Protein AF-0000000079286917 (afdb_homodimer)

InterPro domains:
  IPR002129 Pyridoxal phosphate-dependent decarboxylase, major domain [PF00282] (35-413)
  IPR010977 Aromatic-L-amino-acid decarboxylase [PR00800] (6-25)
  IPR010977 Aromatic-L-amino-acid decarboxylase [PR00800] (29-46)
  IPR010977 Aromatic-L-amino-acid decarboxylase [PR00800] (47-66)
  IPR010977 Aromatic-L-amino-acid decarboxylase [PR00800] (73-92)
  IPR010977 Aromatic-L-amino-acid decarboxylase [PR00800] (94-112)
  IPR010977 Aromatic-L-amino-acid decarboxylase [PR00800] (113-132)
  IPR010977 Aromatic-L-amino-acid decarboxylase [PR00800] (141-161)
  IPR010977 Aromatic-L-amino-acid decarboxylase [PR00800] (351-366)
  IPR010977 Aromatic-L-amino-acid decarboxylase [PR00800] (394-413)
  IPR010977 Aromatic-L-amino-acid decarboxylase [PTHR11999] (1-474)
  IPR015421 Pyridoxal phosphate-dependent transferase, major domain [G3DSA:3.40.640.10] (82-378)
  IPR015422 Pyridoxal phosphate-dependent transferase, small domain [G3DSA:3.90.1150.10] (379-483)
  IPR015424 Pyridoxal phosphate-dependent transferase [SSF53383] (1-468)
  IPR021115 Pyridoxal-phosphate binding site [PS00392] (297-318)

pLDDT: mean 91.26, std 14.82, range [24.05, 98.94]

Sequence (1046 aa):
MDGEAFSRRAAEMADFINRYLRDIKEYRVTPAVTPGYLHRLLPSEAPRRPESWESIMSDVEDTILPGMTHWQHPGFHAYFPAGNSYASILADMLSDGLGCIGFSWAASPAMTELETLMVDWLGRMMGLPKEMLPYTEGGNGGGVIQGSASECTLVCMLAARAKALNELKEIYPDEEDCVLLSKLVAYFSEEAHSSVEKAANIAFVKRRKLPTDAHYSCRGETLRKAVETDVEKGLVPFFVCATIGTTGVCACDDVEGLGRVCSERNLWLHVDGAYSGNALICPEFRYLLRGFQYVKSFNFNPNKWMMVNFDCSVMWVRDKHALTNALTVNPIYLQHDNEAHSIDYRNWTIPLSRRFRSLKLWFVIRMYGVEGLQQYIRSHVAMAKRFEALVRRDARFEILGDVVFGLVCFRLKGPNNLTESLLRRINQSGKAHMVPASLRGTFVIRFAVCHPDPTEEHVQQTWGVITSNAECVLFEREVVVEKLRRLFSKYKENRSRRPIRILGELKKNCIEPLGPHPKTCRRMDGEAFSRRAAEMADFINRYLRDIKEYRVTPAVTPGYLHRLLPSEAPRRPESWESIMSDVEDTILPGMTHWQHPGFHAYFPAGNSYASILADMLSDGLGCIGFSWAASPAMTELETLMVDWLGRMMGLPKEMLPYTEGGNGGGVIQGSASECTLVCMLAARAKALNELKEIYPDEEDCVLLSKLVAYFSEEAHSSVEKAANIAFVKRRKLPTDAHYSCRGETLRKAVETDVEKGLVPFFVCATIGTTGVCACDDVEGLGRVCSERNLWLHVDGAYSGNALICPEFRYLLRGFQYVKSFNFNPNKWMMVNFDCSVMWVRDKHALTNALTVNPIYLQHDNEAHSIDYRNWTIPLSRRFRSLKLWFVIRMYGVEGLQQYIRSHVAMAKRFEALVRRDARFEILGDVVFGLVCFRLKGPNNLTESLLRRINQSGKAHMVPASLRGTFVIRFAVCHPDPTEEHVQQTWGVITSNAECVLFEREVVVEKLRRLFSKYKENRSRRPIRILGELKKNCIEPLGPHPKTCRR

Foldseek 3Di:
DDDVVVVVVVVVVVVVVVVCLVCVLVDQQAADDDPCQLVVVDDPDDDPDDDDPVVVVVCCVVPVVRHDRDQQHLQEFAFFAQFADPLQVVLVVVLVVVPFWALFCVSPVCLQVLQLVLLQVLCVLLVADLLFHDPRVPHQKGKGKDQALLQVLLLLVLLLLVVQLVVVCVVVVPDDSVVLQAQEEEEEEPLADCSNVVSCVVSVHHYDHFYADQQRAAFLVRVLVVCVVSVVVVHQYAYYEFEQQGGAFRGGYPLQSVLVSCVVRVHAYEYEHAAPSLLSSPVVPSVSCRNSVSHFKYKYACSRQQNHHHGIIMMMGSHQVSSLVRQDDDDPVRDDPCVVPGDRCCSNGNHSIDGSRSSSSVSSCVVQPSVSSNVQFVQLLVLQVVLVVVQVVDPQKDWGHDSRGNKTKMAGPDDQVLRVQLQVQLVVVSSHHWHWDADPNHIITMGGRHHSRHDNVSSVVSVVSSVLSSVVSVVVVVVLVVVVVVLVVVVVVVPPDDPPVSVVVNVVVVPPDPPDDDDDPVD/DDDVVVVVVVVVVVVVVVVCLVCVLVDQQAADDDPCQLVVVDDPDDDPDDDDPVVVVVCCVVPVVRHDRDQQHLQEFAFFAQFADPLQVVLVVVLVVVPFWALFCVSPVCLQVLQLVLLQVVCVLLVADLLFHDPRPPHQKGKGKDQALLQVLLLLVLLLLVVQLVVVCVVVVPDDSVVLQAQEEEEEEPLADCSNVVSCVVSVHHYDHFYADQQRAAFLVRVLVVCVVSVVVVHQYAYYEFEQQGGAFRGGYPLQSVLVSCVVRVHAYEYEHAAVSLLSSPVVPSVSCRNSVSHFKYKYACSRQQNHHHGIIMMMGSHQVSSLVRQDDDDPVRDDDCVVPGDRCCSNGNHSIDGSRSSSSVSSCVVQPSVSSNVQFVQLLVLQVLLVVVQVVDPQKDWGHDSRGNKTKMAGPDDQVLRVQLQVQLVVVSSHHWHWDADPNHITTMGGRHNSRHDNVSSVSSVVSSVLSSVVSVVVVVVLVVVVVVLVVVVVVVPPDDPPVSVVVNVVVVPPDPPDDPDDPVD

Structure (mmCIF, N/CA/C/O backbone):
data_AF-0000000079286917-model_v1
#
loop_
_entity.id
_entity.type
_entity.pdbx_description
1 polymer 'Aromatic-L-amino-acid decarboxylase'
#
loop_
_atom_site.group_PDB
_atom_site.id
_atom_site.type_symbol
_atom_site.label_atom_id
_atom_site.label_alt_id
_atom_site.label_comp_id
_atom_site.label_asym_id
_atom_site.label_entity_id
_atom_site.label_seq_id
_atom_site.pdbx_PDB_ins_code
_atom_site.Cartn_x
_atom_site.Cartn_y
_atom_site.Cartn_z
_atom_site.occupancy
_atom_site.B_iso_or_equiv
_atom_site.auth_seq_id
_atom_site.auth_comp_id
_atom_site.auth_asym_id
_atom_site.auth_atom_id
_atom_site.pdbx_PDB_model_num
ATOM 1 N N . MET A 1 1 ? 24.125 10.273 12.273 1 88 1 MET A N 1
ATOM 2 C CA . MET A 1 1 ? 24.812 9.961 11.016 1 88 1 MET A CA 1
ATOM 3 C C . MET A 1 1 ? 24.781 11.148 10.062 1 88 1 MET A C 1
ATOM 5 O O . MET A 1 1 ? 23.703 11.719 9.812 1 88 1 MET A O 1
ATOM 9 N N . ASP A 1 2 ? 25.906 11.594 9.641 1 91 2 ASP A N 1
ATOM 10 C CA . ASP A 1 2 ? 25.953 12.711 8.703 1 91 2 ASP A CA 1
ATOM 11 C C . ASP A 1 2 ? 26.141 12.211 7.266 1 91 2 ASP A C 1
ATOM 13 O O . ASP A 1 2 ? 26.094 11.008 7.012 1 91 2 ASP A O 1
ATOM 17 N N . GLY A 1 3 ? 26.234 13.148 6.367 1 93.5 3 GLY A N 1
ATOM 18 C CA . GLY A 1 3 ? 26.266 12.82 4.949 1 93.5 3 GLY A CA 1
ATOM 19 C C . GLY A 1 3 ? 27.438 11.93 4.566 1 93.5 3 GLY A C 1
ATOM 20 O O . GLY A 1 3 ? 27.281 10.992 3.789 1 93.5 3 GLY A O 1
ATOM 21 N N . GLU A 1 4 ? 28.578 12.219 5.102 1 93.56 4 GLU A N 1
ATOM 22 C CA . GLU A 1 4 ? 29.766 11.43 4.801 1 93.56 4 GLU A CA 1
ATOM 23 C C . GLU A 1 4 ? 29.625 10.008 5.332 1 93.56 4 GLU A C 1
ATOM 25 O O . GLU A 1 4 ? 29.984 9.047 4.641 1 93.56 4 GLU A O 1
ATOM 30 N N . ALA A 1 5 ? 29.188 9.938 6.547 1 95.44 5 ALA A N 1
ATOM 31 C CA . ALA A 1 5 ? 28.938 8.617 7.129 1 95.44 5 ALA A CA 1
ATOM 32 C C . ALA A 1 5 ? 27.906 7.844 6.32 1 95.44 5 ALA A C 1
ATOM 34 O O . ALA A 1 5 ? 28.031 6.633 6.133 1 95.44 5 ALA A O 1
ATOM 35 N N . PHE A 1 6 ? 26.953 8.586 5.836 1 97.19 6 PHE A N 1
ATOM 36 C CA . PHE A 1 6 ? 25.922 7.961 5.023 1 97.19 6 PHE A CA 1
ATOM 37 C C . PHE A 1 6 ? 26.516 7.363 3.754 1 97.19 6 PHE A C 1
ATOM 39 O O . PHE A 1 6 ? 26.219 6.219 3.408 1 97.19 6 PHE A O 1
ATOM 46 N N . SER A 1 7 ? 27.25 8.07 3.076 1 96.44 7 SER A N 1
ATOM 47 C CA . SER A 1 7 ? 27.875 7.586 1.848 1 96.44 7 SER A CA 1
ATOM 48 C C . SER A 1 7 ? 28.719 6.34 2.105 1 96.44 7 SER A C 1
ATOM 50 O O . SER A 1 7 ? 28.672 5.379 1.331 1 96.44 7 SER A O 1
ATOM 52 N N . ARG A 1 8 ? 29.391 6.328 3.178 1 96.38 8 ARG A N 1
ATOM 53 C CA . ARG A 1 8 ? 30.219 5.176 3.547 1 96.38 8 ARG A CA 1
ATOM 54 C C . ARG A 1 8 ? 29.344 3.967 3.871 1 96.38 8 ARG A C 1
ATOM 56 O O . ARG A 1 8 ? 29.625 2.855 3.41 1 96.38 8 ARG A O 1
ATOM 63 N N . ARG A 1 9 ? 28.312 4.172 4.676 1 97.94 9 ARG A N 1
ATOM 64 C CA . ARG A 1 9 ? 27.438 3.08 5.09 1 97.94 9 ARG A CA 1
ATOM 65 C C . ARG A 1 9 ? 26.656 2.529 3.904 1 97.94 9 ARG A C 1
ATOM 67 O O . ARG A 1 9 ? 26.359 1.333 3.85 1 97.94 9 ARG A O 1
ATOM 74 N N . ALA A 1 10 ? 26.312 3.43 2.945 1 98 10 ALA A N 1
ATOM 75 C CA . ALA A 1 10 ? 25.625 2.98 1.739 1 98 10 ALA A CA 1
ATOM 76 C C . ALA A 1 10 ? 26.5 2.027 0.931 1 98 10 ALA A C 1
ATOM 78 O O . ALA A 1 10 ? 26.016 1.026 0.401 1 98 10 ALA A O 1
ATOM 79 N N . ALA A 1 11 ? 27.75 2.387 0.823 1 97 11 ALA A N 1
ATOM 80 C CA . ALA A 1 11 ? 28.688 1.508 0.13 1 97 11 ALA A CA 1
ATOM 81 C C . ALA A 1 11 ? 28.812 0.166 0.847 1 97 11 ALA A C 1
ATOM 83 O O . ALA A 1 11 ? 28.844 -0.887 0.205 1 97 11 ALA A O 1
ATOM 84 N N . GLU A 1 12 ? 28.906 0.195 2.139 1 97.5 12 GLU A N 1
ATOM 85 C CA . GLU A 1 12 ? 28.984 -1.024 2.938 1 97.5 12 GLU A CA 1
ATOM 86 C C . GLU A 1 12 ? 27.734 -1.877 2.762 1 97.5 12 GLU A C 1
ATOM 88 O O . GLU A 1 12 ? 27.812 -3.104 2.664 1 97.5 12 GLU A O 1
ATOM 93 N N . MET A 1 13 ? 26.625 -1.229 2.764 1 98.5 13 MET A N 1
ATOM 94 C CA . MET A 1 13 ? 25.359 -1.937 2.578 1 98.5 13 MET A CA 1
ATOM 95 C C . MET A 1 13 ? 25.297 -2.594 1.204 1 98.5 13 MET A C 1
ATOM 97 O O . MET A 1 13 ? 24.844 -3.727 1.073 1 98.5 13 MET A O 1
ATOM 101 N N . ALA A 1 14 ? 25.719 -1.853 0.164 1 98.31 14 ALA A N 1
ATOM 102 C CA . ALA A 1 14 ? 25.75 -2.414 -1.185 1 98.31 14 ALA A CA 1
ATOM 103 C C . ALA A 1 14 ? 26.641 -3.65 -1.243 1 98.31 14 ALA A C 1
ATOM 105 O O . ALA A 1 14 ? 26.297 -4.645 -1.884 1 98.31 14 ALA A O 1
ATOM 106 N N . ASP A 1 15 ? 27.766 -3.586 -0.585 1 97.75 15 ASP A N 1
ATOM 107 C CA . ASP A 1 15 ? 28.672 -4.73 -0.533 1 97.75 15 ASP A CA 1
ATOM 108 C C . ASP A 1 15 ? 28.016 -5.91 0.185 1 97.75 15 ASP A C 1
ATOM 110 O O . ASP A 1 15 ? 28.188 -7.062 -0.223 1 97.75 15 ASP A O 1
ATOM 114 N N . PHE A 1 16 ? 27.406 -5.668 1.26 1 98.06 16 PHE A N 1
ATOM 115 C CA . PHE A 1 16 ? 26.688 -6.703 1.999 1 98.06 16 PHE A CA 1
ATOM 116 C C . PHE A 1 16 ? 25.656 -7.395 1.109 1 98.06 16 PHE A C 1
ATOM 118 O O . PHE A 1 16 ? 25.609 -8.625 1.05 1 98.06 16 PHE A O 1
ATOM 125 N N . ILE A 1 17 ? 24.844 -6.621 0.403 1 98.12 17 ILE A N 1
ATOM 126 C CA . ILE A 1 17 ? 23.812 -7.141 -0.479 1 98.12 17 ILE A CA 1
ATOM 127 C C . ILE A 1 17 ? 24.453 -7.973 -1.59 1 98.12 17 ILE A C 1
ATOM 129 O O . ILE A 1 17 ? 23.953 -9.055 -1.919 1 98.12 17 ILE A O 1
ATOM 133 N N . ASN A 1 18 ? 25.5 -7.391 -2.141 1 96.94 18 ASN A N 1
ATOM 134 C CA . ASN A 1 18 ? 26.203 -8.102 -3.201 1 96.94 18 ASN A CA 1
ATOM 135 C C . ASN A 1 18 ? 26.719 -9.453 -2.721 1 96.94 18 ASN A C 1
ATOM 137 O O . ASN A 1 18 ? 26.594 -10.453 -3.424 1 96.94 18 ASN A O 1
ATOM 141 N N . ARG A 1 19 ? 27.344 -9.5 -1.587 1 96.31 19 ARG A N 1
ATOM 142 C CA . ARG A 1 19 ? 27.844 -10.742 -1.016 1 96.31 19 ARG A CA 1
ATOM 143 C C . ARG A 1 19 ? 26.703 -11.711 -0.734 1 96.31 19 ARG A C 1
ATOM 145 O O . ARG A 1 19 ? 26.812 -12.906 -1.014 1 96.31 19 ARG A O 1
ATOM 152 N N . TYR A 1 20 ? 25.688 -11.289 -0.148 1 96.88 20 TYR A N 1
ATOM 153 C CA . TYR A 1 20 ? 24.516 -12.109 0.16 1 96.88 20 TYR A CA 1
ATOM 154 C C . TYR A 1 20 ? 23.984 -12.773 -1.098 1 96.88 20 TYR A C 1
ATOM 156 O O . TYR A 1 20 ? 23.766 -13.992 -1.122 1 96.88 20 TYR A O 1
ATOM 164 N N . LEU A 1 21 ? 23.75 -11.938 -2.182 1 96 21 LEU A N 1
ATOM 165 C CA . LEU A 1 21 ? 23.156 -12.453 -3.41 1 96 21 LEU A CA 1
ATOM 166 C C . LEU A 1 21 ? 24.125 -13.398 -4.121 1 96 21 LEU A C 1
ATOM 168 O O . LEU A 1 21 ? 23.688 -14.391 -4.719 1 96 21 LEU A O 1
ATOM 172 N N . ARG A 1 22 ? 25.375 -13.031 -4.043 1 94.5 22 ARG A N 1
ATOM 173 C CA . ARG A 1 22 ? 26.375 -13.891 -4.652 1 94.5 22 ARG A CA 1
ATOM 174 C C . ARG A 1 22 ? 26.438 -15.25 -3.973 1 94.5 22 ARG A C 1
ATOM 176 O O . ARG A 1 22 ? 26.547 -16.281 -4.641 1 94.5 22 ARG A O 1
ATOM 183 N N . ASP A 1 23 ? 26.297 -15.281 -2.666 1 95.5 23 ASP A N 1
ATOM 184 C CA . ASP A 1 23 ? 26.5 -16.5 -1.891 1 95.5 23 ASP A CA 1
ATOM 185 C C . ASP A 1 23 ? 25.172 -17.125 -1.473 1 95.5 23 ASP A C 1
ATOM 187 O O . ASP A 1 23 ? 25.141 -18.016 -0.619 1 95.5 23 ASP A O 1
ATOM 191 N N . ILE A 1 24 ? 24.125 -16.766 -2.039 1 95.5 24 ILE A N 1
ATOM 192 C CA . ILE A 1 24 ? 22.781 -17.109 -1.586 1 95.5 24 ILE A CA 1
ATOM 193 C C . ILE A 1 24 ? 22.594 -18.625 -1.668 1 95.5 24 ILE A C 1
ATOM 195 O O . ILE A 1 24 ? 21.844 -19.203 -0.876 1 95.5 24 ILE A O 1
ATOM 199 N N . LYS A 1 25 ? 23.281 -19.328 -2.594 1 93.81 25 LYS A N 1
ATOM 200 C CA . LYS A 1 25 ? 23.156 -20.781 -2.793 1 93.81 25 LYS A CA 1
ATOM 201 C C . LYS A 1 25 ? 23.672 -21.547 -1.582 1 93.81 25 LYS A C 1
ATOM 203 O O . LYS A 1 25 ? 23.391 -22.734 -1.425 1 93.81 25 LYS A O 1
ATOM 208 N N . GLU A 1 26 ? 24.438 -20.844 -0.774 1 93.5 26 GLU A N 1
ATOM 209 C CA . GLU A 1 26 ? 25.031 -21.5 0.397 1 93.5 26 GLU A CA 1
ATOM 210 C C . GLU A 1 26 ? 24.031 -21.547 1.555 1 93.5 26 GLU A C 1
ATOM 212 O O . GLU A 1 26 ? 24.234 -22.297 2.516 1 93.5 26 GLU A O 1
ATOM 217 N N . TYR A 1 27 ? 23 -20.812 1.457 1 93.44 27 TYR A N 1
ATOM 218 C CA . TYR A 1 27 ? 22 -20.812 2.506 1 93.44 27 TYR A CA 1
ATOM 219 C C . TYR A 1 27 ? 20.969 -21.922 2.279 1 93.44 27 TYR A C 1
ATOM 221 O O . TYR A 1 27 ? 20.812 -22.406 1.158 1 93.44 27 TYR A O 1
ATOM 229 N N . ARG A 1 28 ? 20.391 -22.391 3.422 1 94.69 28 ARG A N 1
ATOM 230 C CA . ARG A 1 28 ? 19.156 -23.172 3.336 1 94.69 28 ARG A CA 1
ATOM 231 C C . ARG A 1 28 ? 18.031 -22.328 2.736 1 94.69 28 ARG A C 1
ATOM 233 O O . ARG A 1 28 ? 17.875 -21.156 3.062 1 94.69 28 ARG A O 1
ATOM 240 N N . VAL A 1 29 ? 17.266 -22.953 1.791 1 96.12 29 VAL A N 1
ATOM 241 C CA . VAL A 1 29 ? 16.234 -22.172 1.089 1 96.12 29 VAL A CA 1
ATOM 242 C C . VAL A 1 29 ? 15.234 -21.625 2.092 1 96.12 29 VAL A C 1
ATOM 244 O O . VAL A 1 29 ? 14.875 -20.438 2.033 1 96.12 29 VAL A O 1
ATOM 247 N N . THR A 1 30 ? 14.672 -22.438 2.996 1 94.44 30 THR A N 1
ATOM 248 C CA . THR A 1 30 ? 13.781 -22.031 4.074 1 94.44 30 THR A CA 1
ATOM 249 C C . THR A 1 30 ? 14.5 -22.094 5.422 1 94.44 30 THR A C 1
ATOM 251 O O . THR A 1 30 ? 15.305 -23 5.664 1 94.44 30 THR A O 1
ATOM 254 N N . PRO A 1 31 ? 14.211 -21.141 6.227 1 92.62 31 PRO A N 1
ATOM 255 C CA . PRO A 1 31 ? 14.938 -21.109 7.496 1 92.62 31 PRO A CA 1
ATOM 256 C C . PRO A 1 31 ? 14.523 -22.219 8.453 1 92.62 31 PRO A C 1
ATOM 258 O O . PRO A 1 31 ? 13.398 -22.719 8.359 1 92.62 31 PRO A O 1
ATOM 261 N N . ALA A 1 32 ? 15.492 -22.516 9.305 1 91.94 32 ALA A N 1
ATOM 262 C CA . ALA A 1 32 ? 15.234 -23.5 10.359 1 91.94 32 ALA A CA 1
ATOM 263 C C . ALA A 1 32 ? 15.008 -22.797 11.703 1 91.94 32 ALA A C 1
ATOM 265 O O . ALA A 1 32 ? 15.781 -22.984 12.641 1 91.94 32 ALA A O 1
ATOM 266 N N . VAL A 1 33 ? 13.969 -22 11.742 1 93.38 33 VAL A N 1
ATOM 267 C CA . VAL A 1 33 ? 13.625 -21.297 12.977 1 93.38 33 VAL A CA 1
ATOM 268 C C . VAL A 1 33 ? 12.195 -21.641 13.383 1 93.38 33 VAL A C 1
ATOM 270 O O . VAL A 1 33 ? 11.445 -22.234 12.602 1 93.38 33 VAL A O 1
ATOM 273 N N . THR A 1 34 ? 11.852 -21.375 14.609 1 92.81 34 THR A N 1
ATOM 274 C CA . THR A 1 34 ? 10.508 -21.594 15.133 1 92.81 34 THR A CA 1
ATOM 275 C C . THR A 1 34 ? 9.844 -20.281 15.5 1 92.81 34 THR A C 1
ATOM 277 O O . THR A 1 34 ? 10.531 -19.281 15.758 1 92.81 34 THR A O 1
ATOM 280 N N . PRO A 1 35 ? 8.5 -20.234 15.484 1 92.69 35 PRO A N 1
ATOM 281 C CA . PRO A 1 35 ? 7.812 -19 15.852 1 92.69 35 PRO A CA 1
ATOM 282 C C . PRO A 1 35 ? 8.281 -18.438 17.188 1 92.69 35 PRO A C 1
ATOM 284 O O . PRO A 1 35 ? 8.477 -19.203 18.156 1 92.69 35 PRO A O 1
ATOM 287 N N . GLY A 1 36 ? 8.5 -17.141 17.219 1 93.5 36 GLY A N 1
ATOM 288 C CA . GLY A 1 36 ? 8.922 -16.469 18.438 1 93.5 36 GLY A CA 1
ATOM 289 C C . GLY A 1 36 ? 10.43 -16.359 18.578 1 93.5 36 GLY A C 1
ATOM 290 O O . GLY A 1 36 ? 10.93 -15.781 19.547 1 93.5 36 GLY A O 1
ATOM 291 N N . TYR A 1 37 ? 11.172 -16.844 17.609 1 95 37 TYR A N 1
ATOM 292 C CA . TYR A 1 37 ? 12.617 -16.922 17.75 1 95 37 TYR A CA 1
ATOM 293 C C . TYR A 1 37 ? 13.227 -15.531 17.891 1 95 37 TYR A C 1
ATOM 295 O O . TYR A 1 37 ? 14.156 -15.328 18.688 1 95 37 TYR A O 1
ATOM 303 N N . LEU A 1 38 ? 12.727 -14.562 17.188 1 95.69 38 LEU A N 1
ATOM 304 C CA . LEU A 1 38 ? 13.336 -13.234 17.219 1 95.69 38 LEU A CA 1
ATOM 305 C C . LEU A 1 38 ? 13.078 -12.539 18.547 1 95.69 38 LEU A C 1
ATOM 307 O O . LEU A 1 38 ? 13.93 -11.781 19.031 1 95.69 38 LEU A O 1
ATOM 311 N N . HIS A 1 39 ? 11.852 -12.734 19.062 1 94.31 39 HIS A N 1
ATOM 312 C CA . HIS A 1 39 ? 11.516 -12.164 20.359 1 94.31 39 HIS A CA 1
ATOM 313 C C . HIS A 1 39 ? 12.477 -12.648 21.453 1 94.31 39 HIS A C 1
ATOM 315 O O . HIS A 1 39 ? 12.781 -11.914 22.391 1 94.31 39 HIS A O 1
ATOM 321 N N . ARG A 1 40 ? 12.969 -13.836 21.297 1 94.69 40 ARG A N 1
ATOM 322 C CA . ARG A 1 40 ? 13.891 -14.422 22.266 1 94.69 40 ARG A CA 1
ATOM 323 C C . ARG A 1 40 ? 15.312 -13.906 22.062 1 94.69 40 ARG A C 1
ATOM 325 O O . ARG A 1 40 ? 16.109 -13.859 23 1 94.69 40 ARG A O 1
ATOM 332 N N . LEU A 1 41 ? 15.648 -13.523 20.859 1 95.75 41 LEU A N 1
ATOM 333 C CA . LEU A 1 41 ? 17.031 -13.195 20.516 1 95.75 41 LEU A CA 1
ATOM 334 C C . LEU A 1 41 ? 17.297 -11.703 20.672 1 95.75 41 LEU A C 1
ATOM 336 O O . LEU A 1 41 ? 18.438 -11.297 20.875 1 95.75 41 LEU A O 1
ATOM 340 N N . LEU A 1 42 ? 16.25 -10.875 20.5 1 96.62 42 LEU A N 1
ATOM 341 C CA . LEU A 1 42 ? 16.406 -9.422 20.531 1 96.62 42 LEU A CA 1
ATOM 342 C C . LEU A 1 42 ? 15.781 -8.836 21.797 1 96.62 42 LEU A C 1
ATOM 344 O O . LEU A 1 42 ? 14.93 -9.469 22.422 1 96.62 42 LEU A O 1
ATOM 348 N N . PRO A 1 43 ? 16.219 -7.594 22.156 1 95.94 43 PRO A N 1
ATOM 349 C CA . PRO A 1 43 ? 15.633 -6.965 23.344 1 95.94 43 PRO A CA 1
ATOM 350 C C . PRO A 1 43 ? 14.125 -6.766 23.219 1 95.94 43 PRO A C 1
A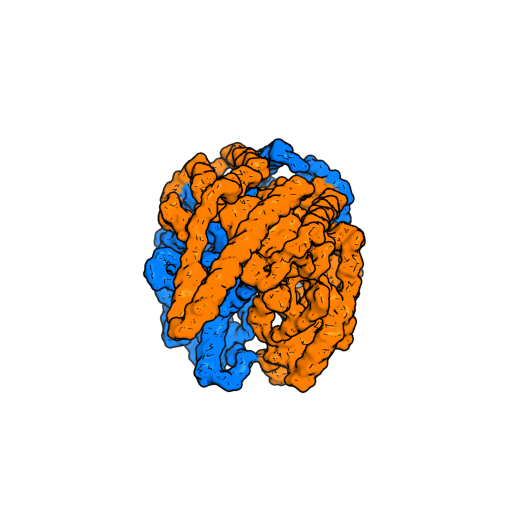TOM 352 O O . PRO A 1 43 ? 13.609 -6.531 22.125 1 95.94 43 PRO A O 1
ATOM 355 N N . SER A 1 44 ? 13.445 -6.754 24.297 1 93.44 44 SER A N 1
ATOM 356 C CA . SER A 1 44 ? 12 -6.609 24.344 1 93.44 44 SER A CA 1
ATOM 357 C C . SER A 1 44 ? 11.586 -5.141 24.25 1 93.44 44 SER A C 1
ATOM 359 O O . SER A 1 44 ? 10.414 -4.836 24.016 1 93.44 44 SER A O 1
ATOM 361 N N . GLU A 1 45 ? 12.57 -4.293 24.438 1 96.38 45 GLU A N 1
ATOM 362 C CA . GLU A 1 45 ? 12.266 -2.867 24.375 1 96.38 45 GLU A CA 1
ATOM 363 C C . GLU A 1 45 ? 13.234 -2.131 23.453 1 96.38 45 GLU A C 1
ATOM 365 O O . GLU A 1 45 ? 14.375 -2.566 23.266 1 96.38 45 GLU A O 1
ATOM 370 N N . ALA A 1 46 ? 12.727 -1.041 22.922 1 98.06 46 ALA A N 1
ATOM 371 C CA . ALA A 1 46 ? 13.555 -0.18 22.094 1 98.06 46 ALA A CA 1
ATOM 372 C C . ALA A 1 46 ? 14.703 0.425 22.891 1 98.06 46 ALA A C 1
ATOM 374 O O . ALA A 1 46 ? 14.531 0.773 24.062 1 98.06 46 ALA A O 1
ATOM 375 N N . PRO A 1 47 ? 15.875 0.589 22.328 1 98.5 47 PRO A N 1
ATOM 376 C CA . PRO A 1 47 ? 16.969 1.232 23.062 1 98.5 47 PRO A CA 1
ATOM 377 C C . PRO A 1 47 ? 16.719 2.715 23.328 1 98.5 47 PRO A C 1
ATOM 379 O O . PRO A 1 47 ? 16.234 3.43 22.438 1 98.5 47 PRO A O 1
ATOM 382 N N . ARG A 1 48 ? 17.062 3.172 24.516 1 98.06 48 ARG A N 1
ATOM 383 C CA . ARG A 1 48 ? 16.891 4.578 24.859 1 98.06 48 ARG A CA 1
ATOM 384 C C . ARG A 1 48 ? 17.891 5.453 24.125 1 98.06 48 ARG A C 1
ATOM 386 O O . ARG A 1 48 ? 17.531 6.535 23.641 1 98.06 48 ARG A O 1
ATOM 393 N N . ARG A 1 49 ? 19.094 4.984 24.047 1 98.25 49 ARG A N 1
ATOM 394 C CA . ARG A 1 49 ? 20.172 5.703 23.391 1 98.25 49 ARG A CA 1
ATOM 395 C C . ARG A 1 49 ? 20.531 5.062 22.047 1 98.25 49 ARG A C 1
ATOM 397 O O . ARG A 1 49 ? 20.266 3.873 21.844 1 98.25 49 ARG A O 1
ATOM 404 N N . PRO A 1 50 ? 21.141 5.848 21.141 1 97.94 50 PRO A N 1
ATOM 405 C CA . PRO A 1 50 ? 21.5 5.316 19.828 1 97.94 50 PRO A CA 1
ATOM 406 C C . PRO A 1 50 ? 22.484 4.145 19.922 1 97.94 50 PRO A C 1
ATOM 408 O O . PRO A 1 50 ? 23.359 4.141 20.781 1 97.94 50 PRO A O 1
ATOM 411 N N . GLU A 1 51 ? 22.281 3.227 19.078 1 98 51 GLU A N 1
ATOM 412 C CA . GLU A 1 51 ? 23.219 2.121 18.922 1 98 51 GLU A CA 1
ATOM 413 C C . GLU A 1 51 ? 24.094 2.309 17.672 1 98 51 GLU A C 1
ATOM 415 O O . GLU A 1 51 ? 23.75 3.094 16.781 1 98 51 GLU A O 1
ATOM 420 N N . SER A 1 52 ? 25.203 1.638 17.609 1 97.25 52 SER A N 1
ATOM 421 C CA . SER A 1 52 ? 26.141 1.818 16.5 1 97.25 52 SER A CA 1
ATOM 422 C C . SER A 1 52 ? 25.688 1.051 15.266 1 97.25 52 SER A C 1
ATOM 424 O O . SER A 1 52 ? 24.969 0.055 15.375 1 97.25 52 SER A O 1
ATOM 426 N N . TRP A 1 53 ? 26.141 1.521 14.102 1 97.25 53 TRP A N 1
ATOM 427 C CA . TRP A 1 53 ? 25.891 0.851 12.828 1 97.25 53 TRP A CA 1
ATOM 428 C C . TRP A 1 53 ? 26.391 -0.592 12.867 1 97.25 53 TRP A C 1
ATOM 430 O O . TRP A 1 53 ? 25.688 -1.504 12.414 1 97.25 53 TRP A O 1
ATOM 440 N N . GLU A 1 54 ? 27.531 -0.799 13.438 1 97.5 54 GLU A N 1
ATOM 441 C CA . GLU A 1 54 ? 28.156 -2.119 13.5 1 97.5 54 GLU A CA 1
ATOM 442 C C . GLU A 1 54 ? 27.312 -3.086 14.328 1 97.5 54 GLU A C 1
ATOM 444 O O . GLU A 1 54 ? 27.141 -4.25 13.945 1 97.5 54 GLU A O 1
ATOM 449 N N . SER A 1 55 ? 26.797 -2.602 15.406 1 97.62 55 SER A N 1
ATOM 450 C CA . SER A 1 55 ? 25.953 -3.434 16.266 1 97.62 55 SER A CA 1
ATOM 451 C C . SER A 1 55 ? 24.672 -3.855 15.531 1 97.62 55 SER A C 1
ATOM 453 O O . SER A 1 55 ? 24.266 -5.016 15.617 1 97.62 55 SER A O 1
ATOM 455 N N . ILE A 1 56 ? 24.109 -2.979 14.82 1 98.19 56 ILE A N 1
ATOM 456 C CA . ILE A 1 56 ? 22.859 -3.248 14.102 1 98.19 56 ILE A CA 1
ATOM 457 C C . ILE A 1 56 ? 23.125 -4.254 12.984 1 98.19 56 ILE A C 1
ATOM 459 O O . ILE A 1 56 ? 22.375 -5.215 12.82 1 98.19 56 ILE A O 1
ATOM 463 N N . MET A 1 57 ? 24.203 -4.055 12.234 1 98.31 57 MET A N 1
ATOM 464 C CA . MET A 1 57 ? 24.5 -4.953 11.125 1 98.31 57 MET A CA 1
ATOM 465 C C . MET A 1 57 ? 24.891 -6.34 11.641 1 98.31 57 MET A C 1
ATOM 467 O O . MET A 1 57 ? 24.594 -7.348 10.984 1 98.31 57 MET A O 1
ATOM 471 N N . SER A 1 58 ? 25.516 -6.359 12.812 1 98.06 58 SER A N 1
ATOM 472 C CA . SER A 1 58 ? 25.781 -7.656 13.438 1 98.06 58 SER A CA 1
ATOM 473 C C . SER A 1 58 ? 24.469 -8.391 13.734 1 98.06 58 SER A C 1
ATOM 475 O O . SER A 1 58 ? 24.375 -9.594 13.492 1 98.06 58 SER A O 1
ATOM 477 N N . ASP A 1 59 ? 23.5 -7.707 14.25 1 98.12 59 ASP A N 1
ATOM 478 C CA . ASP A 1 59 ? 22.203 -8.305 14.523 1 98.12 59 ASP A CA 1
ATOM 479 C C . ASP A 1 59 ? 21.516 -8.742 13.234 1 98.12 59 ASP A C 1
ATOM 481 O O . ASP A 1 59 ? 20.797 -9.742 13.219 1 98.12 59 ASP A O 1
ATOM 485 N N . VAL A 1 60 ? 21.656 -7.969 12.133 1 98.38 60 VAL A N 1
ATOM 486 C CA . VAL A 1 60 ? 21.109 -8.375 10.844 1 98.38 60 VAL A CA 1
ATOM 487 C C . VAL A 1 60 ? 21.625 -9.766 10.477 1 98.38 60 VAL A C 1
ATOM 489 O O . VAL A 1 60 ? 20.859 -10.648 10.109 1 98.38 60 VAL A O 1
ATOM 492 N N . GLU A 1 61 ? 22.906 -9.969 10.578 1 97.19 61 GLU A N 1
ATOM 493 C CA . GLU A 1 61 ? 23.547 -11.219 10.188 1 97.19 61 GLU A CA 1
ATOM 494 C C . GLU A 1 61 ? 23.172 -12.352 11.148 1 97.19 61 GLU A C 1
ATOM 496 O O . GLU A 1 61 ? 22.938 -13.484 10.719 1 97.19 61 GLU A O 1
ATOM 501 N N . ASP A 1 62 ? 22.969 -12 12.406 1 96.81 62 ASP A N 1
ATOM 502 C CA . ASP A 1 62 ? 22.844 -13.039 13.43 1 96.81 62 ASP A CA 1
ATOM 503 C C . ASP A 1 62 ? 21.391 -13.398 13.672 1 96.81 62 ASP A C 1
ATOM 505 O O . ASP A 1 62 ? 21.078 -14.484 14.172 1 96.81 62 ASP A O 1
ATOM 509 N N . THR A 1 63 ? 20.5 -12.461 13.383 1 97.38 63 THR A N 1
ATOM 510 C CA . THR A 1 63 ? 19.141 -12.719 13.828 1 97.38 63 THR A CA 1
ATOM 511 C C . THR A 1 63 ? 18.156 -12.617 12.656 1 97.38 63 THR A C 1
ATOM 513 O O . THR A 1 63 ? 17.188 -13.359 12.594 1 97.38 63 THR A O 1
ATOM 516 N N . ILE A 1 64 ? 18.344 -11.703 11.688 1 97.81 64 ILE A N 1
ATOM 517 C CA . ILE A 1 64 ? 17.391 -11.5 10.594 1 97.81 64 ILE A CA 1
ATOM 518 C C . ILE A 1 64 ? 17.656 -12.523 9.492 1 97.81 64 ILE A C 1
ATOM 520 O O . ILE A 1 64 ? 16.75 -13.273 9.109 1 97.81 64 ILE A O 1
ATOM 524 N N . LEU A 1 65 ? 18.922 -12.648 9.039 1 96.88 65 LEU A N 1
ATOM 525 C CA . LEU A 1 65 ? 19.266 -13.5 7.906 1 96.88 65 LEU A CA 1
ATOM 526 C C . LEU A 1 65 ? 18.906 -14.953 8.188 1 96.88 65 LEU A C 1
ATOM 528 O O . LEU A 1 65 ? 18.359 -15.641 7.324 1 96.88 65 LEU A O 1
ATOM 532 N N . PRO A 1 66 ? 19.078 -15.422 9.445 1 95.31 66 PRO A N 1
ATOM 533 C CA . PRO A 1 66 ? 18.75 -16.812 9.734 1 95.31 66 PRO A CA 1
ATOM 534 C C . PRO A 1 66 ? 17.25 -17.109 9.648 1 95.31 66 PRO A C 1
ATOM 536 O O . PRO A 1 66 ? 16.844 -18.266 9.555 1 95.31 66 PRO A O 1
ATOM 539 N N . GLY A 1 67 ? 16.453 -16.094 9.734 1 96.31 67 GLY A N 1
ATOM 540 C CA . GLY A 1 67 ? 15.016 -16.266 9.688 1 96.31 67 GLY A CA 1
ATOM 541 C C . GLY A 1 67 ? 14.422 -15.961 8.328 1 96.31 67 GLY A C 1
ATOM 542 O O . GLY A 1 67 ? 13.195 -15.93 8.172 1 96.31 67 GLY A O 1
ATOM 543 N N . MET A 1 68 ? 15.258 -15.797 7.305 1 96.88 68 MET A N 1
ATOM 544 C CA . MET A 1 68 ? 14.797 -15.398 5.977 1 96.88 68 MET A CA 1
ATOM 545 C C . MET A 1 68 ? 14.531 -16.625 5.109 1 96.88 68 MET A C 1
ATOM 547 O O . MET A 1 68 ? 15.297 -17.594 5.133 1 96.88 68 MET A O 1
ATOM 551 N N . THR A 1 69 ? 13.391 -16.641 4.414 1 96.69 69 THR A N 1
ATOM 552 C CA . THR A 1 69 ? 13.25 -17.453 3.215 1 96.69 69 THR A CA 1
ATOM 553 C C . THR A 1 69 ? 13.898 -16.781 2.018 1 96.69 69 THR A C 1
ATOM 555 O O . THR A 1 69 ? 13.586 -15.625 1.706 1 96.69 69 THR A O 1
ATOM 558 N N . HIS A 1 70 ? 14.781 -17.438 1.396 1 97.12 70 HIS A N 1
ATOM 559 C CA . HIS A 1 70 ? 15.586 -16.797 0.363 1 97.12 70 HIS A CA 1
ATOM 560 C C . HIS A 1 70 ? 14.945 -16.953 -1.012 1 97.12 70 HIS A C 1
ATOM 562 O O . HIS A 1 70 ? 15.266 -17.891 -1.751 1 97.12 70 HIS A O 1
ATOM 568 N N . TRP A 1 71 ? 14.219 -15.961 -1.451 1 97.25 71 TRP A N 1
ATOM 569 C CA . TRP A 1 71 ? 13.367 -16.016 -2.635 1 97.25 71 TRP A CA 1
ATOM 570 C C . TRP A 1 71 ? 14.203 -15.992 -3.91 1 97.25 71 TRP A C 1
ATOM 572 O O . TRP A 1 71 ? 13.719 -16.375 -4.98 1 97.25 71 TRP A O 1
ATOM 582 N N . GLN A 1 72 ? 15.422 -15.492 -3.82 1 96.5 72 GLN A N 1
ATOM 583 C CA . GLN A 1 72 ? 16.266 -15.438 -5.008 1 96.5 72 GLN A CA 1
ATOM 584 C C . GLN A 1 72 ? 17.141 -16.688 -5.117 1 96.5 72 GLN A C 1
ATOM 586 O O . GLN A 1 72 ? 18.031 -16.75 -5.977 1 96.5 72 GLN A O 1
ATOM 591 N N . HIS A 1 73 ? 17.016 -17.625 -4.203 1 97.38 73 HIS A N 1
ATOM 592 C CA . HIS A 1 73 ? 17.766 -18.875 -4.219 1 97.38 73 HIS A CA 1
ATOM 593 C C . HIS A 1 73 ? 17.391 -19.734 -5.426 1 97.38 73 HIS A C 1
ATOM 595 O O . HIS A 1 73 ? 16.219 -19.797 -5.805 1 97.38 73 HIS A O 1
ATOM 601 N N . PRO A 1 74 ? 18.359 -20.453 -6.043 1 96.88 74 PRO A N 1
ATOM 602 C CA . PRO A 1 74 ? 18.047 -21.328 -7.176 1 96.88 74 PRO A CA 1
ATOM 603 C C . PRO A 1 74 ? 17.094 -22.469 -6.797 1 96.88 74 PRO A C 1
ATOM 605 O O . PRO A 1 74 ? 16.406 -23.016 -7.668 1 96.88 74 PRO A O 1
ATOM 608 N N . GLY A 1 75 ? 17.031 -22.797 -5.539 1 97.69 75 GLY A N 1
ATOM 609 C CA . GLY A 1 75 ? 16.156 -23.859 -5.059 1 97.69 75 GLY A CA 1
ATOM 610 C C . GLY A 1 75 ? 14.789 -23.344 -4.633 1 97.69 75 GLY A C 1
ATOM 611 O O . GLY A 1 75 ? 13.945 -24.125 -4.168 1 97.69 75 GLY A O 1
ATOM 612 N N . PHE A 1 76 ? 14.547 -22.078 -4.77 1 97.81 76 PHE A N 1
ATOM 613 C CA . PHE A 1 76 ? 13.242 -21.516 -4.438 1 97.81 76 PHE A CA 1
ATOM 614 C C . PHE A 1 76 ? 12.297 -21.594 -5.625 1 97.81 76 PHE A C 1
ATOM 616 O O . PHE A 1 76 ? 12.531 -20.984 -6.664 1 97.81 76 PHE A O 1
ATOM 623 N N . HIS A 1 77 ? 11.125 -22.328 -5.426 1 98.25 77 HIS A N 1
ATOM 624 C CA . HIS A 1 77 ? 10.156 -22.547 -6.492 1 98.25 77 HIS A CA 1
ATOM 625 C C . HIS A 1 77 ? 8.727 -22.438 -5.961 1 98.25 77 HIS A C 1
ATOM 627 O O . HIS A 1 77 ? 7.789 -22.938 -6.59 1 98.25 77 HIS A O 1
ATOM 633 N N . ALA A 1 78 ? 8.547 -21.844 -4.824 1 95.69 78 ALA A N 1
ATOM 634 C CA . ALA A 1 78 ? 7.312 -21.938 -4.047 1 95.69 78 ALA A CA 1
ATOM 635 C C . ALA A 1 78 ? 6.25 -20.984 -4.582 1 95.69 78 ALA A C 1
ATOM 637 O O . ALA A 1 78 ? 5.082 -21.359 -4.719 1 95.69 78 ALA A O 1
ATOM 638 N N . TYR A 1 79 ? 6.613 -19.766 -4.805 1 94.5 79 TYR A N 1
ATOM 639 C CA . TYR A 1 79 ? 5.695 -18.719 -5.262 1 94.5 79 TYR A CA 1
ATOM 640 C C . TYR A 1 79 ? 6.18 -18.094 -6.566 1 94.5 79 TYR A C 1
ATOM 642 O O . TYR A 1 79 ? 7.258 -18.438 -7.062 1 94.5 79 TYR A O 1
ATOM 650 N N . PHE A 1 80 ? 5.297 -17.25 -7.148 1 96.56 80 PHE A N 1
ATOM 651 C CA . PHE A 1 80 ? 5.773 -16.516 -8.32 1 96.56 80 PHE A CA 1
ATOM 652 C C . PHE A 1 80 ? 6.949 -15.625 -7.953 1 96.56 80 PHE A C 1
ATOM 654 O O . PHE A 1 80 ? 7.121 -15.25 -6.789 1 96.56 80 PHE A O 1
ATOM 661 N N . PRO A 1 81 ? 7.738 -15.297 -8.93 1 96.12 81 PRO A N 1
ATOM 662 C CA . PRO A 1 81 ? 8.977 -14.57 -8.648 1 96.12 81 PRO A CA 1
ATOM 663 C C . PRO A 1 81 ? 8.742 -13.25 -7.922 1 96.12 81 PRO A C 1
ATOM 665 O O . PRO A 1 81 ? 7.738 -12.578 -8.172 1 96.12 81 PRO A O 1
ATOM 668 N N . ALA A 1 82 ? 9.617 -12.969 -7.043 1 94.5 82 ALA A N 1
ATOM 669 C CA . ALA A 1 82 ? 9.758 -11.617 -6.504 1 94.5 82 ALA A CA 1
ATOM 670 C C . ALA A 1 82 ? 10.844 -10.844 -7.242 1 94.5 82 ALA A C 1
ATOM 672 O O . ALA A 1 82 ? 12.008 -10.867 -6.852 1 94.5 82 ALA A O 1
ATOM 673 N N . GLY A 1 83 ? 10.406 -10.133 -8.211 1 91.62 83 GLY A N 1
ATOM 674 C CA . GLY A 1 83 ? 11.359 -9.375 -9.008 1 91.62 83 GLY A CA 1
ATOM 675 C C . GLY A 1 83 ? 12.328 -8.57 -8.164 1 91.62 83 GLY A C 1
ATOM 676 O O . GLY A 1 83 ? 11.93 -7.93 -7.188 1 91.62 83 GLY A O 1
ATOM 677 N N . ASN A 1 84 ? 13.531 -8.648 -8.562 1 93.12 84 ASN A N 1
ATOM 678 C CA . ASN A 1 84 ? 14.617 -7.961 -7.875 1 93.12 84 ASN A CA 1
ATOM 679 C C . ASN A 1 84 ? 15.781 -7.66 -8.82 1 93.12 84 ASN A C 1
ATOM 681 O O . ASN A 1 84 ? 16.266 -8.555 -9.516 1 93.12 84 ASN A O 1
ATOM 685 N N . SER A 1 85 ? 16.188 -6.449 -8.883 1 97.44 85 SER A N 1
ATOM 686 C CA . SER A 1 85 ? 17.344 -6.066 -9.68 1 97.44 85 SER A CA 1
ATOM 687 C C . SER A 1 85 ? 18.109 -4.926 -9.016 1 97.44 85 SER A C 1
ATOM 689 O O . SER A 1 85 ? 17.547 -4.172 -8.219 1 97.44 85 SER A O 1
ATOM 691 N N . TYR A 1 86 ? 19.438 -4.859 -9.383 1 97.94 86 TYR A N 1
ATOM 692 C CA . TYR A 1 86 ? 20.266 -3.777 -8.867 1 97.94 86 TYR A CA 1
ATOM 693 C C . TYR A 1 86 ? 19.734 -2.422 -9.305 1 97.94 86 TYR A C 1
ATOM 695 O O . TYR A 1 86 ? 19.75 -1.461 -8.531 1 97.94 86 TYR A O 1
ATOM 703 N N . ALA A 1 87 ? 19.172 -2.332 -10.531 1 98.12 87 ALA A N 1
ATOM 704 C CA . ALA A 1 87 ? 18.578 -1.098 -11.039 1 98.12 87 ALA A CA 1
ATOM 705 C C . ALA A 1 87 ? 17.406 -0.656 -10.172 1 98.12 87 ALA A C 1
ATOM 707 O O . ALA A 1 87 ? 17.281 0.527 -9.844 1 98.12 87 ALA A O 1
ATOM 708 N N . SER A 1 88 ? 16.594 -1.596 -9.852 1 98.44 88 SER A N 1
ATOM 709 C CA . SER A 1 88 ? 15.43 -1.307 -9.023 1 98.44 88 SER A CA 1
ATOM 710 C C . SER A 1 88 ? 15.844 -0.845 -7.629 1 98.44 88 SER A C 1
ATOM 712 O O . SER A 1 88 ? 15.242 0.078 -7.07 1 98.44 88 SER A O 1
ATOM 714 N N . ILE A 1 89 ? 16.828 -1.505 -7.012 1 98.56 89 ILE A N 1
ATOM 715 C CA . ILE A 1 89 ? 17.328 -1.164 -5.684 1 98.56 89 ILE A CA 1
ATOM 716 C C . ILE A 1 89 ? 17.844 0.275 -5.676 1 98.56 89 ILE A C 1
ATOM 718 O O . ILE A 1 89 ? 17.5 1.056 -4.781 1 98.56 89 ILE A O 1
ATOM 722 N N . LEU A 1 90 ? 18.609 0.629 -6.676 1 98.69 90 LEU A N 1
ATOM 723 C CA . LEU A 1 90 ? 19.172 1.97 -6.762 1 98.69 90 LEU A CA 1
ATOM 724 C C . LEU A 1 90 ? 18.078 3.016 -6.949 1 98.69 90 LEU A C 1
ATOM 726 O O . LEU A 1 90 ? 18.141 4.102 -6.371 1 98.69 90 LEU A O 1
ATOM 730 N N . ALA A 1 91 ? 17.109 2.707 -7.758 1 98.62 91 ALA A N 1
ATOM 731 C CA . ALA A 1 91 ? 15.992 3.627 -7.984 1 98.62 91 ALA A CA 1
ATOM 732 C C . ALA A 1 91 ? 15.211 3.869 -6.699 1 98.62 91 ALA A C 1
ATOM 734 O O . ALA A 1 91 ? 14.781 4.992 -6.426 1 98.62 91 ALA A O 1
ATOM 735 N N . ASP A 1 92 ? 14.992 2.803 -5.941 1 98.06 92 ASP A N 1
ATOM 736 C CA . ASP A 1 92 ? 14.305 2.949 -4.664 1 98.06 92 ASP A CA 1
ATOM 737 C C . ASP A 1 92 ? 15.125 3.793 -3.689 1 98.06 92 ASP A C 1
ATOM 739 O O . ASP A 1 92 ? 14.562 4.555 -2.898 1 98.06 92 ASP A O 1
ATOM 743 N N . MET A 1 93 ? 16.406 3.562 -3.732 1 98.5 93 MET A N 1
ATOM 744 C CA . MET A 1 93 ? 17.281 4.391 -2.914 1 98.5 93 MET A CA 1
ATOM 745 C C . MET A 1 93 ? 17.109 5.867 -3.25 1 98.5 93 MET A C 1
ATOM 747 O O . MET A 1 93 ? 17.016 6.707 -2.354 1 98.5 93 MET A O 1
ATOM 751 N N . LEU A 1 94 ? 17.047 6.18 -4.516 1 98.56 94 LEU A N 1
ATOM 752 C CA . LEU A 1 94 ? 16.844 7.555 -4.957 1 98.56 94 LEU A CA 1
ATOM 753 C C . LEU A 1 94 ? 15.477 8.07 -4.52 1 98.56 94 LEU A C 1
ATOM 755 O O . LEU A 1 94 ? 15.359 9.203 -4.039 1 98.56 94 LEU A O 1
ATOM 759 N N . SER A 1 95 ? 14.477 7.273 -4.746 1 98 95 SER A N 1
ATOM 760 C CA . SER A 1 95 ? 13.125 7.637 -4.32 1 98 95 SER A CA 1
ATOM 761 C C . SER A 1 95 ? 13.094 8.031 -2.85 1 98 95 SER A C 1
ATOM 763 O O . SER A 1 95 ? 12.508 9.047 -2.486 1 98 95 SER A O 1
ATOM 765 N N . ASP A 1 96 ? 13.727 7.215 -2.029 1 97.56 96 ASP A N 1
ATOM 766 C CA . ASP A 1 96 ? 13.781 7.484 -0.596 1 97.56 96 ASP A CA 1
ATOM 767 C C . ASP A 1 96 ? 14.555 8.766 -0.306 1 97.56 96 ASP A C 1
ATOM 769 O O . ASP A 1 96 ? 14.188 9.531 0.589 1 97.56 96 ASP A O 1
ATOM 773 N N . GLY A 1 97 ? 15.633 8.977 -1.018 1 97.69 97 GLY A N 1
ATOM 774 C CA . GLY A 1 97 ? 16.438 10.172 -0.843 1 97.69 97 GLY A CA 1
ATOM 775 C C . GLY A 1 97 ? 15.68 11.445 -1.183 1 97.69 97 GLY A C 1
ATOM 776 O O . GLY A 1 97 ? 15.828 12.461 -0.497 1 97.69 97 GLY A O 1
ATOM 777 N N . LEU A 1 98 ? 14.844 11.383 -2.254 1 96.94 98 LEU A N 1
ATOM 778 C CA . LEU A 1 98 ? 14.039 12.539 -2.65 1 96.94 98 LEU A CA 1
ATOM 779 C C . LEU A 1 98 ? 12.945 12.812 -1.627 1 96.94 98 LEU A C 1
ATOM 781 O O . LEU A 1 98 ? 12.594 13.969 -1.381 1 96.94 98 LEU A O 1
ATOM 785 N N . GLY A 1 99 ? 12.391 11.812 -1.025 1 94.5 99 GLY A N 1
ATOM 786 C CA . GLY A 1 99 ? 11.578 11.883 0.178 1 94.5 99 GLY A CA 1
ATOM 787 C C . GLY A 1 99 ? 10.266 12.617 -0.031 1 94.5 99 GLY A C 1
ATOM 788 O O . GLY A 1 99 ? 9.805 13.328 0.859 1 94.5 99 GLY A O 1
ATOM 789 N N . CYS A 1 100 ? 9.641 12.578 -1.248 1 93.69 100 CYS A N 1
ATOM 790 C CA . CYS A 1 100 ? 8.383 13.25 -1.54 1 93.69 100 CYS A CA 1
ATOM 791 C C . CYS A 1 100 ? 7.215 12.266 -1.536 1 93.69 100 CYS A C 1
ATOM 793 O O . CYS A 1 100 ? 7.418 11.062 -1.688 1 93.69 100 CYS A O 1
ATOM 795 N N . ILE A 1 101 ? 6.043 12.828 -1.256 1 93.81 101 ILE A N 1
ATOM 796 C CA . ILE A 1 101 ? 4.812 12.047 -1.286 1 93.81 101 ILE A CA 1
ATOM 797 C C . ILE A 1 101 ? 3.947 12.492 -2.463 1 93.81 101 ILE A C 1
ATOM 799 O O . ILE A 1 101 ? 3.686 13.688 -2.633 1 93.81 101 ILE A O 1
ATOM 803 N N . GLY A 1 102 ? 3.475 11.531 -3.246 1 91.69 102 GLY A N 1
ATOM 804 C CA . GLY A 1 102 ? 2.84 11.859 -4.512 1 91.69 102 GLY A CA 1
ATOM 805 C C . GLY A 1 102 ? 1.33 11.711 -4.48 1 91.69 102 GLY A C 1
ATOM 806 O O . GLY A 1 102 ? 0.755 10.992 -5.301 1 91.69 102 GLY A O 1
ATOM 807 N N . PHE A 1 103 ? 0.595 12.516 -3.674 1 88.38 103 PHE A N 1
ATOM 808 C CA . PHE A 1 103 ? -0.853 12.344 -3.623 1 88.38 103 PHE A CA 1
ATOM 809 C C . PHE A 1 103 ? -1.545 13.328 -4.559 1 88.38 103 PHE A C 1
ATOM 811 O O . PHE A 1 103 ? -2.723 13.164 -4.883 1 88.38 103 PHE A O 1
ATOM 818 N N . SER A 1 104 ? -0.913 14.344 -5.086 1 89.88 104 SER A N 1
ATOM 819 C CA . SER A 1 104 ? -1.422 15.281 -6.078 1 89.88 104 SER A CA 1
ATOM 820 C C . SER A 1 104 ? -0.306 15.781 -6.988 1 89.88 104 SER A C 1
ATOM 822 O O . SER A 1 104 ? 0.875 15.602 -6.691 1 89.88 104 SER A O 1
ATOM 824 N N . TRP A 1 105 ? -0.744 16.359 -8.094 1 91.31 105 TRP A N 1
ATOM 825 C CA . TRP A 1 105 ? 0.255 16.922 -9.008 1 91.31 105 TRP A CA 1
ATOM 826 C C . TRP A 1 105 ? 1.095 17.984 -8.305 1 91.31 105 TRP A C 1
ATOM 828 O O . TRP A 1 105 ? 2.318 18.016 -8.453 1 91.31 105 TRP A O 1
ATOM 838 N N . ALA A 1 106 ? 0.469 18.812 -7.457 1 88.06 106 ALA A N 1
ATOM 839 C CA . ALA A 1 106 ? 1.15 19.906 -6.773 1 88.06 106 ALA A CA 1
ATOM 840 C C . ALA A 1 106 ? 2.133 19.375 -5.73 1 88.06 106 ALA A C 1
ATOM 842 O O . ALA A 1 106 ? 3.17 20 -5.477 1 88.06 106 ALA A O 1
ATOM 843 N N . ALA A 1 107 ? 1.834 18.25 -5.16 1 91.5 107 ALA A N 1
ATOM 844 C CA . ALA A 1 107 ? 2.717 17.672 -4.145 1 91.5 107 ALA A CA 1
ATOM 845 C C . ALA A 1 107 ? 4.062 17.281 -4.742 1 91.5 107 ALA A C 1
ATOM 847 O O . ALA A 1 107 ? 5.082 17.266 -4.047 1 91.5 107 ALA A O 1
ATOM 848 N N . SER A 1 108 ? 4.039 16.891 -5.996 1 94.06 108 SER A N 1
ATOM 849 C CA . SER A 1 108 ? 5.262 16.641 -6.758 1 94.06 108 SER A CA 1
ATOM 850 C C . SER A 1 108 ? 4.949 16.359 -8.227 1 94.06 108 SER A C 1
ATOM 852 O O . SER A 1 108 ? 4.762 15.203 -8.609 1 94.06 108 SER A O 1
ATOM 854 N N . PRO A 1 109 ? 5.047 17.344 -9.047 1 95.31 109 PRO A N 1
ATOM 855 C CA . PRO A 1 109 ? 4.719 17.172 -10.469 1 95.31 109 PRO A CA 1
ATOM 856 C C . PRO A 1 109 ? 5.496 16.031 -11.125 1 95.31 109 PRO A C 1
ATOM 858 O O . PRO A 1 109 ? 4.93 15.266 -11.898 1 95.31 109 PRO A O 1
ATOM 861 N N . ALA A 1 110 ? 6.754 15.922 -10.82 1 97.25 110 ALA A N 1
ATOM 862 C CA . ALA A 1 110 ? 7.598 14.883 -11.414 1 97.25 110 ALA A CA 1
ATOM 863 C C . ALA A 1 110 ? 7.047 13.492 -11.109 1 97.25 110 ALA A C 1
ATOM 865 O O . ALA A 1 110 ? 7.086 12.602 -11.969 1 97.25 110 ALA A O 1
ATOM 866 N N . MET A 1 111 ? 6.566 13.281 -9.906 1 96.81 111 MET A N 1
ATOM 867 C CA . MET A 1 111 ? 6.023 11.984 -9.523 1 96.81 111 MET A CA 1
ATOM 868 C C . MET A 1 111 ? 4.797 11.633 -10.359 1 96.81 111 MET A C 1
ATOM 870 O O . MET A 1 111 ? 4.668 10.508 -10.836 1 96.81 111 MET A O 1
ATOM 874 N N . THR A 1 112 ? 3.902 12.578 -10.5 1 95.75 112 THR A N 1
ATOM 875 C CA . THR A 1 112 ? 2.674 12.359 -11.25 1 95.75 112 THR A CA 1
ATOM 876 C C . THR A 1 112 ? 2.979 12.133 -12.727 1 95.75 112 THR A C 1
ATOM 878 O O . THR A 1 112 ? 2.471 11.18 -13.336 1 95.75 112 THR A O 1
ATOM 881 N N . GLU A 1 113 ? 3.809 12.953 -13.266 1 96.75 113 GLU A N 1
ATOM 882 C CA . GLU A 1 113 ? 4.078 12.906 -14.703 1 96.75 113 GLU A CA 1
ATOM 883 C C . GLU A 1 113 ? 4.859 11.648 -15.078 1 96.75 113 GLU A C 1
ATOM 885 O O . GLU A 1 113 ? 4.598 11.031 -16.109 1 96.75 113 GLU A O 1
ATOM 890 N N . LEU A 1 114 ? 5.805 11.312 -14.266 1 98.06 114 LEU A N 1
ATOM 891 C CA . LEU A 1 114 ? 6.57 10.117 -14.594 1 98.06 114 LEU A CA 1
ATOM 892 C C . LEU A 1 114 ? 5.699 8.867 -14.508 1 98.06 114 LEU A C 1
ATOM 894 O O . LEU A 1 114 ? 5.879 7.926 -15.281 1 98.06 114 LEU A O 1
ATOM 898 N N . GLU A 1 115 ? 4.84 8.844 -13.523 1 97.44 115 GLU A N 1
ATOM 899 C CA . GLU A 1 115 ? 3.93 7.711 -13.422 1 97.44 115 GLU A CA 1
ATOM 900 C C . GLU A 1 115 ? 3.08 7.562 -14.68 1 97.44 115 GLU A C 1
ATOM 902 O O . GLU A 1 115 ? 2.93 6.461 -15.211 1 97.44 115 GLU A O 1
ATOM 907 N N . THR A 1 116 ? 2.541 8.633 -15.141 1 96.5 116 THR A N 1
ATOM 908 C CA . THR A 1 116 ? 1.743 8.586 -16.359 1 96.5 116 THR A CA 1
ATOM 909 C C . THR A 1 116 ? 2.582 8.102 -17.531 1 96.5 116 THR A C 1
ATOM 911 O O . THR A 1 116 ? 2.117 7.293 -18.344 1 96.5 116 THR A O 1
ATOM 914 N N . LEU A 1 117 ? 3.768 8.578 -17.594 1 97.88 117 LEU A N 1
ATOM 915 C CA . LEU A 1 117 ? 4.66 8.18 -18.672 1 97.88 117 LEU A CA 1
ATOM 916 C C . LEU A 1 117 ? 4.984 6.695 -18.594 1 97.88 117 LEU A C 1
ATOM 918 O O . LEU A 1 117 ? 5.016 6.004 -19.625 1 97.88 117 LEU A O 1
ATOM 922 N N . MET A 1 118 ? 5.238 6.211 -17.422 1 98.25 118 MET A N 1
ATOM 923 C CA . MET A 1 118 ? 5.559 4.801 -17.234 1 98.25 118 MET A CA 1
ATOM 924 C C . MET A 1 118 ? 4.355 3.922 -17.562 1 98.25 118 MET A C 1
ATOM 926 O O . MET A 1 118 ? 4.508 2.838 -18.125 1 98.25 118 MET A O 1
ATOM 930 N N . VAL A 1 119 ? 3.213 4.359 -17.188 1 97.75 119 VAL A N 1
ATOM 931 C CA . VAL A 1 119 ? 1.988 3.643 -17.516 1 97.75 119 VAL A CA 1
ATOM 932 C C . VAL A 1 119 ? 1.855 3.541 -19.047 1 97.75 119 VAL A C 1
ATOM 934 O O . VAL A 1 119 ? 1.479 2.49 -19.562 1 97.75 119 VAL A O 1
ATOM 937 N N . ASP A 1 120 ? 2.182 4.602 -19.672 1 98 120 ASP A N 1
ATOM 938 C CA . ASP A 1 120 ? 2.107 4.613 -21.125 1 98 120 ASP A CA 1
ATOM 939 C C . ASP A 1 120 ? 3.158 3.691 -21.734 1 98 120 ASP A C 1
ATOM 941 O O . ASP A 1 120 ? 2.852 2.898 -22.625 1 98 120 ASP A O 1
ATOM 945 N N . TRP A 1 121 ? 4.449 3.824 -21.266 1 98.56 121 TRP A N 1
ATOM 946 C CA . TRP A 1 121 ? 5.523 2.967 -21.75 1 98.56 121 TRP A CA 1
ATOM 947 C C . TRP A 1 121 ? 5.145 1.495 -21.641 1 98.56 121 TRP A C 1
ATOM 949 O O . TRP A 1 121 ? 5.285 0.729 -22.594 1 98.56 121 TRP A O 1
ATOM 959 N N . LEU A 1 122 ? 4.648 1.146 -20.516 1 98.62 122 LEU A N 1
ATOM 960 C CA . LEU A 1 122 ? 4.312 -0.246 -20.25 1 98.62 122 LEU A CA 1
ATOM 961 C C . LEU A 1 122 ? 3.168 -0.712 -21.141 1 98.62 122 LEU A C 1
ATOM 963 O O . LEU A 1 122 ? 3.215 -1.813 -21.688 1 98.62 122 LEU A O 1
ATOM 967 N N . GLY A 1 123 ? 2.119 0.14 -21.219 1 98.25 123 GLY A N 1
ATOM 968 C CA . GLY A 1 123 ? 1.002 -0.222 -22.078 1 98.25 123 GLY A CA 1
ATOM 969 C C . GLY A 1 123 ? 1.41 -0.468 -23.516 1 98.25 123 GLY A C 1
ATOM 970 O O . GLY A 1 123 ? 0.96 -1.433 -24.141 1 98.25 123 GLY A O 1
ATOM 971 N N . ARG A 1 124 ? 2.254 0.341 -23.984 1 97.69 124 ARG A N 1
ATOM 972 C CA . ARG A 1 124 ? 2.744 0.205 -25.359 1 97.69 124 ARG A CA 1
ATOM 973 C C . ARG A 1 124 ? 3.623 -1.031 -25.5 1 97.69 124 ARG A C 1
ATOM 975 O O . ARG A 1 124 ? 3.52 -1.762 -26.484 1 97.69 124 ARG A O 1
ATOM 982 N N . MET A 1 125 ? 4.465 -1.266 -24.531 1 98 125 MET A N 1
ATOM 983 C CA . MET A 1 125 ? 5.316 -2.449 -24.531 1 98 125 MET A CA 1
ATOM 984 C C . MET A 1 125 ? 4.484 -3.723 -24.625 1 98 125 MET A C 1
ATOM 986 O O . MET A 1 125 ? 4.906 -4.699 -25.25 1 98 125 MET A O 1
ATOM 990 N N . MET A 1 126 ? 3.309 -3.703 -24.047 1 97.88 126 MET A N 1
ATOM 991 C CA . MET A 1 126 ? 2.48 -4.898 -23.953 1 97.88 126 MET A CA 1
ATOM 992 C C . MET A 1 126 ? 1.53 -5.012 -25.141 1 97.88 126 MET A C 1
ATOM 994 O O . MET A 1 126 ? 0.884 -6.043 -25.328 1 97.88 126 MET A O 1
ATOM 998 N N . GLY A 1 127 ? 1.415 -3.922 -25.891 1 97.62 127 GLY A N 1
ATOM 999 C CA . GLY A 1 127 ? 0.496 -3.92 -27.016 1 97.62 127 GLY A CA 1
ATOM 1000 C C . GLY A 1 127 ? -0.951 -3.721 -26.609 1 97.62 127 GLY A C 1
ATOM 1001 O O . GLY A 1 127 ? -1.863 -4.215 -27.281 1 97.62 127 GLY A O 1
ATOM 1002 N N . LEU A 1 128 ? -1.206 -2.988 -25.547 1 98.06 128 LEU A N 1
ATOM 1003 C CA . LEU A 1 128 ? -2.572 -2.746 -25.094 1 98.06 128 LEU A CA 1
ATOM 1004 C C . LEU A 1 128 ? -3.328 -1.875 -26.094 1 98.06 128 LEU A C 1
ATOM 1006 O O . LEU A 1 128 ? -2.721 -1.098 -26.828 1 98.06 128 LEU A O 1
ATOM 1010 N N . PRO A 1 129 ? -4.641 -1.996 -26.078 1 97.12 129 PRO A N 1
ATOM 1011 C CA . PRO A 1 129 ? -5.434 -1.105 -26.938 1 97.12 129 PRO A CA 1
ATOM 1012 C C . PRO A 1 129 ? -5.191 0.371 -26.625 1 97.12 129 PRO A C 1
ATOM 1014 O O . PRO A 1 129 ? -5.059 0.75 -25.453 1 97.12 129 PRO A O 1
ATOM 1017 N N . LYS A 1 130 ? -5.199 1.175 -27.672 1 96.25 130 LYS A N 1
ATOM 1018 C CA . LYS A 1 130 ? -4.91 2.6 -27.531 1 96.25 130 LYS A CA 1
ATOM 1019 C C . LYS A 1 130 ? -5.918 3.273 -26.609 1 96.25 130 LYS A C 1
ATOM 1021 O O . LYS A 1 130 ? -5.582 4.23 -25.906 1 96.25 130 LYS A O 1
ATOM 1026 N N . GLU A 1 131 ? -7.098 2.764 -26.547 1 95.56 131 GLU A N 1
ATOM 1027 C CA . GLU A 1 131 ? -8.18 3.344 -25.766 1 95.56 131 GLU A CA 1
ATOM 1028 C C . GLU A 1 131 ? -7.891 3.254 -24.266 1 95.56 131 GLU A C 1
ATOM 1030 O O . GLU A 1 131 ? -8.523 3.941 -23.469 1 95.56 131 GLU A O 1
ATOM 1035 N N . MET A 1 132 ? -6.973 2.43 -23.922 1 96.62 132 MET A N 1
ATOM 1036 C CA . MET A 1 132 ? -6.641 2.256 -22.516 1 96.62 132 MET A CA 1
ATOM 1037 C C . MET A 1 132 ? -5.453 3.127 -22.125 1 96.62 132 MET A C 1
ATOM 1039 O O . MET A 1 132 ? -5.168 3.305 -20.938 1 96.62 132 MET A O 1
ATOM 1043 N N . LEU A 1 133 ? -4.785 3.74 -23.062 1 97 133 LEU A N 1
ATOM 1044 C CA . LEU A 1 133 ? -3.525 4.434 -22.812 1 97 133 LEU A CA 1
ATOM 1045 C C . LEU A 1 133 ? -3.771 5.898 -22.469 1 97 133 LEU A C 1
ATOM 1047 O O . LEU A 1 133 ? -4.719 6.508 -22.953 1 97 133 LEU A O 1
ATOM 1051 N N . PRO A 1 134 ? -2.916 6.535 -21.625 1 94.12 134 PRO A N 1
ATOM 1052 C CA . PRO A 1 134 ? -3.197 7.867 -21.078 1 94.12 134 PRO A CA 1
ATOM 1053 C C . PRO A 1 134 ? -3.043 8.977 -22.125 1 94.12 134 PRO A C 1
ATOM 1055 O O . PRO A 1 134 ? -3.668 10.031 -22 1 94.12 134 PRO A O 1
ATOM 1058 N N . TYR A 1 135 ? -2.188 8.828 -23.109 1 92.94 135 TYR A N 1
ATOM 1059 C CA . TYR A 1 135 ? -1.872 9.93 -24.016 1 92.94 135 TYR A CA 1
ATOM 1060 C C . TYR A 1 135 ? -2.613 9.781 -25.328 1 92.94 135 TYR A C 1
ATOM 1062 O O . TYR A 1 135 ? -2.271 10.438 -26.328 1 92.94 135 TYR A O 1
ATOM 1070 N N . THR A 1 136 ? -3.654 8.945 -25.312 1 93.44 136 THR A N 1
ATOM 1071 C CA . THR A 1 136 ? -4.469 8.812 -26.5 1 93.44 136 THR A CA 1
ATOM 1072 C C . THR A 1 136 ? -5.34 10.055 -26.703 1 93.44 136 THR A C 1
ATOM 1074 O O . THR A 1 136 ? -6.105 10.43 -25.812 1 93.44 136 THR A O 1
ATOM 1077 N N . GLU A 1 137 ? -5.27 10.633 -27.812 1 91.25 137 GLU A N 1
ATOM 1078 C CA . GLU A 1 137 ? -6.039 11.836 -28.094 1 91.25 137 GLU A CA 1
ATOM 1079 C C . GLU A 1 137 ? -7.539 11.562 -28.031 1 91.25 137 GLU A C 1
ATOM 1081 O O . GLU A 1 137 ? -8.031 10.609 -28.641 1 91.25 137 GLU A O 1
ATOM 1086 N N . GLY A 1 138 ? -8.148 12.375 -27.281 1 88.44 138 GLY A N 1
ATOM 1087 C CA . GLY A 1 138 ? -9.594 12.25 -27.156 1 88.44 138 GLY A CA 1
ATOM 1088 C C . GLY A 1 138 ? -10.023 11.039 -26.359 1 88.44 138 GLY A C 1
ATOM 1089 O O . GLY A 1 138 ? -11.219 10.758 -26.234 1 88.44 138 GLY A O 1
ATOM 1090 N N . GLY A 1 139 ? -9.078 10.312 -25.844 1 90.81 139 GLY A N 1
ATOM 1091 C CA . GLY A 1 139 ? -9.398 9.117 -25.094 1 90.81 139 GLY A CA 1
ATOM 1092 C C . GLY A 1 139 ? -9.68 9.391 -23.625 1 90.81 139 GLY A C 1
ATOM 1093 O O . GLY A 1 139 ? -9.336 10.453 -23.109 1 90.81 139 GLY A O 1
ATOM 1094 N N . ASN A 1 140 ? -10.375 8.453 -23 1 92.44 140 ASN A N 1
ATOM 1095 C CA . ASN A 1 140 ? -10.695 8.555 -21.578 1 92.44 140 ASN A CA 1
ATOM 1096 C C . ASN A 1 140 ? -9.945 7.512 -20.766 1 92.44 140 ASN A C 1
ATOM 1098 O O . ASN A 1 140 ? -10.156 7.402 -19.547 1 92.44 140 ASN A O 1
ATOM 1102 N N . GLY A 1 141 ? -9.164 6.777 -21.5 1 94.31 141 GLY A N 1
ATOM 1103 C CA . GLY A 1 141 ? -8.422 5.738 -20.812 1 94.31 141 GLY A CA 1
ATOM 1104 C C . GLY A 1 141 ? -7.266 6.277 -19.984 1 94.31 141 GLY A C 1
ATOM 1105 O O . GLY A 1 141 ? -6.996 7.48 -20 1 94.31 141 GLY A O 1
ATOM 1106 N N . GLY A 1 142 ? -6.641 5.461 -19.188 1 94.38 142 GLY A N 1
ATOM 1107 C CA . GLY A 1 142 ? -5.504 5.781 -18.344 1 94.38 142 GLY A CA 1
ATOM 1108 C C . GLY A 1 142 ? -5.113 4.648 -17.406 1 94.38 142 GLY A C 1
ATOM 1109 O O . GLY A 1 142 ? -5.652 3.543 -17.5 1 94.38 142 GLY A O 1
ATOM 1110 N N . GLY A 1 143 ? -4.18 4.934 -16.625 1 95.38 143 GLY A N 1
ATOM 1111 C CA . GLY A 1 143 ? -3.689 3.934 -15.695 1 95.38 143 GLY A CA 1
ATOM 1112 C C . GLY A 1 143 ? -3.037 4.535 -14.461 1 95.38 143 GLY A C 1
ATOM 1113 O O . GLY A 1 143 ? -2.883 5.754 -14.367 1 95.38 143 GLY A O 1
ATOM 1114 N N . VAL A 1 144 ? -2.777 3.66 -13.539 1 96 144 VAL A N 1
ATOM 1115 C CA . VAL A 1 144 ? -2.201 4.086 -12.266 1 96 144 VAL A CA 1
ATOM 1116 C C . VAL A 1 144 ? -1.385 2.943 -11.664 1 96 144 VAL A C 1
ATOM 1118 O O . VAL A 1 144 ? -1.668 1.77 -11.906 1 96 144 VAL A O 1
ATOM 1121 N N . ILE A 1 145 ? -0.319 3.279 -10.961 1 97.12 145 ILE A N 1
ATOM 1122 C CA . ILE A 1 145 ? 0.452 2.301 -10.203 1 97.12 145 ILE A CA 1
ATOM 1123 C C . I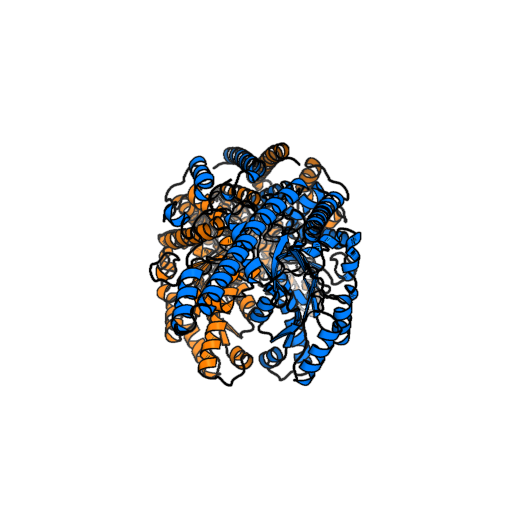LE A 1 145 ? -0.177 2.102 -8.828 1 97.12 145 ILE A C 1
ATOM 1125 O O . ILE A 1 145 ? -0.354 3.062 -8.078 1 97.12 145 ILE A O 1
ATOM 1129 N N . GLN A 1 146 ? -0.574 0.849 -8.547 1 95.62 146 GLN A N 1
ATOM 1130 C CA . GLN A 1 146 ? -1.099 0.448 -7.246 1 95.62 146 GLN A CA 1
ATOM 1131 C C . GLN A 1 146 ? -0.049 -0.314 -6.441 1 95.62 146 GLN A C 1
ATOM 1133 O O . GLN A 1 146 ? 1.051 -0.573 -6.934 1 95.62 146 GLN A O 1
ATOM 1138 N N . GLY A 1 147 ? -0.399 -0.63 -5.227 1 94.12 147 GLY A N 1
ATOM 1139 C CA . GLY A 1 147 ? 0.507 -1.395 -4.383 1 94.12 147 GLY A CA 1
ATOM 1140 C C . GLY A 1 147 ? 0.457 -2.887 -4.652 1 94.12 147 GLY A C 1
ATOM 1141 O O . GLY A 1 147 ? 1.463 -3.584 -4.504 1 94.12 147 GLY A O 1
ATOM 1142 N N . SER A 1 148 ? -0.716 -3.381 -5.027 1 95.38 148 SER A N 1
ATOM 1143 C CA . SER A 1 148 ? -0.886 -4.816 -5.23 1 95.38 148 SER A CA 1
ATOM 1144 C C . SER A 1 148 ? -2.018 -5.105 -6.211 1 95.38 148 SER A C 1
ATOM 1146 O O . SER A 1 148 ? -2.859 -4.242 -6.469 1 95.38 148 SER A O 1
ATOM 1148 N N . ALA A 1 149 ? -1.988 -6.332 -6.711 1 96.75 149 ALA A N 1
ATOM 1149 C CA . ALA A 1 149 ? -3.08 -6.77 -7.578 1 96.75 149 ALA A CA 1
ATOM 1150 C C . ALA A 1 149 ? -4.402 -6.805 -6.82 1 96.75 149 ALA A C 1
ATOM 1152 O O . ALA A 1 149 ? -5.461 -6.543 -7.395 1 96.75 149 ALA A O 1
ATOM 1153 N N . SER A 1 150 ? -4.344 -7.113 -5.52 1 95.88 150 SER A N 1
ATOM 1154 C CA . SER A 1 150 ? -5.543 -7.09 -4.688 1 95.88 150 SER A CA 1
ATOM 1155 C C . SER A 1 150 ? -6.203 -5.715 -4.703 1 95.88 150 SER A C 1
ATOM 1157 O O . SER A 1 150 ? -7.422 -5.609 -4.824 1 95.88 150 SER A O 1
ATOM 1159 N N . GLU A 1 151 ? -5.391 -4.711 -4.59 1 95.81 151 GLU A N 1
ATOM 1160 C CA . GLU A 1 151 ? -5.91 -3.348 -4.617 1 95.81 151 GLU A CA 1
ATOM 1161 C C . GLU A 1 151 ? -6.477 -3.002 -5.988 1 95.81 151 GLU A C 1
ATOM 1163 O O . GLU A 1 151 ? -7.492 -2.309 -6.094 1 95.81 151 GLU A O 1
ATOM 1168 N N . CYS A 1 152 ? -5.828 -3.453 -7.031 1 97.44 152 CYS A N 1
ATOM 1169 C CA . CYS A 1 152 ? -6.324 -3.217 -8.383 1 97.44 152 CYS A CA 1
ATOM 1170 C C . CYS A 1 152 ? -7.73 -3.781 -8.555 1 97.44 152 CYS A C 1
ATOM 1172 O O . CYS A 1 152 ? -8.633 -3.084 -9.031 1 97.44 152 CYS A O 1
ATOM 1174 N N . THR A 1 153 ? -7.891 -5.023 -8.164 1 97.62 153 THR A N 1
ATOM 1175 C CA . THR A 1 153 ? -9.18 -5.691 -8.312 1 97.62 153 THR A CA 1
ATOM 1176 C C . THR A 1 153 ? -10.25 -4.992 -7.488 1 97.62 153 THR A C 1
ATOM 1178 O O . THR A 1 153 ? -11.367 -4.773 -7.965 1 97.62 153 THR A O 1
ATOM 1181 N N . LEU A 1 154 ? -9.867 -4.645 -6.297 1 96.94 154 LEU A N 1
ATOM 1182 C CA . LEU A 1 154 ? -10.836 -4 -5.406 1 96.94 154 LEU A CA 1
ATOM 1183 C C . LEU A 1 154 ? -11.297 -2.668 -5.98 1 96.94 154 LEU A C 1
ATOM 1185 O O . LEU A 1 154 ? -12.5 -2.4 -6.039 1 96.94 154 LEU A O 1
ATOM 1189 N N . VAL A 1 155 ? -10.367 -1.866 -6.422 1 96.56 155 VAL A N 1
ATOM 1190 C CA . VAL A 1 155 ? -10.703 -0.532 -6.906 1 96.56 155 VAL A CA 1
ATOM 1191 C C . VAL A 1 155 ? -11.562 -0.641 -8.164 1 96.56 155 VAL A C 1
ATOM 1193 O O . VAL A 1 155 ? -12.508 0.131 -8.344 1 96.56 155 VAL A O 1
ATOM 1196 N N . CYS A 1 156 ? -11.281 -1.567 -9.016 1 97.31 156 CYS A N 1
ATOM 1197 C CA . CYS A 1 156 ? -12.07 -1.766 -10.227 1 97.31 156 CYS A CA 1
ATOM 1198 C C . CYS A 1 156 ? -13.477 -2.256 -9.883 1 97.31 156 CYS A C 1
ATOM 1200 O O . CYS A 1 156 ? -14.453 -1.831 -10.508 1 97.31 156 CYS A O 1
ATOM 1202 N N . MET A 1 157 ? -13.547 -3.146 -8.914 1 97.94 157 MET A N 1
ATOM 1203 C CA . MET A 1 157 ? -14.859 -3.648 -8.5 1 97.94 157 MET A CA 1
ATOM 1204 C C . MET A 1 157 ? -15.695 -2.539 -7.867 1 97.94 157 MET A C 1
ATOM 1206 O O . MET A 1 157 ? -16.906 -2.459 -8.094 1 97.94 157 MET A O 1
ATOM 1210 N N . LEU A 1 158 ? -15.039 -1.714 -7.078 1 96.94 158 LEU A N 1
ATOM 1211 C CA . LEU A 1 158 ? -15.734 -0.584 -6.465 1 96.94 158 LEU A CA 1
ATOM 1212 C C . LEU A 1 158 ? -16.234 0.381 -7.531 1 96.94 158 LEU A C 1
ATOM 1214 O O . LEU A 1 158 ? -17.344 0.914 -7.414 1 96.94 158 LEU A O 1
ATOM 1218 N N . ALA A 1 159 ? -15.43 0.652 -8.516 1 95.94 159 ALA A N 1
ATOM 1219 C CA . ALA A 1 159 ? -15.844 1.513 -9.617 1 95.94 159 ALA A CA 1
ATOM 1220 C C . ALA A 1 159 ? -17.031 0.913 -10.367 1 95.94 159 ALA A C 1
ATOM 1222 O O . ALA A 1 159 ? -18 1.617 -10.688 1 95.94 159 ALA A O 1
ATOM 1223 N N . ALA A 1 160 ? -16.953 -0.373 -10.656 1 97.81 160 ALA A N 1
ATOM 1224 C CA . ALA A 1 160 ? -18.047 -1.071 -11.328 1 97.81 160 ALA A CA 1
ATOM 1225 C C . ALA A 1 160 ? -19.312 -1.04 -10.492 1 97.81 160 ALA A C 1
ATOM 1227 O O . ALA A 1 160 ? -20.406 -0.869 -11.023 1 97.81 160 ALA A O 1
ATOM 1228 N N . ARG A 1 161 ? -19.172 -1.263 -9.188 1 97.38 161 ARG A N 1
ATOM 1229 C CA . ARG A 1 161 ? -20.297 -1.221 -8.258 1 97.38 161 ARG A CA 1
ATOM 1230 C C . ARG A 1 161 ? -21 0.135 -8.297 1 97.38 161 ARG A C 1
ATOM 1232 O O . ARG A 1 161 ? -22.219 0.205 -8.367 1 97.38 161 ARG A O 1
ATOM 1239 N N . ALA A 1 162 ? -20.188 1.197 -8.211 1 95 162 ALA A N 1
ATOM 1240 C CA . ALA A 1 162 ? -20.734 2.551 -8.25 1 95 162 ALA A CA 1
ATOM 1241 C C . ALA A 1 162 ? -21.5 2.801 -9.547 1 95 162 ALA A C 1
ATOM 1243 O O . ALA A 1 162 ? -22.594 3.371 -9.531 1 95 162 ALA A O 1
ATOM 1244 N N . LYS A 1 163 ? -20.938 2.4 -10.617 1 94.81 163 LYS A N 1
ATOM 1245 C CA . LYS A 1 163 ? -21.578 2.555 -11.922 1 94.81 163 LYS A CA 1
ATOM 1246 C C . LYS A 1 163 ? -22.891 1.789 -11.977 1 94.81 163 LYS A C 1
ATOM 1248 O O . LYS A 1 163 ? -23.922 2.326 -12.422 1 94.81 163 LYS A O 1
ATOM 1253 N N . ALA A 1 164 ? -22.859 0.543 -11.562 1 96.69 164 ALA A N 1
ATOM 1254 C CA . ALA A 1 164 ? -24.047 -0.307 -11.594 1 96.69 164 ALA A CA 1
ATOM 1255 C C . ALA A 1 164 ? -25.156 0.269 -10.719 1 96.69 164 ALA A C 1
ATOM 1257 O O . ALA A 1 164 ? -26.328 0.261 -11.109 1 96.69 164 ALA A O 1
ATOM 1258 N N . LEU A 1 165 ? -24.797 0.74 -9.57 1 95.69 165 LEU A N 1
ATOM 1259 C CA . LEU A 1 165 ? -25.781 1.308 -8.648 1 95.69 165 LEU A CA 1
ATOM 1260 C C . LEU A 1 165 ? -26.422 2.562 -9.242 1 95.69 165 LEU A C 1
ATOM 1262 O O . LEU A 1 165 ? -27.625 2.777 -9.102 1 95.69 165 LEU A O 1
ATOM 1266 N N . ASN A 1 166 ? -25.578 3.398 -9.828 1 94.06 166 ASN A N 1
ATOM 1267 C CA . ASN A 1 166 ? -26.109 4.594 -10.484 1 94.06 166 ASN A CA 1
ATOM 1268 C C . ASN A 1 166 ? -27.109 4.238 -11.578 1 94.06 166 ASN A C 1
ATOM 1270 O O . ASN A 1 166 ? -28.156 4.883 -11.711 1 94.06 166 ASN A O 1
ATOM 1274 N N . GLU A 1 167 ? -26.781 3.256 -12.336 1 94.62 167 GLU A N 1
ATOM 1275 C CA . GLU A 1 167 ? -27.656 2.807 -13.414 1 94.62 167 GLU A CA 1
ATOM 1276 C C . GLU A 1 167 ? -28.969 2.244 -12.852 1 94.62 167 GLU A C 1
ATOM 1278 O O . GLU A 1 167 ? -30.047 2.521 -13.383 1 94.62 167 GLU A O 1
ATOM 1283 N N . LEU A 1 168 ? -28.875 1.46 -11.82 1 95.88 168 LEU A N 1
ATOM 1284 C CA . LEU A 1 168 ? -30.062 0.89 -11.188 1 95.88 168 LEU A CA 1
ATOM 1285 C C . LEU A 1 168 ? -30.922 1.983 -10.578 1 95.88 168 LEU A C 1
ATOM 1287 O O . LEU A 1 168 ? -32.156 1.899 -10.617 1 95.88 168 LEU A O 1
ATOM 1291 N N . LYS A 1 169 ? -30.266 2.959 -10 1 94.31 169 LYS A N 1
ATOM 1292 C CA . LYS A 1 169 ? -30.984 4.055 -9.367 1 94.31 169 LYS A CA 1
ATOM 1293 C C . LYS A 1 169 ? -31.781 4.855 -10.398 1 94.31 169 LYS A C 1
ATOM 1295 O O . LYS A 1 169 ? -32.844 5.395 -10.086 1 94.31 169 LYS A O 1
ATOM 1300 N N . GLU A 1 170 ? -31.25 4.918 -11.586 1 94.38 170 GLU A N 1
ATOM 1301 C CA . GLU A 1 170 ? -31.984 5.562 -12.664 1 94.38 170 GLU A CA 1
ATOM 1302 C C . GLU A 1 170 ? -33.25 4.793 -13.008 1 94.38 170 GLU A C 1
ATOM 1304 O O . GLU A 1 170 ? -34.281 5.391 -13.344 1 94.38 170 GLU A O 1
ATOM 1309 N N . ILE A 1 171 ? -33.25 3.533 -12.898 1 94.31 171 ILE A N 1
ATOM 1310 C CA . ILE A 1 171 ? -34.375 2.668 -13.211 1 94.31 171 ILE A CA 1
ATOM 1311 C C . ILE A 1 171 ? -35.344 2.604 -12.008 1 94.31 171 ILE A C 1
ATOM 1313 O O . ILE A 1 171 ? -36.562 2.609 -12.172 1 94.31 171 ILE A O 1
ATOM 1317 N N . TYR A 1 172 ? -34.688 2.539 -10.82 1 94.69 172 TYR A N 1
ATOM 1318 C CA . TYR A 1 172 ? -35.469 2.449 -9.578 1 94.69 172 TYR A CA 1
ATOM 1319 C C . TYR A 1 172 ? -35.094 3.602 -8.641 1 94.69 172 TYR A C 1
ATOM 1321 O O . TYR A 1 172 ? -34.531 3.387 -7.566 1 94.69 172 TYR A O 1
ATOM 1329 N N . PRO A 1 173 ? -35.531 4.793 -8.891 1 93.56 173 PRO A N 1
ATOM 1330 C CA . PRO A 1 173 ? -35.125 5.98 -8.141 1 93.56 173 PRO A CA 1
ATOM 1331 C C . PRO A 1 173 ? -35.562 5.953 -6.684 1 93.56 173 PRO A C 1
ATOM 1333 O O . PRO A 1 173 ? -34.938 6.559 -5.82 1 93.56 173 PRO A O 1
ATOM 1336 N N . ASP A 1 174 ? -36.594 5.168 -6.344 1 93.44 174 ASP A N 1
ATOM 1337 C CA . ASP A 1 174 ? -37.188 5.207 -5 1 93.44 174 ASP A CA 1
ATOM 1338 C C . ASP A 1 174 ? -36.625 4.07 -4.137 1 93.44 174 ASP A C 1
ATOM 1340 O O . ASP A 1 174 ? -36.875 4.035 -2.928 1 93.44 174 ASP A O 1
ATOM 1344 N N . GLU A 1 175 ? -35.906 3.176 -4.781 1 91.81 175 GLU A N 1
ATOM 1345 C CA . GLU A 1 175 ? -35.375 2.051 -4.035 1 91.81 175 GLU A CA 1
ATOM 1346 C C . GLU A 1 175 ? -34.125 2.473 -3.232 1 91.81 175 GLU A C 1
ATOM 1348 O O . GLU A 1 175 ? -33.344 3.287 -3.697 1 91.81 175 GLU A O 1
ATOM 1353 N N . GLU A 1 176 ? -34 1.853 -2.078 1 90.44 176 GLU A N 1
ATOM 1354 C CA . GLU A 1 176 ? -32.812 2.139 -1.238 1 90.44 176 GLU A CA 1
ATOM 1355 C C . GLU A 1 176 ? -31.547 1.559 -1.842 1 90.44 176 GLU A C 1
ATOM 1357 O O . GLU A 1 176 ? -31.562 0.459 -2.4 1 90.44 176 GLU A O 1
ATOM 1362 N N . ASP A 1 177 ? -30.5 2.266 -1.661 1 90.94 177 ASP A N 1
ATOM 1363 C CA . ASP A 1 177 ? -29.219 1.882 -2.246 1 90.94 177 ASP A CA 1
ATOM 1364 C C . ASP A 1 177 ? -28.812 0.478 -1.803 1 90.94 177 ASP A C 1
ATOM 1366 O O . ASP A 1 177 ? -28.281 -0.299 -2.596 1 90.94 177 ASP A O 1
ATOM 1370 N N . CYS A 1 178 ? -29.078 0.161 -0.574 1 91.62 178 CYS A N 1
ATOM 1371 C CA . CYS A 1 178 ? -28.656 -1.136 -0.052 1 91.62 178 CYS A CA 1
ATOM 1372 C C . CYS A 1 178 ? -29.469 -2.264 -0.681 1 91.62 178 CYS A C 1
ATOM 1374 O O . CYS A 1 178 ? -28.953 -3.375 -0.852 1 91.62 178 CYS A O 1
ATOM 1376 N N . VAL A 1 179 ? -30.719 -1.979 -1.004 1 90.94 179 VAL A N 1
ATOM 1377 C CA . VAL A 1 179 ? -31.547 -2.969 -1.686 1 90.94 179 VAL A CA 1
ATOM 1378 C C . VAL A 1 179 ? -31 -3.23 -3.086 1 90.94 179 VAL A C 1
ATOM 1380 O O . VAL A 1 179 ? -30.891 -4.379 -3.518 1 90.94 179 VAL A O 1
ATOM 1383 N N . LEU A 1 180 ? -30.656 -2.121 -3.697 1 94.94 180 LEU A N 1
ATOM 1384 C CA . LEU A 1 180 ? -30.078 -2.26 -5.027 1 94.94 180 LEU A CA 1
ATOM 1385 C C . LEU A 1 180 ? -28.734 -2.996 -4.957 1 94.94 180 LEU A C 1
ATOM 1387 O O . LEU A 1 180 ? -28.453 -3.842 -5.805 1 94.94 180 LEU A O 1
ATOM 1391 N N . LEU A 1 181 ? -27.922 -2.691 -3.926 1 96.38 181 LEU A N 1
ATOM 1392 C CA . LEU A 1 181 ? -26.625 -3.34 -3.717 1 96.38 181 LEU A CA 1
ATOM 1393 C C . LEU A 1 181 ? -26.797 -4.844 -3.553 1 96.38 181 LEU A C 1
ATOM 1395 O O . LEU A 1 181 ? -25.984 -5.625 -4.047 1 96.38 181 LEU A O 1
ATOM 1399 N N . SER A 1 182 ? -27.859 -5.285 -2.953 1 94.69 182 SER A N 1
ATOM 1400 C CA . SER A 1 182 ? -28.094 -6.691 -2.639 1 94.69 182 SER A CA 1
ATOM 1401 C C . SER A 1 182 ? -28.359 -7.508 -3.902 1 94.69 182 SER A C 1
ATOM 1403 O O . SER A 1 182 ? -28.281 -8.734 -3.883 1 94.69 182 SER A O 1
ATOM 1405 N N . LYS A 1 183 ? -28.641 -6.82 -4.941 1 96.5 183 LYS A N 1
ATOM 1406 C CA . LYS A 1 183 ? -28.953 -7.512 -6.188 1 96.5 183 LYS A CA 1
ATOM 1407 C C . LYS A 1 183 ? -27.688 -7.742 -7.02 1 96.5 183 LYS A C 1
ATOM 1409 O O . LYS A 1 183 ? -27.688 -8.555 -7.945 1 96.5 183 LYS A O 1
ATOM 1414 N N . LEU A 1 184 ? -26.625 -7.02 -6.734 1 98.06 184 LEU A N 1
ATOM 1415 C CA . LEU A 1 184 ? -25.422 -7.047 -7.562 1 98.06 184 LEU A CA 1
ATOM 1416 C C . LEU A 1 184 ? -24.641 -8.344 -7.355 1 98.06 184 LEU A C 1
ATOM 1418 O O . LEU A 1 184 ? -24.469 -8.789 -6.219 1 98.06 184 LEU A O 1
ATOM 1422 N N . VAL A 1 185 ? -24.234 -8.961 -8.453 1 98.44 185 VAL A N 1
ATOM 1423 C CA . VAL A 1 185 ? -23.469 -10.195 -8.367 1 98.44 185 VAL A CA 1
ATOM 1424 C C . VAL A 1 185 ? -22.234 -10.102 -9.266 1 98.44 185 VAL A C 1
ATOM 1426 O O . VAL A 1 185 ? -22.312 -9.656 -10.406 1 98.44 185 VAL A O 1
ATOM 1429 N N . ALA A 1 186 ? -21.078 -10.438 -8.727 1 98.75 186 ALA A N 1
ATOM 1430 C CA . ALA A 1 186 ? -19.797 -10.492 -9.43 1 98.75 186 ALA A CA 1
ATOM 1431 C C . ALA A 1 186 ? -19.406 -11.938 -9.734 1 98.75 186 ALA A C 1
ATOM 1433 O O . ALA A 1 186 ? -19.703 -12.852 -8.961 1 98.75 186 ALA A O 1
ATOM 1434 N N . TYR A 1 187 ? -18.719 -12.141 -10.883 1 98.81 187 TYR A N 1
ATOM 1435 C CA . TYR A 1 187 ? -18.344 -13.477 -11.328 1 98.81 187 TYR A CA 1
ATOM 1436 C C . TYR A 1 187 ? -16.828 -13.602 -11.461 1 98.81 187 TYR A C 1
ATOM 1438 O O . TYR A 1 187 ? -16.156 -12.664 -11.906 1 98.81 187 TYR A O 1
ATOM 1446 N N . PHE A 1 188 ? -16.266 -14.727 -11.141 1 98.38 188 PHE A N 1
ATOM 1447 C CA . PHE A 1 188 ? -14.875 -15.086 -11.383 1 98.38 188 PHE A CA 1
ATOM 1448 C C . PHE A 1 188 ? -14.688 -16.594 -11.352 1 98.38 188 PHE A C 1
ATOM 1450 O O . PHE A 1 188 ? -15.555 -17.328 -10.859 1 98.38 188 PHE A O 1
ATOM 1457 N N . SER A 1 189 ? -13.672 -17.094 -11.883 1 97.31 189 SER A N 1
ATOM 1458 C CA . SER A 1 189 ? -13.438 -18.531 -11.969 1 97.31 189 SER A CA 1
ATOM 1459 C C . SER A 1 189 ? -13.078 -19.109 -10.602 1 97.31 189 SER A C 1
ATOM 1461 O O . SER A 1 189 ? -12.617 -18.391 -9.719 1 97.31 189 SER A O 1
ATOM 1463 N N . GLU A 1 190 ? -13.281 -20.391 -10.453 1 94.88 190 GLU A N 1
ATOM 1464 C CA . GLU A 1 190 ? -12.883 -21.109 -9.242 1 94.88 190 GLU A CA 1
ATOM 1465 C C . GLU A 1 190 ? -11.367 -21.109 -9.078 1 94.88 190 GLU A C 1
ATOM 1467 O O . GLU A 1 190 ? -10.859 -21.359 -7.98 1 94.88 190 GLU A O 1
ATOM 1472 N N . GLU A 1 191 ? -10.664 -20.719 -10.156 1 95.25 191 GLU A N 1
ATOM 1473 C CA . GLU A 1 191 ? -9.203 -20.688 -10.117 1 95.25 191 GLU A CA 1
ATOM 1474 C C . GLU A 1 191 ? -8.695 -19.25 -9.914 1 95.25 191 GLU A C 1
ATOM 1476 O O . GLU A 1 191 ? -7.488 -19.031 -9.852 1 95.25 191 GLU A O 1
ATOM 1481 N N . ALA A 1 192 ? -9.648 -18.297 -9.789 1 95.81 192 ALA A N 1
ATOM 1482 C CA . ALA A 1 192 ? -9.242 -16.906 -9.578 1 95.81 192 ALA A CA 1
ATOM 1483 C C . ALA A 1 192 ? -8.492 -16.75 -8.258 1 95.81 192 ALA A C 1
ATOM 1485 O O . ALA A 1 192 ? -8.68 -17.531 -7.332 1 95.81 192 ALA A O 1
ATOM 1486 N N . HIS A 1 193 ? -7.609 -15.82 -8.258 1 95.25 193 HIS A N 1
ATOM 1487 C CA . HIS A 1 193 ? -6.879 -15.523 -7.027 1 95.25 193 HIS A CA 1
ATOM 1488 C C . HIS A 1 193 ? -7.836 -15.164 -5.891 1 95.25 193 HIS A C 1
ATOM 1490 O O . HIS A 1 193 ? -8.875 -14.539 -6.117 1 95.25 193 HIS A O 1
ATOM 1496 N N . SER A 1 194 ? -7.48 -15.492 -4.703 1 91.69 194 SER A N 1
ATOM 1497 C CA . SER A 1 194 ? -8.336 -15.305 -3.539 1 91.69 194 SER A CA 1
ATOM 1498 C C . SER A 1 194 ? -8.641 -13.828 -3.303 1 91.69 194 SER A C 1
ATOM 1500 O O . SER A 1 194 ? -9.641 -13.492 -2.67 1 91.69 194 SER A O 1
ATOM 1502 N N . SER A 1 195 ? -7.805 -12.961 -3.795 1 93.5 195 SER A N 1
ATOM 1503 C CA . SER A 1 195 ? -8.008 -11.523 -3.629 1 93.5 195 SER A CA 1
ATOM 1504 C C . SER A 1 195 ? -9.305 -11.07 -4.289 1 93.5 195 SER A C 1
ATOM 1506 O O . SER A 1 195 ? -9.883 -10.055 -3.898 1 93.5 195 SER A O 1
ATOM 1508 N N . VAL A 1 196 ? -9.797 -11.781 -5.281 1 96.5 196 VAL A N 1
ATOM 1509 C CA . VAL A 1 196 ? -11.039 -11.414 -5.953 1 96.5 196 VAL A CA 1
ATOM 1510 C C . VAL A 1 196 ? -12.219 -11.617 -5.008 1 96.5 196 VAL A C 1
ATOM 1512 O O . VAL A 1 196 ? -13.102 -10.758 -4.918 1 96.5 196 VAL A O 1
ATOM 1515 N N . GLU A 1 197 ? -12.18 -12.773 -4.379 1 94.12 197 GLU A N 1
ATOM 1516 C CA . GLU A 1 197 ? -13.211 -13.031 -3.381 1 94.12 197 GLU A CA 1
ATOM 1517 C C . GLU A 1 197 ? -13.164 -12 -2.252 1 94.12 197 GLU A C 1
ATOM 1519 O O . GLU A 1 197 ? -14.203 -11.523 -1.794 1 94.12 197 GLU A O 1
ATOM 1524 N N . LYS A 1 198 ? -12.016 -11.688 -1.788 1 93.81 198 LYS A N 1
ATOM 1525 C CA . LYS A 1 198 ? -11.828 -10.68 -0.753 1 93.81 198 LYS A CA 1
ATOM 1526 C C . LYS A 1 198 ? -12.383 -9.328 -1.202 1 93.81 198 LYS A C 1
ATOM 1528 O O . LYS A 1 198 ? -12.992 -8.609 -0.41 1 93.81 198 LYS A O 1
ATOM 1533 N N . ALA A 1 199 ? -12.125 -8.977 -2.428 1 96.44 199 ALA A N 1
ATOM 1534 C CA . ALA A 1 199 ? -12.641 -7.727 -2.979 1 96.44 199 ALA A CA 1
ATOM 1535 C C . ALA A 1 199 ? -14.164 -7.695 -2.928 1 96.44 199 ALA A C 1
ATOM 1537 O O . ALA A 1 199 ? -14.758 -6.668 -2.582 1 96.44 199 ALA A O 1
ATOM 1538 N N . ALA A 1 200 ? -14.773 -8.797 -3.242 1 96.25 200 ALA A N 1
ATOM 1539 C CA . ALA A 1 200 ? -16.234 -8.875 -3.215 1 96.25 200 ALA A CA 1
ATOM 1540 C C . ALA A 1 200 ? -16.766 -8.719 -1.792 1 96.25 200 ALA A C 1
ATOM 1542 O O . ALA A 1 200 ? -17.781 -8.055 -1.573 1 96.25 200 ALA A O 1
ATOM 1543 N N . ASN A 1 201 ? -16.047 -9.359 -0.849 1 93.56 201 ASN A N 1
ATOM 1544 C CA . ASN A 1 201 ? -16.438 -9.227 0.553 1 93.56 201 ASN A CA 1
ATOM 1545 C C . ASN A 1 201 ? -16.359 -7.77 1.017 1 93.56 201 ASN A C 1
ATOM 1547 O O . ASN A 1 201 ? -17.281 -7.285 1.682 1 93.56 201 ASN A O 1
ATOM 1551 N N . ILE A 1 202 ? -15.328 -7.105 0.661 1 94.69 202 ILE A N 1
ATOM 1552 C CA . ILE A 1 202 ? -15.133 -5.715 1.055 1 94.69 202 ILE A CA 1
ATOM 1553 C C . ILE A 1 202 ? -16.188 -4.836 0.391 1 94.69 202 ILE A C 1
ATOM 1555 O O . ILE A 1 202 ? -16.797 -3.979 1.041 1 94.69 202 ILE A O 1
ATOM 1559 N N . ALA A 1 203 ? -16.438 -5.113 -0.873 1 96 203 ALA A N 1
ATOM 1560 C CA . ALA A 1 203 ? -17.406 -4.328 -1.641 1 96 203 ALA A CA 1
ATOM 1561 C C . ALA A 1 203 ? -18.828 -4.684 -1.243 1 96 203 ALA A C 1
ATOM 1563 O O . ALA A 1 203 ? -19.781 -3.988 -1.623 1 96 203 ALA A O 1
ATOM 1564 N N . PHE A 1 204 ? -19.016 -5.762 -0.512 1 96.12 204 PHE A N 1
ATOM 1565 C CA . PHE A 1 204 ? -20.297 -6.227 0.016 1 96.12 204 PHE A CA 1
ATOM 1566 C C . PHE A 1 204 ? -21.266 -6.566 -1.115 1 96.12 204 PHE A C 1
ATOM 1568 O O . PHE A 1 204 ? -22.406 -6.121 -1.117 1 96.12 204 PHE A O 1
ATOM 1575 N N . VAL A 1 205 ? -20.719 -7.32 -2.098 1 97.06 205 VAL A N 1
ATOM 1576 C CA . VAL A 1 205 ? -21.547 -7.781 -3.211 1 97.06 205 VAL A CA 1
ATOM 1577 C C . VAL A 1 205 ? -21.547 -9.305 -3.246 1 97.06 205 VAL A C 1
ATOM 1579 O O . VAL A 1 205 ? -20.688 -9.953 -2.645 1 97.06 205 VAL A O 1
ATOM 1582 N N . LYS A 1 206 ? -22.578 -9.836 -3.877 1 96.69 206 LYS A N 1
ATOM 1583 C CA . LYS A 1 206 ? -22.625 -11.281 -4.059 1 96.69 206 LYS A CA 1
ATOM 1584 C C . LYS A 1 206 ? -21.562 -11.742 -5.039 1 96.69 206 LYS A C 1
ATOM 1586 O O . LYS A 1 206 ? -21.109 -10.977 -5.895 1 96.69 206 LYS A O 1
ATOM 1591 N N . ARG A 1 207 ? -21.062 -12.883 -4.82 1 96 207 ARG A N 1
ATOM 1592 C CA . ARG A 1 207 ? -20.047 -13.445 -5.711 1 96 207 ARG A CA 1
ATOM 1593 C C . ARG A 1 207 ? -20.453 -14.836 -6.188 1 96 207 ARG A C 1
ATOM 1595 O O . ARG A 1 207 ? -21.094 -15.586 -5.453 1 96 207 ARG A O 1
ATOM 1602 N N . ARG A 1 208 ? -20.141 -15.141 -7.371 1 97.44 208 ARG A N 1
ATOM 1603 C CA . ARG A 1 208 ? -20.375 -16.453 -7.973 1 97.44 208 ARG A CA 1
ATOM 1604 C C . ARG A 1 208 ? -19.094 -17 -8.586 1 97.44 208 ARG A C 1
ATOM 1606 O O . ARG A 1 208 ? -18.516 -16.391 -9.484 1 97.44 208 ARG A O 1
ATOM 1613 N N . LYS A 1 209 ? -18.672 -18.109 -8.086 1 96.75 209 LYS A N 1
ATOM 1614 C CA . LYS A 1 209 ? -17.531 -18.812 -8.641 1 96.75 209 LYS A CA 1
ATOM 1615 C C . LYS A 1 209 ? -17.953 -19.719 -9.805 1 96.75 209 LYS A C 1
ATOM 1617 O O . LYS A 1 209 ? -18.891 -20.5 -9.672 1 96.75 209 LYS A O 1
ATOM 1622 N N . LEU A 1 210 ? -17.281 -19.594 -10.867 1 98.38 210 LEU A N 1
ATOM 1623 C CA . LEU A 1 210 ? -17.625 -20.344 -12.07 1 98.38 210 LEU A CA 1
ATOM 1624 C C . LEU A 1 210 ? -16.688 -21.516 -12.273 1 98.38 210 LEU A C 1
ATOM 1626 O O . LEU A 1 210 ? -15.477 -21.406 -12.031 1 98.38 210 LEU A O 1
ATOM 1630 N N . PRO A 1 211 ? -17.219 -22.625 -12.703 1 97.31 211 PRO A N 1
ATOM 1631 C CA . PRO A 1 211 ? -16.344 -23.766 -13 1 97.31 211 PRO A CA 1
ATOM 1632 C C . PRO A 1 211 ? -15.477 -23.547 -14.234 1 97.31 211 PRO A C 1
ATOM 1634 O O . PRO A 1 211 ? -15.797 -22.703 -15.078 1 97.31 211 PRO A O 1
ATOM 1637 N N . THR A 1 212 ? -14.383 -24.266 -14.312 1 97.44 212 THR A N 1
ATOM 1638 C CA . THR A 1 212 ? -13.453 -24.172 -15.43 1 97.44 212 THR A CA 1
ATOM 1639 C C . THR A 1 212 ? -13.5 -25.453 -16.266 1 97.44 212 THR A C 1
ATOM 1641 O O . THR A 1 212 ? -14.086 -26.453 -15.844 1 97.44 212 THR A O 1
ATOM 1644 N N . ASP A 1 213 ? -13.016 -25.406 -17.469 1 97.31 213 ASP A N 1
ATOM 1645 C CA . ASP A 1 213 ? -12.977 -26.578 -18.344 1 97.31 213 ASP A CA 1
ATOM 1646 C C . ASP A 1 213 ? -11.781 -27.469 -18.031 1 97.31 213 ASP A C 1
ATOM 1648 O O . ASP A 1 213 ? -11.203 -27.375 -16.938 1 97.31 213 ASP A O 1
ATOM 1652 N N . ALA A 1 214 ? -11.438 -28.344 -18.938 1 95.31 214 ALA A N 1
ATOM 1653 C CA . ALA A 1 214 ? -10.398 -29.344 -18.703 1 95.31 214 ALA A CA 1
ATOM 1654 C C . ALA A 1 214 ? -9.016 -28.688 -18.641 1 95.31 214 ALA A C 1
ATOM 1656 O O . ALA A 1 214 ? -8.07 -29.266 -18.109 1 95.31 214 ALA A O 1
ATOM 1657 N N . HIS A 1 215 ? -8.898 -27.516 -19.109 1 96.19 215 HIS A N 1
ATOM 1658 C CA . HIS A 1 215 ? -7.637 -26.797 -19.078 1 96.19 215 HIS A CA 1
ATOM 1659 C C . HIS A 1 215 ? -7.633 -25.734 -17.984 1 96.19 215 HIS A C 1
ATOM 1661 O O . HIS A 1 215 ? -6.793 -24.828 -18 1 96.19 215 HIS A O 1
ATOM 1667 N N . TYR A 1 216 ? -8.672 -25.797 -17.094 1 97.31 216 TYR A N 1
ATOM 1668 C CA . TYR A 1 216 ? -8.82 -24.906 -15.945 1 97.31 216 TYR A CA 1
ATOM 1669 C C . TYR A 1 216 ? -9.117 -23.484 -16.406 1 97.31 216 TYR A C 1
ATOM 1671 O O . TYR A 1 216 ? -8.727 -22.516 -15.742 1 97.31 216 TYR A O 1
ATOM 1679 N N . SER A 1 217 ? -9.727 -23.328 -17.531 1 97.81 217 SER A N 1
ATOM 1680 C CA . SER A 1 217 ? -10.102 -22.047 -18.125 1 97.81 217 SER A CA 1
ATOM 1681 C C . SER A 1 217 ? -11.602 -21.797 -17.984 1 97.81 217 SER A C 1
ATOM 1683 O O . SER A 1 217 ? -12.414 -22.672 -18.281 1 97.81 217 SER A O 1
ATOM 1685 N N . CYS A 1 218 ? -11.938 -20.625 -17.5 1 98.31 218 CYS A N 1
ATOM 1686 C CA . CYS A 1 218 ? -13.336 -20.203 -17.469 1 98.31 218 CYS A CA 1
ATOM 1687 C C . CYS A 1 218 ? -13.789 -19.734 -18.844 1 98.31 218 CYS A C 1
ATOM 1689 O O . CYS A 1 218 ? -13.141 -18.891 -19.469 1 98.31 218 CYS A O 1
ATOM 1691 N N . ARG A 1 219 ? -14.984 -20.297 -19.297 1 98.31 219 ARG A N 1
ATOM 1692 C CA . ARG A 1 219 ? -15.422 -20.078 -20.672 1 98.31 219 ARG A CA 1
ATOM 1693 C C . ARG A 1 219 ? -16.625 -19.141 -20.719 1 98.31 219 ARG A C 1
ATOM 1695 O O . ARG A 1 219 ? -17.375 -19.031 -19.734 1 98.31 219 ARG A O 1
ATOM 1702 N N . GLY A 1 220 ? -16.812 -18.547 -21.891 1 98.38 220 GLY A N 1
ATOM 1703 C CA . GLY A 1 220 ? -17.938 -17.641 -22.094 1 98.38 220 GLY A CA 1
ATOM 1704 C C . GLY A 1 220 ? -19.281 -18.281 -21.875 1 98.38 220 GLY A C 1
ATOM 1705 O O . GLY A 1 220 ? -20.172 -17.688 -21.25 1 98.38 220 GLY A O 1
ATOM 1706 N N . GLU A 1 221 ? -19.422 -19.516 -22.328 1 98.25 221 GLU A N 1
ATOM 1707 C CA . GLU A 1 221 ? -20.688 -20.203 -22.188 1 98.25 221 GLU A CA 1
ATOM 1708 C C . GLU A 1 221 ? -21.031 -20.453 -20.734 1 98.25 221 GLU A C 1
ATOM 1710 O O . GLU A 1 221 ? -22.203 -20.391 -20.344 1 98.25 221 GLU A O 1
ATOM 1715 N N . THR A 1 222 ? -20.047 -20.797 -19.984 1 98.56 222 THR A N 1
ATOM 1716 C CA . THR A 1 222 ? -20.25 -20.969 -18.547 1 98.56 222 THR A CA 1
ATOM 1717 C C . THR A 1 222 ? -20.75 -19.688 -17.906 1 98.56 222 THR A C 1
ATOM 1719 O O . THR A 1 222 ? -21.688 -19.703 -17.109 1 98.56 222 THR A O 1
ATOM 1722 N N . LEU A 1 223 ? -20.141 -18.547 -18.266 1 98.75 223 LEU A N 1
ATOM 1723 C CA . LEU A 1 223 ? -20.578 -17.25 -17.766 1 98.75 223 LEU A CA 1
ATOM 1724 C C . LEU A 1 223 ? -22 -16.938 -18.219 1 98.75 223 LEU A C 1
ATOM 1726 O O . LEU A 1 223 ? -22.828 -16.469 -17.438 1 98.75 223 LEU A O 1
ATOM 1730 N N . ARG A 1 224 ? -22.25 -17.188 -19.5 1 98.56 224 ARG A N 1
ATOM 1731 C CA . ARG A 1 224 ? -23.562 -16.906 -20.062 1 98.56 224 ARG A CA 1
ATOM 1732 C C . ARG A 1 224 ? -24.656 -17.625 -19.266 1 98.56 224 ARG A C 1
ATOM 1734 O O . ARG A 1 224 ? -25.656 -17.016 -18.891 1 98.56 224 ARG A O 1
ATOM 1741 N N . LYS A 1 225 ? -24.484 -18.906 -19.016 1 98.56 225 LYS A N 1
ATOM 1742 C CA . LYS A 1 225 ? -25.469 -19.719 -18.281 1 98.56 225 LYS A CA 1
ATOM 1743 C C . LYS A 1 225 ? -25.656 -19.188 -16.859 1 98.56 225 LYS A C 1
ATOM 1745 O O . LYS A 1 225 ? -26.781 -19.094 -16.375 1 98.56 225 LYS A O 1
ATOM 1750 N N . ALA A 1 226 ? -24.547 -18.859 -16.219 1 98.62 226 ALA A N 1
ATOM 1751 C CA . ALA A 1 226 ? -24.609 -18.344 -14.852 1 98.62 226 ALA A CA 1
ATOM 1752 C C . ALA A 1 226 ? -25.359 -17 -14.805 1 98.62 226 ALA A C 1
ATOM 1754 O O . ALA A 1 226 ? -26.172 -16.781 -13.914 1 98.62 226 ALA A O 1
ATOM 1755 N N . VAL A 1 227 ? -25.078 -16.125 -15.734 1 98.5 227 VAL A N 1
ATOM 1756 C CA . VAL A 1 227 ? -25.703 -14.805 -15.812 1 98.5 227 VAL A CA 1
ATOM 1757 C C . VAL A 1 227 ? -27.203 -14.961 -16.031 1 98.5 227 VAL A C 1
ATOM 1759 O O . VAL A 1 227 ? -28.016 -14.305 -15.359 1 98.5 227 VAL A O 1
ATOM 1762 N N . GLU A 1 228 ? -27.594 -15.812 -16.953 1 98.19 228 GLU A N 1
ATOM 1763 C CA . GLU A 1 228 ? -29 -16.047 -17.25 1 98.19 228 GLU A CA 1
ATOM 1764 C C . GLU A 1 228 ? -29.734 -16.562 -16.016 1 98.19 228 GLU A C 1
ATOM 1766 O O . GLU A 1 228 ? -30.828 -16.094 -15.688 1 98.19 228 GLU A O 1
ATOM 1771 N N . THR A 1 229 ? -29.156 -17.5 -15.359 1 98.19 229 THR A N 1
ATOM 1772 C CA . THR A 1 229 ? -29.75 -18.062 -14.148 1 98.19 229 THR A CA 1
ATOM 1773 C C . THR A 1 229 ? -29.938 -17 -13.078 1 98.19 229 THR A C 1
ATOM 1775 O O . THR A 1 229 ? -30.984 -16.938 -12.438 1 98.19 229 THR A O 1
ATOM 1778 N N . ASP A 1 230 ? -28.922 -16.156 -12.891 1 98 230 ASP A N 1
ATOM 1779 C CA . ASP A 1 230 ? -28.984 -15.133 -11.852 1 98 230 ASP A CA 1
ATOM 1780 C C . ASP A 1 230 ? -29.969 -14.031 -12.211 1 98 230 ASP A C 1
ATOM 1782 O O . ASP A 1 230 ? -30.672 -13.508 -11.336 1 98 230 ASP A O 1
ATOM 1786 N N . VAL A 1 231 ? -30 -13.68 -13.469 1 97.81 231 VAL A N 1
ATOM 1787 C CA . VAL A 1 231 ? -30.984 -12.695 -13.914 1 97.81 231 VAL A CA 1
ATOM 1788 C C . VAL A 1 231 ? -32.406 -13.211 -13.656 1 97.81 231 VAL A C 1
ATOM 1790 O O . VAL A 1 231 ? -33.281 -12.461 -13.227 1 97.81 231 VAL A O 1
ATOM 1793 N N . GLU A 1 232 ? -32.656 -14.461 -13.867 1 97.75 232 GLU A N 1
ATOM 1794 C CA . GLU A 1 232 ? -33.938 -15.086 -13.617 1 97.75 232 GLU A CA 1
ATOM 1795 C C . GLU A 1 232 ? -34.312 -15.023 -12.133 1 97.75 232 GLU A C 1
ATOM 1797 O O . GLU A 1 232 ? -35.469 -14.953 -11.781 1 97.75 232 GLU A O 1
ATOM 1802 N N . LYS A 1 233 ? -33.344 -15.062 -11.312 1 97.06 233 LYS A N 1
ATOM 1803 C CA . LYS A 1 233 ? -33.531 -15.023 -9.867 1 97.06 233 LYS A CA 1
ATOM 1804 C C . LYS A 1 233 ? -33.656 -13.586 -9.367 1 97.06 233 LYS A C 1
ATOM 1806 O O . LYS A 1 233 ? -33.75 -13.352 -8.156 1 97.06 233 LYS A O 1
ATOM 1811 N N . GLY A 1 234 ? -33.562 -12.586 -10.297 1 95.94 234 GLY A N 1
ATOM 1812 C CA . GLY A 1 234 ? -33.75 -11.188 -9.938 1 95.94 234 GLY A CA 1
ATOM 1813 C C . GLY A 1 234 ? -32.438 -10.5 -9.555 1 95.94 234 GLY A C 1
ATOM 1814 O O . GLY A 1 234 ? -32.469 -9.375 -9.047 1 95.94 234 GLY A O 1
ATOM 1815 N N . LEU A 1 235 ? -31.328 -11.18 -9.789 1 97.75 235 LEU A N 1
ATOM 1816 C CA . LEU A 1 235 ? -30.031 -10.578 -9.5 1 97.75 235 LEU A CA 1
ATOM 1817 C C . LEU A 1 235 ? -29.531 -9.766 -10.695 1 97.75 235 LEU A C 1
ATOM 1819 O O . LEU A 1 235 ? -30.062 -9.891 -11.797 1 97.75 235 LEU A O 1
ATOM 1823 N N . VAL A 1 236 ? -28.594 -8.883 -10.445 1 98.12 236 VAL A N 1
ATOM 1824 C CA . VAL A 1 236 ? -28.047 -7.992 -11.469 1 98.12 236 VAL A CA 1
ATOM 1825 C C . VAL A 1 236 ? -26.562 -8.234 -11.641 1 98.12 236 VAL A C 1
ATOM 1827 O O . VAL A 1 236 ? -25.75 -7.727 -10.852 1 98.12 236 VAL A O 1
ATOM 1830 N N . PRO A 1 237 ? -26.141 -9 -12.672 1 98.56 237 PRO A N 1
ATOM 1831 C CA . PRO A 1 237 ? -24.719 -9.117 -13 1 98.56 237 PRO A CA 1
ATOM 1832 C C . PRO A 1 237 ? -24.062 -7.77 -13.297 1 98.56 237 PRO A C 1
ATOM 1834 O O . PRO A 1 237 ? -24.641 -6.949 -14.016 1 98.56 237 PRO A O 1
ATOM 1837 N N . PHE A 1 238 ? -22.781 -7.504 -12.695 1 98.56 238 PHE A N 1
ATOM 1838 C CA . PHE A 1 238 ? -22.234 -6.176 -12.93 1 98.56 238 PHE A CA 1
ATOM 1839 C C . PHE A 1 238 ? -20.734 -6.25 -13.172 1 98.56 238 PHE A C 1
ATOM 1841 O O . PHE A 1 238 ? -20.141 -5.316 -13.711 1 98.56 238 PHE A O 1
ATOM 1848 N N . PHE A 1 239 ? -20.094 -7.34 -12.789 1 98.81 239 PHE A N 1
ATOM 1849 C CA . PHE A 1 239 ? -18.641 -7.414 -12.789 1 98.81 239 PHE A CA 1
ATOM 1850 C C . PHE A 1 239 ? -18.172 -8.836 -13.07 1 98.81 239 PHE A C 1
ATOM 1852 O O . PHE A 1 239 ? -18.734 -9.797 -12.539 1 98.81 239 PHE A O 1
ATOM 1859 N N . VAL A 1 240 ? -17.188 -9.016 -13.906 1 98.94 240 VAL A N 1
ATOM 1860 C CA . VAL A 1 240 ? -16.516 -10.289 -14.195 1 98.94 240 VAL A CA 1
ATOM 1861 C C . VAL A 1 240 ? -15.008 -10.117 -14.086 1 98.94 240 VAL A C 1
ATOM 1863 O O . VAL A 1 240 ? -14.43 -9.203 -14.68 1 98.94 240 VAL A O 1
ATOM 1866 N N . CYS A 1 241 ? -14.359 -10.938 -13.305 1 98.88 241 CYS A N 1
ATOM 1867 C CA . CYS A 1 241 ? -12.906 -10.977 -13.258 1 98.88 241 CYS A CA 1
ATOM 1868 C C . CYS A 1 241 ? -12.367 -12.18 -14.023 1 98.88 241 CYS A C 1
ATOM 1870 O O . CYS A 1 241 ? -12.531 -13.32 -13.594 1 98.88 241 CYS A O 1
ATOM 1872 N N . ALA A 1 242 ? -11.812 -11.93 -15.133 1 98.88 242 ALA A N 1
ATOM 1873 C CA . ALA A 1 242 ? -11.062 -12.945 -15.867 1 98.88 242 ALA A CA 1
ATOM 1874 C C . ALA A 1 242 ? -9.586 -12.938 -15.453 1 98.88 242 ALA A C 1
ATOM 1876 O O . ALA A 1 242 ? -9.047 -11.891 -15.094 1 98.88 242 ALA A O 1
ATOM 1877 N N . THR A 1 243 ? -8.984 -14.102 -15.516 1 98.56 243 THR A N 1
ATOM 1878 C CA . THR A 1 243 ? -7.582 -14.203 -15.125 1 98.56 243 THR A CA 1
ATOM 1879 C C . THR A 1 243 ? -6.742 -14.75 -16.281 1 98.56 243 THR A C 1
ATOM 1881 O O . THR A 1 243 ? -7.117 -15.727 -16.922 1 98.56 243 THR A O 1
ATOM 1884 N N . ILE A 1 244 ? -5.695 -14.062 -16.594 1 98.06 244 ILE A N 1
ATOM 1885 C CA . ILE A 1 244 ? -4.656 -14.633 -17.438 1 98.06 244 ILE A CA 1
ATOM 1886 C C . ILE A 1 244 ? -3.471 -15.07 -16.578 1 98.06 244 ILE A C 1
ATOM 1888 O O . ILE A 1 244 ? -2.648 -14.25 -16.188 1 98.06 244 ILE A O 1
ATOM 1892 N N . GLY A 1 245 ? -3.324 -16.344 -16.438 1 97.81 245 GLY A N 1
ATOM 1893 C CA . GLY A 1 245 ? -2.305 -16.906 -15.555 1 97.81 245 GLY A CA 1
ATOM 1894 C C . GLY A 1 245 ? -2.764 -17.031 -14.117 1 97.81 245 GLY A C 1
ATOM 1895 O O . GLY A 1 245 ? -2.275 -16.312 -13.242 1 97.81 245 GLY A O 1
ATOM 1896 N N . THR A 1 246 ? -3.68 -17.969 -13.828 1 97.12 246 THR A N 1
ATOM 1897 C CA . THR A 1 246 ? -4.18 -18.188 -12.477 1 97.12 246 THR A CA 1
ATOM 1898 C C . THR A 1 246 ? -3.055 -18.625 -11.547 1 97.12 246 THR A C 1
ATOM 1900 O O . THR A 1 246 ? -2.047 -19.172 -12 1 97.12 246 THR A O 1
ATOM 1903 N N . THR A 1 247 ? -3.229 -18.391 -10.305 1 94 247 THR A N 1
ATOM 1904 C CA . THR A 1 247 ? -2.182 -18.609 -9.312 1 94 247 THR A CA 1
ATOM 1905 C C . THR A 1 247 ? -1.839 -20.094 -9.219 1 94 247 THR A C 1
ATOM 1907 O O . THR A 1 247 ? -0.665 -20.469 -9.148 1 94 247 THR A O 1
ATOM 1910 N N . GLY A 1 248 ? -2.82 -20.922 -9.258 1 94.62 248 GLY A N 1
ATOM 1911 C CA . GLY A 1 248 ? -2.627 -22.344 -8.977 1 94.62 248 GLY A CA 1
ATOM 1912 C C . GLY A 1 248 ? -1.944 -23.094 -10.109 1 94.62 248 GLY A C 1
ATOM 1913 O O . GLY A 1 248 ? -0.983 -23.828 -9.875 1 94.62 248 GLY A O 1
ATOM 1914 N N . VAL A 1 249 ? -2.443 -22.844 -11.297 1 96.44 249 VAL A N 1
ATOM 1915 C CA . VAL A 1 249 ? -1.969 -23.703 -12.383 1 96.44 249 VAL A CA 1
ATOM 1916 C C . VAL A 1 249 ? -1.591 -22.844 -13.586 1 96.44 249 VAL A C 1
ATOM 1918 O O . VAL A 1 249 ? -1.196 -23.359 -14.633 1 96.44 249 VAL A O 1
ATOM 1921 N N . CYS A 1 250 ? -1.643 -21.484 -13.406 1 97.25 250 CYS A N 1
ATOM 1922 C CA . CYS A 1 250 ? -1.277 -20.516 -14.43 1 97.25 250 CYS A CA 1
ATOM 1923 C C . CYS A 1 250 ? -2.125 -20.688 -15.68 1 97.25 250 CYS A C 1
ATOM 1925 O O . CYS A 1 250 ? -1.627 -20.562 -16.797 1 97.25 250 CYS A O 1
ATOM 1927 N N . ALA A 1 251 ? -3.361 -21.047 -15.508 1 97.62 251 ALA A N 1
ATOM 1928 C CA . ALA A 1 251 ? -4.309 -21.172 -16.609 1 97.62 251 ALA A CA 1
ATOM 1929 C C . ALA A 1 251 ? -4.836 -19.797 -17.031 1 97.62 251 ALA A C 1
ATOM 1931 O O . ALA A 1 251 ? -4.793 -18.844 -16.25 1 97.62 251 ALA A O 1
ATOM 1932 N N . CYS A 1 252 ? -5.254 -19.688 -18.266 1 98.12 252 CYS A N 1
ATOM 1933 C CA . CYS A 1 252 ? -5.824 -18.453 -18.797 1 98.12 252 CYS A CA 1
ATOM 1934 C C . CYS A 1 252 ? -7.309 -18.641 -19.094 1 98.12 252 CYS A C 1
ATOM 1936 O O . CYS A 1 252 ? -7.699 -19.578 -19.781 1 98.12 252 CYS A O 1
ATOM 1938 N N . ASP A 1 253 ? -8.102 -17.75 -18.594 1 98.44 253 ASP A N 1
ATOM 1939 C CA . ASP A 1 253 ? -9.516 -17.75 -18.953 1 98.44 253 ASP A CA 1
ATOM 1940 C C . ASP A 1 253 ? -9.719 -17.312 -20.391 1 98.44 253 ASP A C 1
ATOM 1942 O O . ASP A 1 253 ? -8.805 -16.766 -21.016 1 98.44 253 ASP A O 1
ATOM 1946 N N . ASP A 1 254 ? -10.914 -17.656 -20.922 1 98.25 254 ASP A N 1
ATOM 1947 C CA . ASP A 1 254 ? -11.281 -17.281 -22.297 1 98.25 254 ASP A CA 1
ATOM 1948 C C . ASP A 1 254 ? -11.773 -15.844 -22.359 1 98.25 254 ASP A C 1
ATOM 1950 O O . ASP A 1 254 ? -12.969 -15.594 -22.469 1 98.25 254 ASP A O 1
ATOM 1954 N N . VAL A 1 255 ? -10.844 -14.898 -22.422 1 98.62 255 VAL A N 1
ATOM 1955 C CA . VAL A 1 255 ? -11.148 -13.477 -22.312 1 98.62 255 VAL A CA 1
ATOM 1956 C C . VAL A 1 255 ? -12.086 -13.07 -23.453 1 98.62 255 VAL A C 1
ATOM 1958 O O . VAL A 1 255 ? -13.023 -12.297 -23.25 1 98.62 255 VAL A O 1
ATOM 1961 N N . GLU A 1 256 ? -11.867 -13.586 -24.625 1 98.56 256 GLU A N 1
ATOM 1962 C CA . GLU A 1 256 ? -12.711 -13.234 -25.75 1 98.56 256 GLU A CA 1
ATOM 1963 C C . GLU A 1 256 ? -14.141 -13.727 -25.547 1 98.56 256 GLU A C 1
ATOM 1965 O O . GLU A 1 256 ? -15.094 -12.969 -25.75 1 98.56 256 GLU A O 1
ATOM 1970 N N . GLY A 1 257 ? -14.297 -15.047 -25.25 1 98.56 257 GLY A N 1
ATOM 1971 C CA . GLY A 1 257 ? -15.617 -15.586 -24.984 1 98.56 257 GLY A CA 1
ATOM 1972 C C . GLY A 1 257 ? -16.328 -14.883 -23.844 1 98.56 257 GLY A C 1
ATOM 1973 O O . GLY A 1 257 ? -17.516 -14.578 -23.953 1 98.56 257 GLY A O 1
ATOM 1974 N N . LEU A 1 258 ? -15.617 -14.633 -22.734 1 98.81 258 LEU A N 1
ATOM 1975 C CA . LEU A 1 258 ? -16.188 -13.898 -21.609 1 98.81 258 LEU A CA 1
ATOM 1976 C C . LEU A 1 258 ? -16.578 -12.484 -22.016 1 98.81 258 LEU A C 1
ATOM 1978 O O . LEU A 1 258 ? -17.625 -11.977 -21.609 1 98.81 258 LEU A O 1
ATOM 1982 N N . GLY A 1 259 ? -15.656 -11.883 -22.766 1 98.75 259 GLY A N 1
ATOM 1983 C CA . GLY A 1 259 ? -15.867 -10.516 -23.219 1 98.75 259 GLY A CA 1
ATOM 1984 C C . GLY A 1 259 ? -17.125 -10.352 -24.047 1 98.75 259 GLY A C 1
ATOM 1985 O O . GLY A 1 259 ? -17.844 -9.352 -23.906 1 98.75 259 GLY A O 1
ATOM 1986 N N . ARG A 1 260 ? -17.438 -11.266 -24.906 1 98.38 260 ARG A N 1
ATOM 1987 C CA . ARG A 1 260 ? -18.641 -11.211 -25.719 1 98.38 260 ARG A CA 1
ATOM 1988 C C . ARG A 1 260 ? -19.891 -11.203 -24.844 1 98.38 260 ARG A C 1
ATOM 1990 O O . ARG A 1 260 ? -20.812 -10.414 -25.078 1 98.38 260 ARG A O 1
ATOM 1997 N N . VAL A 1 261 ? -19.875 -12.055 -23.891 1 98.56 261 VAL A N 1
ATOM 1998 C CA . VAL A 1 261 ? -21 -12.109 -22.969 1 98.56 261 VAL A CA 1
ATOM 1999 C C . VAL A 1 261 ? -21.109 -10.789 -22.203 1 98.56 261 VAL A C 1
ATOM 2001 O O . VAL A 1 261 ? -22.219 -10.242 -22.062 1 98.56 261 VAL A O 1
ATOM 2004 N N . CYS A 1 262 ? -19.969 -10.266 -21.75 1 98.56 262 CYS A N 1
ATOM 2005 C CA . CYS A 1 262 ? -19.938 -9.023 -20.984 1 98.56 262 CYS A CA 1
ATOM 2006 C C . CYS A 1 262 ? -20.453 -7.859 -21.828 1 98.56 262 CYS A C 1
ATOM 2008 O O . CYS A 1 262 ? -21.172 -6.996 -21.328 1 98.56 262 CYS A O 1
ATOM 2010 N N . SER A 1 263 ? -20.031 -7.855 -23.031 1 97.5 263 SER A N 1
ATOM 2011 C CA . SER A 1 263 ? -20.453 -6.789 -23.938 1 97.5 263 SER A CA 1
ATOM 2012 C C . SER A 1 263 ? -21.953 -6.824 -24.172 1 97.5 263 SER A C 1
ATOM 2014 O O . SER A 1 263 ? -22.609 -5.781 -24.203 1 97.5 263 SER A O 1
ATOM 2016 N N . GLU A 1 264 ? -22.516 -7.988 -24.344 1 96.25 264 GLU A N 1
ATOM 2017 C CA . GLU A 1 264 ? -23.938 -8.164 -24.594 1 96.25 264 GLU A CA 1
ATOM 2018 C C . GLU A 1 264 ? -24.766 -7.676 -23.406 1 96.25 264 GLU A C 1
ATOM 2020 O O . GLU A 1 264 ? -25.891 -7.195 -23.594 1 96.25 264 GLU A O 1
ATOM 2025 N N . ARG A 1 265 ? -24.234 -7.727 -22.297 1 94.94 265 ARG A N 1
ATOM 2026 C CA . ARG A 1 265 ? -25.016 -7.457 -21.094 1 94.94 265 ARG A CA 1
ATOM 2027 C C . ARG A 1 265 ? -24.5 -6.211 -20.375 1 94.94 265 ARG A C 1
ATOM 2029 O O . ARG A 1 265 ? -24.938 -5.891 -19.281 1 94.94 265 ARG A O 1
ATOM 2036 N N . ASN A 1 266 ? -23.547 -5.5 -20.922 1 95.31 266 ASN A N 1
ATOM 2037 C CA . ASN A 1 266 ? -22.938 -4.289 -20.375 1 95.31 266 ASN A CA 1
ATOM 2038 C C . ASN A 1 266 ? -22.312 -4.543 -19 1 95.31 266 ASN A C 1
ATOM 2040 O O . ASN A 1 266 ? -22.594 -3.812 -18.047 1 95.31 266 ASN A O 1
ATOM 2044 N N . LEU A 1 267 ? -21.594 -5.672 -18.875 1 98.06 267 LEU A N 1
ATOM 2045 C CA . LEU A 1 267 ? -20.875 -6.004 -17.656 1 98.06 267 LEU A CA 1
ATOM 2046 C C . LEU A 1 267 ? -19.469 -5.438 -17.672 1 98.06 267 LEU A C 1
ATOM 2048 O O . LEU A 1 267 ? -18.859 -5.324 -18.75 1 98.06 267 LEU A O 1
ATOM 2052 N N . TRP A 1 268 ? -18.938 -5.078 -16.531 1 98.56 268 TRP A N 1
ATOM 2053 C CA . TRP A 1 268 ? -17.547 -4.676 -16.375 1 98.56 268 TRP A CA 1
ATOM 2054 C C . TRP A 1 268 ? -16.625 -5.891 -16.422 1 98.56 268 TRP A C 1
ATOM 2056 O O . TRP A 1 268 ? -16.641 -6.723 -15.508 1 98.56 268 TRP A O 1
ATOM 2066 N N . LEU A 1 269 ? -15.828 -6.039 -17.422 1 98.81 269 LEU A N 1
ATOM 2067 C CA . LEU A 1 269 ? -14.844 -7.113 -17.516 1 98.81 269 LEU A CA 1
ATOM 2068 C C . LEU A 1 269 ? -13.461 -6.625 -17.078 1 98.81 269 LEU A C 1
ATOM 2070 O O . LEU A 1 269 ? -12.859 -5.789 -17.75 1 98.81 269 LEU A O 1
ATOM 2074 N N . HIS A 1 270 ? -12.977 -7.098 -15.977 1 98.88 270 HIS A N 1
ATOM 2075 C CA . HIS A 1 270 ? -11.617 -6.887 -15.492 1 98.88 270 HIS A CA 1
ATOM 2076 C C . HIS A 1 270 ? -10.734 -8.094 -15.773 1 98.88 270 HIS A C 1
ATOM 2078 O O . HIS A 1 270 ? -11.141 -9.234 -15.531 1 98.88 270 HIS A O 1
ATOM 2084 N N . VAL A 1 271 ? -9.57 -7.875 -16.25 1 98.88 271 VAL A N 1
ATOM 2085 C CA . VAL A 1 271 ? -8.617 -8.961 -16.469 1 98.88 271 VAL A CA 1
ATOM 2086 C C . VAL A 1 271 ? -7.457 -8.836 -15.492 1 98.88 271 VAL A C 1
ATOM 2088 O O . VAL A 1 271 ? -6.73 -7.844 -15.5 1 98.88 271 VAL A O 1
ATOM 2091 N N . ASP A 1 272 ? -7.348 -9.828 -14.68 1 98.69 272 ASP A N 1
ATOM 2092 C CA . ASP A 1 272 ? -6.223 -9.945 -13.758 1 98.69 272 ASP A CA 1
ATOM 2093 C C . ASP A 1 272 ? -5.074 -10.734 -14.391 1 98.69 272 ASP A C 1
ATOM 2095 O O . ASP A 1 272 ? -5.184 -11.945 -14.578 1 98.69 272 ASP A O 1
ATOM 2099 N N . GLY A 1 273 ? -4.004 -10.07 -14.703 1 98.62 273 GLY A N 1
ATOM 2100 C CA . GLY A 1 273 ? -2.787 -10.688 -15.195 1 98.62 273 GLY A CA 1
ATOM 2101 C C . GLY A 1 273 ? -1.587 -10.453 -14.297 1 98.62 273 GLY A C 1
ATOM 2102 O O . GLY A 1 273 ? -0.493 -10.148 -14.781 1 98.62 273 GLY A O 1
ATOM 2103 N N . ALA A 1 274 ? -1.771 -10.602 -13.016 1 98.19 274 ALA A N 1
ATOM 2104 C CA . ALA A 1 274 ? -0.744 -10.219 -12.055 1 98.19 274 ALA A CA 1
ATOM 2105 C C . ALA A 1 274 ? 0.607 -10.828 -12.422 1 98.19 274 ALA A C 1
ATOM 2107 O O . ALA A 1 274 ? 1.624 -10.125 -12.438 1 98.19 274 ALA A O 1
ATOM 2108 N N . TYR A 1 275 ? 0.62 -12.102 -12.703 1 98.25 275 TYR A N 1
ATOM 2109 C CA . TYR A 1 275 ? 1.878 -12.758 -13.047 1 98.25 275 TYR A CA 1
ATOM 2110 C C . TYR A 1 275 ? 2.068 -12.812 -14.562 1 98.25 275 TYR A C 1
ATOM 2112 O O . TYR A 1 275 ? 2.924 -12.109 -15.109 1 98.25 275 TYR A O 1
ATOM 2120 N N . SER A 1 276 ? 1.216 -13.453 -15.312 1 98.06 276 SER A N 1
ATOM 2121 C CA . SER A 1 276 ? 1.441 -13.797 -16.703 1 98.06 276 SER A CA 1
ATOM 2122 C C . SER A 1 276 ? 1.181 -12.609 -17.625 1 98.06 276 SER A C 1
ATOM 2124 O O . SER A 1 276 ? 1.596 -12.609 -18.781 1 98.06 276 SER A O 1
ATOM 2126 N N . GLY A 1 277 ? 0.448 -11.578 -17.078 1 98.25 277 GLY A N 1
ATOM 2127 C CA . GLY A 1 277 ? 0.316 -10.359 -17.875 1 98.25 277 GLY A CA 1
ATOM 2128 C C . GLY A 1 277 ? 1.65 -9.781 -18.297 1 98.25 277 GLY A C 1
ATOM 2129 O O . GLY A 1 277 ? 1.744 -9.109 -19.328 1 98.25 277 GLY A O 1
ATOM 2130 N N . ASN A 1 278 ? 2.668 -10.062 -17.531 1 98.56 278 ASN A N 1
ATOM 2131 C CA . ASN A 1 278 ? 4.012 -9.594 -17.844 1 98.56 278 ASN A CA 1
ATOM 2132 C C . ASN A 1 278 ? 4.508 -10.164 -19.172 1 98.56 278 ASN A C 1
ATOM 2134 O O . ASN A 1 278 ? 5.309 -9.523 -19.859 1 98.56 278 ASN A O 1
ATOM 2138 N N . ALA A 1 279 ? 4.047 -11.289 -19.547 1 98.62 279 ALA A N 1
ATOM 2139 C CA . ALA A 1 279 ? 4.504 -11.969 -20.766 1 98.62 279 ALA A CA 1
ATOM 2140 C C . ALA A 1 279 ? 4.105 -11.195 -22.016 1 98.62 279 ALA A C 1
ATOM 2142 O O . ALA A 1 279 ? 4.68 -11.391 -23.078 1 98.62 279 ALA A O 1
ATOM 2143 N N . LEU A 1 280 ? 3.166 -10.281 -21.875 1 98.69 280 LEU A N 1
ATOM 2144 C CA . LEU A 1 280 ? 2.633 -9.539 -23.016 1 98.69 280 LEU A CA 1
ATOM 2145 C C . LEU A 1 280 ? 3.705 -8.641 -23.625 1 98.69 280 LEU A C 1
ATOM 2147 O O . LEU A 1 280 ? 3.553 -8.172 -24.75 1 98.69 280 LEU A O 1
ATOM 2151 N N . ILE A 1 281 ? 4.793 -8.375 -22.875 1 98.56 281 ILE A N 1
ATOM 2152 C CA . ILE A 1 281 ? 5.844 -7.559 -23.484 1 98.56 281 ILE A CA 1
ATOM 2153 C C . ILE A 1 281 ? 6.566 -8.359 -24.562 1 98.56 281 ILE A C 1
ATOM 2155 O O . ILE A 1 281 ? 7.32 -7.797 -25.359 1 98.56 281 ILE A O 1
ATOM 2159 N N . CYS A 1 282 ? 6.41 -9.664 -24.562 1 98.69 282 CYS A N 1
ATOM 2160 C CA . CYS A 1 282 ? 6.918 -10.547 -25.594 1 98.69 282 CYS A CA 1
ATOM 2161 C C . CYS A 1 282 ? 5.879 -10.758 -26.688 1 98.69 282 CYS A C 1
ATOM 2163 O O . CYS A 1 282 ? 4.797 -11.281 -26.438 1 98.69 282 CYS A O 1
ATOM 2165 N N . PRO A 1 283 ? 6.203 -10.508 -27.875 1 97.88 283 PRO A N 1
ATOM 2166 C CA . PRO A 1 283 ? 5.234 -10.586 -28.984 1 97.88 283 PRO A CA 1
ATOM 2167 C C . PRO A 1 283 ? 4.605 -11.969 -29.109 1 97.88 283 PRO A C 1
ATOM 2169 O O . PRO A 1 283 ? 3.436 -12.086 -29.484 1 97.88 283 PRO A O 1
ATOM 2172 N N . GLU A 1 284 ? 5.324 -13.023 -28.844 1 98.19 284 GLU A N 1
ATOM 2173 C CA . GLU A 1 284 ? 4.832 -14.383 -29.031 1 98.19 284 GLU A CA 1
ATOM 2174 C C . GLU A 1 284 ? 3.689 -14.703 -28.062 1 98.19 284 GLU A C 1
ATOM 2176 O O . GLU A 1 284 ? 2.969 -15.68 -28.25 1 98.19 284 GLU A O 1
ATOM 2181 N N . PHE A 1 285 ? 3.457 -13.859 -27.078 1 98.44 285 PHE A N 1
ATOM 2182 C CA . PHE A 1 285 ? 2.387 -14.109 -26.109 1 98.44 285 PHE A CA 1
ATOM 2183 C C . PHE A 1 285 ? 1.229 -13.141 -26.328 1 98.44 285 PHE A C 1
ATOM 2185 O O . PHE A 1 285 ? 0.25 -13.156 -25.578 1 98.44 285 PHE A O 1
ATOM 2192 N N . ARG A 1 286 ? 1.198 -12.32 -27.312 1 97.44 286 ARG A N 1
ATOM 2193 C CA . ARG A 1 286 ? 0.205 -11.266 -27.516 1 97.44 286 ARG A CA 1
ATOM 2194 C C . ARG A 1 286 ? -1.127 -11.852 -27.969 1 97.44 286 ARG A C 1
ATOM 2196 O O . ARG A 1 286 ? -2.131 -11.141 -28.047 1 97.44 286 ARG A O 1
ATOM 2203 N N . TYR A 1 287 ? -1.109 -13.172 -28.25 1 96.88 287 TYR A N 1
ATOM 2204 C CA . TYR A 1 287 ? -2.393 -13.828 -28.484 1 96.88 287 TYR A CA 1
ATOM 2205 C C . TYR A 1 287 ? -3.285 -13.727 -27.25 1 96.88 287 TYR A C 1
ATOM 2207 O O . TYR A 1 287 ? -4.512 -13.82 -27.359 1 96.88 287 TYR A O 1
ATOM 2215 N N . LEU A 1 288 ? -2.713 -13.516 -26.109 1 96.88 288 LEU A N 1
ATOM 2216 C CA . LEU A 1 288 ? -3.445 -13.375 -24.859 1 96.88 288 LEU A CA 1
ATOM 2217 C C . LEU A 1 288 ? -4.289 -12.102 -24.859 1 96.88 288 LEU A C 1
ATOM 2219 O O . LEU A 1 288 ? -5.176 -11.938 -24.031 1 96.88 288 LEU A O 1
ATOM 2223 N N . LEU A 1 289 ? -4.035 -11.18 -25.766 1 97.75 289 LEU A N 1
ATOM 2224 C CA . LEU A 1 289 ? -4.777 -9.93 -25.859 1 97.75 289 LEU A CA 1
ATOM 2225 C C . LEU A 1 289 ? -6.102 -10.133 -26.578 1 97.75 289 LEU A C 1
ATOM 2227 O O . LEU A 1 289 ? -6.93 -9.219 -26.641 1 97.75 289 LEU A O 1
ATOM 2231 N N . ARG A 1 290 ? -6.266 -11.352 -27.141 1 97.44 290 ARG A N 1
ATOM 2232 C CA . ARG A 1 290 ? -7.539 -11.633 -27.797 1 97.44 290 ARG A CA 1
ATOM 2233 C C . ARG A 1 290 ? -8.711 -11.344 -26.859 1 97.44 290 ARG A C 1
ATOM 2235 O O . ARG A 1 290 ? -8.758 -11.867 -25.734 1 97.44 290 ARG A O 1
ATOM 2242 N N . GLY A 1 291 ? -9.625 -10.477 -27.25 1 98.06 291 GLY A N 1
ATOM 2243 C CA . GLY A 1 291 ? -10.797 -10.125 -26.469 1 98.06 291 GLY A CA 1
ATOM 2244 C C . GLY A 1 291 ? -10.641 -8.82 -25.719 1 98.06 291 GLY A C 1
ATOM 2245 O O . GLY A 1 291 ? -11.602 -8.312 -25.125 1 98.06 291 GLY A O 1
ATOM 2246 N N . PHE A 1 292 ? -9.523 -8.156 -25.781 1 98.38 292 PHE A N 1
ATOM 2247 C CA . PHE A 1 292 ? -9.25 -6.961 -24.984 1 98.38 292 PHE A CA 1
ATOM 2248 C C . PHE A 1 292 ? -10.078 -5.781 -25.469 1 98.38 292 PHE A C 1
ATOM 2250 O O . PHE A 1 292 ? -10.172 -4.762 -24.781 1 98.38 292 PHE A O 1
ATOM 2257 N N . GLN A 1 293 ? -10.695 -5.906 -26.609 1 97.06 293 GLN A N 1
ATOM 2258 C CA . GLN A 1 293 ? -11.625 -4.863 -27.031 1 97.06 293 GLN A CA 1
ATOM 2259 C C . GLN A 1 293 ? -12.82 -4.777 -26.094 1 97.06 293 GLN A C 1
ATOM 2261 O O . GLN A 1 293 ? -13.508 -3.754 -26.047 1 97.06 293 GLN A O 1
ATOM 2266 N N . TYR A 1 294 ? -13.047 -5.914 -25.344 1 98 294 TYR A N 1
ATOM 2267 C CA . TYR A 1 294 ? -14.188 -5.961 -24.438 1 98 294 TYR A CA 1
ATOM 2268 C C . TYR A 1 294 ? -13.773 -5.594 -23.016 1 98 294 TYR A C 1
ATOM 2270 O O . TYR A 1 294 ? -14.625 -5.375 -22.141 1 98 294 TYR A O 1
ATOM 2278 N N . VAL A 1 295 ? -12.492 -5.484 -22.719 1 98.44 295 VAL A N 1
ATOM 2279 C CA . VAL A 1 295 ? -11.953 -5.367 -21.375 1 98.44 295 VAL A CA 1
ATOM 2280 C C . VAL A 1 295 ? -12.062 -3.922 -20.891 1 98.44 295 VAL A C 1
ATOM 2282 O O . VAL A 1 295 ? -11.648 -2.998 -21.594 1 98.44 295 VAL A O 1
ATOM 2285 N N . LYS A 1 296 ? -12.578 -3.746 -19.672 1 98.19 296 LYS A N 1
ATOM 2286 C CA . LYS A 1 296 ? -12.734 -2.412 -19.109 1 98.19 296 LYS A CA 1
ATOM 2287 C C . LYS A 1 296 ? -11.523 -2.033 -18.25 1 98.19 296 LYS A C 1
ATOM 2289 O O . LYS A 1 296 ? -11.203 -0.852 -18.109 1 98.19 296 LYS A O 1
ATOM 2294 N N . SER A 1 297 ? -10.945 -2.943 -17.656 1 98.5 297 SER A N 1
ATOM 2295 C CA . SER A 1 297 ? -9.75 -2.695 -16.859 1 98.5 297 SER A CA 1
ATOM 2296 C C . SER A 1 297 ? -8.812 -3.898 -16.875 1 98.5 297 SER A C 1
ATOM 2298 O O . SER A 1 297 ? -9.258 -5.031 -17.062 1 98.5 297 SER A O 1
ATOM 2300 N N . PHE A 1 298 ? -7.535 -3.689 -16.75 1 98.69 298 PHE A N 1
ATOM 2301 C CA . PHE A 1 298 ? -6.477 -4.695 -16.781 1 98.69 298 PHE A CA 1
ATOM 2302 C C . PHE A 1 298 ? -5.375 -4.352 -15.789 1 98.69 298 PHE A C 1
ATOM 2304 O O . PHE A 1 298 ? -5.016 -3.184 -15.633 1 98.69 298 PHE A O 1
ATOM 2311 N N . ASN A 1 299 ? -4.848 -5.352 -15.031 1 98.75 299 ASN A N 1
ATOM 2312 C CA . ASN A 1 299 ? -3.701 -5.09 -14.164 1 98.75 299 ASN A CA 1
ATOM 2313 C C . ASN A 1 299 ? -2.621 -6.156 -14.328 1 98.75 299 ASN A C 1
ATOM 2315 O O . ASN A 1 299 ? -2.904 -7.27 -14.773 1 98.75 299 ASN A O 1
ATOM 2319 N N . PHE A 1 300 ? -1.419 -5.855 -14.047 1 98.19 300 PHE A N 1
ATOM 2320 C CA . PHE A 1 300 ? -0.352 -6.832 -13.867 1 98.19 300 PHE A CA 1
ATOM 2321 C C . PHE A 1 300 ? 0.705 -6.312 -12.898 1 98.19 300 PHE A C 1
ATOM 2323 O O . PHE A 1 300 ? 0.643 -5.16 -12.469 1 98.19 300 PHE A O 1
ATOM 2330 N N . ASN A 1 301 ? 1.665 -7.207 -12.5 1 98.25 301 ASN A N 1
ATOM 2331 C CA . ASN A 1 301 ? 2.664 -6.891 -11.484 1 98.25 301 ASN A CA 1
ATOM 2332 C C . ASN A 1 301 ? 4.078 -6.957 -12.047 1 98.25 301 ASN A C 1
ATOM 2334 O O . ASN A 1 301 ? 4.699 -8.023 -12.062 1 98.25 301 ASN A O 1
ATOM 2338 N N . PRO A 1 302 ? 4.648 -5.75 -12.352 1 98.31 302 PRO A N 1
ATOM 2339 C CA . PRO A 1 302 ? 6.062 -5.766 -12.727 1 98.31 302 PRO A CA 1
ATOM 2340 C C . PRO A 1 302 ? 6.957 -6.383 -11.656 1 98.31 302 PRO A C 1
ATOM 2342 O O . PRO A 1 302 ? 8.023 -6.914 -11.969 1 98.31 302 PRO A O 1
ATOM 2345 N N . ASN A 1 303 ? 6.512 -6.375 -10.398 1 97.75 303 ASN A N 1
ATOM 2346 C CA . ASN A 1 303 ? 7.34 -6.902 -9.32 1 97.75 303 ASN A CA 1
ATOM 2347 C C . ASN A 1 303 ? 7.344 -8.43 -9.312 1 97.75 303 ASN A C 1
ATOM 2349 O O . ASN A 1 303 ? 8.148 -9.047 -8.609 1 97.75 303 ASN A O 1
ATOM 2353 N N . LYS A 1 304 ? 6.5 -9.07 -10.062 1 97.25 304 LYS A N 1
ATOM 2354 C CA . LYS A 1 304 ? 6.531 -10.523 -10.164 1 97.25 304 LYS A CA 1
ATOM 2355 C C . LYS A 1 304 ? 7.488 -10.977 -11.266 1 97.25 304 LYS A C 1
ATOM 2357 O O . LYS A 1 304 ? 8.258 -11.922 -11.078 1 97.25 304 LYS A O 1
ATOM 2362 N N . TRP A 1 305 ? 7.445 -10.281 -12.422 1 97.88 305 TRP A N 1
ATOM 2363 C CA . TRP A 1 305 ? 8.117 -10.906 -13.555 1 97.88 305 TRP A CA 1
ATOM 2364 C C . TRP A 1 305 ? 8.797 -9.859 -14.43 1 97.88 305 TRP A C 1
ATOM 2366 O O . TRP A 1 305 ? 8.969 -10.07 -15.641 1 97.88 305 TRP A O 1
ATOM 2376 N N . MET A 1 306 ? 9.141 -8.641 -13.898 1 97.5 306 MET A N 1
ATOM 2377 C CA . MET A 1 306 ? 9.844 -7.629 -14.688 1 97.5 306 MET A CA 1
ATOM 2378 C C . MET A 1 306 ? 11.023 -7.062 -13.914 1 97.5 306 MET A C 1
ATOM 2380 O O . MET A 1 306 ? 11.414 -5.914 -14.117 1 97.5 306 MET A O 1
ATOM 2384 N N . MET A 1 307 ? 11.461 -7.781 -12.969 1 97 307 MET A N 1
ATOM 2385 C CA . MET A 1 307 ? 12.711 -7.488 -12.266 1 97 307 MET A CA 1
ATOM 2386 C C . MET A 1 307 ? 12.57 -6.227 -11.422 1 97 307 MET A C 1
ATOM 2388 O O . MET A 1 307 ? 13.562 -5.559 -11.125 1 97 307 MET A O 1
ATOM 2392 N N . VAL A 1 308 ? 11.336 -5.875 -11.078 1 98.06 308 VAL A N 1
ATOM 2393 C CA . VAL A 1 308 ? 11.062 -4.703 -10.25 1 98.06 308 VAL A CA 1
ATOM 2394 C C . VAL A 1 308 ? 10.797 -5.133 -8.812 1 98.06 308 VAL A C 1
ATOM 2396 O O . VAL A 1 308 ? 10.031 -6.07 -8.57 1 98.06 308 VAL A O 1
ATOM 2399 N N . ASN A 1 309 ? 11.461 -4.461 -7.852 1 97.56 309 ASN A N 1
ATOM 2400 C CA . ASN A 1 309 ? 11.219 -4.777 -6.449 1 97.56 309 ASN A CA 1
ATOM 2401 C C . ASN A 1 309 ? 9.773 -4.484 -6.047 1 97.56 309 ASN A C 1
ATOM 2403 O O . ASN A 1 309 ? 9.156 -3.557 -6.57 1 97.56 309 ASN A O 1
ATOM 2407 N N . PHE A 1 310 ? 9.211 -5.293 -5.145 1 96.5 310 PHE A N 1
ATOM 2408 C CA . PHE A 1 310 ? 7.918 -5.035 -4.52 1 96.5 310 PHE A CA 1
ATOM 2409 C C . PHE A 1 310 ? 7.949 -3.738 -3.723 1 96.5 310 PHE A C 1
ATOM 2411 O O . PHE A 1 310 ? 8.969 -3.395 -3.125 1 96.5 310 PHE A O 1
ATOM 2418 N N . ASP A 1 311 ? 6.906 -3.016 -3.836 1 95.56 311 ASP A N 1
ATOM 2419 C CA . ASP A 1 311 ? 5.605 -3.248 -4.461 1 95.56 311 ASP A CA 1
ATOM 2420 C C . ASP A 1 311 ? 5.438 -2.389 -5.711 1 95.56 311 ASP A C 1
ATOM 2422 O O . ASP A 1 311 ? 5.828 -1.219 -5.723 1 95.56 311 ASP A O 1
ATOM 2426 N N . CYS A 1 312 ? 4.875 -2.918 -6.699 1 97.56 312 CYS A N 1
ATOM 2427 C CA . CYS A 1 312 ? 4.582 -2.236 -7.953 1 97.56 312 CYS A CA 1
ATOM 2428 C C . CYS A 1 312 ? 3.531 -2.998 -8.758 1 97.56 312 CYS A C 1
ATOM 2430 O O . CYS A 1 312 ? 3.842 -4.004 -9.391 1 97.56 312 CYS A O 1
ATOM 2432 N N . SER A 1 313 ? 2.316 -2.594 -8.703 1 97.75 313 SER A N 1
ATOM 2433 C CA . SER A 1 313 ? 1.229 -3.105 -9.531 1 97.75 313 SER A CA 1
ATOM 2434 C C . SER A 1 313 ? 0.666 -2.018 -10.445 1 97.75 313 SER A C 1
ATOM 2436 O O . SER A 1 313 ? 0.472 -0.879 -10.008 1 97.75 313 SER A O 1
ATOM 2438 N N . VAL A 1 314 ? 0.501 -2.334 -11.648 1 98.38 314 VAL A N 1
ATOM 2439 C CA . VAL A 1 314 ? 0.021 -1.34 -12.609 1 98.38 314 VAL A CA 1
ATOM 2440 C C . VAL A 1 314 ? -1.334 -1.771 -13.164 1 98.38 314 VAL A C 1
ATOM 2442 O O . VAL A 1 314 ? -1.556 -2.953 -13.43 1 98.38 314 VAL A O 1
ATOM 2445 N N . MET A 1 315 ? -2.197 -0.801 -13.32 1 98.12 315 MET A N 1
ATOM 2446 C CA . MET A 1 315 ? -3.52 -1.11 -13.859 1 98.12 315 MET A CA 1
ATOM 2447 C C . MET A 1 315 ? -3.959 -0.051 -14.859 1 98.12 315 MET A C 1
ATOM 2449 O O . MET A 1 315 ? -3.561 1.11 -14.758 1 98.12 315 MET A O 1
ATOM 2453 N N . TRP A 1 316 ? -4.719 -0.433 -15.82 1 98.06 316 TRP A N 1
ATOM 2454 C CA . TRP A 1 316 ? -5.324 0.433 -16.828 1 98.06 316 TRP A CA 1
ATOM 2455 C C . TRP A 1 316 ? -6.848 0.337 -16.781 1 98.06 316 TRP A C 1
ATOM 2457 O O . TRP A 1 316 ? -7.398 -0.696 -16.391 1 98.06 316 TRP A O 1
ATOM 2467 N N . VAL A 1 317 ? -7.488 1.394 -17.109 1 96.88 317 VAL A N 1
ATOM 2468 C CA . VAL A 1 317 ? -8.938 1.446 -17.281 1 96.88 317 VAL A CA 1
ATOM 2469 C C . VAL A 1 317 ? -9.281 2.135 -18.594 1 96.88 317 VAL A C 1
ATOM 2471 O O . VAL A 1 317 ? -8.523 2.979 -19.078 1 96.88 317 VAL A O 1
ATOM 2474 N N . ARG A 1 318 ? -10.375 1.805 -19.141 1 95.69 318 ARG A N 1
ATOM 2475 C CA . ARG A 1 318 ? -10.82 2.432 -20.391 1 95.69 318 ARG A CA 1
ATOM 2476 C C . ARG A 1 318 ? -11.445 3.795 -20.109 1 95.69 318 ARG A C 1
ATOM 2478 O O . ARG A 1 318 ? -11.5 4.648 -21 1 95.69 318 ARG A O 1
ATOM 2485 N N . ASP A 1 319 ? -11.977 3.908 -18.922 1 94.06 319 ASP A N 1
ATOM 2486 C CA . ASP A 1 319 ? -12.609 5.16 -18.516 1 94.06 319 ASP A CA 1
ATOM 2487 C C . ASP A 1 319 ? -12.141 5.598 -17.125 1 94.06 319 ASP A C 1
ATOM 2489 O O . ASP A 1 319 ? -12.664 5.133 -16.109 1 94.06 319 ASP A O 1
ATOM 2493 N N . LYS A 1 320 ? -11.258 6.555 -17.125 1 90.56 320 LYS A N 1
ATOM 2494 C CA . LYS A 1 320 ? -10.664 6.984 -15.859 1 90.56 320 LYS A CA 1
ATOM 2495 C C . LYS A 1 320 ? -11.703 7.652 -14.961 1 90.56 320 LYS A C 1
ATOM 2497 O O . LYS A 1 320 ? -11.57 7.645 -13.734 1 90.56 320 LYS A O 1
ATOM 2502 N N . HIS A 1 321 ? -12.773 8.172 -15.445 1 88.56 321 HIS A N 1
ATOM 2503 C CA . HIS A 1 321 ? -13.805 8.844 -14.664 1 88.56 321 HIS A CA 1
ATOM 2504 C C . HIS A 1 321 ? -14.578 7.859 -13.805 1 88.56 321 HIS A C 1
ATOM 2506 O O . HIS A 1 321 ? -15.094 8.227 -12.742 1 88.56 321 HIS A O 1
ATOM 2512 N N . ALA A 1 322 ? -14.688 6.648 -14.273 1 86.44 322 ALA A N 1
ATOM 2513 C CA . ALA A 1 322 ? -15.367 5.637 -13.469 1 86.44 322 ALA A CA 1
ATOM 2514 C C . ALA A 1 322 ? -14.641 5.406 -12.148 1 86.44 322 ALA A C 1
ATOM 2516 O O . ALA A 1 322 ? -15.281 5.203 -11.109 1 86.44 322 ALA A O 1
ATOM 2517 N N . LEU A 1 323 ? -13.305 5.477 -12.188 1 85.62 323 LEU A N 1
ATOM 2518 C CA . LEU A 1 323 ? -12.508 5.293 -10.977 1 85.62 323 LEU A CA 1
ATOM 2519 C C . LEU A 1 323 ? -12.648 6.492 -10.047 1 85.62 323 LEU A C 1
ATOM 2521 O O . LEU A 1 323 ? -12.859 6.332 -8.844 1 85.62 323 LEU A O 1
ATOM 2525 N N . THR A 1 324 ? -12.516 7.648 -10.648 1 84.88 324 THR A N 1
ATOM 2526 C CA . THR A 1 324 ? -12.508 8.875 -9.859 1 84.88 324 THR A CA 1
ATOM 2527 C C . THR A 1 324 ? -13.875 9.109 -9.211 1 84.88 324 THR A C 1
ATOM 2529 O O . THR A 1 324 ? -13.961 9.625 -8.102 1 84.88 324 THR A O 1
ATOM 2532 N N . ASN A 1 325 ? -14.891 8.695 -9.891 1 82.31 325 ASN A N 1
ATOM 2533 C CA . ASN A 1 325 ? -16.234 8.859 -9.344 1 82.31 325 ASN A CA 1
ATOM 2534 C C . ASN A 1 325 ? -16.453 7.973 -8.117 1 82.31 325 ASN A C 1
ATOM 2536 O O . ASN A 1 325 ? -17.203 8.336 -7.211 1 82.31 325 ASN A O 1
ATOM 2540 N N . ALA A 1 326 ? -15.789 6.934 -8.148 1 83.31 326 ALA A N 1
ATOM 2541 C CA . ALA A 1 326 ? -16.016 5.949 -7.09 1 83.31 326 ALA A CA 1
ATOM 2542 C C . ALA A 1 326 ? -15.18 6.273 -5.855 1 83.31 326 ALA A C 1
ATOM 2544 O O . ALA A 1 326 ? -15.578 5.969 -4.73 1 83.31 326 ALA A O 1
ATOM 2545 N N . LEU A 1 327 ? -14.047 6.949 -6.023 1 81 327 LEU A N 1
ATOM 2546 C CA . LEU A 1 327 ? -13.094 6.973 -4.922 1 81 327 LEU A CA 1
ATOM 2547 C C . LEU A 1 327 ? -12.727 8.406 -4.543 1 81 327 LEU A C 1
ATOM 2549 O O . LEU A 1 327 ? -11.852 8.625 -3.707 1 81 327 LEU A O 1
ATOM 2553 N N . THR A 1 328 ? -13.344 9.367 -5.012 1 77.75 328 THR A N 1
ATOM 2554 C CA . THR A 1 328 ? -12.938 10.758 -4.809 1 77.75 328 THR A CA 1
ATOM 2555 C C . THR A 1 328 ? -13.555 11.32 -3.533 1 77.75 328 THR A C 1
ATOM 2557 O O . THR A 1 328 ? -14.742 11.133 -3.279 1 77.75 328 THR A O 1
ATOM 2560 N N . VAL A 1 329 ? -12.633 11.844 -2.703 1 74.06 329 VAL A N 1
ATOM 2561 C CA . VAL A 1 329 ? -12.953 12.758 -1.612 1 74.06 329 VAL A CA 1
ATOM 2562 C C . VAL A 1 329 ? -12.148 14.047 -1.762 1 74.06 329 VAL A C 1
ATOM 2564 O O . VAL A 1 329 ? -10.969 14.008 -2.137 1 74.06 329 VAL A O 1
ATOM 2567 N N . ASN A 1 330 ? -12.758 15.188 -1.888 1 70.62 330 ASN A N 1
ATOM 2568 C CA . ASN A 1 330 ? -12.023 16.391 -2.244 1 70.62 330 ASN A CA 1
ATOM 2569 C C . ASN A 1 330 ? -12.016 17.406 -1.102 1 70.62 330 ASN A C 1
ATOM 2571 O O . ASN A 1 330 ? -12.852 18.312 -1.065 1 70.62 330 ASN A O 1
ATOM 2575 N N . PRO A 1 331 ? -11.016 17.312 -0.246 1 67.38 331 PRO A N 1
ATOM 2576 C CA . PRO A 1 331 ? -10.883 18.328 0.79 1 67.38 331 PRO A CA 1
ATOM 2577 C C . PRO A 1 331 ? -10.156 19.578 0.295 1 67.38 331 PRO A C 1
ATOM 2579 O O . PRO A 1 331 ? -9.383 19.516 -0.66 1 67.38 331 PRO A O 1
ATOM 2582 N N . ILE A 1 332 ? -10.328 20.609 0.883 1 64.44 332 ILE A N 1
ATOM 2583 C CA . ILE A 1 332 ? -9.82 21.922 0.472 1 64.44 332 ILE A CA 1
ATOM 2584 C C . ILE A 1 332 ? -8.297 21.891 0.456 1 64.44 332 ILE A C 1
ATOM 2586 O O . ILE A 1 332 ? -7.668 22.391 -0.483 1 64.44 332 ILE A O 1
ATOM 2590 N N . TYR A 1 333 ? -7.703 21.297 1.356 1 69.31 333 TYR A N 1
ATOM 2591 C CA . TYR A 1 333 ? -6.25 21.359 1.495 1 69.31 333 TYR A CA 1
ATOM 2592 C C . TYR A 1 333 ? -5.566 20.516 0.423 1 69.31 333 TYR A C 1
ATOM 2594 O O . TYR A 1 333 ? -4.348 20.609 0.249 1 69.31 333 TYR A O 1
ATOM 2602 N N . LEU A 1 334 ? -6.289 19.781 -0.296 1 73.62 334 LEU A N 1
ATOM 2603 C CA . LEU A 1 334 ? -5.75 18.938 -1.36 1 73.62 334 LEU A CA 1
ATOM 2604 C C . LEU A 1 334 ? -6.012 19.562 -2.729 1 73.62 334 LEU A C 1
ATOM 2606 O O . LEU A 1 334 ? -5.559 19.047 -3.748 1 73.62 334 LEU A O 1
ATOM 2610 N N . GLN A 1 335 ? -6.633 20.688 -2.742 1 67.62 335 GLN A N 1
ATOM 2611 C CA . GLN A 1 335 ? -6.945 21.344 -4.004 1 67.62 335 GLN A CA 1
ATOM 2612 C C . GLN A 1 335 ? -5.77 22.188 -4.484 1 67.62 335 GLN A C 1
ATOM 2614 O O . GLN A 1 335 ? -5.012 22.734 -3.678 1 67.62 335 GLN A O 1
ATOM 2619 N N . HIS A 1 336 ? -5.559 22.219 -5.758 1 71.5 336 HIS A N 1
ATOM 2620 C CA . HIS A 1 336 ? -4.488 23.031 -6.34 1 71.5 336 HIS A CA 1
ATOM 2621 C C . HIS A 1 336 ? -4.918 23.641 -7.668 1 71.5 336 HIS A C 1
ATOM 2623 O O . HIS A 1 336 ? -5.926 23.234 -8.25 1 71.5 336 HIS A O 1
ATOM 2629 N N . ASP A 1 337 ? -4.18 24.531 -8.188 1 64.44 337 ASP A N 1
ATOM 2630 C CA . ASP A 1 337 ? -4.531 25.359 -9.344 1 64.44 337 ASP A CA 1
ATOM 2631 C C . ASP A 1 337 ? -4.598 24.5 -10.609 1 64.44 337 ASP A C 1
ATOM 2633 O O . ASP A 1 337 ? -5.352 24.812 -11.539 1 64.44 337 ASP A O 1
ATOM 2637 N N . ASN A 1 338 ? -3.898 23.469 -10.617 1 69.56 338 ASN A N 1
ATOM 2638 C CA . ASN A 1 338 ? -3.801 22.672 -11.836 1 69.56 338 ASN A CA 1
ATOM 2639 C C . ASN A 1 338 ? -4.773 21.5 -11.812 1 69.56 338 ASN A C 1
ATOM 2641 O O . ASN A 1 338 ? -4.648 20.562 -12.617 1 69.56 338 ASN A O 1
ATOM 2645 N N . GLU A 1 339 ? -5.617 21.5 -10.953 1 67.31 339 GLU A N 1
ATOM 2646 C CA . GLU A 1 339 ? -6.535 20.375 -10.75 1 67.31 339 GLU A CA 1
ATOM 2647 C C . GLU A 1 339 ? -7.262 20.016 -12.039 1 67.31 339 GLU A C 1
ATOM 2649 O O . GLU A 1 339 ? -7.5 18.844 -12.32 1 67.31 339 GLU A O 1
ATOM 2654 N N . ALA A 1 340 ? -7.656 21.078 -12.82 1 64.56 340 ALA A N 1
ATOM 2655 C CA . ALA A 1 340 ? -8.43 20.859 -14.039 1 64.56 340 ALA A CA 1
ATOM 2656 C C . ALA A 1 340 ? -7.574 20.234 -15.141 1 64.56 340 ALA A C 1
ATOM 2658 O O . ALA A 1 340 ? -8.094 19.609 -16.062 1 64.56 340 ALA A O 1
ATOM 2659 N N . HIS A 1 341 ? -6.203 20.25 -15 1 66.94 341 HIS A N 1
ATOM 2660 C CA . HIS A 1 341 ? -5.324 19.859 -16.094 1 66.94 341 HIS A CA 1
ATOM 2661 C C . HIS A 1 341 ? -4.375 18.75 -15.688 1 66.94 341 HIS A C 1
ATOM 2663 O O . HIS A 1 341 ? -3.471 18.375 -16.438 1 66.94 341 HIS A O 1
ATOM 2669 N N . SER A 1 342 ? -4.703 18.25 -14.531 1 78.94 342 SER A N 1
ATOM 2670 C CA . SER A 1 342 ? -3.727 17.281 -14.039 1 78.94 342 SER A CA 1
ATOM 2671 C C . SER A 1 342 ? -4.41 16.094 -13.383 1 78.94 342 SER A C 1
ATOM 2673 O O . SER A 1 342 ? -5.59 16.156 -13.031 1 78.94 342 SER A O 1
ATOM 2675 N N . ILE A 1 343 ? -3.672 15.086 -13.344 1 80.19 343 ILE A N 1
ATOM 2676 C CA . ILE A 1 343 ? -4.145 13.875 -12.68 1 80.19 343 ILE A CA 1
ATOM 2677 C C . ILE A 1 343 ? -3.74 13.898 -11.211 1 80.19 343 ILE A C 1
ATOM 2679 O O . ILE A 1 343 ? -2.582 14.164 -10.883 1 80.19 343 ILE A O 1
ATOM 2683 N N . ASP A 1 344 ? -4.711 13.766 -10.289 1 80.44 344 ASP A N 1
ATOM 2684 C CA . ASP A 1 344 ? -4.438 13.492 -8.883 1 80.44 344 ASP A CA 1
ATOM 2685 C C . ASP A 1 344 ? -4.691 12.023 -8.547 1 80.44 344 ASP A C 1
ATOM 2687 O O . ASP A 1 344 ? -5.836 11.617 -8.344 1 80.44 344 ASP A O 1
ATOM 2691 N N . TYR A 1 345 ? -3.658 11.336 -8.336 1 80 345 TYR A N 1
ATOM 2692 C CA . TYR A 1 345 ? -3.732 9.883 -8.234 1 80 345 TYR A CA 1
ATOM 2693 C C . TYR A 1 345 ? -4.34 9.461 -6.898 1 80 345 TYR A C 1
ATOM 2695 O O . TYR A 1 345 ? -4.734 8.305 -6.727 1 80 345 TYR A O 1
ATOM 2703 N N . ARG A 1 346 ? -4.418 10.32 -5.93 1 81.56 346 ARG A N 1
ATOM 2704 C CA . ARG A 1 346 ? -5.113 10.031 -4.68 1 81.56 346 ARG A CA 1
ATOM 2705 C C . ARG A 1 346 ? -6.562 9.633 -4.938 1 81.56 346 ARG A C 1
ATOM 2707 O O . ARG A 1 346 ? -7.18 8.953 -4.117 1 81.56 346 ARG A O 1
ATOM 2714 N N . ASN A 1 347 ? -7.137 10.047 -6.051 1 80 347 ASN A N 1
ATOM 2715 C CA . ASN A 1 347 ? -8.531 9.766 -6.398 1 80 347 ASN A CA 1
ATOM 2716 C C . ASN A 1 347 ? -8.672 8.422 -7.109 1 80 347 ASN A C 1
ATOM 2718 O O . ASN A 1 347 ? -9.781 7.992 -7.418 1 80 347 ASN A O 1
ATOM 2722 N N . TRP A 1 348 ? -7.504 7.758 -7.312 1 81.31 348 TRP A N 1
ATOM 2723 C CA . TRP A 1 348 ? -7.516 6.52 -8.086 1 81.31 348 TRP A CA 1
ATOM 2724 C C . TRP A 1 348 ? -7.211 5.32 -7.191 1 81.31 348 TRP A C 1
ATOM 2726 O O . TRP A 1 348 ? -7.242 4.172 -7.648 1 81.31 348 TRP A O 1
ATOM 2736 N N . THR A 1 349 ? -6.891 5.57 -5.953 1 87.25 349 THR A N 1
ATOM 2737 C CA . THR A 1 349 ? -6.41 4.52 -5.062 1 87.25 349 THR A CA 1
ATOM 2738 C C . THR A 1 349 ? -7.125 4.582 -3.715 1 87.25 349 THR A C 1
ATOM 2740 O O . THR A 1 349 ? -7.809 5.562 -3.414 1 87.25 349 THR A O 1
ATOM 2743 N N . ILE A 1 350 ? -6.957 3.545 -2.928 1 89 350 ILE A N 1
ATOM 2744 C CA . ILE A 1 350 ? -7.5 3.523 -1.573 1 89 350 ILE A CA 1
ATOM 2745 C C . ILE A 1 350 ? -6.699 4.473 -0.683 1 89 350 ILE A C 1
ATOM 2747 O O . ILE A 1 350 ? -7.27 5.348 -0.029 1 89 350 ILE A O 1
ATOM 2751 N N . PRO A 1 351 ? -5.387 4.312 -0.715 1 89.88 351 PRO A N 1
ATOM 2752 C CA . PRO A 1 351 ? -4.617 5.332 0.001 1 89.88 351 PRO A CA 1
ATOM 2753 C C . PRO A 1 351 ? -4.594 6.676 -0.729 1 89.88 351 PRO A C 1
ATOM 2755 O O . PRO A 1 351 ? -4.758 6.719 -1.95 1 89.88 351 PRO A O 1
ATOM 2758 N N . LEU A 1 352 ? -4.395 7.707 0.005 1 87.5 352 LEU A N 1
ATOM 2759 C CA . LEU A 1 352 ? -4.215 9 -0.636 1 87.5 352 LEU A CA 1
ATOM 2760 C C . LEU A 1 352 ? -2.75 9.242 -0.981 1 87.5 352 LEU A C 1
ATOM 2762 O O . LEU A 1 352 ? -2.43 9.656 -2.096 1 87.5 352 LEU A O 1
ATOM 2766 N N . SER A 1 353 ? -1.876 8.891 -0.086 1 90.94 353 SER A N 1
ATOM 2767 C CA . SER A 1 353 ? -0.441 9.078 -0.271 1 90.94 353 SER A CA 1
ATOM 2768 C C . SER A 1 353 ? 0.161 7.965 -1.117 1 90.94 353 SER A C 1
ATOM 2770 O O . SER A 1 353 ? -0.25 6.809 -1.013 1 90.94 353 SER A O 1
ATOM 2772 N N . ARG A 1 354 ? 1.173 8.336 -1.877 1 92.19 354 ARG A N 1
ATOM 2773 C CA . ARG A 1 354 ? 1.809 7.367 -2.762 1 92.19 354 ARG A CA 1
ATOM 2774 C C . ARG A 1 354 ? 3.324 7.539 -2.762 1 92.19 354 ARG A C 1
ATOM 2776 O O . ARG A 1 354 ? 3.83 8.664 -2.727 1 92.19 354 ARG A O 1
ATOM 2783 N N . ARG A 1 355 ? 3.957 6.445 -2.898 1 94.56 355 ARG A N 1
ATOM 2784 C CA . ARG A 1 355 ? 5.406 6.418 -3.078 1 94.56 355 ARG A CA 1
ATOM 2785 C C . ARG A 1 355 ? 5.781 6.691 -4.531 1 94.56 355 ARG A C 1
ATOM 2787 O O . ARG A 1 355 ? 4.957 6.523 -5.434 1 94.56 355 ARG A O 1
ATOM 2794 N N . PHE A 1 356 ? 6.992 7.121 -4.746 1 96.94 356 PHE A N 1
ATOM 2795 C CA . PHE A 1 356 ? 7.504 7.379 -6.086 1 96.94 356 PHE A CA 1
ATOM 2796 C C . PHE A 1 356 ? 7.871 6.078 -6.789 1 96.94 356 PHE A C 1
ATOM 2798 O O . PHE A 1 356 ? 8.992 5.918 -7.266 1 96.94 356 PHE A O 1
ATOM 2805 N N . ARG A 1 357 ? 6.918 5.215 -7.035 1 97.19 357 ARG A N 1
ATOM 2806 C CA . ARG A 1 357 ? 7.133 3.865 -7.547 1 97.19 357 ARG A CA 1
ATOM 2807 C C . ARG A 1 357 ? 7.531 3.896 -9.016 1 97.19 357 ARG A C 1
ATOM 2809 O O . ARG A 1 357 ? 8.211 2.99 -9.5 1 97.19 357 ARG A O 1
ATOM 2816 N N . SER A 1 358 ? 7.133 4.922 -9.727 1 98.06 358 SER A N 1
ATOM 2817 C CA . SER A 1 358 ? 7.402 4.98 -11.156 1 98.06 358 SER A CA 1
ATOM 2818 C C . SER A 1 358 ? 8.898 5.105 -11.438 1 98.06 358 SER A C 1
ATOM 2820 O O . SER A 1 358 ? 9.367 4.742 -12.516 1 98.06 358 SER A O 1
ATOM 2822 N N . LEU A 1 359 ? 9.641 5.555 -10.461 1 98.31 359 LEU A N 1
ATOM 2823 C CA . LEU A 1 359 ? 11.078 5.727 -10.641 1 98.31 359 LEU A CA 1
ATOM 2824 C C . LEU A 1 359 ? 11.766 4.383 -10.852 1 98.31 359 LEU A C 1
ATOM 2826 O O . LEU A 1 359 ? 12.633 4.254 -11.719 1 98.31 359 LEU A O 1
ATOM 2830 N N . LYS A 1 360 ? 11.414 3.396 -10.078 1 98.44 360 LYS A N 1
ATOM 2831 C CA . LYS A 1 360 ? 12.07 2.104 -10.242 1 98.44 360 LYS A CA 1
ATOM 2832 C C . LYS A 1 360 ? 11.68 1.448 -11.562 1 98.44 360 LYS A C 1
ATOM 2834 O O . LYS A 1 360 ? 12.492 0.753 -12.18 1 98.44 360 LYS A O 1
ATOM 2839 N N . LEU A 1 361 ? 10.461 1.647 -12.008 1 98.5 361 LEU A N 1
ATOM 2840 C CA . LEU A 1 361 ? 10.094 1.178 -13.344 1 98.5 361 LEU A CA 1
ATOM 2841 C C . LEU A 1 361 ? 10.969 1.826 -14.406 1 98.5 361 LEU A C 1
ATOM 2843 O O . LEU A 1 361 ? 11.484 1.143 -15.297 1 98.5 361 LEU A O 1
ATOM 2847 N N . TRP A 1 362 ? 11.086 3.15 -14.273 1 98.75 362 TRP A N 1
ATOM 2848 C CA . TRP A 1 362 ? 11.844 3.941 -15.234 1 98.75 362 TRP A CA 1
ATOM 2849 C C . TRP A 1 362 ? 13.289 3.461 -15.32 1 98.75 362 TRP A C 1
ATOM 2851 O O . TRP A 1 362 ? 13.828 3.262 -16.406 1 98.75 362 TRP A O 1
ATOM 2861 N N . PHE A 1 363 ? 13.93 3.197 -14.188 1 98.75 363 PHE A N 1
ATOM 2862 C CA . PHE A 1 363 ? 15.305 2.721 -14.133 1 98.75 363 PHE A CA 1
ATOM 2863 C C . PHE A 1 363 ? 15.414 1.318 -14.719 1 98.75 363 PHE A C 1
ATOM 2865 O O . PHE A 1 363 ? 16.297 1.05 -15.539 1 98.75 363 PHE A O 1
ATOM 2872 N N . VAL A 1 364 ? 14.555 0.418 -14.383 1 98.69 364 VAL A N 1
ATOM 2873 C CA . VAL A 1 364 ? 14.625 -0.975 -14.805 1 98.69 364 VAL A CA 1
ATOM 2874 C C . VAL A 1 364 ? 14.43 -1.065 -16.312 1 98.69 364 VAL A C 1
ATOM 2876 O O . VAL A 1 364 ? 15.211 -1.714 -17.016 1 98.69 364 VAL A O 1
ATOM 2879 N N . ILE A 1 365 ? 13.398 -0.376 -16.812 1 98.81 365 ILE A N 1
ATOM 2880 C CA . ILE A 1 365 ? 13.102 -0.439 -18.234 1 98.81 365 ILE A CA 1
ATOM 2881 C C . ILE A 1 365 ? 14.289 0.105 -19.031 1 98.81 365 ILE A C 1
ATOM 2883 O O . ILE A 1 365 ? 14.703 -0.487 -20.031 1 98.81 365 ILE A O 1
ATOM 2887 N N . ARG A 1 366 ? 14.852 1.192 -18.578 1 98.69 366 ARG A N 1
ATOM 2888 C CA . ARG A 1 366 ? 15.914 1.838 -19.328 1 98.69 366 ARG A CA 1
ATOM 2889 C C . ARG A 1 366 ? 17.219 1.056 -19.203 1 98.69 366 ARG A C 1
ATOM 2891 O O . ARG A 1 366 ? 18 0.988 -20.172 1 98.69 366 ARG A O 1
ATOM 2898 N N . MET A 1 367 ? 17.484 0.43 -18.078 1 98.19 367 MET A N 1
ATOM 2899 C CA . MET A 1 367 ? 18.766 -0.256 -17.859 1 98.19 367 MET A CA 1
ATOM 2900 C C . MET A 1 367 ? 18.75 -1.631 -18.516 1 98.19 367 MET A C 1
ATOM 2902 O O . MET A 1 367 ? 19.812 -2.15 -18.891 1 98.19 367 MET A O 1
ATOM 2906 N N . TYR A 1 368 ? 17.594 -2.24 -18.672 1 97.94 368 TYR A N 1
ATOM 2907 C CA . TYR A 1 368 ? 17.516 -3.553 -19.297 1 97.94 368 TYR A CA 1
ATOM 2908 C C . TYR A 1 368 ? 17.109 -3.428 -20.766 1 97.94 368 TYR A C 1
ATOM 2910 O O . TYR A 1 368 ? 17.469 -4.277 -21.578 1 97.94 368 TYR A O 1
ATOM 2918 N N . GLY A 1 369 ? 16.406 -2.328 -21.078 1 98.31 369 GLY A N 1
ATOM 2919 C CA . GLY A 1 369 ? 15.742 -2.273 -22.359 1 98.31 369 GLY A CA 1
ATOM 2920 C C . GLY A 1 369 ? 14.602 -3.268 -22.5 1 98.31 369 GLY A C 1
ATOM 2921 O O . GLY A 1 369 ? 14.539 -4.242 -21.734 1 98.31 369 GLY A O 1
ATOM 2922 N N . VAL A 1 370 ? 13.742 -2.994 -23.469 1 98.62 370 VAL A N 1
ATOM 2923 C CA . VAL A 1 370 ? 12.625 -3.9 -23.719 1 98.62 370 VAL A CA 1
ATOM 2924 C C . VAL A 1 370 ? 13.148 -5.297 -24.031 1 98.62 370 VAL A C 1
ATOM 2926 O O . VAL A 1 370 ? 12.625 -6.297 -23.531 1 98.62 370 VAL A O 1
ATOM 2929 N N . GLU A 1 371 ? 14.195 -5.395 -24.734 1 98.5 371 GLU A N 1
ATOM 2930 C CA . GLU A 1 371 ? 14.758 -6.672 -25.156 1 98.5 371 GLU A CA 1
ATOM 2931 C C . GLU A 1 371 ? 15.281 -7.469 -23.969 1 98.5 371 GLU A C 1
ATOM 2933 O O . GLU A 1 371 ? 15.109 -8.688 -23.906 1 98.5 371 GLU A O 1
ATOM 2938 N N . GLY A 1 372 ? 15.984 -6.754 -23.062 1 98.31 372 GLY A N 1
ATOM 2939 C CA . GLY A 1 372 ? 16.469 -7.434 -21.875 1 98.31 372 GLY A CA 1
ATOM 2940 C C . GLY A 1 372 ? 15.367 -8 -21.016 1 98.31 372 GLY A C 1
ATOM 2941 O O . GLY A 1 372 ? 15.484 -9.109 -20.5 1 98.31 372 GLY A O 1
ATOM 2942 N N . LEU A 1 373 ? 14.32 -7.309 -20.906 1 98.56 373 LEU A N 1
ATOM 2943 C CA . LEU A 1 373 ? 13.18 -7.766 -20.125 1 98.56 373 LEU A CA 1
ATOM 2944 C C . LEU A 1 373 ? 12.477 -8.93 -20.797 1 98.56 373 LEU A C 1
ATOM 2946 O O . LEU A 1 373 ? 12.023 -9.867 -20.141 1 98.56 373 LEU A O 1
ATOM 2950 N N . GLN A 1 374 ? 12.383 -8.859 -22.125 1 98.75 374 GLN A N 1
ATOM 2951 C CA . GLN A 1 374 ? 11.82 -9.969 -22.875 1 98.75 374 GLN A CA 1
ATOM 2952 C C . GLN A 1 374 ? 12.648 -11.242 -22.703 1 98.75 374 GLN A C 1
ATOM 2954 O O . GLN A 1 374 ? 12.102 -12.328 -22.531 1 98.75 374 GLN A O 1
ATOM 2959 N N . GLN A 1 375 ? 13.93 -11.086 -22.734 1 98.44 375 GLN A N 1
ATOM 2960 C CA . GLN A 1 375 ? 14.82 -12.234 -22.562 1 98.44 375 GLN A CA 1
ATOM 2961 C C . GLN A 1 375 ? 14.656 -12.859 -21.172 1 98.44 375 GLN A C 1
ATOM 2963 O O . GLN A 1 375 ? 14.727 -14.078 -21.031 1 98.44 375 GLN A O 1
ATOM 2968 N N . TYR A 1 376 ? 14.523 -12.039 -20.219 1 97.94 376 TYR A N 1
ATOM 2969 C CA . TYR A 1 376 ? 14.289 -12.516 -18.859 1 97.94 376 TYR A CA 1
ATOM 2970 C C . TYR A 1 376 ? 13.062 -13.422 -18.797 1 97.94 376 TYR A C 1
ATOM 2972 O O . TYR A 1 376 ? 13.133 -14.539 -18.281 1 97.94 376 TYR A O 1
ATOM 2980 N N . ILE A 1 377 ? 11.953 -13.016 -19.359 1 98.56 377 ILE A N 1
ATOM 2981 C CA . ILE A 1 377 ? 10.711 -13.789 -19.375 1 98.56 377 ILE A CA 1
ATOM 2982 C C . ILE A 1 377 ? 10.906 -15.07 -20.172 1 98.56 377 ILE A C 1
ATOM 2984 O O . ILE A 1 377 ? 10.539 -16.156 -19.719 1 98.56 377 ILE A O 1
ATOM 2988 N N . ARG A 1 378 ? 11.539 -14.961 -21.328 1 98.62 378 ARG A N 1
ATOM 2989 C CA . ARG A 1 378 ? 11.766 -16.109 -22.203 1 98.62 378 ARG A CA 1
ATOM 2990 C C . ARG A 1 378 ? 12.625 -17.156 -21.5 1 98.62 378 ARG A C 1
ATOM 2992 O O . ARG A 1 378 ? 12.43 -18.359 -21.703 1 98.62 378 ARG A O 1
ATOM 2999 N N . SER A 1 379 ? 13.578 -16.703 -20.734 1 98.56 379 SER A N 1
ATOM 3000 C CA . SER A 1 379 ? 14.438 -17.625 -20.016 1 98.56 379 SER A CA 1
ATOM 3001 C C . SER A 1 379 ? 13.648 -18.438 -18.984 1 98.56 379 SER A C 1
ATOM 3003 O O . SER A 1 379 ? 13.898 -19.625 -18.797 1 98.56 379 SER A O 1
ATOM 3005 N N . HIS A 1 380 ? 12.766 -17.781 -18.281 1 98.62 380 HIS A N 1
ATOM 3006 C CA . HIS A 1 380 ? 11.922 -18.484 -17.328 1 98.62 380 HIS A CA 1
ATOM 3007 C C . HIS A 1 380 ? 11.039 -19.516 -18.016 1 98.62 380 HIS A C 1
ATOM 3009 O O . HIS A 1 380 ? 10.875 -20.625 -17.516 1 98.62 380 HIS A O 1
ATOM 3015 N N . VAL A 1 381 ? 10.469 -19.141 -19.141 1 98.75 381 VAL A N 1
ATOM 3016 C CA . VAL A 1 381 ? 9.609 -20.031 -19.891 1 98.75 381 VAL A CA 1
ATOM 3017 C C . VAL A 1 381 ? 10.414 -21.234 -20.375 1 98.75 381 VAL A C 1
ATOM 3019 O O . VAL A 1 381 ? 9.953 -22.375 -20.266 1 98.75 381 VAL A O 1
ATOM 3022 N N . ALA A 1 382 ? 11.586 -20.969 -20.828 1 98.75 382 ALA A N 1
ATOM 3023 C CA . ALA A 1 382 ? 12.445 -22.031 -21.328 1 98.75 382 ALA A CA 1
ATOM 3024 C C . ALA A 1 382 ? 12.789 -23.016 -20.219 1 98.75 382 ALA A C 1
ATOM 3026 O O . ALA A 1 382 ? 12.812 -24.234 -20.438 1 98.75 382 ALA A O 1
ATOM 3027 N N . MET A 1 383 ? 13.094 -22.516 -19.062 1 98.75 383 MET A N 1
ATOM 3028 C CA . MET A 1 383 ? 13.461 -23.391 -17.953 1 98.75 383 MET A CA 1
ATOM 3029 C C . MET A 1 383 ? 12.258 -24.188 -17.469 1 98.75 383 MET A C 1
ATOM 3031 O O . MET A 1 383 ? 12.398 -25.328 -17.031 1 98.75 383 MET A O 1
ATOM 3035 N N . ALA A 1 384 ? 11.086 -23.562 -17.5 1 98.81 384 ALA A N 1
ATOM 3036 C CA . ALA A 1 384 ? 9.883 -24.312 -17.172 1 98.81 384 ALA A CA 1
ATOM 3037 C C . ALA A 1 384 ? 9.664 -25.469 -18.141 1 98.81 384 ALA A C 1
ATOM 3039 O O . ALA A 1 384 ? 9.281 -26.578 -17.719 1 98.81 384 ALA A O 1
ATOM 3040 N N . LYS A 1 385 ? 9.906 -25.25 -19.406 1 98.75 385 LYS A N 1
ATOM 3041 C CA . LYS A 1 385 ? 9.773 -26.297 -20.422 1 98.75 385 LYS A CA 1
ATOM 3042 C C . LYS A 1 385 ? 10.797 -27.406 -20.188 1 98.75 385 LYS A C 1
ATOM 3044 O O . LYS A 1 385 ? 10.492 -28.594 -20.422 1 98.75 385 LYS A O 1
ATOM 3049 N N . ARG A 1 386 ? 11.977 -27.031 -19.781 1 98.69 386 ARG A N 1
ATOM 3050 C CA . ARG A 1 386 ? 12.984 -28.047 -19.453 1 98.69 386 ARG A CA 1
ATOM 3051 C C . ARG A 1 386 ? 12.539 -28.906 -18.281 1 98.69 386 ARG A C 1
ATOM 3053 O O . ARG A 1 386 ? 12.703 -30.141 -18.312 1 98.69 386 ARG A O 1
ATOM 3060 N N . PHE A 1 387 ? 12.039 -28.312 -17.266 1 98.81 387 PHE A N 1
ATOM 3061 C CA . PHE A 1 387 ? 11.523 -29.047 -16.125 1 98.81 387 PHE A CA 1
ATOM 3062 C C . PHE A 1 387 ? 10.375 -29.953 -16.531 1 98.81 387 PHE A C 1
ATOM 3064 O O . PHE A 1 387 ? 10.305 -31.109 -16.125 1 98.81 387 PHE A O 1
ATOM 3071 N N . GLU A 1 388 ? 9.445 -29.375 -17.328 1 98.88 388 GLU A N 1
ATOM 3072 C CA . GLU A 1 388 ? 8.336 -30.156 -17.875 1 98.88 388 GLU A CA 1
ATOM 3073 C C . GLU A 1 388 ? 8.844 -31.422 -18.547 1 98.88 388 GLU A C 1
ATOM 3075 O O . GLU A 1 388 ? 8.281 -32.5 -18.359 1 98.88 388 GLU A O 1
ATOM 3080 N N . ALA A 1 389 ? 9.852 -31.297 -19.328 1 98.69 389 ALA A N 1
ATOM 3081 C CA . ALA A 1 389 ? 10.414 -32.438 -20.062 1 98.69 389 ALA A CA 1
ATOM 3082 C C . ALA A 1 389 ? 10.953 -33.5 -19.109 1 98.69 389 ALA A C 1
ATOM 3084 O O . ALA A 1 389 ? 10.789 -34.688 -19.344 1 98.69 389 ALA A O 1
ATOM 3085 N N . LEU A 1 390 ? 11.609 -33.031 -18.094 1 98.69 390 LEU A N 1
ATOM 3086 C CA . LEU A 1 390 ? 12.125 -33.969 -17.094 1 98.69 390 LEU A CA 1
ATOM 3087 C C . LEU A 1 390 ? 10.984 -34.75 -16.438 1 98.69 390 LEU A C 1
ATOM 3089 O O . LEU A 1 390 ? 11.078 -35.969 -16.281 1 98.69 390 LEU A O 1
ATOM 3093 N N . VAL A 1 391 ? 9.945 -34.094 -16.062 1 98.75 391 VAL A N 1
ATOM 3094 C CA . VAL A 1 391 ? 8.812 -34.719 -15.398 1 98.75 391 VAL A CA 1
ATOM 3095 C C . VAL A 1 391 ? 8.141 -35.719 -16.328 1 98.75 391 VAL A C 1
ATOM 3097 O O . VAL A 1 391 ? 7.809 -36.812 -15.922 1 98.75 391 VAL A O 1
ATOM 3100 N N . ARG A 1 392 ? 7.945 -35.375 -17.531 1 98.12 392 ARG A N 1
ATOM 3101 C CA . ARG A 1 392 ? 7.262 -36.219 -18.5 1 98.12 392 ARG A CA 1
ATOM 3102 C C . ARG A 1 392 ? 8.07 -37.469 -18.781 1 98.12 392 ARG A C 1
ATOM 3104 O O . ARG A 1 392 ? 7.504 -38.531 -19.109 1 98.12 392 ARG A O 1
ATOM 3111 N N . ARG A 1 393 ? 9.336 -37.438 -18.594 1 97.94 393 ARG A N 1
ATOM 3112 C CA . ARG A 1 393 ? 10.203 -38.562 -18.875 1 97.94 393 ARG A CA 1
ATOM 3113 C C . ARG A 1 393 ? 10.164 -39.594 -17.734 1 97.94 393 ARG A C 1
ATOM 3115 O O . ARG A 1 393 ? 10.617 -40.719 -17.875 1 97.94 393 ARG A O 1
ATOM 3122 N N . ASP A 1 394 ? 9.742 -39.156 -16.625 1 98 394 ASP A N 1
ATOM 3123 C CA . ASP A 1 394 ? 9.672 -40.031 -15.461 1 98 394 ASP A CA 1
ATOM 3124 C C . ASP A 1 394 ? 8.25 -40.562 -15.258 1 98 394 ASP A C 1
ATOM 3126 O O . ASP A 1 394 ? 7.352 -39.812 -14.875 1 98 394 ASP A O 1
ATOM 3130 N N . ALA A 1 395 ? 8.016 -41.844 -15.398 1 97.19 395 ALA A N 1
ATOM 3131 C CA . ALA A 1 395 ? 6.699 -42.469 -15.43 1 97.19 395 ALA A CA 1
ATOM 3132 C C . ALA A 1 395 ? 6.012 -42.375 -14.07 1 97.19 395 ALA A C 1
ATOM 3134 O O . ALA A 1 395 ? 4.801 -42.594 -13.969 1 97.19 395 ALA A O 1
ATOM 3135 N N . ARG A 1 396 ? 6.719 -42.062 -13.055 1 96.69 396 ARG A N 1
ATOM 3136 C CA . ARG A 1 396 ? 6.148 -41.969 -11.711 1 96.69 396 ARG A CA 1
ATOM 3137 C C . ARG A 1 396 ? 5.301 -40.719 -11.57 1 96.69 396 ARG A C 1
ATOM 3139 O O . ARG A 1 396 ? 4.469 -40.625 -10.664 1 96.69 396 ARG A O 1
ATOM 3146 N N . PHE A 1 397 ? 5.582 -39.719 -12.461 1 98.56 397 PHE A N 1
ATOM 3147 C CA . PHE A 1 397 ? 4.988 -38.406 -12.289 1 98.56 397 PHE A CA 1
ATOM 3148 C C . PHE A 1 397 ? 4.004 -38.094 -13.414 1 98.56 397 PHE A C 1
ATOM 3150 O O . PHE A 1 397 ? 4.008 -38.781 -14.445 1 98.56 397 PHE A O 1
ATOM 3157 N N . GLU A 1 398 ? 3.115 -37.156 -13.156 1 98.31 398 GLU A N 1
ATOM 3158 C CA . GLU A 1 398 ? 2.242 -36.594 -14.172 1 98.31 398 GLU A CA 1
ATOM 3159 C C . GLU A 1 398 ? 2.127 -35.062 -14 1 98.31 398 GLU A C 1
ATOM 3161 O O . GLU A 1 398 ? 2.389 -34.531 -12.922 1 98.31 398 GLU A O 1
ATOM 3166 N N . ILE A 1 399 ? 1.844 -34.438 -15.07 1 98.25 399 ILE A N 1
ATOM 3167 C CA . ILE A 1 399 ? 1.678 -32.969 -15.102 1 98.25 399 ILE A CA 1
ATOM 3168 C C . ILE A 1 399 ? 0.197 -32.625 -15.234 1 98.25 399 ILE A C 1
ATOM 3170 O O . ILE A 1 399 ? -0.535 -33.281 -15.977 1 98.25 399 ILE A O 1
ATOM 3174 N N . LEU A 1 400 ? -0.264 -31.688 -14.461 1 97.06 400 LEU A N 1
ATOM 3175 C CA . LEU A 1 400 ? -1.61 -31.141 -14.609 1 97.06 400 LEU A CA 1
ATOM 3176 C C . LEU A 1 400 ? -1.564 -29.719 -15.141 1 97.06 400 LEU A C 1
ATOM 3178 O O . LEU A 1 400 ? -0.753 -28.906 -14.688 1 97.06 400 LEU A O 1
ATOM 3182 N N . GLY A 1 401 ? -2.445 -29.406 -16.141 1 95.62 401 GLY A N 1
ATOM 3183 C CA . GLY A 1 401 ? -2.482 -28.094 -16.75 1 95.62 401 GLY A CA 1
ATOM 3184 C C . GLY A 1 401 ? -1.465 -27.922 -17.859 1 95.62 401 GLY A C 1
ATOM 3185 O O . GLY A 1 401 ? -0.539 -28.719 -17.984 1 95.62 401 GLY A O 1
ATOM 3186 N N . ASP A 1 402 ? -1.651 -26.875 -18.594 1 96.5 402 ASP A N 1
ATOM 3187 C CA . ASP A 1 402 ? -0.727 -26.547 -19.672 1 96.5 402 ASP A CA 1
ATOM 3188 C C . ASP A 1 402 ? 0.478 -25.766 -19.156 1 96.5 402 ASP A C 1
ATOM 3190 O O . ASP A 1 402 ? 0.34 -24.922 -18.266 1 96.5 402 ASP A O 1
ATOM 3194 N N . VAL A 1 403 ? 1.643 -26.156 -19.641 1 98.06 403 VAL A N 1
ATOM 3195 C CA . VAL A 1 403 ? 2.846 -25.422 -19.281 1 98.06 403 VAL A CA 1
ATOM 3196 C C . VAL A 1 403 ? 3.125 -24.359 -20.344 1 98.06 403 VAL A C 1
ATOM 3198 O O . VAL A 1 403 ? 3.783 -24.641 -21.359 1 98.06 403 VAL A O 1
ATOM 3201 N N . VAL A 1 404 ? 2.682 -23.141 -20.047 1 97.31 404 VAL A N 1
ATOM 3202 C CA . VAL A 1 404 ? 2.771 -22.062 -21.031 1 97.31 404 VAL A CA 1
ATOM 3203 C C . VAL A 1 404 ? 3.814 -21.047 -20.578 1 97.31 404 VAL A C 1
ATOM 3205 O O . VAL A 1 404 ? 4.57 -20.516 -21.406 1 97.31 404 VAL A O 1
ATOM 3208 N N . PHE A 1 405 ? 3.881 -20.812 -19.281 1 98.19 405 PHE A N 1
ATOM 3209 C CA . PHE A 1 405 ? 4.719 -19.75 -18.719 1 98.19 405 PHE A CA 1
ATOM 3210 C C . PHE A 1 405 ? 5.809 -20.344 -17.828 1 98.19 405 PHE A C 1
ATOM 3212 O O . PHE A 1 405 ? 6.504 -21.281 -18.234 1 98.19 405 PHE A O 1
ATOM 3219 N N . GLY A 1 406 ? 5.992 -19.812 -16.672 1 98.25 406 GLY A N 1
ATOM 3220 C CA . GLY A 1 406 ? 7.094 -20.234 -15.812 1 98.25 406 GLY A CA 1
ATOM 3221 C C . GLY A 1 406 ? 6.66 -21.141 -14.68 1 98.25 406 GLY A C 1
ATOM 3222 O O . GLY A 1 406 ? 7.316 -21.203 -13.641 1 98.25 406 GLY A O 1
ATOM 3223 N N . LEU A 1 407 ? 5.516 -21.859 -14.852 1 98.56 407 LEU A N 1
ATOM 3224 C CA . LEU A 1 407 ? 4.984 -22.703 -13.781 1 98.56 407 LEU A CA 1
ATOM 3225 C C . LEU A 1 407 ? 4.688 -24.109 -14.297 1 98.56 407 LEU A C 1
ATOM 3227 O O . LEU A 1 407 ? 4.133 -24.266 -15.391 1 98.56 407 LEU A O 1
ATOM 3231 N N . VAL A 1 408 ? 5.082 -25.141 -13.555 1 98.81 408 VAL A N 1
ATOM 3232 C CA . VAL A 1 408 ? 4.738 -26.531 -13.828 1 98.81 408 VAL A CA 1
ATOM 3233 C C . VAL A 1 408 ? 4.078 -27.156 -12.602 1 98.81 408 VAL A C 1
ATOM 3235 O O . VAL A 1 408 ? 4.656 -27.156 -11.516 1 98.81 408 VAL A O 1
ATOM 3238 N N . CYS A 1 409 ? 2.898 -27.625 -12.766 1 98.56 409 CYS A N 1
ATOM 3239 C CA . CYS A 1 409 ? 2.215 -28.359 -11.711 1 98.56 409 CYS A CA 1
ATOM 3240 C C . CYS A 1 409 ? 2.359 -29.859 -11.922 1 98.56 409 CYS A C 1
ATOM 3242 O O . CYS A 1 409 ? 1.962 -30.391 -12.961 1 98.56 409 CYS A O 1
ATOM 3244 N N . PHE A 1 410 ? 2.895 -30.547 -10.914 1 98.81 410 PHE A N 1
ATOM 3245 C CA . PHE A 1 410 ? 3.158 -31.969 -11.078 1 98.81 410 PHE A CA 1
ATOM 3246 C C . PHE A 1 410 ? 2.836 -32.719 -9.797 1 98.81 410 PHE A C 1
ATOM 3248 O O . PHE A 1 410 ? 2.625 -32.125 -8.742 1 98.81 410 PHE A O 1
ATOM 3255 N N . ARG A 1 411 ? 2.725 -33.969 -9.906 1 98.62 411 ARG A N 1
ATOM 3256 C CA . ARG A 1 411 ? 2.453 -34.812 -8.758 1 98.62 411 ARG A CA 1
ATOM 3257 C C . ARG A 1 411 ? 2.895 -36.25 -9.023 1 98.62 411 ARG A C 1
ATOM 3259 O O . ARG A 1 411 ? 3.141 -36.625 -10.172 1 98.62 411 ARG A O 1
ATOM 3266 N N . LEU A 1 412 ? 3.07 -37 -7.957 1 98.19 412 LEU A N 1
ATOM 3267 C CA . LEU A 1 412 ? 3.207 -38.438 -8.078 1 98.19 412 LEU A CA 1
ATOM 3268 C C . LEU A 1 412 ? 1.885 -39.094 -8.492 1 98.19 412 LEU A C 1
ATOM 3270 O O . LEU A 1 412 ? 0.83 -38.75 -7.957 1 98.19 412 LEU A O 1
ATOM 3274 N N . LYS A 1 413 ? 1.971 -39.969 -9.469 1 97.19 413 LYS A N 1
ATOM 3275 C CA . LYS A 1 413 ? 0.761 -40.719 -9.797 1 97.19 413 LYS A CA 1
ATOM 3276 C C . LYS A 1 413 ? 0.264 -41.531 -8.594 1 97.19 413 LYS A C 1
ATOM 3278 O O . LYS A 1 413 ? 1.062 -42.094 -7.859 1 97.19 413 LYS A O 1
ATOM 3283 N N . GLY A 1 414 ? -1.015 -41.469 -8.344 1 95.56 414 GLY A N 1
ATOM 3284 C CA . GLY A 1 414 ? -1.591 -42.156 -7.195 1 95.56 414 GLY A CA 1
ATOM 3285 C C . GLY A 1 414 ? -2.412 -41.25 -6.312 1 95.56 414 GLY A C 1
ATOM 3286 O O . GLY A 1 414 ? -2.871 -40.188 -6.758 1 95.56 414 GLY A O 1
ATOM 3287 N N . PRO A 1 415 ? -2.691 -41.656 -5.094 1 95.75 415 PRO A N 1
ATOM 3288 C CA . PRO A 1 415 ? -3.504 -40.844 -4.195 1 95.75 415 PRO A CA 1
ATOM 3289 C C . PRO A 1 415 ? -2.795 -39.562 -3.76 1 95.75 415 PRO A C 1
ATOM 3291 O O . PRO A 1 415 ? -1.562 -39.5 -3.781 1 95.75 415 PRO A O 1
ATOM 3294 N N . ASN A 1 416 ? -3.514 -38.594 -3.377 1 97.06 416 ASN A N 1
ATOM 3295 C CA . ASN A 1 416 ? -3.006 -37.281 -2.984 1 97.06 416 ASN A CA 1
ATOM 3296 C C . ASN A 1 416 ? -1.943 -37.375 -1.896 1 97.06 416 ASN A C 1
ATOM 3298 O O . ASN A 1 416 ? -1 -36.594 -1.859 1 97.06 416 ASN A O 1
ATOM 3302 N N . ASN A 1 417 ? -2.127 -38.312 -1.01 1 95.5 417 ASN A N 1
ATOM 3303 C CA . ASN A 1 417 ? -1.242 -38.406 0.145 1 95.5 417 ASN A CA 1
ATOM 3304 C C . ASN A 1 417 ? 0.202 -38.688 -0.275 1 95.5 417 ASN A C 1
ATOM 3306 O O . ASN A 1 417 ? 1.137 -38.281 0.428 1 95.5 417 ASN A O 1
ATOM 3310 N N . LEU A 1 418 ? 0.406 -39.406 -1.385 1 96.44 418 LEU A N 1
ATOM 3311 C CA . LEU A 1 418 ? 1.756 -39.625 -1.892 1 96.44 418 LEU A CA 1
ATOM 3312 C C . LEU A 1 418 ? 2.432 -38.312 -2.232 1 96.44 418 LEU A C 1
ATOM 3314 O O . LEU A 1 418 ? 3.578 -38.062 -1.845 1 96.44 418 LEU A O 1
ATOM 3318 N N . THR A 1 419 ? 1.703 -37.5 -2.943 1 98.06 419 THR A N 1
ATOM 3319 C CA . THR A 1 419 ? 2.229 -36.188 -3.342 1 98.06 419 THR A CA 1
ATOM 3320 C C . THR A 1 419 ? 2.428 -35.312 -2.127 1 98.06 419 THR A C 1
ATOM 3322 O O . THR A 1 419 ? 3.393 -34.531 -2.062 1 98.06 419 THR A O 1
ATOM 3325 N N . GLU A 1 420 ? 1.547 -35.312 -1.178 1 97.44 420 GLU A N 1
ATOM 3326 C CA . GLU A 1 420 ? 1.683 -34.562 0.064 1 97.44 420 GLU A CA 1
ATOM 3327 C C . GLU A 1 420 ? 2.969 -34.938 0.797 1 97.44 420 GLU A C 1
ATOM 3329 O O . GLU A 1 420 ? 3.691 -34.062 1.273 1 97.44 420 GLU A O 1
ATOM 3334 N N . SER A 1 421 ? 3.197 -36.25 0.893 1 97.06 421 SER A N 1
ATOM 3335 C CA . SER A 1 421 ? 4.406 -36.719 1.547 1 97.06 421 SER A CA 1
ATOM 3336 C C . SER A 1 421 ? 5.656 -36.281 0.804 1 97.06 421 SER A C 1
ATOM 3338 O O . SER A 1 421 ? 6.656 -35.906 1.427 1 97.06 421 SER A O 1
ATOM 3340 N N . LEU A 1 422 ? 5.602 -36.344 -0.485 1 98.25 422 LEU A N 1
ATOM 3341 C CA . LEU A 1 422 ? 6.73 -35.906 -1.302 1 98.25 422 LEU A CA 1
ATOM 3342 C C . LEU A 1 422 ? 7.047 -34.438 -1.041 1 98.25 422 LEU A C 1
ATOM 3344 O O . LEU A 1 422 ? 8.203 -34.094 -0.812 1 98.25 422 LEU A O 1
ATOM 3348 N N . LEU A 1 423 ? 6.023 -33.594 -1.104 1 98.25 423 LEU A N 1
ATOM 3349 C CA . LEU A 1 423 ? 6.219 -32.188 -0.889 1 98.25 423 LEU A CA 1
ATOM 3350 C C . LEU A 1 423 ? 6.824 -31.906 0.484 1 98.25 423 LEU A C 1
ATOM 3352 O O . LEU A 1 423 ? 7.738 -31.094 0.616 1 98.25 423 LEU A O 1
ATOM 3356 N N . ARG A 1 424 ? 6.301 -32.562 1.479 1 96.62 424 ARG A N 1
ATOM 3357 C CA . ARG A 1 424 ? 6.816 -32.406 2.836 1 96.62 424 ARG A CA 1
ATOM 3358 C C . ARG A 1 424 ? 8.305 -32.719 2.896 1 96.62 424 ARG A C 1
ATOM 3360 O O . ARG A 1 424 ? 9.078 -31.984 3.512 1 96.62 424 ARG A O 1
ATOM 3367 N N . ARG A 1 425 ? 8.695 -33.812 2.273 1 96.44 425 ARG A N 1
ATOM 3368 C CA . ARG A 1 425 ? 10.094 -34.219 2.295 1 96.44 425 ARG A CA 1
ATOM 3369 C C . ARG A 1 425 ? 10.984 -33.25 1.54 1 96.44 425 ARG A C 1
ATOM 3371 O O . ARG A 1 425 ? 12.094 -32.938 1.982 1 96.44 425 ARG A O 1
ATOM 3378 N N . ILE A 1 426 ? 10.516 -32.844 0.423 1 97.62 426 ILE A N 1
ATOM 3379 C CA . ILE A 1 426 ? 11.266 -31.859 -0.363 1 97.62 426 ILE A CA 1
ATOM 3380 C C . ILE A 1 426 ? 11.547 -30.625 0.482 1 97.62 426 ILE A C 1
ATOM 3382 O O . ILE A 1 426 ? 12.688 -30.172 0.575 1 97.62 426 ILE A O 1
ATOM 3386 N N . ASN A 1 427 ? 10.523 -30.094 1.119 1 95.94 427 ASN A N 1
ATOM 3387 C CA . ASN A 1 427 ? 10.648 -28.859 1.897 1 95.94 427 ASN A CA 1
ATOM 3388 C C . ASN A 1 427 ? 11.5 -29.078 3.145 1 95.94 427 ASN A C 1
ATOM 3390 O O . ASN A 1 427 ? 12.258 -28.188 3.543 1 95.94 427 ASN A O 1
ATOM 3394 N N . GLN A 1 428 ? 11.367 -30.188 3.729 1 94.06 428 GLN A N 1
ATOM 3395 C CA . GLN A 1 428 ? 12.148 -30.5 4.922 1 94.06 428 GLN A CA 1
ATOM 3396 C C . GLN A 1 428 ? 13.633 -30.594 4.594 1 94.06 428 GLN A C 1
ATOM 3398 O O . GLN A 1 428 ? 14.484 -30.344 5.453 1 94.06 428 GLN A O 1
ATOM 3403 N N . SER A 1 429 ? 13.938 -30.969 3.395 1 93.75 429 SER A N 1
ATOM 3404 C CA . SER A 1 429 ? 15.336 -31.109 2.99 1 93.75 429 SER A CA 1
ATOM 3405 C C . SER A 1 429 ? 16.062 -29.766 3.062 1 93.75 429 SER A C 1
ATOM 3407 O O . SER A 1 429 ? 17.297 -29.734 3.197 1 93.75 429 SER A O 1
ATOM 3409 N N . GLY A 1 430 ? 15.289 -28.641 2.826 1 94.25 430 GLY A N 1
ATOM 3410 C CA . GLY A 1 430 ? 15.891 -27.312 2.834 1 94.25 430 GLY A CA 1
ATOM 3411 C C . GLY A 1 430 ? 16.625 -26.984 1.545 1 94.25 430 GLY A C 1
ATOM 3412 O O . GLY A 1 430 ? 17.109 -25.875 1.374 1 94.25 430 GLY A O 1
ATOM 3413 N N . LYS A 1 431 ? 16.656 -27.922 0.659 1 95.94 431 LYS A N 1
ATOM 3414 C CA . LYS A 1 431 ? 17.391 -27.75 -0.593 1 95.94 431 LYS A CA 1
ATOM 3415 C C . LYS A 1 431 ? 16.5 -27.156 -1.673 1 95.94 431 LYS A C 1
ATOM 3417 O O . LYS A 1 431 ? 16.984 -26.578 -2.65 1 95.94 431 LYS A O 1
ATOM 3422 N N . ALA A 1 432 ? 15.242 -27.359 -1.553 1 97.62 432 ALA A N 1
ATOM 3423 C CA . ALA A 1 432 ? 14.227 -26.781 -2.43 1 97.62 432 ALA A CA 1
ATOM 3424 C C . ALA A 1 432 ? 12.961 -26.422 -1.647 1 97.62 432 ALA A C 1
ATOM 3426 O O . ALA A 1 432 ? 12.719 -26.969 -0.571 1 97.62 432 ALA A O 1
ATOM 3427 N N . HIS A 1 433 ? 12.305 -25.5 -2.125 1 97.5 433 HIS A N 1
ATOM 3428 C CA . HIS A 1 433 ? 11.047 -25.094 -1.503 1 97.5 433 HIS A CA 1
ATOM 3429 C C . HIS A 1 433 ? 9.945 -24.938 -2.543 1 97.5 433 HIS A C 1
ATOM 3431 O O . HIS A 1 433 ? 10.117 -24.234 -3.539 1 97.5 433 HIS A O 1
ATOM 3437 N N . MET A 1 434 ? 8.891 -25.672 -2.377 1 97.81 434 MET A N 1
ATOM 3438 C CA . MET A 1 434 ? 7.719 -25.625 -3.248 1 97.81 434 MET A CA 1
ATOM 3439 C C . MET A 1 434 ? 6.434 -25.609 -2.428 1 97.81 434 MET A C 1
ATOM 3441 O O . MET A 1 434 ? 6.457 -25.875 -1.225 1 97.81 434 MET A O 1
ATOM 3445 N N . VAL A 1 435 ? 5.328 -25.203 -3.045 1 96.06 435 VAL A N 1
ATOM 3446 C CA . VAL A 1 435 ? 4.043 -25.141 -2.355 1 96.06 435 VAL A CA 1
ATOM 3447 C C . VAL A 1 435 ? 2.99 -25.891 -3.162 1 96.06 435 VAL A C 1
ATOM 3449 O O . VAL A 1 435 ? 3.195 -26.188 -4.34 1 96.06 435 VAL A O 1
ATOM 3452 N N . PRO A 1 436 ? 1.93 -26.25 -2.506 1 96.69 436 PRO A N 1
ATOM 3453 C CA . PRO A 1 436 ? 0.889 -27.031 -3.182 1 96.69 436 PRO A CA 1
ATOM 3454 C C . PRO A 1 436 ? -0.185 -26.156 -3.82 1 96.69 436 PRO A C 1
ATOM 3456 O O . PRO A 1 436 ? -0.203 -24.938 -3.604 1 96.69 436 PRO A O 1
ATOM 3459 N N . ALA A 1 437 ? -0.932 -26.703 -4.617 1 95.56 437 ALA A N 1
ATOM 3460 C CA . ALA A 1 437 ? -2.232 -26.219 -5.078 1 95.56 437 ALA A CA 1
ATOM 3461 C C . ALA A 1 437 ? -3.24 -27.375 -5.168 1 95.56 437 ALA A C 1
ATOM 3463 O O . ALA A 1 437 ? -2.859 -28.547 -5.199 1 95.56 437 ALA A O 1
ATOM 3464 N N . SER A 1 438 ? -4.395 -27.047 -5.02 1 94.12 438 SER A N 1
ATOM 3465 C CA . SER A 1 438 ? -5.477 -28 -5.234 1 94.12 438 SER A CA 1
ATOM 3466 C C . SER A 1 438 ? -6.219 -27.703 -6.535 1 94.12 438 SER A C 1
ATOM 3468 O O . SER A 1 438 ? -6.812 -26.641 -6.695 1 94.12 438 SER A O 1
ATOM 3470 N N . LEU A 1 439 ? -6.117 -28.641 -7.461 1 94.69 439 LEU A N 1
ATOM 3471 C CA . LEU A 1 439 ? -6.809 -28.516 -8.742 1 94.69 439 LEU A CA 1
ATOM 3472 C C . LEU A 1 439 ? -7.965 -29.5 -8.828 1 94.69 439 LEU A C 1
ATOM 3474 O O . LEU A 1 439 ? -7.766 -30.672 -9.195 1 94.69 439 LEU A O 1
ATOM 3478 N N . ARG A 1 440 ? -9.188 -29 -8.539 1 90.69 440 ARG A N 1
ATOM 3479 C CA . ARG A 1 440 ? -10.391 -29.828 -8.531 1 90.69 440 ARG A CA 1
ATOM 3480 C C . ARG A 1 440 ? -10.203 -31.047 -7.633 1 90.69 440 ARG A C 1
ATOM 3482 O O . ARG A 1 440 ? -10.445 -32.188 -8.055 1 90.69 440 ARG A O 1
ATOM 3489 N N . GLY A 1 441 ? -9.602 -30.812 -6.566 1 91.25 441 GLY A N 1
ATOM 3490 C CA . GLY A 1 441 ? -9.461 -31.844 -5.559 1 91.25 441 GLY A CA 1
ATOM 3491 C C . GLY A 1 441 ? -8.156 -32.594 -5.66 1 91.25 441 GLY A C 1
ATOM 3492 O O . GLY A 1 441 ? -7.801 -33.375 -4.758 1 91.25 441 GLY A O 1
ATOM 3493 N N . THR A 1 442 ? -7.445 -32.406 -6.68 1 95.62 442 THR A N 1
ATOM 3494 C CA . THR A 1 442 ? -6.164 -33.094 -6.859 1 95.62 442 THR A CA 1
ATOM 3495 C C . THR A 1 442 ? -5.027 -32.25 -6.293 1 95.62 442 THR A C 1
ATOM 3497 O O . THR A 1 442 ? -4.875 -31.078 -6.656 1 95.62 442 THR A O 1
ATOM 3500 N N . PHE A 1 443 ? -4.312 -32.906 -5.387 1 96.88 443 PHE A N 1
ATOM 3501 C CA . PHE A 1 443 ? -3.168 -32.25 -4.77 1 96.88 443 PHE A CA 1
ATOM 3502 C C . PHE A 1 443 ? -1.966 -32.25 -5.707 1 96.88 443 PHE A C 1
ATOM 3504 O O . PHE A 1 443 ? -1.537 -33.312 -6.16 1 96.88 443 PHE A O 1
ATOM 3511 N N . VAL A 1 444 ? -1.443 -31.094 -5.977 1 98.12 444 VAL A N 1
ATOM 3512 C CA . VAL A 1 444 ? -0.301 -31.016 -6.879 1 98.12 444 VAL A CA 1
ATOM 3513 C C . VAL A 1 444 ? 0.799 -30.172 -6.242 1 98.12 444 VAL A C 1
ATOM 3515 O O . VAL A 1 444 ? 0.546 -29.422 -5.293 1 98.12 444 VAL A O 1
ATOM 3518 N N . ILE A 1 445 ? 2.021 -30.328 -6.727 1 98.62 445 ILE A N 1
ATOM 3519 C CA . ILE A 1 445 ? 3.168 -29.5 -6.352 1 98.62 445 ILE A CA 1
ATOM 3520 C C . ILE A 1 445 ? 3.434 -28.469 -7.438 1 98.62 445 ILE A C 1
ATOM 3522 O O . ILE A 1 445 ? 3.441 -28.781 -8.625 1 98.62 445 ILE A O 1
ATOM 3526 N N . ARG A 1 446 ? 3.584 -27.281 -7.039 1 98.38 446 ARG A N 1
ATOM 3527 C CA . ARG A 1 446 ? 3.879 -26.203 -7.969 1 98.38 446 ARG A CA 1
ATOM 3528 C C . ARG A 1 446 ? 5.383 -25.953 -8.062 1 98.38 446 ARG A C 1
ATOM 3530 O O . ARG A 1 446 ? 6.039 -25.703 -7.055 1 98.38 446 ARG A O 1
ATOM 3537 N N . PHE A 1 447 ? 5.895 -26.047 -9.234 1 98.62 447 PHE A N 1
ATOM 3538 C CA . PHE A 1 447 ? 7.266 -25.641 -9.531 1 98.62 447 PHE A CA 1
ATOM 3539 C C . PHE A 1 447 ? 7.285 -24.344 -10.336 1 98.62 447 PHE A C 1
ATOM 3541 O O . PHE A 1 447 ? 7.035 -24.359 -11.547 1 98.62 447 PHE A O 1
ATOM 3548 N N . ALA A 1 448 ? 7.574 -23.234 -9.711 1 98.44 448 ALA A N 1
ATOM 3549 C CA . ALA A 1 448 ? 7.691 -21.938 -10.367 1 98.44 448 ALA A CA 1
ATOM 3550 C C . ALA A 1 448 ? 9.148 -21.562 -10.594 1 98.44 448 ALA A C 1
ATOM 3552 O O . ALA A 1 448 ? 9.984 -21.719 -9.695 1 98.44 448 ALA A O 1
ATOM 3553 N N . VAL A 1 449 ? 9.508 -21.141 -11.789 1 98.5 449 VAL A N 1
ATOM 3554 C CA . VAL A 1 449 ? 10.844 -20.625 -12.047 1 98.5 449 VAL A CA 1
ATOM 3555 C C . VAL A 1 449 ? 10.953 -19.188 -11.516 1 98.5 449 VAL A C 1
ATOM 3557 O O . VAL A 1 449 ? 10.242 -18.297 -11.984 1 98.5 449 VAL A O 1
ATOM 3560 N N . CYS A 1 450 ? 11.906 -18.969 -10.555 1 97.56 450 CYS A N 1
ATOM 3561 C CA . CYS A 1 450 ? 11.875 -17.688 -9.852 1 97.56 450 CYS A CA 1
ATOM 3562 C C . CYS A 1 450 ? 13.227 -16.984 -9.938 1 97.56 450 CYS A C 1
ATOM 3564 O O . CYS A 1 450 ? 13.297 -15.766 -9.891 1 97.56 450 CYS A O 1
ATOM 3566 N N . HIS A 1 451 ? 14.359 -17.781 -10.055 1 96.81 451 HIS A N 1
ATOM 3567 C CA . HIS A 1 451 ? 15.688 -17.188 -10.031 1 96.81 451 HIS A CA 1
ATOM 3568 C C . HIS A 1 451 ? 15.859 -16.188 -11.164 1 96.81 451 HIS A C 1
ATOM 3570 O O . HIS A 1 451 ? 15.391 -16.422 -12.281 1 96.81 451 HIS A O 1
ATOM 3576 N N . PRO A 1 452 ? 16.5 -15.055 -10.914 1 94.06 452 PRO A N 1
ATOM 3577 C CA . PRO A 1 452 ? 16.641 -14.031 -11.953 1 94.06 452 PRO A CA 1
ATOM 3578 C C . PRO A 1 452 ? 17.406 -14.539 -13.172 1 94.06 452 PRO A C 1
ATOM 3580 O O . PRO A 1 452 ? 17.188 -14.062 -14.289 1 94.06 452 PRO A O 1
ATOM 3583 N N . ASP A 1 453 ? 18.328 -15.383 -12.914 1 95.06 453 ASP A N 1
ATOM 3584 C CA . ASP A 1 453 ? 19.094 -16 -13.984 1 95.06 453 ASP A CA 1
ATOM 3585 C C . ASP A 1 453 ? 19.062 -17.531 -13.891 1 95.06 453 ASP A C 1
ATOM 3587 O O . ASP A 1 453 ? 20.078 -18.156 -13.594 1 95.06 453 ASP A O 1
ATOM 3591 N N . PRO A 1 454 ? 17.906 -18.078 -14.234 1 97.25 454 PRO A N 1
ATOM 3592 C CA . PRO A 1 454 ? 17.781 -19.531 -14.102 1 97.25 454 PRO A CA 1
ATOM 3593 C C . PRO A 1 454 ? 18.594 -20.297 -15.141 1 97.25 454 PRO A C 1
ATOM 3595 O O . PRO A 1 454 ? 18.688 -19.859 -16.297 1 97.25 454 PRO A O 1
ATOM 3598 N N . THR A 1 455 ? 19.172 -21.391 -14.742 1 97.5 455 THR A N 1
ATOM 3599 C CA . THR A 1 455 ? 19.969 -22.234 -15.633 1 97.5 455 THR A CA 1
ATOM 3600 C C . THR A 1 455 ? 19.453 -23.672 -15.625 1 97.5 455 THR A C 1
ATOM 3602 O O . THR A 1 455 ? 18.672 -24.047 -14.758 1 97.5 455 THR A O 1
ATOM 3605 N N . GLU A 1 456 ? 19.891 -24.375 -16.625 1 98 456 GLU A N 1
ATOM 3606 C CA . GLU A 1 456 ? 19.547 -25.781 -16.672 1 98 456 GLU A CA 1
ATOM 3607 C C . GLU A 1 456 ? 20.078 -26.531 -15.453 1 98 456 GLU A C 1
ATOM 3609 O O . GLU A 1 456 ? 19.438 -27.469 -14.969 1 98 456 GLU A O 1
ATOM 3614 N N . GLU A 1 457 ? 21.203 -26.109 -14.984 1 97.75 457 GLU A N 1
ATOM 3615 C CA . GLU A 1 457 ? 21.797 -26.719 -13.797 1 97.75 457 GLU A CA 1
ATOM 3616 C C . GLU A 1 457 ? 20.875 -26.547 -12.586 1 97.75 457 GLU A C 1
ATOM 3618 O O . GLU A 1 457 ? 20.734 -27.484 -11.789 1 97.75 457 GLU A O 1
ATOM 3623 N N . HIS A 1 458 ? 20.328 -25.359 -12.43 1 97.69 458 HIS A N 1
ATOM 3624 C CA . HIS A 1 458 ? 19.375 -25.125 -11.344 1 97.69 458 HIS A CA 1
ATOM 3625 C C . HIS A 1 458 ? 18.219 -26.109 -11.414 1 97.69 458 HIS A C 1
ATOM 3627 O O . HIS A 1 458 ? 17.828 -26.688 -10.398 1 97.69 458 HIS A O 1
ATOM 3633 N N . VAL A 1 459 ? 17.688 -26.312 -12.609 1 98.38 459 VAL A N 1
ATOM 3634 C CA . VAL A 1 459 ? 16.531 -27.172 -12.828 1 98.38 459 VAL A CA 1
ATOM 3635 C C . VAL A 1 459 ? 16.891 -28.625 -12.531 1 98.38 459 VAL A C 1
ATOM 3637 O O . VAL A 1 459 ? 16.156 -29.328 -11.859 1 98.38 459 VAL A O 1
ATOM 3640 N N . GLN A 1 460 ? 18.062 -29.016 -12.984 1 98 460 GLN A N 1
ATOM 3641 C CA . GLN A 1 460 ? 18.516 -30.391 -12.781 1 98 460 GLN A CA 1
ATOM 3642 C C . GLN A 1 460 ? 18.75 -30.672 -11.297 1 98 460 GLN A C 1
ATOM 3644 O O . GLN A 1 460 ? 18.438 -31.766 -10.82 1 98 460 GLN A O 1
ATOM 3649 N N . GLN A 1 461 ? 19.312 -29.75 -10.648 1 97.19 461 GLN A N 1
ATOM 3650 C CA . GLN A 1 461 ? 19.562 -29.922 -9.219 1 97.19 461 GLN A CA 1
ATOM 3651 C C . GLN A 1 461 ? 18.25 -30.094 -8.453 1 97.19 461 GLN A C 1
ATOM 3653 O O . GLN A 1 461 ? 18.141 -30.969 -7.594 1 97.19 461 GLN A O 1
ATOM 3658 N N . THR A 1 462 ? 17.281 -29.281 -8.75 1 98.25 462 THR A N 1
ATOM 3659 C CA . THR A 1 462 ? 15.992 -29.391 -8.086 1 98.25 462 THR A CA 1
ATOM 3660 C C . THR A 1 462 ? 15.32 -30.703 -8.445 1 98.25 462 THR A C 1
ATOM 3662 O O . THR A 1 462 ? 14.703 -31.344 -7.594 1 98.25 462 THR A O 1
ATOM 3665 N N . TRP A 1 463 ? 15.422 -31.109 -9.719 1 98.62 463 TRP A N 1
ATOM 3666 C CA . TRP A 1 463 ? 14.852 -32.375 -10.148 1 98.62 463 TRP A CA 1
ATOM 3667 C C . TRP A 1 463 ? 15.492 -33.531 -9.383 1 98.62 463 TRP A C 1
ATOM 3669 O O . TRP A 1 463 ? 14.805 -34.5 -9.023 1 98.62 463 TRP A O 1
ATOM 3679 N N . GLY A 1 464 ? 16.797 -33.438 -9.148 1 98.31 464 GLY A N 1
ATOM 3680 C CA . GLY A 1 464 ? 17.484 -34.438 -8.336 1 98.31 464 GLY A CA 1
ATOM 3681 C C . GLY A 1 464 ? 16.906 -34.531 -6.93 1 98.31 464 GLY A C 1
ATOM 3682 O O . GLY A 1 464 ? 16.734 -35.625 -6.406 1 98.31 464 GLY A O 1
ATOM 3683 N N . VAL A 1 465 ? 16.641 -33.406 -6.328 1 97.94 465 VAL A N 1
ATOM 3684 C CA . VAL A 1 465 ? 16.047 -33.375 -5 1 97.94 465 VAL A CA 1
ATOM 3685 C C . VAL A 1 465 ? 14.68 -34.031 -5.039 1 97.94 465 VAL A C 1
ATOM 3687 O O . VAL A 1 465 ? 14.344 -34.844 -4.156 1 97.94 465 VAL A O 1
ATOM 3690 N N . ILE A 1 466 ? 13.859 -33.75 -6.059 1 98.62 466 ILE A N 1
ATOM 3691 C CA . ILE A 1 466 ? 12.5 -34.281 -6.199 1 98.62 466 ILE A CA 1
ATOM 3692 C C . ILE A 1 466 ? 12.547 -35.812 -6.375 1 98.62 466 ILE A C 1
ATOM 3694 O O . ILE A 1 466 ? 11.836 -36.531 -5.676 1 98.62 466 ILE A O 1
ATOM 3698 N N . THR A 1 467 ? 13.398 -36.312 -7.254 1 98.19 467 THR A N 1
ATOM 3699 C CA . THR A 1 467 ? 13.414 -37.719 -7.59 1 98.19 467 THR A CA 1
ATOM 3700 C C . THR A 1 467 ? 13.977 -38.531 -6.43 1 98.19 467 THR A C 1
ATOM 3702 O O . THR A 1 467 ? 13.508 -39.656 -6.172 1 98.19 467 THR A O 1
ATOM 3705 N N . SER A 1 468 ? 15 -37.969 -5.746 1 97.12 468 SER A N 1
ATOM 3706 C CA . SER A 1 468 ? 15.531 -38.656 -4.578 1 97.12 468 SER A CA 1
ATOM 3707 C C . SER A 1 468 ? 14.469 -38.844 -3.5 1 97.12 468 SER A C 1
ATOM 3709 O O . SER A 1 468 ? 14.375 -39.875 -2.875 1 97.12 468 SER A O 1
ATOM 3711 N N . ASN A 1 469 ? 13.734 -37.812 -3.266 1 97.19 469 ASN A N 1
ATOM 3712 C CA . ASN A 1 469 ? 12.695 -37.875 -2.246 1 97.19 469 ASN A CA 1
ATOM 3713 C C . ASN A 1 469 ? 11.508 -38.719 -2.711 1 97.19 469 ASN A C 1
ATOM 3715 O O . ASN A 1 469 ? 10.844 -39.375 -1.899 1 97.19 469 ASN A O 1
ATOM 3719 N N . ALA A 1 470 ? 11.211 -38.688 -4.031 1 97.56 470 ALA A N 1
ATOM 3720 C CA . ALA A 1 470 ? 10.148 -39.531 -4.578 1 97.56 470 ALA A CA 1
ATOM 3721 C C . ALA A 1 470 ? 10.461 -41 -4.363 1 97.56 470 ALA A C 1
ATOM 3723 O O . ALA A 1 470 ? 9.562 -41.812 -4.062 1 97.56 470 ALA A O 1
ATOM 3724 N N . GLU A 1 471 ? 11.695 -41.375 -4.527 1 95.19 471 GLU A N 1
ATOM 3725 C CA . GLU A 1 471 ? 12.125 -42.75 -4.289 1 95.19 471 GLU A CA 1
ATOM 3726 C C . GLU A 1 471 ? 11.852 -43.188 -2.846 1 95.19 471 GLU A C 1
ATOM 3728 O O . GLU A 1 471 ? 11.391 -44.281 -2.592 1 95.19 471 GLU A O 1
ATOM 3733 N N . CYS A 1 472 ? 12.148 -42.281 -1.987 1 93 472 CYS A N 1
ATOM 3734 C CA . CYS A 1 472 ? 11.93 -42.562 -0.571 1 93 472 CYS A CA 1
ATOM 3735 C C . CYS A 1 472 ? 10.445 -42.75 -0.274 1 93 472 CYS A C 1
ATOM 3737 O O . CYS A 1 472 ? 10.062 -43.688 0.445 1 93 472 CYS A O 1
ATOM 3739 N N . VAL A 1 473 ? 9.609 -41.938 -0.793 1 94.38 473 VAL A N 1
ATOM 3740 C CA . VAL A 1 473 ? 8.172 -41.969 -0.547 1 94.38 473 VAL A CA 1
ATOM 3741 C C . VAL A 1 473 ? 7.582 -43.25 -1.113 1 94.38 473 VAL A C 1
ATOM 3743 O O . VAL A 1 473 ? 6.75 -43.906 -0.468 1 94.38 473 VAL A O 1
ATOM 3746 N N . LEU A 1 474 ? 7.988 -43.625 -2.301 1 91.25 474 LEU A N 1
ATOM 3747 C CA . LEU A 1 474 ? 7.449 -44.781 -2.965 1 91.25 474 LEU A CA 1
ATOM 3748 C C . LEU A 1 474 ? 7.949 -46.062 -2.299 1 91.25 474 LEU A C 1
ATOM 3750 O O . LEU A 1 474 ? 7.227 -47.062 -2.236 1 91.25 474 LEU A O 1
ATOM 3754 N N . PHE A 1 475 ? 9.133 -46 -1.805 1 86.5 475 PHE A N 1
AT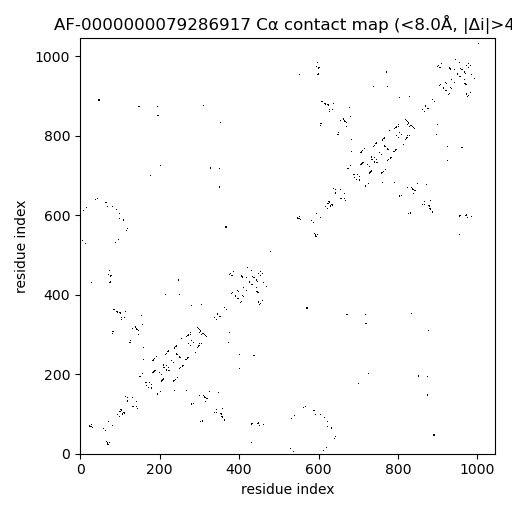OM 3755 C CA . PHE A 1 475 ? 9.672 -47.125 -1.067 1 86.5 475 PHE A CA 1
ATOM 3756 C C . PHE A 1 475 ? 8.906 -47.344 0.238 1 86.5 475 PHE A C 1
ATOM 3758 O O . PHE A 1 475 ? 8.57 -48.469 0.59 1 86.5 475 PHE A O 1
ATOM 3765 N N . GLU A 1 476 ? 8.742 -46.312 0.948 1 82.88 476 GLU A N 1
ATOM 3766 C CA . GLU A 1 476 ? 7.996 -46.375 2.203 1 82.88 476 GLU A CA 1
ATOM 3767 C C . GLU A 1 476 ? 6.59 -46.938 1.982 1 82.88 476 GLU A C 1
ATOM 3769 O O . GLU A 1 476 ? 6.082 -47.688 2.805 1 82.88 476 GLU A O 1
ATOM 3774 N N . ARG A 1 477 ? 6.008 -46.531 0.981 1 76.44 477 ARG A N 1
ATOM 3775 C CA . ARG A 1 477 ? 4.676 -47.031 0.647 1 76.44 477 ARG A CA 1
ATOM 3776 C C . ARG A 1 477 ? 4.715 -48.531 0.367 1 76.44 477 ARG A C 1
ATOM 3778 O O . ARG A 1 477 ? 3.836 -49.281 0.812 1 76.44 477 ARG A O 1
ATOM 3785 N N . GLU A 1 478 ? 5.695 -48.938 -0.355 1 74.25 478 GLU A N 1
ATOM 3786 C CA . GLU A 1 478 ? 5.828 -50.344 -0.683 1 74.25 478 GLU A CA 1
ATOM 3787 C C . GLU A 1 478 ? 6.074 -51.188 0.571 1 74.25 478 GLU A C 1
ATOM 3789 O O . GLU A 1 478 ? 5.531 -52.281 0.707 1 74.25 478 GLU A O 1
ATOM 3794 N N . VAL A 1 479 ? 6.875 -50.594 1.397 1 69.44 479 VAL A N 1
ATOM 3795 C CA . VAL A 1 479 ? 7.176 -51.312 2.635 1 69.44 479 VAL A CA 1
ATOM 3796 C C . VAL A 1 479 ? 5.91 -51.438 3.477 1 69.44 479 VAL A C 1
ATOM 3798 O O . VAL A 1 479 ? 5.637 -52.5 4.039 1 69.44 479 VAL A O 1
ATOM 3801 N N . VAL A 1 480 ? 5.191 -50.344 3.514 1 67.94 480 VAL A N 1
ATOM 3802 C CA . VAL A 1 480 ? 3.951 -50.375 4.281 1 67.94 480 VAL A CA 1
ATOM 3803 C C . VAL A 1 480 ? 2.965 -51.344 3.656 1 67.94 480 VAL A C 1
AT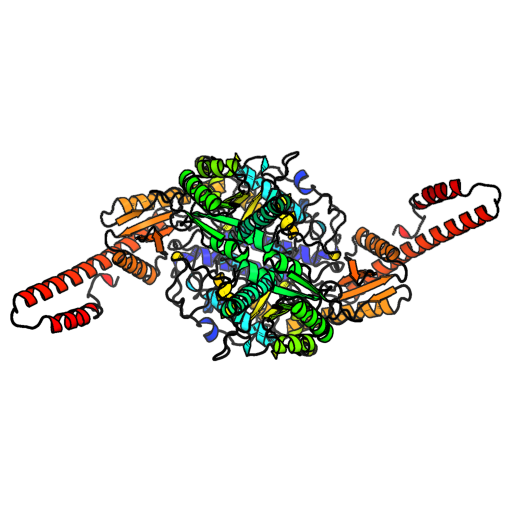OM 3805 O O . VAL A 1 480 ? 2.32 -52.125 4.367 1 67.94 480 VAL A O 1
ATOM 3808 N N . VAL A 1 481 ? 2.924 -51.406 2.377 1 67.81 481 VAL A N 1
ATOM 3809 C CA . VAL A 1 481 ? 2.012 -52.281 1.664 1 67.81 481 VAL A CA 1
ATOM 3810 C C . VAL A 1 481 ? 2.438 -53.719 1.871 1 67.81 481 VAL A C 1
ATOM 3812 O O . VAL A 1 481 ? 1.599 -54.594 2.105 1 67.81 481 VAL A O 1
ATOM 3815 N N . GLU A 1 482 ? 3.707 -53.906 1.822 1 67.06 482 GLU A N 1
ATOM 3816 C CA . GLU A 1 482 ? 4.219 -55.25 2.02 1 67.06 482 GLU A CA 1
ATOM 3817 C C . GLU A 1 482 ? 3.965 -55.75 3.445 1 67.06 482 GLU A C 1
ATOM 3819 O O . GLU A 1 482 ? 3.584 -56.875 3.656 1 67.06 482 GLU A O 1
ATOM 3824 N N . LYS A 1 483 ? 4.145 -54.812 4.332 1 67.81 483 LYS A N 1
ATOM 3825 C CA . LYS A 1 483 ? 3.879 -55.156 5.727 1 67.81 483 LYS A CA 1
ATOM 3826 C C . LYS A 1 483 ? 2.402 -55.469 5.949 1 67.81 483 LYS A C 1
ATOM 3828 O O . LYS A 1 483 ? 2.062 -56.406 6.656 1 67.81 483 LYS A O 1
ATOM 3833 N N . LEU A 1 484 ? 1.688 -54.625 5.277 1 65.75 484 LEU A N 1
ATOM 3834 C CA . LEU A 1 484 ? 0.25 -54.844 5.387 1 65.75 484 LEU A CA 1
ATOM 3835 C C . LEU A 1 484 ? -0.156 -56.156 4.715 1 65.75 484 LEU A C 1
ATOM 3837 O O . LEU A 1 484 ? -0.993 -56.875 5.238 1 65.75 484 LEU A O 1
ATOM 3841 N N . ARG A 1 485 ? 0.428 -56.5 3.648 1 65.44 485 ARG A N 1
ATOM 3842 C CA . ARG A 1 485 ? 0.177 -57.75 2.947 1 65.44 485 ARG A CA 1
ATOM 3843 C C . ARG A 1 485 ? 0.584 -58.969 3.801 1 65.44 485 ARG A C 1
ATOM 3845 O O . ARG A 1 485 ? -0.141 -59.938 3.869 1 65.44 485 ARG A O 1
ATOM 3852 N N . ARG A 1 486 ? 1.627 -58.844 4.441 1 70.12 486 ARG A N 1
ATOM 3853 C CA . ARG A 1 486 ? 2.115 -59.906 5.309 1 70.12 486 ARG A CA 1
ATOM 3854 C C . ARG A 1 486 ? 1.2 -60.094 6.516 1 70.12 486 ARG A C 1
ATOM 3856 O O . ARG A 1 486 ? 0.917 -61.219 6.918 1 70.12 486 ARG A O 1
ATOM 3863 N N . LEU A 1 487 ? 0.826 -58.906 6.977 1 66.12 487 LEU A N 1
ATOM 3864 C CA . LEU A 1 487 ? -0.093 -58.938 8.109 1 66.12 487 LEU A CA 1
ATOM 3865 C C . LEU A 1 487 ? -1.424 -59.562 7.703 1 66.12 487 LEU A C 1
ATOM 3867 O O . LEU A 1 487 ? -1.983 -60.375 8.445 1 66.12 487 LEU A O 1
ATOM 3871 N N . PHE A 1 488 ? -1.823 -59.188 6.543 1 66.88 488 PHE A N 1
ATOM 3872 C CA . PHE A 1 488 ? -3.072 -59.75 6.035 1 66.88 488 PHE A CA 1
ATOM 3873 C C . PHE A 1 488 ? -2.926 -61.25 5.742 1 66.88 488 PHE A C 1
ATOM 3875 O O . PHE A 1 488 ? -3.836 -62.031 6.02 1 66.88 488 PHE A O 1
ATOM 3882 N N . SER A 1 489 ? -1.866 -61.688 5.219 1 68.81 489 SER A N 1
ATOM 3883 C CA . SER A 1 489 ? -1.601 -63.094 4.945 1 68.81 489 SER A CA 1
ATOM 3884 C C . SER A 1 489 ? -1.527 -63.906 6.234 1 68.81 489 SER A C 1
ATOM 3886 O O . SER A 1 489 ? -2.072 -65 6.312 1 68.81 489 SER A O 1
ATOM 3888 N N . LYS A 1 490 ? -0.94 -63.375 7.219 1 68.88 490 LYS A N 1
ATOM 3889 C CA . LYS A 1 490 ? -0.864 -64 8.523 1 68.88 490 LYS A CA 1
ATOM 3890 C C . LYS A 1 490 ? -2.246 -64.125 9.164 1 68.88 490 LYS A C 1
ATOM 3892 O O . LYS A 1 490 ? -2.555 -65.125 9.805 1 68.88 490 LYS A O 1
ATOM 3897 N N . TYR A 1 491 ? -2.916 -63.062 8.914 1 59.62 491 TYR A N 1
ATOM 3898 C CA . TYR A 1 491 ? -4.273 -63.062 9.445 1 59.62 491 TYR A CA 1
ATOM 3899 C C . TYR A 1 491 ? -5.133 -64.125 8.766 1 59.62 491 TYR A C 1
ATOM 3901 O O . TYR A 1 491 ? -5.953 -64.75 9.422 1 59.62 491 TYR A O 1
ATOM 3909 N N . LYS A 1 492 ? -5.047 -64.25 7.543 1 62.5 492 LYS A N 1
ATOM 3910 C CA . LYS A 1 492 ? -5.789 -65.25 6.812 1 62.5 492 LYS A CA 1
ATOM 3911 C C . LYS A 1 492 ? -5.391 -66.688 7.27 1 62.5 492 LYS A C 1
ATOM 3913 O O . LYS A 1 492 ? -6.227 -67.562 7.309 1 62.5 492 LYS A O 1
ATOM 3918 N N . GLU A 1 493 ? -4.184 -66.75 7.559 1 62.72 493 GLU A N 1
ATOM 3919 C CA . GLU A 1 493 ? -3.725 -68.062 8.023 1 62.72 493 GLU A CA 1
ATOM 3920 C C . GLU A 1 493 ? -4.219 -68.375 9.438 1 62.72 493 GLU A C 1
ATOM 3922 O O . GLU A 1 493 ? -4.406 -69.5 9.805 1 62.72 493 GLU A O 1
ATOM 3927 N N . ASN A 1 494 ? -4.336 -67.25 10.219 1 55.97 494 ASN A N 1
ATOM 3928 C CA . ASN A 1 494 ? -4.797 -67.438 11.586 1 55.97 494 ASN A CA 1
ATOM 3929 C C . ASN A 1 494 ? -6.301 -67.25 11.719 1 55.97 494 ASN A C 1
ATOM 3931 O O . ASN A 1 494 ? -6.742 -66.125 12.008 1 55.97 494 ASN A O 1
ATOM 3935 N N . ARG A 1 495 ? -7.219 -68 11.133 1 52.56 495 ARG A N 1
ATOM 3936 C CA . ARG A 1 495 ? -8.664 -68 10.969 1 52.56 495 ARG A CA 1
ATOM 3937 C C . ARG A 1 495 ? -9.367 -67.812 12.305 1 52.56 495 ARG A C 1
ATOM 3939 O O . ARG A 1 495 ? -10.555 -67.438 12.344 1 52.56 495 ARG A O 1
ATOM 3946 N N . SER A 1 496 ? -9 -68.375 13.43 1 46.41 496 SER A N 1
ATOM 3947 C CA . SER A 1 496 ? -9.82 -68.312 14.641 1 46.41 496 SER A CA 1
ATOM 3948 C C . SER A 1 496 ? -9.711 -67 15.32 1 46.41 496 SER A C 1
ATOM 3950 O O . SER A 1 496 ? -10.281 -66.75 16.391 1 46.41 496 SER A O 1
ATOM 3952 N N . ARG A 1 497 ? -8.719 -66.125 15.078 1 47.12 497 ARG A N 1
ATOM 3953 C CA . ARG A 1 497 ? -8.492 -64.938 15.898 1 47.12 497 ARG A CA 1
ATOM 3954 C C . ARG A 1 497 ? -9.328 -63.75 15.398 1 47.12 497 ARG A C 1
ATOM 3956 O O . ARG A 1 497 ? -9.461 -63.562 14.188 1 47.12 497 ARG A O 1
ATOM 3963 N N . ARG A 1 498 ? -10.242 -63.156 16.219 1 47.03 498 ARG A N 1
ATOM 3964 C CA . ARG A 1 498 ? -11.281 -62.156 16.094 1 47.03 498 ARG A CA 1
ATOM 3965 C C . ARG A 1 498 ? -10.75 -60.906 15.391 1 47.03 498 ARG A C 1
ATOM 3967 O O . ARG A 1 498 ? -9.648 -60.438 15.703 1 47.03 498 ARG A O 1
ATOM 3974 N N . PRO A 1 499 ? -11.414 -60.406 14.297 1 45.75 499 PRO A N 1
ATOM 3975 C CA . PRO A 1 499 ? -11.133 -59.25 13.453 1 45.75 499 PRO A CA 1
ATOM 3976 C C . PRO A 1 499 ? -10.828 -58 14.266 1 45.75 499 PRO A C 1
ATOM 3978 O O . PRO A 1 499 ? -10.195 -57.062 13.758 1 45.75 499 PRO A O 1
ATOM 3981 N N . ILE A 1 500 ? -11.219 -57.938 15.516 1 45.19 500 ILE A N 1
ATOM 3982 C CA . ILE A 1 500 ? -11.172 -56.656 16.234 1 45.19 500 ILE A CA 1
ATOM 3983 C C . ILE A 1 500 ? -9.719 -56.344 16.578 1 45.19 500 ILE A C 1
ATOM 3985 O O . ILE A 1 500 ? -9.344 -55.156 16.609 1 45.19 500 ILE A O 1
ATOM 3989 N N . ARG A 1 501 ? -8.891 -57.25 16.953 1 46.06 501 ARG A N 1
ATOM 3990 C CA . ARG A 1 501 ? -7.527 -57 17.406 1 46.06 501 ARG A CA 1
ATOM 3991 C C . ARG A 1 501 ? -6.633 -56.562 16.25 1 46.06 501 ARG A C 1
ATOM 3993 O O . ARG A 1 501 ? -5.594 -55.938 16.453 1 46.06 501 ARG A O 1
ATOM 4000 N N . ILE A 1 502 ? -6.996 -56.906 15.117 1 43.69 502 ILE A N 1
ATOM 4001 C CA . ILE A 1 502 ? -6.16 -56.594 13.961 1 43.69 502 ILE A CA 1
ATOM 4002 C C . ILE A 1 502 ? -6.285 -55.125 13.609 1 43.69 502 ILE A C 1
ATOM 4004 O O . ILE A 1 502 ? -5.297 -54.469 13.258 1 43.69 502 ILE A O 1
ATOM 4008 N N . LEU A 1 503 ? -7.496 -54.625 13.703 1 47.91 503 LEU A N 1
ATOM 4009 C CA . LEU A 1 503 ? -7.617 -53.188 13.453 1 47.91 503 LEU A CA 1
ATOM 4010 C C . LEU A 1 503 ? -6.77 -52.375 14.438 1 47.91 503 LEU A C 1
ATOM 4012 O O . LEU A 1 503 ? -6.176 -51.375 14.07 1 47.91 503 LEU A O 1
ATOM 4016 N N . GLY A 1 504 ? -6.645 -52.938 15.586 1 50.16 504 GLY A N 1
ATOM 4017 C CA . GLY A 1 504 ? -5.812 -52.281 16.594 1 50.16 504 GLY A CA 1
ATOM 4018 C C . GLY A 1 504 ? -4.328 -52.375 16.297 1 50.16 504 GLY A C 1
ATOM 4019 O O . GLY A 1 504 ? -3.594 -51.406 16.469 1 50.16 504 GLY A O 1
ATOM 4020 N N . GLU A 1 505 ? -3.832 -53.5 15.75 1 49.16 505 GLU A N 1
ATOM 4021 C CA . GLU A 1 505 ? -2.424 -53.688 15.422 1 49.16 505 GLU A CA 1
ATOM 4022 C C . GLU A 1 505 ? -2.039 -52.938 14.156 1 49.16 505 GLU A C 1
ATOM 4024 O O . GLU A 1 505 ? -0.926 -52.406 14.047 1 49.16 505 GLU A O 1
ATOM 4029 N N . LEU A 1 506 ? -2.91 -52.938 13.227 1 43.94 506 LEU A N 1
ATOM 4030 C CA . LEU A 1 506 ? -2.693 -52.094 12.047 1 43.94 506 LEU A CA 1
ATOM 4031 C C . LEU A 1 506 ? -2.588 -50.625 12.438 1 43.94 506 LEU A C 1
ATOM 4033 O O . LEU A 1 506 ? -1.759 -49.906 11.891 1 43.94 506 LEU A O 1
ATOM 4037 N N . LYS A 1 507 ? -3.359 -50.312 13.32 1 46.03 507 LYS A N 1
ATOM 4038 C CA . LYS A 1 507 ? -3.285 -48.938 13.828 1 46.03 507 LYS A CA 1
ATOM 4039 C C . LYS A 1 507 ? -1.947 -48.688 14.516 1 46.03 507 LYS A C 1
ATOM 4041 O O . LYS A 1 507 ? -1.396 -47.594 14.422 1 46.03 507 LYS A O 1
ATOM 4046 N N . LYS A 1 508 ? -1.523 -49.625 15.258 1 44.34 508 LYS A N 1
ATOM 4047 C CA . LYS A 1 508 ? -0.275 -49.469 16 1 44.34 508 LYS A CA 1
ATOM 4048 C C . LYS A 1 508 ? 0.93 -49.531 15.062 1 44.34 508 LYS A C 1
ATOM 4050 O O . LYS A 1 508 ? 1.89 -48.781 15.242 1 44.34 508 LYS A O 1
ATOM 4055 N N . ASN A 1 509 ? 0.964 -50.469 14.195 1 41.12 509 ASN A N 1
ATOM 4056 C CA . ASN A 1 509 ? 2.125 -50.625 13.32 1 41.12 509 ASN A CA 1
ATOM 4057 C C . ASN A 1 509 ? 2.135 -49.562 12.234 1 41.12 509 ASN A C 1
ATOM 4059 O O . ASN A 1 509 ? 3.158 -49.344 11.578 1 41.12 509 ASN A O 1
ATOM 4063 N N . CYS A 1 510 ? 0.985 -49.125 11.758 1 38.31 510 CYS A N 1
ATOM 4064 C CA . CYS A 1 510 ? 0.974 -48.031 10.789 1 38.31 510 CYS A CA 1
ATOM 4065 C C . CYS A 1 510 ? 1.473 -46.75 11.414 1 38.31 510 CYS A C 1
ATOM 4067 O O . CYS A 1 510 ? 1.725 -45.781 10.711 1 38.31 510 CYS A O 1
ATOM 4069 N N . ILE A 1 511 ? 1.28 -46.562 12.703 1 38.19 511 ILE A N 1
ATOM 4070 C CA . ILE A 1 511 ? 1.737 -45.344 13.336 1 38.19 511 ILE A CA 1
ATOM 4071 C C . ILE A 1 511 ? 3.238 -45.438 13.602 1 38.19 511 ILE A C 1
ATOM 4073 O O . ILE A 1 511 ? 3.844 -44.469 14.086 1 38.19 511 ILE A O 1
ATOM 4077 N N . GLU A 1 512 ? 3.723 -46.625 13.773 1 33.78 512 GLU A N 1
ATOM 4078 C CA . GLU A 1 512 ? 5.121 -46.562 14.188 1 33.78 512 GLU A CA 1
ATOM 4079 C C . GLU A 1 512 ? 6 -46 13.078 1 33.78 512 GLU A C 1
ATOM 4081 O O . GLU A 1 512 ? 5.922 -46.469 11.93 1 33.78 512 GLU A O 1
ATOM 4086 N N . PRO A 1 513 ? 6.566 -44.875 13.281 1 34.19 513 PRO A N 1
ATOM 4087 C CA . PRO A 1 513 ? 7.535 -44.312 12.344 1 34.19 513 PRO A CA 1
ATOM 4088 C C . PRO A 1 513 ? 8.57 -45.344 11.875 1 34.19 513 PRO A C 1
ATOM 4090 O O . PRO A 1 513 ? 9.055 -46.156 12.672 1 34.19 513 PRO A O 1
ATOM 4093 N N . LEU A 1 514 ? 8.461 -45.969 10.703 1 35.06 514 LEU A N 1
ATOM 4094 C CA . LEU A 1 514 ? 9.516 -46.781 10.117 1 35.06 514 LEU A CA 1
ATOM 4095 C C . LEU A 1 514 ? 10.891 -46.312 10.586 1 35.06 514 LEU A C 1
ATOM 4097 O O . LEU A 1 514 ? 11.172 -45.094 10.562 1 35.06 514 LEU A O 1
ATOM 4101 N N . GLY A 1 515 ? 11.641 -46.969 11.477 1 31.03 515 GLY A N 1
ATOM 4102 C CA . GLY A 1 515 ? 13.016 -46.75 11.867 1 31.03 515 GLY A CA 1
ATOM 4103 C C . GLY A 1 515 ? 13.914 -46.375 10.703 1 31.03 515 GLY A C 1
ATOM 4104 O O . GLY A 1 515 ? 13.547 -46.531 9.547 1 31.03 515 GLY A O 1
ATOM 4105 N N . PRO A 1 516 ? 14.984 -45.562 10.938 1 31.83 516 PRO A N 1
ATOM 4106 C CA . PRO A 1 516 ? 15.953 -45.094 9.945 1 31.83 516 PRO A CA 1
ATOM 4107 C C . PRO A 1 516 ? 16.469 -46.219 9.055 1 31.83 516 PRO A C 1
ATOM 4109 O O . PRO A 1 516 ? 16.781 -47.312 9.547 1 31.83 516 PRO A O 1
ATOM 4112 N N . HIS A 1 517 ? 15.953 -46.5 7.957 1 30 517 HIS A N 1
ATOM 4113 C CA . HIS A 1 517 ? 16.625 -47.406 7.047 1 30 517 HIS A CA 1
ATOM 4114 C C . HIS A 1 517 ? 18.141 -47.219 7.066 1 30 517 HIS A C 1
ATOM 4116 O O . HIS A 1 517 ? 18.609 -46.062 7.172 1 30 517 HIS A O 1
ATOM 4122 N N . PRO A 1 518 ? 19.047 -48.219 7.172 1 28.5 518 PRO A N 1
ATOM 4123 C CA . PRO A 1 518 ? 20.484 -48.094 7.301 1 28.5 518 PRO A CA 1
ATOM 4124 C C . PRO A 1 518 ? 21.078 -47.031 6.371 1 28.5 518 PRO A C 1
ATOM 4126 O O . PRO A 1 518 ? 21.781 -46.125 6.82 1 28.5 518 PRO A O 1
ATOM 4129 N N . LYS A 1 519 ? 21.984 -47.312 5.297 1 33.19 519 LYS A N 1
ATOM 4130 C CA . LYS A 1 519 ? 23.172 -46.719 4.707 1 33.19 519 LYS A CA 1
ATOM 4131 C C . LYS A 1 519 ? 22.828 -45.5 3.893 1 33.19 519 LYS A C 1
ATOM 4133 O O . LYS A 1 519 ? 23.5 -44.469 3.982 1 33.19 519 LYS A O 1
ATOM 4138 N N . THR A 1 520 ? 22.156 -45.562 2.668 1 29.16 520 THR A N 1
ATOM 4139 C CA . THR A 1 520 ? 22.328 -44.625 1.556 1 29.16 520 THR A CA 1
ATOM 4140 C C . THR A 1 520 ? 21.5 -43.375 1.762 1 29.16 520 THR A C 1
ATOM 4142 O O . THR A 1 520 ? 21.562 -42.438 0.959 1 29.16 520 THR A O 1
ATOM 4145 N N . CYS A 1 521 ? 20.422 -43.406 2.502 1 29.98 521 CYS A N 1
ATOM 4146 C CA . CYS A 1 521 ? 19.656 -42.156 2.447 1 29.98 521 CYS A CA 1
ATOM 4147 C C . CYS A 1 521 ? 20.312 -41.094 3.305 1 29.98 521 CYS A C 1
ATOM 4149 O O . CYS A 1 521 ? 19.719 -40.062 3.57 1 29.98 521 CYS A O 1
ATOM 4151 N N . ARG A 1 522 ? 21.219 -41.438 4.242 1 30.28 522 ARG A N 1
ATOM 4152 C CA . ARG A 1 522 ? 21.875 -40.438 5.105 1 30.28 522 ARG A CA 1
ATOM 4153 C C . ARG A 1 522 ? 22.688 -39.469 4.289 1 30.28 522 ARG A C 1
ATOM 4155 O O . ARG A 1 522 ? 23.391 -38.625 4.855 1 30.28 522 ARG A O 1
ATOM 4162 N N . ARG A 1 523 ? 23.141 -39.688 2.971 1 24.41 523 ARG A N 1
ATOM 4163 C CA . ARG A 1 523 ? 24 -38.625 2.432 1 24.41 523 ARG A CA 1
ATOM 4164 C C . ARG A 1 523 ? 23.172 -37.406 2.09 1 24.41 523 ARG A C 1
ATOM 4166 O O . ARG A 1 523 ? 22.078 -37.5 1.552 1 24.41 523 ARG A O 1
ATOM 4173 N N . MET B 1 1 ? 24.312 -4.969 -15.352 1 88.19 1 MET B N 1
ATOM 4174 C CA . MET B 1 1 ? 25.031 -4.496 -14.172 1 88.19 1 MET B CA 1
ATOM 4175 C C . MET B 1 1 ? 25.375 -5.648 -13.234 1 88.19 1 MET B C 1
ATOM 4177 O O . MET B 1 1 ? 24.484 -6.438 -12.883 1 88.19 1 MET B O 1
ATOM 4181 N N . ASP B 1 2 ? 26.609 -5.836 -12.945 1 91.06 2 ASP B N 1
ATOM 4182 C CA . ASP B 1 2 ? 27.016 -6.898 -12.031 1 91.06 2 ASP B CA 1
ATOM 4183 C C . ASP B 1 2 ? 27.234 -6.355 -10.625 1 91.06 2 ASP B C 1
ATOM 4185 O O . ASP B 1 2 ? 26.953 -5.188 -10.352 1 91.06 2 ASP B O 1
ATOM 4189 N N . GLY B 1 3 ? 27.656 -7.23 -9.75 1 93.44 3 GLY B N 1
ATOM 4190 C CA . GLY B 1 3 ? 27.781 -6.887 -8.336 1 93.44 3 GLY B CA 1
ATOM 4191 C C . GLY B 1 3 ? 28.75 -5.754 -8.086 1 93.44 3 GLY B C 1
ATOM 4192 O O . GLY B 1 3 ? 28.469 -4.863 -7.277 1 93.44 3 GLY B O 1
ATOM 4193 N N . GLU B 1 4 ? 29.844 -5.777 -8.742 1 93.56 4 GLU B N 1
ATOM 4194 C CA . GLU B 1 4 ? 30.859 -4.734 -8.57 1 93.56 4 GLU B CA 1
ATOM 4195 C C . GLU B 1 4 ? 30.344 -3.385 -9.062 1 93.56 4 GLU B C 1
ATOM 4197 O O . GLU B 1 4 ? 30.547 -2.361 -8.398 1 93.56 4 GLU B O 1
ATOM 4202 N N . ALA B 1 5 ? 29.75 -3.436 -10.219 1 95.44 5 ALA B N 1
ATOM 4203 C CA . ALA B 1 5 ? 29.156 -2.215 -10.75 1 95.44 5 ALA B CA 1
ATOM 4204 C C . ALA B 1 5 ? 28.062 -1.685 -9.82 1 95.44 5 ALA B C 1
ATOM 4206 O O . ALA B 1 5 ? 27.938 -0.473 -9.625 1 95.44 5 ALA B O 1
ATOM 4207 N N . PHE B 1 6 ? 27.375 -2.615 -9.234 1 97.19 6 PHE B N 1
ATOM 4208 C CA . PHE B 1 6 ? 26.328 -2.236 -8.305 1 97.19 6 PHE B CA 1
ATOM 4209 C C . PHE B 1 6 ? 26.906 -1.501 -7.102 1 97.19 6 PHE B C 1
ATOM 4211 O O . PHE B 1 6 ? 26.391 -0.448 -6.711 1 97.19 6 PHE B O 1
ATOM 4218 N N . SER B 1 7 ? 27.859 -2.006 -6.531 1 96.44 7 SER B N 1
ATOM 4219 C CA . SER B 1 7 ? 28.484 -1.377 -5.375 1 96.44 7 SER B CA 1
ATOM 4220 C C . SER B 1 7 ? 28.984 0.025 -5.711 1 96.44 7 SER B C 1
ATOM 4222 O O . SER B 1 7 ? 28.812 0.957 -4.922 1 96.44 7 SER B O 1
ATOM 4224 N N . ARG B 1 8 ? 29.531 0.174 -6.848 1 96.38 8 ARG B N 1
ATOM 4225 C CA . ARG B 1 8 ? 30.016 1.476 -7.289 1 96.38 8 ARG B CA 1
ATOM 4226 C C . ARG B 1 8 ? 28.875 2.453 -7.496 1 96.38 8 ARG B C 1
ATOM 4228 O O . ARG B 1 8 ? 28.938 3.602 -7.055 1 96.38 8 ARG B O 1
ATOM 4235 N N . ARG B 1 9 ? 27.828 2.004 -8.188 1 97.94 9 ARG B N 1
ATOM 4236 C CA . ARG B 1 9 ? 26.688 2.863 -8.484 1 97.94 9 ARG B CA 1
ATOM 4237 C C . ARG B 1 9 ? 25.938 3.238 -7.211 1 97.94 9 ARG B C 1
ATOM 4239 O O . ARG B 1 9 ? 25.391 4.336 -7.105 1 97.94 9 ARG B O 1
ATOM 4246 N N . ALA B 1 10 ? 25.922 2.299 -6.227 1 98 10 ALA B N 1
ATOM 4247 C CA . ALA B 1 10 ? 25.297 2.596 -4.941 1 98 10 ALA B CA 1
ATOM 4248 C C . ALA B 1 10 ? 26.016 3.732 -4.227 1 98 10 ALA B C 1
ATOM 4250 O O . ALA B 1 10 ? 25.375 4.605 -3.633 1 98 10 ALA B O 1
ATOM 4251 N N . ALA B 1 11 ? 27.312 3.672 -4.266 1 97.06 11 ALA B N 1
ATOM 4252 C CA . ALA B 1 11 ? 28.109 4.75 -3.672 1 97.06 11 ALA B CA 1
ATOM 4253 C C . ALA B 1 11 ? 27.844 6.078 -4.379 1 97.06 11 ALA B C 1
ATOM 4255 O O . ALA B 1 11 ? 27.703 7.117 -3.732 1 97.06 11 ALA B O 1
ATOM 4256 N N . GLU B 1 12 ? 27.797 6.043 -5.672 1 97.5 12 GLU B N 1
ATOM 4257 C CA . GLU B 1 12 ? 27.5 7.238 -6.461 1 97.5 12 GLU B CA 1
ATOM 4258 C C . GLU B 1 12 ? 26.125 7.785 -6.137 1 97.5 12 GLU B C 1
ATOM 4260 O O . GLU B 1 12 ? 25.938 9 -6.035 1 97.5 12 GLU B O 1
ATOM 4265 N N . MET B 1 13 ? 25.188 6.898 -6.027 1 98.5 13 MET B N 1
ATOM 4266 C CA . MET B 1 13 ? 23.828 7.305 -5.699 1 98.5 13 MET B CA 1
ATOM 4267 C C . MET B 1 13 ? 23.781 7.953 -4.316 1 98.5 13 MET B C 1
ATOM 4269 O O . MET B 1 13 ? 23.078 8.953 -4.121 1 98.5 13 MET B O 1
ATOM 4273 N N . ALA B 1 14 ? 24.469 7.34 -3.334 1 98.31 14 ALA B N 1
ATOM 4274 C CA . ALA B 1 14 ? 24.531 7.914 -1.99 1 98.31 14 ALA B CA 1
ATOM 4275 C C . ALA B 1 14 ? 25.109 9.32 -2.018 1 98.31 14 ALA B C 1
ATOM 4277 O O . ALA B 1 14 ? 24.625 10.219 -1.331 1 98.31 14 ALA B O 1
ATOM 4278 N N . ASP B 1 15 ? 26.141 9.5 -2.791 1 97.75 15 ASP B N 1
ATOM 4279 C CA . ASP B 1 15 ? 26.75 10.82 -2.928 1 97.75 15 ASP B CA 1
ATOM 4280 C C . ASP B 1 15 ? 25.781 11.812 -3.557 1 97.75 15 ASP B C 1
ATOM 4282 O O . ASP B 1 15 ? 25.719 12.977 -3.156 1 97.75 15 ASP B O 1
ATOM 4286 N N . PHE B 1 16 ? 25.109 11.406 -4.551 1 98.06 16 PHE B N 1
ATOM 4287 C CA . PHE B 1 16 ? 24.109 12.25 -5.195 1 98.06 16 PHE B CA 1
ATOM 4288 C C . PHE B 1 16 ? 23.047 12.695 -4.191 1 98.06 16 PHE B C 1
ATOM 4290 O O . PHE B 1 16 ? 22.719 13.883 -4.113 1 98.06 16 PHE B O 1
ATOM 4297 N N . ILE B 1 17 ? 22.516 11.781 -3.418 1 98.12 17 ILE B N 1
ATOM 4298 C CA . ILE B 1 17 ? 21.484 12.062 -2.422 1 98.12 17 ILE B CA 1
ATOM 4299 C C . ILE B 1 17 ? 22.031 13.031 -1.377 1 98.12 17 ILE B C 1
ATOM 4301 O O . ILE B 1 17 ? 21.359 13.984 -0.986 1 98.12 17 ILE B O 1
ATOM 4305 N N . ASN B 1 18 ? 23.25 12.719 -0.953 1 96.94 18 ASN B N 1
ATOM 4306 C CA . ASN B 1 18 ? 23.891 13.586 0.033 1 96.94 18 ASN B CA 1
ATOM 4307 C C . ASN B 1 18 ? 24.031 15.008 -0.484 1 96.94 18 ASN B C 1
ATOM 4309 O O . ASN B 1 18 ? 23.766 15.969 0.241 1 96.94 18 ASN B O 1
ATOM 4313 N N . ARG B 1 19 ? 24.5 15.18 -1.678 1 96.31 19 ARG B N 1
ATOM 4314 C CA . ARG B 1 19 ? 24.641 16.5 -2.285 1 96.31 19 ARG B CA 1
ATOM 4315 C C . ARG B 1 19 ? 23.297 17.188 -2.428 1 96.31 19 ARG B C 1
ATOM 4317 O O . ARG B 1 19 ? 23.156 18.375 -2.146 1 96.31 19 ARG B O 1
ATOM 4324 N N . TYR B 1 20 ? 22.344 16.531 -2.902 1 96.81 20 TYR B N 1
ATOM 4325 C CA . TYR B 1 20 ? 21 17.047 -3.068 1 96.81 20 TYR B CA 1
ATOM 4326 C C . TYR B 1 20 ? 20.453 17.594 -1.751 1 96.81 20 TYR B C 1
ATOM 4328 O O . TYR B 1 20 ? 19.984 18.734 -1.688 1 96.81 20 TYR B O 1
ATOM 4336 N N . LEU B 1 21 ? 20.547 16.75 -0.664 1 95.94 21 LEU B N 1
ATOM 4337 C CA . LEU B 1 21 ? 19.984 17.125 0.628 1 95.94 21 LEU B CA 1
ATOM 4338 C C . LEU B 1 21 ? 20.781 18.281 1.24 1 95.94 21 LEU B C 1
ATOM 4340 O O . LEU B 1 21 ? 20.203 19.156 1.894 1 95.94 21 LEU B O 1
ATOM 4344 N N . ARG B 1 22 ? 22.062 18.219 1.023 1 94.44 22 ARG B N 1
ATOM 4345 C CA . ARG B 1 22 ? 22.906 19.281 1.53 1 94.44 22 ARG B CA 1
ATOM 4346 C C . ARG B 1 22 ? 22.578 20.609 0.865 1 94.44 22 ARG B C 1
ATOM 4348 O O . ARG B 1 22 ? 22.531 21.656 1.528 1 94.44 22 ARG B O 1
ATOM 4355 N N . ASP B 1 23 ? 22.297 20.594 -0.426 1 95.56 23 ASP B N 1
ATOM 4356 C CA . ASP B 1 23 ? 22.141 21.812 -1.204 1 95.56 23 ASP B CA 1
ATOM 4357 C C . ASP B 1 23 ? 20.672 22.109 -1.467 1 95.56 23 ASP B C 1
ATOM 4359 O O . ASP B 1 23 ? 20.344 22.969 -2.303 1 95.56 23 ASP B O 1
ATOM 4363 N N . ILE B 1 24 ? 19.797 21.531 -0.792 1 95.56 24 ILE B N 1
ATOM 4364 C CA . ILE B 1 24 ? 18.375 21.562 -1.092 1 95.56 24 ILE B CA 1
ATOM 4365 C C . ILE B 1 24 ? 17.844 22.984 -0.971 1 95.56 24 ILE B C 1
ATOM 4367 O O . ILE B 1 24 ? 16.906 23.375 -1.667 1 95.56 24 ILE B O 1
ATOM 4371 N N . LYS B 1 25 ? 18.453 23.844 -0.12 1 93.81 25 LYS B N 1
ATOM 4372 C CA . LYS B 1 25 ? 18.016 25.234 0.107 1 93.81 25 LYS B CA 1
ATOM 4373 C C . LYS B 1 25 ? 18.219 26.078 -1.145 1 93.81 25 LYS B C 1
ATOM 4375 O O . LYS B 1 25 ? 17.656 27.172 -1.257 1 93.81 25 LYS B O 1
ATOM 4380 N N . GLU B 1 26 ? 19.016 25.562 -2.039 1 93.56 26 GLU B N 1
ATOM 4381 C CA . GLU B 1 26 ? 19.312 26.297 -3.262 1 93.56 26 GLU B CA 1
ATOM 4382 C C . GLU B 1 26 ? 18.203 26.109 -4.297 1 93.56 26 GLU B C 1
ATOM 4384 O O . GLU B 1 26 ? 18.125 26.875 -5.266 1 93.56 26 GLU B O 1
ATOM 4389 N N . TYR B 1 27 ? 17.406 25.156 -4.102 1 93.5 27 TYR B N 1
ATOM 4390 C CA . TYR B 1 27 ? 16.297 24.922 -5.027 1 93.5 27 TYR B CA 1
ATOM 4391 C C . TYR B 1 27 ? 15.086 25.766 -4.672 1 93.5 27 TYR B C 1
ATOM 4393 O O . TYR B 1 27 ? 14.945 26.219 -3.531 1 93.5 27 TYR B O 1
ATOM 4401 N N . ARG B 1 28 ? 14.297 26.078 -5.738 1 94.75 28 ARG B N 1
ATOM 4402 C CA . ARG B 1 28 ? 12.938 26.562 -5.5 1 94.75 28 ARG B CA 1
ATOM 4403 C C . ARG B 1 28 ? 12.109 25.5 -4.785 1 94.75 28 ARG B C 1
ATOM 4405 O O . ARG B 1 28 ? 12.188 24.312 -5.109 1 94.75 28 ARG B O 1
ATOM 4412 N N . VAL B 1 29 ? 11.32 25.938 -3.756 1 96.25 29 VAL B N 1
ATOM 4413 C CA . VAL B 1 29 ? 10.594 24.969 -2.951 1 96.25 29 VAL B CA 1
ATOM 4414 C C . VAL B 1 29 ? 9.633 24.172 -3.84 1 96.25 29 VAL B C 1
ATOM 4416 O O . VAL B 1 29 ? 9.562 22.953 -3.748 1 96.25 29 VAL B O 1
ATOM 4419 N N . THR B 1 30 ? 8.805 24.828 -4.66 1 94.56 30 THR B N 1
ATOM 4420 C CA . THR B 1 30 ? 7.914 24.219 -5.637 1 94.56 30 THR B CA 1
ATOM 4421 C C . THR B 1 30 ? 8.445 24.422 -7.055 1 94.56 30 THR B C 1
ATOM 4423 O O . THR B 1 30 ? 8.992 25.469 -7.375 1 94.56 30 THR B O 1
ATOM 4426 N N . PRO B 1 31 ? 8.281 23.406 -7.832 1 92.75 31 PRO B N 1
ATOM 4427 C CA . PRO B 1 31 ? 8.852 23.516 -9.18 1 92.75 31 PRO B CA 1
ATOM 4428 C C . PRO B 1 31 ? 8.086 24.5 -10.062 1 92.75 31 PRO B C 1
ATOM 4430 O O . PRO B 1 31 ? 6.891 24.734 -9.844 1 92.75 31 PRO B O 1
ATOM 4433 N N . ALA B 1 32 ? 8.859 25.016 -11.008 1 92.06 32 ALA B N 1
ATOM 4434 C CA . ALA B 1 32 ? 8.273 25.891 -12.016 1 92.06 32 ALA B CA 1
ATOM 4435 C C . ALA B 1 32 ? 8.055 25.141 -13.328 1 92.06 32 ALA B C 1
ATOM 4437 O O . ALA B 1 32 ? 8.672 25.484 -14.344 1 92.06 32 ALA B O 1
ATOM 4438 N N . VAL B 1 33 ? 7.23 24.141 -13.273 1 93.44 33 VAL B N 1
ATOM 4439 C CA . VAL B 1 33 ? 6.922 23.359 -14.469 1 93.44 33 VAL B CA 1
ATOM 4440 C C . VAL B 1 33 ? 5.41 23.359 -14.711 1 93.44 33 VAL B C 1
ATOM 4442 O O . VAL B 1 33 ? 4.641 23.766 -13.836 1 93.44 33 VAL B O 1
ATOM 4445 N N . THR B 1 34 ? 4.992 23 -15.891 1 92.81 34 THR B N 1
ATOM 4446 C CA . THR B 1 34 ? 3.586 22.906 -16.266 1 92.81 34 THR B CA 1
ATOM 4447 C C . THR B 1 34 ? 3.203 21.453 -16.562 1 92.81 34 THR B C 1
ATOM 4449 O O . THR B 1 34 ? 4.062 20.641 -16.906 1 92.81 34 THR B O 1
ATOM 4452 N N . PRO B 1 35 ? 1.923 21.125 -16.391 1 92.81 35 PRO B N 1
ATOM 4453 C CA . PRO B 1 35 ? 1.495 19.75 -16.688 1 92.81 35 PRO B CA 1
ATOM 4454 C C . PRO B 1 35 ? 1.926 19.297 -18.078 1 92.81 35 PRO B C 1
ATOM 4456 O O . PRO B 1 35 ? 1.837 20.062 -19.047 1 92.81 35 PRO B O 1
ATOM 4459 N N . GLY B 1 36 ? 2.426 18.078 -18.141 1 93.56 36 GLY B N 1
ATOM 4460 C CA . GLY B 1 36 ? 2.842 17.5 -19.406 1 93.56 36 GLY B CA 1
ATOM 4461 C C . GLY B 1 36 ? 4.305 17.75 -19.734 1 93.56 36 GLY B C 1
ATOM 4462 O O . GLY B 1 36 ? 4.812 17.281 -20.75 1 93.56 36 GLY B O 1
ATOM 4463 N N . TYR B 1 37 ? 5.031 18.375 -18.844 1 95.06 37 TYR B N 1
ATOM 4464 C CA . TYR B 1 37 ? 6.398 18.781 -19.156 1 95.06 37 TYR B CA 1
ATOM 4465 C C . TYR B 1 37 ? 7.289 17.562 -19.391 1 95.06 37 TYR B C 1
ATOM 4467 O O . TYR B 1 37 ? 8.133 17.578 -20.281 1 95.06 37 TYR B O 1
ATOM 4475 N N . LEU B 1 38 ? 7.098 16.531 -18.641 1 95.81 38 LEU B N 1
ATOM 4476 C CA . LEU B 1 38 ? 7.98 15.367 -18.75 1 95.81 38 LEU B CA 1
ATOM 4477 C C . LEU B 1 38 ? 7.738 14.625 -20.062 1 95.81 38 LEU B C 1
ATOM 4479 O O . LEU B 1 38 ? 8.672 14.07 -20.641 1 95.81 38 LEU B O 1
ATOM 4483 N N . HIS B 1 39 ? 6.449 14.531 -20.438 1 94.38 39 HIS B N 1
ATOM 4484 C CA . HIS B 1 39 ? 6.098 13.891 -21.703 1 94.38 39 HIS B CA 1
ATOM 4485 C C . HIS B 1 39 ? 6.797 14.57 -22.875 1 94.38 39 HIS B C 1
ATOM 4487 O O . HIS B 1 39 ? 7.152 13.906 -23.844 1 94.38 39 HIS B O 1
ATOM 4493 N N . ARG B 1 40 ? 7.031 15.836 -22.766 1 94.81 40 ARG B N 1
ATOM 4494 C CA . ARG B 1 40 ? 7.684 16.609 -23.812 1 94.81 40 ARG B CA 1
ATOM 4495 C C . ARG B 1 40 ? 9.195 16.438 -23.766 1 94.81 40 ARG B C 1
ATOM 4497 O O . ARG B 1 40 ? 9.875 16.547 -24.797 1 94.81 40 ARG B O 1
ATOM 4504 N N . LEU B 1 41 ? 9.742 16.156 -22.625 1 95.94 41 LEU B N 1
ATOM 4505 C CA . LEU B 1 41 ? 11.188 16.156 -22.438 1 95.94 41 LEU B CA 1
ATOM 4506 C C . LEU B 1 41 ? 11.766 14.758 -22.641 1 95.94 41 LEU B C 1
ATOM 4508 O O . LEU B 1 41 ? 12.945 14.617 -22.984 1 95.94 41 LEU B O 1
ATOM 4512 N N . LEU B 1 42 ? 10.977 13.711 -22.375 1 96.69 42 LEU B N 1
ATOM 4513 C CA . LEU B 1 42 ? 11.445 12.328 -22.438 1 96.69 42 LEU B CA 1
ATOM 4514 C C . LEU B 1 42 ? 10.836 11.602 -23.625 1 96.69 42 LEU B C 1
ATOM 4516 O O . LEU B 1 42 ? 9.805 12.016 -24.156 1 96.69 42 LEU B O 1
ATOM 4520 N N . PRO B 1 43 ? 11.484 10.477 -24.047 1 96 43 PRO B N 1
ATOM 4521 C CA . PRO B 1 43 ? 10.938 9.719 -25.172 1 96 43 PRO B CA 1
ATOM 4522 C C . PRO B 1 43 ? 9.531 9.188 -24.891 1 96 43 PRO B C 1
ATOM 4524 O O . PRO B 1 43 ? 9.211 8.859 -23.75 1 96 43 PRO B O 1
ATOM 4527 N N . SER B 1 44 ? 8.766 9.008 -25.891 1 93.5 44 SER B N 1
ATOM 4528 C CA . SER B 1 44 ? 7.387 8.539 -25.766 1 93.5 44 SER B CA 1
ATOM 4529 C C . SER B 1 44 ? 7.328 7.023 -25.641 1 93.5 44 SER B C 1
ATOM 4531 O O . SER B 1 44 ? 6.293 6.465 -25.266 1 93.5 44 SER B O 1
ATOM 4533 N N . GLU B 1 45 ? 8.445 6.422 -25.938 1 96.38 45 GLU B N 1
ATOM 4534 C CA . GLU B 1 45 ? 8.477 4.961 -25.875 1 96.38 45 GLU B CA 1
ATOM 4535 C C . GLU B 1 45 ? 9.688 4.477 -25.078 1 96.38 45 GLU B C 1
ATOM 4537 O O . GLU B 1 45 ? 10.711 5.164 -25.016 1 96.38 45 GLU B O 1
ATOM 4542 N N . ALA B 1 46 ? 9.5 3.307 -24.5 1 98.12 46 ALA B N 1
ATOM 4543 C CA . ALA B 1 46 ? 10.594 2.67 -23.781 1 98.12 46 ALA B CA 1
ATOM 4544 C C . ALA B 1 46 ? 11.75 2.33 -24.719 1 98.12 46 ALA B C 1
ATOM 4546 O O . ALA B 1 46 ? 11.531 1.934 -25.859 1 98.12 46 ALA B O 1
ATOM 4547 N N . PRO B 1 47 ? 12.992 2.438 -24.297 1 98.5 47 PRO B N 1
ATOM 4548 C CA . PRO B 1 47 ? 14.117 2.049 -25.141 1 98.5 47 PRO B CA 1
ATOM 4549 C C . PRO B 1 47 ? 14.172 0.543 -25.391 1 98.5 47 PRO B C 1
ATOM 4551 O O . PRO B 1 47 ? 13.977 -0.25 -24.469 1 98.5 47 PRO B O 1
ATOM 4554 N N . ARG B 1 48 ? 14.469 0.158 -26.625 1 98.06 48 ARG B N 1
ATOM 4555 C CA . ARG B 1 48 ? 14.578 -1.254 -26.984 1 98.06 48 ARG B CA 1
ATOM 4556 C C . ARG B 1 48 ? 15.828 -1.874 -26.359 1 98.06 48 ARG B C 1
ATOM 4558 O O . ARG B 1 48 ? 15.789 -3 -25.859 1 98.06 48 ARG B O 1
ATOM 4565 N N . ARG B 1 49 ? 16.891 -1.136 -26.422 1 98.25 49 ARG B N 1
ATOM 4566 C CA . ARG B 1 49 ? 18.188 -1.583 -25.891 1 98.25 49 ARG B CA 1
ATOM 4567 C C . ARG B 1 49 ? 18.531 -0.859 -24.594 1 98.25 49 ARG B C 1
ATOM 4569 O O . ARG B 1 49 ? 18.047 0.243 -24.344 1 98.25 49 ARG B O 1
ATOM 4576 N N . PRO B 1 50 ? 19.406 -1.474 -23.781 1 97.94 50 PRO B N 1
ATOM 4577 C CA . PRO B 1 50 ? 19.797 -0.855 -22.516 1 97.94 50 PRO B CA 1
ATOM 4578 C C . PRO B 1 50 ? 20.469 0.503 -22.703 1 97.94 50 PRO B C 1
ATOM 4580 O O . PRO B 1 50 ? 21.219 0.698 -23.656 1 97.94 50 PRO B O 1
ATOM 4583 N N . GLU B 1 51 ? 20.156 1.362 -21.812 1 98 51 GLU B N 1
ATOM 4584 C CA . GLU B 1 51 ? 20.844 2.654 -21.75 1 98 51 GLU B CA 1
ATOM 4585 C C . GLU B 1 51 ? 21.859 2.684 -20.609 1 98 51 GLU B C 1
ATOM 4587 O O . GLU B 1 51 ? 21.812 1.849 -19.703 1 98 51 GLU B O 1
ATOM 4592 N N . SER B 1 52 ? 22.781 3.598 -20.672 1 97.25 52 SER B N 1
ATOM 4593 C CA . SER B 1 52 ? 23.859 3.65 -19.688 1 97.25 52 SER B CA 1
ATOM 4594 C C . SER B 1 52 ? 23.391 4.312 -18.391 1 97.25 52 SER B C 1
ATOM 4596 O O . SER B 1 52 ? 22.453 5.117 -18.406 1 97.25 52 SER B O 1
ATOM 4598 N N . TRP B 1 53 ? 24.062 3.975 -17.297 1 97.25 53 TRP B N 1
ATOM 4599 C CA . TRP B 1 53 ? 23.828 4.586 -15.992 1 97.25 53 TRP B CA 1
ATOM 4600 C C . TRP B 1 53 ? 23.969 6.102 -16.062 1 97.25 53 TRP B C 1
ATOM 4602 O O . TRP B 1 53 ? 23.141 6.836 -15.531 1 97.25 53 TRP B O 1
ATOM 4612 N N . GLU B 1 54 ? 24.969 6.559 -16.766 1 97.5 54 GLU B N 1
ATOM 4613 C CA . GLU B 1 54 ? 25.266 7.984 -16.875 1 97.5 54 GLU B CA 1
ATOM 4614 C C . GLU B 1 54 ? 24.125 8.727 -17.578 1 97.5 54 GLU B C 1
ATOM 4616 O O . GLU B 1 54 ? 23.75 9.82 -17.172 1 97.5 54 GLU B O 1
ATOM 4621 N N . SER B 1 55 ? 23.609 8.117 -18.609 1 97.62 55 SER B N 1
ATOM 4622 C CA . SER B 1 55 ? 22.516 8.727 -19.344 1 97.62 55 SER B CA 1
ATOM 4623 C C . SER B 1 55 ? 21.266 8.852 -18.469 1 97.62 55 SER B C 1
ATOM 4625 O O . SER B 1 55 ? 20.594 9.883 -18.5 1 97.62 55 SER B O 1
ATOM 4627 N N . ILE B 1 56 ? 21 7.879 -17.719 1 98.19 56 ILE B N 1
ATOM 4628 C CA . ILE B 1 56 ? 19.812 7.867 -16.859 1 98.19 56 ILE B CA 1
ATOM 4629 C C . ILE B 1 56 ? 19.953 8.914 -15.758 1 98.19 56 ILE B C 1
ATOM 4631 O O . ILE B 1 56 ? 19.031 9.688 -15.5 1 98.19 56 ILE B O 1
ATOM 4635 N N . MET B 1 57 ? 21.141 8.984 -15.148 1 98.38 57 MET B N 1
ATOM 4636 C CA . MET B 1 57 ? 21.359 9.938 -14.07 1 98.38 57 MET B CA 1
ATOM 4637 C C . MET B 1 57 ? 21.344 11.367 -14.602 1 98.38 57 MET B C 1
ATOM 4639 O O . MET B 1 57 ? 20.906 12.289 -13.906 1 98.38 57 MET B O 1
ATOM 4643 N N . SER B 1 58 ? 21.828 11.523 -15.836 1 98.12 58 SER B N 1
ATOM 4644 C CA . SER B 1 58 ? 21.703 12.836 -16.469 1 98.12 58 SER B CA 1
ATOM 4645 C C . SER B 1 58 ? 20.25 13.258 -16.609 1 98.12 58 SER B C 1
ATOM 4647 O O . SER B 1 58 ? 19.891 14.406 -16.344 1 98.12 58 SER B O 1
ATOM 4649 N N . ASP B 1 59 ? 19.406 12.359 -17.016 1 98.12 59 ASP B N 1
ATOM 4650 C CA . ASP B 1 59 ? 17.984 12.648 -17.125 1 98.12 59 ASP B CA 1
ATOM 4651 C C . ASP B 1 59 ? 17.359 12.922 -15.766 1 98.12 59 ASP B C 1
ATOM 4653 O O . ASP B 1 59 ? 16.438 13.734 -15.648 1 98.12 59 ASP B O 1
ATOM 4657 N N . VAL B 1 60 ? 17.797 12.219 -14.695 1 98.38 60 VAL B N 1
ATOM 4658 C CA . VAL B 1 60 ? 17.312 12.508 -13.352 1 98.38 60 VAL B CA 1
ATOM 4659 C C . VAL B 1 60 ? 17.562 13.977 -13.016 1 98.38 60 VAL B C 1
ATOM 4661 O O . VAL B 1 60 ? 16.641 14.672 -12.562 1 98.38 60 VAL B O 1
ATOM 4664 N N . GLU B 1 61 ? 18.734 14.461 -13.266 1 97.25 61 GLU B N 1
ATOM 4665 C CA . GLU B 1 61 ? 19.109 15.836 -12.93 1 97.25 61 GLU B CA 1
ATOM 4666 C C . GLU B 1 61 ? 18.375 16.844 -13.828 1 97.25 61 GLU B C 1
ATOM 4668 O O . GLU B 1 61 ? 17.953 17.891 -13.359 1 97.25 61 GLU B O 1
ATOM 4673 N N . ASP B 1 62 ? 18.125 16.438 -15.062 1 96.81 62 ASP B N 1
ATOM 4674 C CA . ASP B 1 62 ? 17.656 17.406 -16.047 1 96.81 62 ASP B CA 1
ATOM 4675 C C . ASP B 1 62 ? 16.141 17.422 -16.125 1 96.81 62 ASP B C 1
ATOM 4677 O O . ASP B 1 62 ? 15.539 18.391 -16.562 1 96.81 62 ASP B O 1
ATOM 4681 N N . THR B 1 63 ? 15.531 16.312 -15.742 1 97.44 63 THR B N 1
ATOM 4682 C CA . THR B 1 63 ? 14.102 16.234 -16.031 1 97.44 63 THR B CA 1
ATOM 4683 C C . THR B 1 63 ? 13.312 15.93 -14.758 1 97.44 63 THR B C 1
ATOM 4685 O O . THR B 1 63 ? 12.203 16.438 -14.578 1 97.44 63 THR B O 1
ATOM 4688 N N . ILE B 1 64 ? 13.805 15.102 -13.828 1 97.88 64 ILE B N 1
ATOM 4689 C CA . ILE B 1 64 ? 13.062 14.703 -12.641 1 97.88 64 ILE B CA 1
ATOM 4690 C C . ILE B 1 64 ? 13.203 15.773 -11.562 1 97.88 64 ILE B C 1
ATOM 4692 O O . ILE B 1 64 ? 12.203 16.297 -11.07 1 97.88 64 ILE B O 1
ATOM 4696 N N . LEU B 1 65 ? 14.445 16.188 -11.242 1 96.88 65 LEU B N 1
ATOM 4697 C CA . LEU B 1 65 ? 14.727 17.109 -10.148 1 96.88 65 LEU B CA 1
ATOM 4698 C C . LEU B 1 65 ? 14.016 18.438 -10.375 1 96.88 65 LEU B C 1
ATOM 4700 O O . LEU B 1 65 ? 13.422 19 -9.445 1 96.88 65 LEU B O 1
ATOM 4704 N N . PRO B 1 66 ? 13.922 18.922 -11.648 1 95.31 66 PRO B N 1
ATOM 4705 C CA . PRO B 1 66 ? 13.258 20.203 -11.875 1 95.31 66 PRO B CA 1
ATOM 4706 C C . PRO B 1 66 ? 11.75 20.141 -11.617 1 95.31 66 PRO B C 1
ATOM 4708 O O . PRO B 1 66 ? 11.109 21.172 -11.469 1 95.31 66 PRO B O 1
ATOM 4711 N N . GLY B 1 67 ? 11.211 18.969 -11.625 1 96.38 67 GLY B N 1
ATOM 4712 C CA . GLY B 1 67 ? 9.781 18.828 -11.422 1 96.38 67 GLY B CA 1
ATOM 4713 C C . GLY B 1 67 ? 9.422 18.406 -10.008 1 96.38 67 GLY B C 1
ATOM 4714 O O . GLY B 1 67 ? 8.266 18.109 -9.719 1 96.38 67 GLY B O 1
ATOM 4715 N N . MET B 1 68 ? 10.391 18.453 -9.086 1 96.88 68 MET B N 1
ATOM 4716 C CA . MET B 1 68 ? 10.18 17.984 -7.723 1 96.88 68 MET B CA 1
ATOM 4717 C C . MET B 1 68 ? 9.742 19.125 -6.816 1 96.88 68 MET B C 1
ATOM 4719 O O . MET B 1 68 ? 10.258 20.234 -6.918 1 96.88 68 MET B O 1
ATOM 4723 N N . THR B 1 69 ? 8.703 18.891 -5.996 1 96.75 69 THR B N 1
ATOM 4724 C CA . THR B 1 69 ? 8.523 19.672 -4.773 1 96.75 69 THR B CA 1
ATOM 4725 C C . THR B 1 69 ? 9.438 19.172 -3.666 1 96.75 69 THR B C 1
ATOM 4727 O O . THR B 1 69 ? 9.43 17.984 -3.332 1 96.75 69 THR B O 1
ATOM 4730 N N . HIS B 1 70 ? 10.219 20.016 -3.146 1 97.12 70 HIS B N 1
ATOM 4731 C CA . HIS B 1 70 ? 11.258 19.578 -2.221 1 97.12 70 HIS B CA 1
ATOM 4732 C C . HIS B 1 70 ? 10.758 19.609 -0.78 1 97.12 70 HIS B C 1
ATOM 4734 O O . HIS B 1 70 ? 10.938 20.594 -0.067 1 97.12 70 HIS B O 1
ATOM 4740 N N . TRP B 1 71 ? 10.328 18.484 -0.273 1 97.25 71 TRP B N 1
ATOM 4741 C CA . TRP B 1 71 ? 9.625 18.359 1 1 97.25 71 TRP B CA 1
ATOM 4742 C C . TRP B 1 71 ? 10.586 18.531 2.172 1 97.25 71 TRP B C 1
ATOM 4744 O O . TRP B 1 71 ? 10.156 18.812 3.295 1 97.25 71 TRP B O 1
ATOM 4754 N N . GLN B 1 72 ? 11.875 18.344 1.938 1 96.5 72 GLN B N 1
ATOM 4755 C CA . GLN B 1 72 ? 12.836 18.484 3.02 1 96.5 72 GLN B CA 1
ATOM 4756 C C . GLN B 1 72 ? 13.414 19.906 3.045 1 96.5 72 GLN B C 1
ATOM 4758 O O . GLN B 1 72 ? 14.352 20.172 3.803 1 96.5 72 GLN B O 1
ATOM 4763 N N . HIS B 1 73 ? 12.961 20.781 2.164 1 97.38 73 HIS B N 1
ATOM 4764 C CA . HIS B 1 73 ? 13.406 22.172 2.113 1 97.38 73 HIS B CA 1
ATOM 4765 C C . HIS B 1 73 ? 12.984 22.922 3.367 1 97.38 73 HIS B C 1
ATOM 4767 O O . HIS B 1 73 ? 11.883 22.734 3.879 1 97.38 73 HIS B O 1
ATOM 4773 N N . PRO B 1 74 ? 13.828 23.859 3.889 1 96.88 74 PRO B N 1
ATOM 4774 C CA . PRO B 1 74 ? 13.445 24.656 5.059 1 96.88 74 PRO B CA 1
ATOM 4775 C C . PRO B 1 74 ? 12.227 25.531 4.809 1 96.88 74 PRO B C 1
ATOM 4777 O O . PRO B 1 74 ? 11.539 25.922 5.754 1 96.88 74 PRO B O 1
ATOM 4780 N N . GLY B 1 75 ? 11.961 25.828 3.564 1 97.69 75 GLY B N 1
ATOM 4781 C CA . GLY B 1 75 ? 10.82 26.656 3.201 1 97.69 75 GLY B CA 1
ATOM 4782 C C . GLY B 1 75 ? 9.57 25.844 2.924 1 97.69 75 GLY B C 1
ATOM 4783 O O . GLY B 1 75 ? 8.531 26.406 2.562 1 97.69 75 GLY B O 1
ATOM 4784 N N . PHE B 1 76 ? 9.641 24.562 3.068 1 97.81 76 PHE B N 1
ATOM 4785 C CA . PHE B 1 76 ? 8.469 23.703 2.875 1 97.81 76 PHE B CA 1
ATOM 4786 C C . PHE B 1 76 ? 7.66 23.594 4.164 1 97.81 76 PHE B C 1
ATOM 4788 O O . PHE B 1 76 ? 8.148 23.062 5.164 1 97.81 76 PHE B O 1
ATOM 4795 N N . HIS B 1 77 ? 6.344 24.047 4.105 1 98.19 77 HIS B N 1
ATOM 4796 C CA . HIS B 1 77 ? 5.473 24.047 5.273 1 98.19 77 HIS B CA 1
ATOM 4797 C C . HIS B 1 77 ? 4.059 23.609 4.906 1 98.19 77 HIS B C 1
ATOM 4799 O O . HIS B 1 77 ? 3.109 23.891 5.645 1 98.19 77 HIS B O 1
ATOM 4805 N N . ALA B 1 78 ? 3.881 22.984 3.793 1 95.56 78 ALA B N 1
ATOM 4806 C CA . ALA B 1 78 ? 2.578 22.781 3.166 1 95.56 78 ALA B CA 1
ATOM 4807 C C . ALA B 1 78 ? 1.831 21.609 3.807 1 95.56 78 ALA B C 1
ATOM 4809 O O . ALA B 1 78 ? 0.632 21.719 4.082 1 95.56 78 ALA B O 1
ATOM 4810 N N . TYR B 1 79 ? 2.479 20.5 3.969 1 94.25 79 TYR B N 1
ATOM 4811 C CA . TYR B 1 79 ? 1.881 19.297 4.516 1 94.25 79 TYR B CA 1
ATOM 4812 C C . TYR B 1 79 ? 2.639 18.812 5.75 1 94.25 79 TYR B C 1
ATOM 4814 O O . TYR B 1 79 ? 3.652 19.406 6.129 1 94.25 79 TYR B O 1
ATOM 4822 N N . PHE B 1 80 ? 2.041 17.781 6.414 1 96.44 80 PHE B N 1
ATOM 4823 C CA . PHE B 1 80 ? 2.799 17.203 7.512 1 96.44 80 PHE B CA 1
ATOM 4824 C C . PHE B 1 80 ? 4.102 16.594 7.008 1 96.44 80 PHE B C 1
ATOM 4826 O O . PHE B 1 80 ? 4.223 16.266 5.828 1 96.44 80 PHE B O 1
ATOM 4833 N N . PRO B 1 81 ? 5.051 16.484 7.887 1 96.12 81 PRO B N 1
ATOM 4834 C CA . PRO B 1 81 ? 6.387 16.062 7.465 1 96.12 81 PRO B CA 1
ATOM 4835 C C . PRO B 1 81 ? 6.375 14.711 6.75 1 96.12 81 PRO B C 1
ATOM 4837 O O . PRO B 1 81 ? 5.59 13.828 7.109 1 96.12 81 PRO B O 1
ATOM 4840 N N . ALA B 1 82 ? 7.176 14.625 5.773 1 94.44 82 ALA B N 1
ATOM 4841 C CA . ALA B 1 82 ? 7.559 13.336 5.207 1 94.44 82 ALA B CA 1
ATOM 4842 C C . ALA B 1 82 ? 8.867 12.836 5.816 1 94.44 82 ALA B C 1
ATOM 4844 O O . ALA B 1 82 ? 9.953 13.133 5.309 1 94.44 82 ALA B O 1
ATOM 4845 N N . GLY B 1 83 ? 8.703 12.055 6.805 1 91.62 83 GLY B N 1
ATOM 4846 C CA . GLY B 1 83 ? 9.891 11.547 7.48 1 91.62 83 GLY B CA 1
ATOM 4847 C C . GLY B 1 83 ? 10.914 10.953 6.527 1 91.62 83 GLY B C 1
ATOM 4848 O O . GLY B 1 83 ? 10.555 10.227 5.602 1 91.62 83 GLY B O 1
ATOM 4849 N N . ASN B 1 84 ? 12.102 11.305 6.793 1 93.12 84 ASN B N 1
ATOM 4850 C CA . ASN B 1 84 ? 13.227 10.867 5.98 1 93.12 84 ASN B CA 1
ATOM 4851 C C . ASN B 1 84 ? 14.523 10.844 6.785 1 93.12 84 ASN B C 1
ATOM 4853 O O . ASN B 1 84 ? 14.867 11.836 7.434 1 93.12 84 ASN B O 1
ATOM 4857 N N . SER B 1 85 ? 15.203 9.773 6.781 1 97.38 85 SER B N 1
ATOM 4858 C CA . SER B 1 85 ? 16.5 9.672 7.434 1 97.38 85 SER B CA 1
ATOM 4859 C C . SER B 1 85 ? 17.438 8.727 6.672 1 97.38 85 SER B C 1
ATOM 4861 O O . SER B 1 85 ? 16.969 7.855 5.934 1 97.38 85 SER B O 1
ATOM 4863 N N . TYR B 1 86 ? 18.766 8.977 6.891 1 97.88 86 TYR B N 1
ATOM 4864 C CA . TYR B 1 86 ? 19.766 8.102 6.273 1 97.88 86 TYR B CA 1
ATOM 4865 C C . TYR B 1 86 ? 19.594 6.66 6.75 1 97.88 86 TYR B C 1
ATOM 4867 O O . TYR B 1 86 ? 19.75 5.719 5.965 1 97.88 86 TYR B O 1
ATOM 4875 N N . ALA B 1 87 ? 19.219 6.465 8.031 1 98.12 87 ALA B N 1
ATOM 4876 C CA . ALA B 1 87 ? 18.984 5.133 8.586 1 98.12 87 ALA B CA 1
ATOM 4877 C C . ALA B 1 87 ? 17.844 4.426 7.844 1 98.12 87 ALA B C 1
ATOM 4879 O O . ALA B 1 87 ? 17.953 3.24 7.523 1 98.12 87 ALA B O 1
ATOM 4880 N N . SER B 1 88 ? 16.812 5.148 7.637 1 98.44 88 SER B N 1
ATOM 4881 C CA . SER B 1 88 ? 15.656 4.594 6.938 1 98.44 88 SER B CA 1
ATOM 4882 C C . SER B 1 88 ? 16 4.219 5.504 1 98.44 88 SER B C 1
ATOM 4884 O O . SER B 1 88 ? 15.57 3.176 5.004 1 98.44 88 SER B O 1
ATOM 4886 N N . ILE B 1 89 ? 16.75 5.074 4.789 1 98.56 89 ILE B N 1
ATOM 4887 C CA . ILE B 1 89 ? 17.156 4.836 3.408 1 98.56 89 ILE B CA 1
ATOM 4888 C C . ILE B 1 89 ? 17.969 3.549 3.326 1 98.56 89 ILE B C 1
ATOM 4890 O O . ILE B 1 89 ? 17.719 2.699 2.469 1 98.56 89 ILE B O 1
ATOM 4894 N N . LEU B 1 90 ? 18.906 3.389 4.23 1 98.69 90 LEU B N 1
ATOM 4895 C CA . LEU B 1 90 ? 19.766 2.211 4.238 1 98.69 90 LEU B CA 1
ATOM 4896 C C . LEU B 1 90 ? 18.969 0.95 4.531 1 98.69 90 LEU B C 1
ATOM 4898 O O . LEU B 1 90 ? 19.219 -0.101 3.934 1 98.69 90 LEU B O 1
ATOM 4902 N N . ALA B 1 91 ? 18.047 1.037 5.438 1 98.62 91 ALA B N 1
ATOM 4903 C CA . ALA B 1 91 ? 17.203 -0.107 5.777 1 98.62 91 ALA B CA 1
ATOM 4904 C C . ALA B 1 91 ? 16.359 -0.535 4.582 1 98.62 91 ALA B C 1
ATOM 4906 O O . ALA B 1 91 ? 16.172 -1.73 4.344 1 98.62 91 ALA B O 1
ATOM 4907 N N . ASP B 1 92 ? 15.812 0.447 3.871 1 98.12 92 ASP B N 1
ATOM 4908 C CA . ASP B 1 92 ? 15.039 0.133 2.676 1 98.12 92 ASP B CA 1
ATOM 4909 C C . ASP B 1 92 ? 15.914 -0.519 1.607 1 98.12 92 ASP B C 1
ATOM 4911 O O . ASP B 1 92 ? 15.453 -1.4 0.877 1 98.12 92 ASP B O 1
ATOM 4915 N N . MET B 1 93 ? 17.109 -0.001 1.512 1 98.5 93 MET B N 1
ATOM 4916 C CA . MET B 1 93 ? 18.047 -0.618 0.588 1 98.5 93 MET B CA 1
ATOM 4917 C C . MET B 1 93 ? 18.266 -2.092 0.924 1 98.5 93 MET B C 1
ATOM 4919 O O . MET B 1 93 ? 18.266 -2.941 0.032 1 98.5 93 MET B O 1
ATOM 4923 N N . LEU B 1 94 ? 18.406 -2.396 2.184 1 98.56 94 LEU B N 1
ATOM 4924 C CA . LEU B 1 94 ? 18.578 -3.777 2.627 1 98.56 94 LEU B CA 1
ATOM 4925 C C . LEU B 1 94 ? 17.328 -4.594 2.336 1 98.56 94 LEU B C 1
ATOM 4927 O O . LEU B 1 94 ? 17.406 -5.727 1.858 1 98.56 94 LEU B O 1
ATOM 4931 N N . SER B 1 95 ? 16.203 -4.047 2.68 1 98 95 SER B N 1
ATOM 4932 C CA . SER B 1 95 ? 14.93 -4.711 2.408 1 98 95 SER B CA 1
ATOM 4933 C C . SER B 1 95 ? 14.82 -5.121 0.943 1 98 95 SER B C 1
ATOM 4935 O O . SER B 1 95 ? 14.438 -6.25 0.635 1 98 95 SER B O 1
ATOM 4937 N N . ASP B 1 96 ? 15.156 -4.191 0.075 1 97.62 96 ASP B N 1
ATOM 4938 C CA . ASP B 1 96 ? 15.102 -4.461 -1.358 1 97.62 96 ASP B CA 1
ATOM 4939 C C . ASP B 1 96 ? 16.109 -5.535 -1.753 1 97.62 96 ASP B C 1
ATOM 4941 O O . ASP B 1 96 ? 15.828 -6.375 -2.613 1 97.62 96 ASP B O 1
ATOM 4945 N N . GLY B 1 97 ? 17.281 -5.477 -1.175 1 97.69 97 GLY B N 1
ATOM 4946 C CA . GLY B 1 97 ? 18.312 -6.465 -1.456 1 97.69 97 GLY B CA 1
ATOM 4947 C C . GLY B 1 97 ? 17.906 -7.871 -1.052 1 97.69 97 GLY B C 1
ATOM 4948 O O . GLY B 1 97 ? 18.203 -8.836 -1.762 1 97.69 97 GLY B O 1
ATOM 4949 N N . LEU B 1 98 ? 17.203 -7.992 0.106 1 97 98 LEU B N 1
ATOM 4950 C CA . LEU B 1 98 ? 16.734 -9.289 0.574 1 97 98 LEU B CA 1
ATOM 4951 C C . LEU B 1 98 ? 15.625 -9.82 -0.322 1 97 98 LEU B C 1
ATOM 4953 O O . LEU B 1 98 ? 15.523 -11.031 -0.541 1 97 98 LEU B O 1
ATOM 4957 N N . GLY B 1 99 ? 14.789 -8.977 -0.841 1 94.5 99 GLY B N 1
ATOM 4958 C CA . GLY B 1 99 ? 13.883 -9.25 -1.944 1 94.5 99 GLY B CA 1
ATOM 4959 C C . GLY B 1 99 ? 12.812 -10.266 -1.599 1 94.5 99 GLY B C 1
ATOM 4960 O O . GLY B 1 99 ? 12.422 -11.078 -2.439 1 94.5 99 GLY B O 1
ATOM 4961 N N . CYS B 1 100 ? 12.32 -10.344 -0.33 1 93.69 100 CYS B N 1
ATOM 4962 C CA . CYS B 1 100 ? 11.297 -11.289 0.095 1 93.69 100 CYS B CA 1
ATOM 4963 C C . CYS B 1 100 ? 9.945 -10.602 0.235 1 93.69 100 CYS B C 1
ATOM 4965 O O . CYS B 1 100 ? 9.875 -9.383 0.385 1 93.69 100 CYS B O 1
ATOM 4967 N N . ILE B 1 101 ? 8.906 -11.43 0.087 1 93.88 101 ILE B N 1
ATOM 4968 C CA . ILE B 1 101 ? 7.543 -10.953 0.267 1 93.88 101 ILE B CA 1
ATOM 4969 C C . ILE B 1 101 ? 6.945 -11.555 1.535 1 93.88 101 ILE B C 1
ATOM 4971 O O . ILE B 1 101 ? 6.988 -12.773 1.729 1 93.88 101 ILE B O 1
ATOM 4975 N N . GLY B 1 102 ? 6.363 -10.711 2.375 1 91.81 102 GLY B N 1
ATOM 4976 C CA . GLY B 1 102 ? 5.977 -11.148 3.705 1 91.81 102 GLY B CA 1
ATOM 4977 C C . GLY B 1 102 ? 4.48 -11.352 3.854 1 91.81 102 GLY B C 1
ATOM 4978 O O . GLY B 1 102 ? 3.857 -10.781 4.754 1 91.81 102 GLY B O 1
ATOM 4979 N N . PHE B 1 103 ? 3.854 -12.312 3.117 1 88.31 103 PHE B N 1
ATOM 4980 C CA . PHE B 1 103 ? 2.41 -12.469 3.238 1 88.31 103 PHE B CA 1
ATOM 4981 C C . PHE B 1 103 ? 2.07 -13.578 4.234 1 88.31 103 PHE B C 1
ATOM 4983 O O . PHE B 1 103 ? 0.931 -13.68 4.691 1 88.31 103 PHE B O 1
ATOM 4990 N N . SER B 1 104 ? 2.975 -14.398 4.676 1 89.94 104 SER B N 1
ATOM 4991 C CA . SER B 1 104 ? 2.807 -15.414 5.707 1 89.94 104 SER B CA 1
ATOM 4992 C C . SER B 1 104 ? 4.105 -15.641 6.477 1 89.94 104 SER B C 1
ATOM 4994 O O . SER B 1 104 ? 5.172 -15.203 6.043 1 89.94 104 SER B O 1
ATOM 4996 N N . TRP B 1 105 ? 3.932 -16.297 7.625 1 91.31 105 TRP B N 1
ATOM 4997 C CA . TRP B 1 105 ? 5.129 -16.594 8.406 1 91.31 105 TRP B CA 1
ATOM 4998 C C . TRP B 1 105 ? 6.094 -17.453 7.602 1 91.31 105 TRP B C 1
ATOM 5000 O O . TRP B 1 105 ? 7.301 -17.203 7.598 1 91.31 105 TRP B O 1
ATOM 5010 N N . ALA B 1 106 ? 5.578 -18.422 6.824 1 88.06 106 ALA B N 1
ATOM 5011 C CA . ALA B 1 106 ? 6.402 -19.344 6.055 1 88.06 106 ALA B CA 1
ATOM 5012 C C . ALA B 1 106 ? 7.117 -18.625 4.91 1 88.06 106 ALA B C 1
ATOM 5014 O O . ALA B 1 106 ? 8.234 -19 4.535 1 88.06 106 ALA B O 1
ATOM 5015 N N . ALA B 1 107 ? 6.5 -17.609 4.387 1 91.5 107 ALA B N 1
ATOM 5016 C CA . ALA B 1 107 ? 7.109 -16.875 3.285 1 91.5 107 ALA B CA 1
ATOM 5017 C C . ALA B 1 107 ? 8.391 -16.172 3.732 1 91.5 107 ALA B C 1
ATOM 5019 O O . ALA B 1 107 ? 9.297 -15.945 2.926 1 91.5 107 ALA B O 1
ATOM 5020 N N . SER B 1 108 ? 8.414 -15.758 4.98 1 94.12 108 SER B N 1
ATOM 5021 C CA . SER B 1 108 ? 9.625 -15.234 5.602 1 94.12 108 SER B CA 1
ATOM 5022 C C . SER B 1 108 ? 9.43 -15.008 7.098 1 94.12 108 SER B C 1
ATOM 5024 O O . SER B 1 108 ? 9.016 -13.93 7.52 1 94.12 108 SER B O 1
ATOM 5026 N N . PRO B 1 109 ? 9.844 -15.938 7.895 1 95.25 109 PRO B N 1
ATOM 5027 C CA . PRO B 1 109 ? 9.648 -15.828 9.344 1 95.25 109 PRO B CA 1
ATOM 5028 C C . PRO B 1 109 ? 10.219 -14.531 9.922 1 95.25 109 PRO B C 1
ATOM 5030 O O . PRO B 1 109 ? 9.578 -13.898 10.758 1 95.25 109 PRO B O 1
ATOM 5033 N N . ALA B 1 110 ? 11.367 -14.133 9.484 1 97.19 110 ALA B N 1
ATOM 5034 C CA . ALA B 1 110 ? 12.016 -12.922 9.984 1 97.19 110 ALA B CA 1
ATOM 5035 C C . ALA B 1 110 ? 11.133 -11.703 9.766 1 97.19 110 ALA B C 1
ATOM 5037 O O . ALA B 1 110 ? 11.07 -10.812 10.625 1 97.19 110 ALA B O 1
ATOM 5038 N N . MET B 1 111 ? 10.492 -11.625 8.625 1 96.81 111 MET B N 1
ATOM 5039 C CA . MET B 1 111 ? 9.625 -10.484 8.312 1 96.81 111 MET B CA 1
ATOM 5040 C C . MET B 1 111 ? 8.453 -10.414 9.289 1 96.81 111 MET B C 1
ATOM 5042 O O . MET B 1 111 ? 8.125 -9.336 9.781 1 96.81 111 MET B O 1
ATOM 5046 N N . THR B 1 112 ? 7.82 -11.531 9.523 1 95.81 112 THR B N 1
ATOM 5047 C CA . THR B 1 112 ? 6.668 -11.586 10.414 1 95.81 112 THR B CA 1
ATOM 5048 C C . THR B 1 112 ? 7.078 -11.273 11.852 1 95.81 112 THR B C 1
ATOM 5050 O O . THR B 1 112 ? 6.438 -10.461 12.516 1 95.81 112 THR B O 1
ATOM 5053 N N . GLU B 1 113 ? 8.125 -11.875 12.281 1 96.69 113 GLU B N 1
ATOM 5054 C CA . GLU B 1 113 ? 8.539 -11.75 13.672 1 96.69 113 GLU B CA 1
ATOM 5055 C C . GLU B 1 113 ? 9.055 -10.344 13.969 1 96.69 113 GLU B C 1
ATOM 5057 O O . GLU B 1 113 ? 8.773 -9.789 15.039 1 96.69 113 GLU B O 1
ATOM 5062 N N . LEU B 1 114 ? 9.789 -9.805 13.062 1 98 114 LEU B N 1
ATOM 5063 C CA . LEU B 1 114 ? 10.305 -8.461 13.312 1 98 114 LEU B CA 1
ATOM 5064 C C . LEU B 1 114 ? 9.164 -7.445 13.344 1 98 114 LEU B C 1
ATOM 5066 O O . LEU B 1 114 ? 9.211 -6.473 14.102 1 98 114 LEU B O 1
ATOM 5070 N N . GLU B 1 115 ? 8.219 -7.633 12.469 1 97.44 115 GLU B N 1
ATOM 5071 C CA . GLU B 1 115 ? 7.07 -6.734 12.484 1 97.44 115 GLU B CA 1
ATOM 5072 C C . GLU B 1 115 ? 6.355 -6.77 13.828 1 97.44 115 GLU B C 1
ATOM 5074 O O . GLU B 1 115 ? 6.023 -5.723 14.391 1 97.44 115 GLU B O 1
ATOM 5079 N N . THR B 1 116 ? 6.133 -7.922 14.344 1 96.5 116 THR B N 1
ATOM 5080 C CA . THR B 1 116 ? 5.488 -8.047 15.641 1 96.5 116 THR B CA 1
ATOM 5081 C C . THR B 1 116 ? 6.32 -7.363 16.719 1 96.5 116 THR B C 1
ATOM 5083 O O . THR B 1 116 ? 5.777 -6.676 17.594 1 96.5 116 THR B O 1
ATOM 5086 N N . LEU B 1 117 ? 7.586 -7.562 16.641 1 97.88 117 LEU B N 1
ATOM 5087 C CA . LEU B 1 117 ? 8.477 -6.961 17.625 1 97.88 117 LEU B CA 1
ATOM 5088 C C . LEU B 1 117 ? 8.445 -5.441 17.516 1 97.88 117 LEU B C 1
ATOM 5090 O O . LEU B 1 117 ? 8.438 -4.75 18.547 1 97.88 117 LEU B O 1
ATOM 5094 N N . MET B 1 118 ? 8.445 -4.93 16.328 1 98.31 118 MET B N 1
ATOM 5095 C CA . MET B 1 118 ? 8.414 -3.484 16.125 1 98.31 118 MET B CA 1
ATOM 5096 C C . MET B 1 118 ? 7.09 -2.898 16.594 1 98.31 118 MET B C 1
ATOM 5098 O O . MET B 1 118 ? 7.055 -1.802 17.156 1 98.31 118 MET B O 1
ATOM 5102 N N . VAL B 1 119 ? 6.043 -3.586 16.344 1 97.69 119 VAL B N 1
ATOM 5103 C CA . VAL B 1 119 ? 4.734 -3.162 16.828 1 97.69 119 VAL B CA 1
ATOM 5104 C C . VAL B 1 119 ? 4.754 -3.072 18.359 1 97.69 119 VAL B C 1
ATOM 5106 O O . VAL B 1 119 ? 4.211 -2.127 18.938 1 97.69 119 VAL B O 1
ATOM 5109 N N . ASP B 1 120 ? 5.387 -4.02 18.922 1 98 120 ASP B N 1
ATOM 5110 C CA . ASP B 1 120 ? 5.48 -4.027 20.375 1 98 120 ASP B CA 1
ATOM 5111 C C . ASP B 1 120 ? 6.359 -2.885 20.891 1 98 120 ASP B C 1
ATOM 5113 O O . ASP B 1 120 ? 5.984 -2.172 21.812 1 98 120 ASP B O 1
ATOM 5117 N N . TRP B 1 121 ? 7.586 -2.73 20.266 1 98.56 121 TRP B N 1
ATOM 5118 C CA . TRP B 1 121 ? 8.484 -1.646 20.641 1 98.56 121 TRP B CA 1
ATOM 5119 C C . TRP B 1 121 ? 7.77 -0.3 20.594 1 98.56 121 TRP B C 1
ATOM 5121 O O . TRP B 1 121 ? 7.844 0.49 21.531 1 98.56 121 TRP B O 1
ATOM 5131 N N . LEU B 1 122 ? 7.086 -0.089 19.531 1 98.62 122 LEU B N 1
ATOM 5132 C CA . LEU B 1 122 ? 6.414 1.187 19.328 1 98.62 122 LEU B CA 1
ATOM 5133 C C . LEU B 1 122 ? 5.301 1.394 20.344 1 98.62 122 LEU B C 1
ATO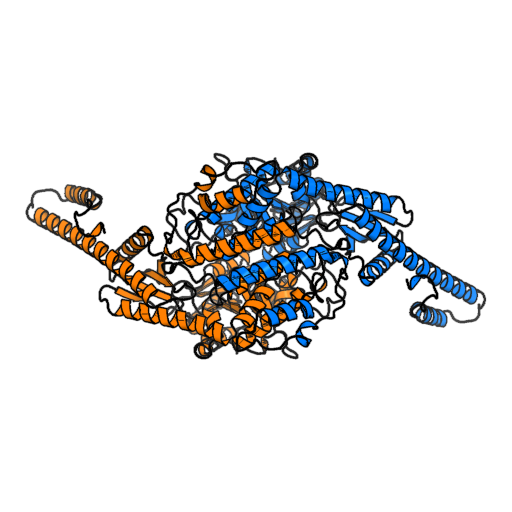M 5135 O O . LEU B 1 122 ? 5.16 2.484 20.906 1 98.62 122 LEU B O 1
ATOM 5139 N N . GLY B 1 123 ? 4.492 0.33 20.531 1 98.25 123 GLY B N 1
ATOM 5140 C CA . GLY B 1 123 ? 3.424 0.44 21.516 1 98.25 123 GLY B CA 1
ATOM 5141 C C . GLY B 1 123 ? 3.924 0.792 22.906 1 98.25 123 GLY B C 1
ATOM 5142 O O . GLY B 1 123 ? 3.34 1.637 23.594 1 98.25 123 GLY B O 1
ATOM 5143 N N . ARG B 1 124 ? 4.973 0.203 23.266 1 97.75 124 ARG B N 1
ATOM 5144 C CA . ARG B 1 124 ? 5.57 0.467 24.562 1 97.75 124 ARG B CA 1
ATOM 5145 C C . ARG B 1 124 ? 6.156 1.873 24.625 1 97.75 124 ARG B C 1
ATOM 5147 O O . ARG B 1 124 ? 6 2.576 25.625 1 97.75 124 ARG B O 1
ATOM 5154 N N . MET B 1 125 ? 6.812 2.275 23.578 1 98 125 MET B N 1
ATOM 5155 C CA . MET B 1 125 ? 7.367 3.623 23.484 1 98 125 MET B CA 1
ATOM 5156 C C . MET B 1 125 ? 6.285 4.676 23.688 1 98 125 MET B C 1
ATOM 5158 O O . MET B 1 125 ? 6.539 5.73 24.266 1 98 125 MET B O 1
ATOM 5162 N N . MET B 1 126 ? 5.094 4.383 23.25 1 97.94 126 MET B N 1
ATOM 5163 C CA . MET B 1 126 ? 4.008 5.359 23.25 1 97.94 126 MET B CA 1
ATOM 5164 C C . MET B 1 126 ? 3.197 5.27 24.547 1 97.94 126 MET B C 1
ATOM 5166 O O . MET B 1 126 ? 2.363 6.133 24.812 1 97.94 126 MET B O 1
ATOM 5170 N N . GLY B 1 127 ? 3.416 4.195 25.297 1 97.69 127 GLY B N 1
ATOM 5171 C CA . GLY B 1 127 ? 2.654 4.004 26.531 1 97.69 127 GLY B CA 1
ATOM 5172 C C . GLY B 1 127 ? 1.255 3.473 26.281 1 97.69 127 GLY B C 1
ATOM 5173 O O . GLY B 1 127 ? 0.335 3.754 27.047 1 97.69 127 GLY B O 1
ATOM 5174 N N . LEU B 1 128 ? 1.059 2.686 25.25 1 98.06 128 LEU B N 1
ATOM 5175 C CA . LEU B 1 128 ? -0.258 2.131 24.938 1 98.06 128 LEU B CA 1
ATOM 5176 C C . LEU B 1 128 ? -0.679 1.124 26.016 1 98.06 128 LEU B C 1
ATOM 5178 O O . LEU B 1 128 ? 0.17 0.515 26.656 1 98.06 128 LEU B O 1
ATOM 5182 N N . PRO B 1 129 ? -1.98 0.942 26.156 1 97.19 129 PRO B N 1
ATOM 5183 C CA . PRO B 1 129 ? -2.451 -0.094 27.078 1 97.19 129 PRO B CA 1
ATOM 5184 C C . PRO B 1 129 ? -1.916 -1.481 26.734 1 97.19 129 PRO B C 1
ATOM 5186 O O . PRO B 1 129 ? -1.83 -1.835 25.547 1 97.19 129 PRO B O 1
ATOM 5189 N N . LYS B 1 130 ? -1.621 -2.252 27.766 1 96.25 130 LYS B N 1
ATOM 5190 C CA . LYS B 1 130 ? -1.036 -3.576 27.578 1 96.25 130 LYS B CA 1
ATOM 5191 C C . LYS B 1 130 ? -1.961 -4.473 26.75 1 96.25 130 LYS B C 1
ATOM 5193 O O . LYS B 1 130 ? -1.496 -5.34 26.016 1 96.25 130 LYS B O 1
ATOM 5198 N N . GLU B 1 131 ? -3.223 -4.242 26.828 1 95.56 131 GLU B N 1
ATOM 5199 C CA . GLU B 1 131 ? -4.23 -5.062 26.172 1 95.56 131 GLU B CA 1
ATOM 5200 C C . GLU B 1 131 ? -4.133 -4.926 24.641 1 95.56 131 GLU B C 1
ATOM 5202 O O . GLU B 1 131 ? -4.68 -5.75 23.906 1 95.56 131 GLU B O 1
ATOM 5207 N N . MET B 1 132 ? -3.473 -3.918 24.219 1 96.62 132 MET B N 1
ATOM 5208 C CA . MET B 1 132 ? -3.35 -3.693 22.781 1 96.62 132 MET B CA 1
ATOM 5209 C C . MET B 1 132 ? -2.045 -4.277 22.25 1 96.62 132 MET B C 1
ATOM 5211 O O . MET B 1 132 ? -1.862 -4.398 21.031 1 96.62 132 MET B O 1
ATOM 5215 N N . LEU B 1 133 ? -1.164 -4.715 23.094 1 97 133 LEU B N 1
ATOM 5216 C CA . LEU B 1 133 ? 0.185 -5.109 22.703 1 97 133 LEU B CA 1
ATOM 5217 C C . LEU B 1 133 ? 0.24 -6.594 22.359 1 97 133 LEU B C 1
ATOM 5219 O O . LEU B 1 133 ? -0.484 -7.398 22.953 1 97 133 LEU B O 1
ATOM 5223 N N . PRO B 1 134 ? 1.127 -7.027 21.422 1 94.12 134 PRO B N 1
ATOM 5224 C CA . PRO B 1 134 ? 1.098 -8.391 20.891 1 94.12 134 PRO B CA 1
ATOM 5225 C C . PRO B 1 134 ? 1.612 -9.422 21.891 1 94.12 134 PRO B C 1
ATOM 5227 O O . PRO B 1 134 ? 1.237 -10.602 21.828 1 94.12 134 PRO B O 1
ATOM 5230 N N . TYR B 1 135 ? 2.512 -9.078 22.797 1 92.94 135 TYR B N 1
ATOM 5231 C CA . TYR B 1 135 ? 3.166 -10.078 23.625 1 92.94 135 TYR B CA 1
ATOM 5232 C C . TYR B 1 135 ? 2.568 -10.086 25.031 1 92.94 135 TYR B C 1
ATOM 5234 O O . TYR B 1 135 ? 3.158 -10.641 25.969 1 92.94 135 TYR B O 1
ATOM 5242 N N . THR B 1 136 ? 1.371 -9.5 25.141 1 93.44 136 THR B N 1
ATOM 5243 C CA . THR B 1 136 ? 0.691 -9.539 26.422 1 93.44 136 THR B CA 1
ATOM 5244 C C . THR B 1 136 ? 0.151 -10.945 26.703 1 93.44 136 THR B C 1
ATOM 5246 O O . THR B 1 136 ? -0.602 -11.492 25.906 1 93.44 136 THR B O 1
ATOM 5249 N N . GLU B 1 137 ? 0.468 -11.477 27.781 1 91.19 137 GLU B N 1
ATOM 5250 C CA . GLU B 1 137 ? 0.029 -12.82 28.141 1 91.19 137 GLU B CA 1
ATOM 5251 C C . GLU B 1 137 ? -1.492 -12.891 28.25 1 91.19 137 GLU B C 1
ATOM 5253 O O . GLU B 1 137 ? -2.115 -12.07 28.922 1 91.19 137 GLU B O 1
ATOM 5258 N N . GLY B 1 138 ? -1.986 -13.828 27.578 1 88.12 138 GLY B N 1
ATOM 5259 C CA . GLY B 1 138 ? -3.426 -14.039 27.609 1 88.12 138 GLY B CA 1
ATOM 5260 C C . GLY B 1 138 ? -4.207 -12.969 26.875 1 88.12 138 GLY B C 1
ATOM 5261 O O . GLY B 1 138 ? -5.438 -12.961 26.906 1 88.12 138 GLY B O 1
ATOM 5262 N N . GLY B 1 139 ? -3.504 -12.07 26.266 1 90.62 139 GLY B N 1
ATOM 5263 C CA . GLY B 1 139 ? -4.172 -10.984 25.562 1 90.62 139 GLY B CA 1
ATOM 5264 C C . GLY B 1 139 ? -4.551 -11.336 24.141 1 90.62 139 GLY B C 1
ATOM 5265 O O . GLY B 1 139 ? -4.043 -12.312 23.578 1 90.62 139 GLY B O 1
ATOM 5266 N N . ASN B 1 140 ? -5.504 -10.586 23.609 1 92.31 140 ASN B N 1
ATOM 5267 C CA . ASN B 1 140 ? -5.953 -10.773 22.234 1 92.31 140 ASN B CA 1
ATOM 5268 C C . ASN B 1 140 ? -5.559 -9.602 21.344 1 92.31 140 ASN B C 1
ATOM 5270 O O . ASN B 1 140 ? -5.922 -9.555 20.172 1 92.31 140 ASN B O 1
ATOM 5274 N N . GLY B 1 141 ? -4.887 -8.695 22 1 94.25 141 GLY B N 1
ATOM 5275 C CA . GLY B 1 141 ? -4.48 -7.523 21.25 1 94.25 141 GLY B CA 1
ATOM 5276 C C . GLY B 1 141 ? -3.338 -7.797 20.281 1 94.25 141 GLY B C 1
ATOM 5277 O O . GLY B 1 141 ? -2.797 -8.898 20.25 1 94.25 141 GLY B O 1
ATOM 5278 N N . GLY B 1 142 ? -3 -6.871 19.438 1 94.38 142 GLY B N 1
ATOM 5279 C CA . GLY B 1 142 ? -1.924 -6.938 18.453 1 94.38 142 GLY B CA 1
ATOM 5280 C C . GLY B 1 142 ? -1.911 -5.758 17.5 1 94.38 142 GLY B C 1
ATOM 5281 O O . GLY B 1 142 ? -2.666 -4.801 17.688 1 94.38 142 GLY B O 1
ATOM 5282 N N . GLY B 1 143 ? -1.036 -5.836 16.625 1 95.38 143 GLY B N 1
ATOM 5283 C CA . GLY B 1 143 ? -0.896 -4.762 15.648 1 95.38 143 GLY B CA 1
ATOM 5284 C C . GLY B 1 143 ? -0.268 -5.215 14.344 1 95.38 143 GLY B C 1
ATOM 5285 O O . GLY B 1 143 ? 0.148 -6.367 14.219 1 95.38 143 GLY B O 1
ATOM 5286 N N . VAL B 1 144 ? -0.313 -4.312 13.406 1 96 144 VAL B N 1
ATOM 5287 C CA . VAL B 1 144 ? 0.194 -4.613 12.078 1 96 144 VAL B CA 1
ATOM 5288 C C . VAL B 1 144 ? 0.66 -3.326 11.398 1 96 144 VAL B C 1
ATOM 5290 O O . VAL B 1 144 ? 0.152 -2.242 11.695 1 96 144 VAL B O 1
ATOM 5293 N N . ILE B 1 145 ? 1.687 -3.428 10.586 1 97.06 145 ILE B N 1
ATOM 5294 C CA . ILE B 1 145 ? 2.127 -2.312 9.75 1 97.06 145 ILE B CA 1
ATOM 5295 C C . ILE B 1 145 ? 1.312 -2.277 8.461 1 97.06 145 ILE B C 1
ATOM 5297 O O . ILE B 1 145 ? 1.263 -3.266 7.723 1 97.06 145 ILE B O 1
ATOM 5301 N N . GLN B 1 146 ? 0.623 -1.149 8.234 1 95.62 146 GLN B N 1
ATOM 5302 C CA . GLN B 1 146 ? -0.125 -0.894 7.012 1 95.62 146 GLN B CA 1
ATOM 5303 C C . GLN B 1 146 ? 0.624 0.079 6.105 1 95.62 146 GLN B C 1
ATOM 5305 O O . GLN B 1 146 ? 1.684 0.59 6.473 1 95.62 146 GLN B O 1
ATOM 5310 N N . GLY B 1 147 ? 0.078 0.285 4.938 1 94.06 147 GLY B N 1
ATOM 5311 C CA . GLY B 1 147 ? 0.684 1.226 4.008 1 94.06 147 GLY B CA 1
ATOM 5312 C C . GLY B 1 147 ? 0.331 2.67 4.309 1 94.06 147 GLY B C 1
ATOM 5313 O O . GLY B 1 147 ? 1.131 3.574 4.059 1 94.06 147 GLY B O 1
ATOM 5314 N N . SER B 1 148 ? -0.876 2.893 4.824 1 95.38 148 SER B N 1
ATOM 5315 C CA . SER B 1 148 ? -1.34 4.254 5.062 1 95.38 148 SER B CA 1
ATOM 5316 C C . SER B 1 148 ? -2.389 4.297 6.168 1 95.38 148 SER B C 1
ATOM 5318 O O . SER B 1 148 ? -2.979 3.268 6.512 1 95.38 148 SER B O 1
ATOM 5320 N N . ALA B 1 149 ? -2.584 5.508 6.676 1 96.75 149 ALA B N 1
ATOM 5321 C CA . ALA B 1 149 ? -3.641 5.695 7.664 1 96.75 149 ALA B CA 1
ATOM 5322 C C . ALA B 1 149 ? -5.016 5.418 7.062 1 96.75 149 ALA B C 1
ATOM 5324 O O . ALA B 1 149 ? -5.914 4.93 7.75 1 96.75 149 ALA B O 1
ATOM 5325 N N . SER B 1 150 ? -5.176 5.715 5.766 1 95.88 150 SER B N 1
ATOM 5326 C CA . SER B 1 150 ? -6.422 5.41 5.074 1 95.88 150 SER B CA 1
ATOM 5327 C C . SER B 1 150 ? -6.746 3.922 5.148 1 95.88 150 SER B C 1
ATOM 5329 O O . SER B 1 150 ? -7.891 3.543 5.402 1 95.88 150 SER B O 1
ATOM 5331 N N . GLU B 1 151 ? -5.742 3.129 4.926 1 95.81 151 GLU B N 1
ATOM 5332 C CA . GLU B 1 151 ? -5.938 1.684 4.992 1 95.81 151 GLU B CA 1
ATOM 5333 C C . GLU B 1 151 ? -6.25 1.233 6.414 1 95.81 151 GLU B C 1
ATOM 5335 O O . GLU B 1 151 ? -7.059 0.329 6.621 1 95.81 151 GLU B O 1
ATOM 5340 N N . CYS B 1 152 ? -5.609 1.827 7.383 1 97.38 152 CYS B N 1
ATOM 5341 C CA . CYS B 1 152 ? -5.883 1.502 8.781 1 97.38 152 CYS B CA 1
ATOM 5342 C C . CYS B 1 152 ? -7.348 1.735 9.117 1 97.38 152 CYS B C 1
ATOM 5344 O O . CYS B 1 152 ? -8.008 0.86 9.68 1 97.38 152 CYS B O 1
ATOM 5346 N N . THR B 1 153 ? -7.836 2.916 8.766 1 97.62 153 THR B N 1
ATOM 5347 C CA . THR B 1 153 ? -9.219 3.275 9.07 1 97.62 153 THR B CA 1
ATOM 5348 C C . THR B 1 153 ? -10.188 2.338 8.359 1 97.62 153 THR B C 1
ATOM 5350 O O . THR B 1 153 ? -11.164 1.879 8.953 1 97.62 153 THR B O 1
ATOM 5353 N N . LEU B 1 154 ? -9.875 2.064 7.125 1 96.88 154 LEU B N 1
ATOM 5354 C CA . LEU B 1 154 ? -10.758 1.211 6.34 1 96.88 154 LEU B CA 1
ATOM 5355 C C . LEU B 1 154 ? -10.844 -0.186 6.945 1 96.88 154 LEU B C 1
ATOM 5357 O O . LEU B 1 154 ? -11.938 -0.717 7.137 1 96.88 154 LEU B O 1
ATOM 5361 N N . VAL B 1 155 ? -9.719 -0.752 7.27 1 96.5 155 VAL B N 1
ATOM 5362 C CA . VAL B 1 155 ? -9.688 -2.123 7.77 1 96.5 155 VAL B CA 1
ATOM 5363 C C . VAL B 1 155 ? -10.406 -2.193 9.117 1 96.5 155 VAL B C 1
ATOM 5365 O O . VAL B 1 155 ? -11.125 -3.156 9.398 1 96.5 155 VAL B O 1
ATOM 5368 N N . CYS B 1 156 ? -10.242 -1.211 9.953 1 97.31 156 CYS B N 1
ATOM 5369 C CA . CYS B 1 156 ? -10.914 -1.182 11.242 1 97.31 156 CYS B CA 1
ATOM 5370 C C . CYS B 1 156 ? -12.422 -1.024 11.07 1 97.31 156 CYS B C 1
ATOM 5372 O O . CYS B 1 156 ? -13.195 -1.651 11.789 1 97.31 156 CYS B O 1
ATOM 5374 N N . MET B 1 157 ? -12.805 -0.186 10.117 1 97.88 157 MET B N 1
ATOM 5375 C CA . MET B 1 157 ? -14.234 0.001 9.867 1 97.88 157 MET B CA 1
ATOM 5376 C C . MET B 1 157 ? -14.859 -1.276 9.312 1 97.88 157 MET B C 1
ATOM 5378 O O . MET B 1 157 ? -15.984 -1.624 9.68 1 97.88 157 MET B O 1
ATOM 5382 N N . LEU B 1 158 ? -14.125 -1.945 8.453 1 96.94 158 LEU B N 1
ATOM 5383 C CA . LEU B 1 158 ? -14.609 -3.209 7.906 1 96.94 158 LEU B CA 1
ATOM 5384 C C . LEU B 1 158 ? -14.766 -4.25 9.008 1 96.94 158 LEU B C 1
ATOM 5386 O O . LEU B 1 158 ? -15.727 -5.023 9.008 1 96.94 158 LEU B O 1
ATOM 5390 N N . ALA B 1 159 ? -13.805 -4.32 9.891 1 96 159 ALA B N 1
ATOM 5391 C CA . ALA B 1 159 ? -13.891 -5.242 11.016 1 96 159 ALA B CA 1
ATOM 5392 C C . ALA B 1 159 ? -15.094 -4.914 11.898 1 96 159 ALA B C 1
ATOM 5394 O O . ALA B 1 159 ? -15.828 -5.816 12.32 1 96 159 ALA B O 1
ATOM 5395 N N . ALA B 1 160 ? -15.266 -3.639 12.195 1 97.81 160 ALA B N 1
ATOM 5396 C CA . ALA B 1 160 ? -16.406 -3.197 13 1 97.81 160 ALA B CA 1
ATOM 5397 C C . ALA B 1 160 ? -17.719 -3.525 12.305 1 97.81 160 ALA B C 1
ATOM 5399 O O . ALA B 1 160 ? -18.688 -3.936 12.961 1 97.81 160 ALA B O 1
ATOM 5400 N N . ARG B 1 161 ? -17.797 -3.295 11 1 97.38 161 ARG B N 1
ATOM 5401 C CA . ARG B 1 161 ? -18.969 -3.604 10.195 1 97.38 161 ARG B CA 1
ATOM 5402 C C . ARG B 1 161 ? -19.328 -5.082 10.305 1 97.38 161 ARG B C 1
ATOM 5404 O O . ARG B 1 161 ? -20.5 -5.426 10.5 1 97.38 161 ARG B O 1
ATOM 5411 N N . ALA B 1 162 ? -18.328 -5.934 10.109 1 95 162 ALA B N 1
ATOM 5412 C CA . ALA B 1 162 ? -18.547 -7.375 10.188 1 95 162 ALA B CA 1
ATOM 5413 C C . ALA B 1 162 ? -19.078 -7.777 11.562 1 95 162 ALA B C 1
ATOM 5415 O O . ALA B 1 162 ? -20 -8.578 11.664 1 95 162 ALA B O 1
ATOM 5416 N N . LYS B 1 163 ? -18.5 -7.246 12.578 1 94.88 163 LYS B N 1
ATOM 5417 C CA . LYS B 1 163 ? -18.953 -7.527 13.938 1 94.88 163 LYS B CA 1
ATOM 5418 C C . LYS B 1 163 ? -20.391 -7.082 14.148 1 94.88 163 LYS B C 1
ATOM 5420 O O . LYS B 1 163 ? -21.203 -7.832 14.695 1 94.88 163 LYS B O 1
ATOM 5425 N N . ALA B 1 164 ? -20.688 -5.859 13.75 1 96.69 164 ALA B N 1
ATOM 5426 C CA . ALA B 1 164 ? -22.031 -5.301 13.93 1 96.69 164 ALA B CA 1
ATOM 5427 C C . ALA B 1 164 ? -23.062 -6.121 13.172 1 96.69 164 ALA B C 1
ATOM 5429 O O . ALA B 1 164 ? -24.156 -6.375 13.695 1 96.69 164 ALA B O 1
ATOM 5430 N N . LEU B 1 165 ? -22.734 -6.516 11.984 1 95.69 165 LEU B N 1
ATOM 5431 C CA . LEU B 1 165 ? -23.672 -7.301 11.172 1 95.69 165 LEU B CA 1
ATOM 5432 C C . LEU B 1 165 ? -23.922 -8.664 11.812 1 95.69 165 LEU B C 1
ATOM 5434 O O . LEU B 1 165 ? -25.062 -9.148 11.805 1 95.69 165 LEU B O 1
ATOM 5438 N N . ASN B 1 166 ? -22.875 -9.281 12.297 1 94.19 166 ASN B N 1
ATOM 5439 C CA . ASN B 1 166 ? -23.031 -10.555 12.992 1 94.19 166 ASN B CA 1
ATOM 5440 C C . ASN B 1 166 ? -23.953 -10.414 14.195 1 94.19 166 ASN B C 1
ATOM 5442 O O . ASN B 1 166 ? -24.812 -11.273 14.43 1 94.19 166 ASN B O 1
ATOM 5446 N N . GLU B 1 167 ? -23.781 -9.375 14.93 1 94.62 167 GLU B N 1
ATOM 5447 C CA . GLU B 1 167 ? -24.609 -9.125 16.094 1 94.62 167 GLU B CA 1
ATOM 5448 C C . GLU B 1 167 ? -26.062 -8.883 15.695 1 94.62 167 GLU B C 1
ATOM 5450 O O . GLU B 1 167 ? -26.984 -9.383 16.344 1 94.62 167 GLU B O 1
ATOM 5455 N N . LEU B 1 168 ? -26.266 -8.102 14.664 1 95.94 168 LEU B N 1
ATOM 5456 C CA . LEU B 1 168 ? -27.625 -7.824 14.18 1 95.94 168 LEU B CA 1
ATOM 5457 C C . LEU B 1 168 ? -28.281 -9.094 13.656 1 95.94 168 LEU B C 1
ATOM 5459 O O . LEU B 1 168 ? -29.484 -9.289 13.828 1 95.94 168 LEU B O 1
ATOM 5463 N N . LYS B 1 169 ? -27.484 -9.898 13 1 94.31 169 LYS B N 1
ATOM 5464 C CA . LYS B 1 169 ? -28 -11.141 12.438 1 94.31 169 LYS B CA 1
ATOM 5465 C C . LYS B 1 169 ? -28.469 -12.086 13.539 1 94.31 169 LYS B C 1
ATOM 5467 O O . LYS B 1 169 ? -29.422 -12.859 13.336 1 94.31 169 LYS B O 1
ATOM 5472 N N . GLU B 1 170 ? -27.828 -12.016 14.656 1 94.38 170 GLU B N 1
ATOM 5473 C CA . GLU B 1 170 ? -28.266 -12.797 15.805 1 94.38 170 GLU B CA 1
ATOM 5474 C C . GLU B 1 170 ? -29.641 -12.328 16.297 1 94.38 170 GLU B C 1
ATOM 5476 O O . GLU B 1 170 ? -30.453 -13.141 16.734 1 94.38 170 GLU B O 1
ATOM 5481 N N . ILE B 1 171 ? -29.922 -11.102 16.203 1 94.31 171 ILE B N 1
ATOM 5482 C CA . ILE B 1 171 ? -31.188 -10.516 16.641 1 94.31 171 ILE B CA 1
ATOM 5483 C C . ILE B 1 171 ? -32.25 -10.68 15.555 1 94.31 171 ILE B C 1
ATOM 5485 O O . ILE B 1 171 ? -33.406 -10.953 15.852 1 94.31 171 ILE B O 1
ATOM 5489 N N . TYR B 1 172 ? -31.781 -10.492 14.305 1 94.75 172 TYR B N 1
ATOM 5490 C CA . TYR B 1 172 ? -32.656 -10.586 13.156 1 94.75 172 TYR B CA 1
ATOM 5491 C C . TYR B 1 172 ? -32.188 -11.641 12.172 1 94.75 172 TYR B C 1
ATOM 5493 O O . TYR B 1 172 ? -31.797 -11.32 11.039 1 94.75 172 TYR B O 1
ATOM 5501 N N . PRO B 1 173 ? -32.281 -12.891 12.445 1 93.62 173 PRO B N 1
ATOM 5502 C CA . PRO B 1 173 ? -31.688 -13.961 11.641 1 93.62 173 PRO B CA 1
ATOM 5503 C C . PRO B 1 173 ? -32.312 -14.055 10.242 1 93.62 173 PRO B C 1
ATOM 5505 O O . PRO B 1 173 ? -31.656 -14.516 9.305 1 93.62 173 PRO B O 1
ATOM 5508 N N . ASP B 1 174 ? -33.531 -13.531 10.039 1 93.5 174 ASP B N 1
ATOM 5509 C CA . ASP B 1 174 ? -34.219 -13.711 8.766 1 93.5 174 ASP B CA 1
ATOM 5510 C C . ASP B 1 174 ? -34.031 -12.492 7.867 1 93.5 174 ASP B C 1
ATOM 5512 O O . ASP B 1 174 ? -34.406 -12.523 6.691 1 93.5 174 ASP B O 1
ATOM 5516 N N . GLU B 1 175 ? -33.469 -11.453 8.438 1 91.88 175 GLU B N 1
ATOM 5517 C CA . GLU B 1 175 ? -33.281 -10.242 7.648 1 91.88 175 GLU B CA 1
ATOM 5518 C C . GLU B 1 175 ? -32.094 -10.383 6.711 1 91.88 175 GLU B C 1
ATOM 5520 O O . GLU B 1 175 ? -31.078 -10.992 7.074 1 91.88 175 GLU B O 1
ATOM 5525 N N . GLU B 1 176 ? -32.219 -9.758 5.555 1 90.44 176 GLU B N 1
ATOM 5526 C CA . GLU B 1 176 ? -31.125 -9.789 4.586 1 90.44 176 GLU B CA 1
ATOM 5527 C C . GLU B 1 176 ? -29.953 -8.922 5.051 1 90.44 176 GLU B C 1
ATOM 5529 O O . GLU B 1 176 ? -30.156 -7.852 5.617 1 90.44 176 GLU B O 1
ATOM 5534 N N . ASP B 1 177 ? -28.797 -9.383 4.734 1 91.06 177 ASP B N 1
ATOM 5535 C CA . ASP B 1 177 ? -27.578 -8.711 5.176 1 91.06 177 ASP B CA 1
ATOM 5536 C C . ASP B 1 177 ? -27.547 -7.254 4.707 1 91.06 177 ASP B C 1
ATOM 5538 O O . ASP B 1 177 ? -27.125 -6.367 5.445 1 91.06 177 ASP B O 1
ATOM 5542 N N . CYS B 1 178 ? -28.016 -7.023 3.527 1 91.62 178 CYS B N 1
ATOM 5543 C CA . CYS B 1 178 ? -27.969 -5.676 2.98 1 91.62 178 CYS B CA 1
ATOM 5544 C C . CYS B 1 178 ? -28.938 -4.75 3.711 1 91.62 178 CYS B C 1
ATOM 5546 O O . CYS B 1 178 ? -28.672 -3.553 3.844 1 91.62 178 CYS B O 1
ATOM 5548 N N . VAL B 1 179 ? -30.047 -5.305 4.172 1 90.88 179 VAL B N 1
ATOM 5549 C CA . VAL B 1 179 ? -31 -4.52 4.953 1 90.88 179 VAL B CA 1
ATOM 5550 C C . VAL B 1 179 ? -30.359 -4.129 6.285 1 90.88 179 VAL B C 1
ATOM 5552 O O . VAL B 1 179 ? -30.484 -2.979 6.723 1 90.88 179 VAL B O 1
ATOM 5555 N N . LEU B 1 180 ? -29.719 -5.125 6.84 1 95 180 LEU B N 1
ATOM 5556 C CA . LEU B 1 180 ? -29.031 -4.844 8.094 1 95 180 LEU B CA 1
ATOM 5557 C C . LEU B 1 180 ? -27.906 -3.824 7.891 1 95 180 LEU B C 1
ATOM 5559 O O . LEU B 1 180 ? -27.734 -2.922 8.711 1 95 180 LEU B O 1
ATOM 5563 N N . LEU B 1 181 ? -27.172 -3.947 6.766 1 96.31 181 LEU B N 1
ATOM 5564 C CA . LEU B 1 181 ? -26.094 -3.027 6.422 1 96.31 181 LEU B CA 1
ATOM 5565 C C . LEU B 1 181 ? -26.609 -1.6 6.297 1 96.31 181 LEU B C 1
ATOM 5567 O O . LEU B 1 181 ? -25.938 -0.65 6.711 1 96.31 181 LEU B O 1
ATOM 5571 N N . SER B 1 182 ? -27.812 -1.415 5.828 1 94.69 182 SER B N 1
ATOM 5572 C CA . SER B 1 182 ? -28.391 -0.101 5.559 1 94.69 182 SER B CA 1
ATOM 5573 C C . SER B 1 182 ? -28.688 0.647 6.855 1 94.69 182 SER B C 1
ATOM 5575 O O . SER B 1 182 ? -28.891 1.863 6.844 1 94.69 182 SER B O 1
ATOM 5577 N N . LYS B 1 183 ? -28.672 -0.072 7.902 1 96.5 183 LYS B N 1
ATOM 5578 C CA . LYS B 1 183 ? -29 0.544 9.188 1 96.5 183 LYS B CA 1
ATOM 5579 C C . LYS B 1 183 ? -27.734 1.062 9.875 1 96.5 183 LYS B C 1
ATOM 5581 O O . LYS B 1 183 ? -27.812 1.863 10.812 1 96.5 183 LYS B O 1
ATOM 5586 N N . LEU B 1 184 ? -26.562 0.603 9.469 1 98.06 184 LEU B N 1
ATOM 5587 C CA . LEU B 1 184 ? -25.328 0.91 10.156 1 98.06 184 LEU B CA 1
ATOM 5588 C C . LEU B 1 184 ? -24.891 2.346 9.883 1 98.06 184 LEU B C 1
ATOM 5590 O O . LEU B 1 184 ? -24.938 2.807 8.742 1 98.06 184 LEU B O 1
ATOM 5594 N N . VAL B 1 185 ? -24.5 3.047 10.938 1 98.44 185 VAL B N 1
ATOM 5595 C CA . VAL B 1 185 ? -24.047 4.426 10.781 1 98.44 185 VAL B CA 1
ATOM 5596 C C . VAL B 1 185 ? -22.734 4.629 11.531 1 98.44 185 VAL B C 1
ATOM 5598 O O . VAL B 1 185 ? -22.594 4.191 12.68 1 98.44 185 VAL B O 1
ATOM 5601 N N . ALA B 1 186 ? -21.75 5.207 10.867 1 98.75 186 ALA B N 1
ATOM 5602 C CA . ALA B 1 186 ? -20.453 5.562 11.43 1 98.75 186 ALA B CA 1
ATOM 5603 C C . ALA B 1 186 ? -20.359 7.059 11.703 1 98.75 186 ALA B C 1
ATOM 5605 O O . ALA B 1 186 ? -20.953 7.867 10.984 1 98.75 186 ALA B O 1
ATOM 5606 N N . TYR B 1 187 ? -19.609 7.422 12.773 1 98.81 187 TYR B N 1
ATOM 5607 C CA . TYR B 1 187 ? -19.5 8.812 13.195 1 98.81 187 TYR B CA 1
ATOM 5608 C C . TYR B 1 187 ? -18.062 9.281 13.164 1 98.81 187 TYR B C 1
ATOM 5610 O O . TYR B 1 187 ? -17.141 8.523 13.516 1 98.81 187 TYR B O 1
ATOM 5618 N N . PHE B 1 188 ? -17.797 10.5 12.789 1 98.38 188 PHE B N 1
ATOM 5619 C CA . PHE B 1 188 ? -16.5 11.172 12.875 1 98.38 188 PHE B CA 1
ATOM 5620 C C . PHE B 1 188 ? -16.672 12.68 12.844 1 98.38 188 PHE B C 1
ATOM 5622 O O . PHE B 1 188 ? -17.719 13.188 12.453 1 98.38 188 PHE B O 1
ATOM 5629 N N . SER B 1 189 ? -15.742 13.398 13.266 1 97.31 189 SER B N 1
ATOM 5630 C CA . SER B 1 189 ? -15.828 14.859 13.336 1 97.31 189 SER B CA 1
ATOM 5631 C C . SER B 1 189 ? -15.773 15.484 11.953 1 97.31 189 SER B C 1
ATOM 5633 O O . SER B 1 189 ? -15.258 14.875 11.008 1 97.31 189 SER B O 1
ATOM 5635 N N . GLU B 1 190 ? -16.266 16.688 11.836 1 94.88 190 GLU B N 1
ATOM 5636 C CA . GLU B 1 190 ? -16.188 17.453 10.602 1 94.88 190 GLU B CA 1
ATOM 5637 C C . GLU B 1 190 ? -14.734 17.781 10.258 1 94.88 190 GLU B C 1
ATOM 5639 O O . GLU B 1 190 ? -14.43 18.141 9.117 1 94.88 190 GLU B O 1
ATOM 5644 N N . GLU B 1 191 ? -13.852 17.609 11.242 1 95.25 191 GLU B N 1
ATOM 5645 C CA . GLU B 1 191 ? -12.438 17.891 11.039 1 95.25 191 GLU B CA 1
ATOM 5646 C C . GLU B 1 191 ? -11.648 16.609 10.766 1 95.25 191 GLU B C 1
ATOM 5648 O O . GLU B 1 191 ? -10.43 16.672 10.562 1 95.25 191 GLU B O 1
ATOM 5653 N N . ALA B 1 192 ? -12.367 15.469 10.734 1 95.81 192 ALA B N 1
ATOM 5654 C CA . ALA B 1 192 ? -11.68 14.203 10.469 1 95.81 192 ALA B CA 1
ATOM 5655 C C . ALA B 1 192 ? -11.07 14.203 9.07 1 95.81 192 ALA B C 1
ATOM 5657 O O . ALA B 1 192 ? -11.539 14.906 8.18 1 95.81 192 ALA B O 1
ATOM 5658 N N . HIS B 1 193 ? -10 13.492 8.953 1 95.25 193 HIS B N 1
ATOM 5659 C CA . HIS B 1 193 ? -9.367 13.352 7.652 1 95.25 193 HIS B CA 1
ATOM 5660 C C . HIS B 1 193 ? -10.336 12.773 6.625 1 95.25 193 HIS B C 1
ATOM 5662 O O . HIS B 1 193 ? -11.172 11.93 6.957 1 95.25 193 HIS B O 1
ATOM 5668 N N . SER B 1 194 ? -10.211 13.164 5.406 1 91.56 194 SER B N 1
ATOM 5669 C CA . SER B 1 194 ? -11.125 12.773 4.344 1 91.56 194 SER B CA 1
ATOM 5670 C C . SER B 1 194 ? -11.109 11.266 4.125 1 91.56 194 SER B C 1
ATOM 5672 O O . SER B 1 194 ? -12.07 10.695 3.604 1 91.56 194 SER B O 1
ATOM 5674 N N . SER B 1 195 ? -10.055 10.617 4.504 1 93.5 195 SER B N 1
ATOM 5675 C CA . SER B 1 195 ? -9.938 9.172 4.344 1 93.5 195 SER B CA 1
ATOM 5676 C C . SER B 1 195 ? -11.016 8.438 5.145 1 93.5 195 SER B C 1
ATOM 5678 O O . SER B 1 195 ? -11.383 7.312 4.805 1 93.5 195 SER B O 1
ATOM 5680 N N . VAL B 1 196 ? -11.531 9.031 6.195 1 96.5 196 VAL B N 1
ATOM 5681 C CA . VAL B 1 196 ? -12.57 8.398 7.004 1 96.5 196 VAL B CA 1
ATOM 5682 C C . VAL B 1 196 ? -13.867 8.312 6.199 1 96.5 196 VAL B C 1
ATOM 5684 O O . VAL B 1 196 ? -14.531 7.277 6.199 1 96.5 196 VAL B O 1
ATOM 5687 N N . GLU B 1 197 ? -14.164 9.445 5.582 1 94.06 197 GLU B N 1
ATOM 5688 C CA . GLU B 1 197 ? -15.336 9.445 4.711 1 94.06 197 GLU B CA 1
ATOM 5689 C C . GLU B 1 197 ? -15.18 8.445 3.572 1 94.06 197 GLU B C 1
ATOM 5691 O O . GLU B 1 197 ? -16.125 7.734 3.227 1 94.06 197 GLU B O 1
ATOM 5696 N N . LYS B 1 198 ? -14.055 8.391 2.977 1 93.75 198 LYS B N 1
ATOM 5697 C CA . LYS B 1 198 ? -13.766 7.43 1.914 1 93.75 198 LYS B CA 1
ATOM 5698 C C . LYS B 1 198 ? -13.945 5.996 2.404 1 93.75 198 LYS B C 1
ATOM 5700 O O . LYS B 1 198 ? -14.461 5.145 1.679 1 93.75 198 LYS B O 1
ATOM 5705 N N . ALA B 1 199 ? -13.469 5.734 3.588 1 96.44 199 ALA B N 1
ATOM 5706 C CA . ALA B 1 199 ? -13.625 4.406 4.176 1 96.44 199 ALA B CA 1
ATOM 5707 C C . ALA B 1 199 ? -15.094 4.027 4.297 1 96.44 199 ALA B C 1
ATOM 5709 O O . ALA B 1 199 ? -15.477 2.889 4.004 1 96.44 199 ALA B O 1
ATOM 5710 N N . ALA B 1 200 ? -15.898 4.961 4.695 1 96.19 200 ALA B N 1
ATOM 5711 C CA . ALA B 1 200 ? -17.328 4.711 4.832 1 96.19 200 ALA B CA 1
ATOM 5712 C C . ALA B 1 200 ? -17.969 4.418 3.477 1 96.19 200 ALA B C 1
ATOM 5714 O O . ALA B 1 200 ? -18.828 3.539 3.365 1 96.19 200 ALA B O 1
ATOM 5715 N N . ASN B 1 201 ? -17.531 5.191 2.465 1 93.56 201 ASN B N 1
ATOM 5716 C CA . ASN B 1 201 ? -18.031 4.957 1.113 1 93.56 201 ASN B CA 1
ATOM 5717 C C . ASN B 1 201 ? -17.688 3.551 0.628 1 93.56 201 ASN B C 1
ATOM 5719 O O . ASN B 1 201 ? -18.531 2.859 0.067 1 93.56 201 ASN B O 1
ATOM 5723 N N . ILE B 1 202 ? -16.5 3.137 0.853 1 94.75 202 ILE B N 1
ATOM 5724 C CA . ILE B 1 202 ? -16.031 1.82 0.423 1 94.75 202 ILE B CA 1
ATOM 5725 C C . ILE B 1 202 ? -16.797 0.737 1.19 1 94.75 202 ILE B C 1
ATOM 5727 O O . ILE B 1 202 ? -17.25 -0.244 0.601 1 94.75 202 ILE B O 1
ATOM 5731 N N . ALA B 1 203 ? -16.953 0.965 2.482 1 96 203 ALA B N 1
ATOM 5732 C CA . ALA B 1 203 ? -17.625 -0.005 3.344 1 96 203 ALA B CA 1
ATOM 5733 C C . ALA B 1 203 ? -19.125 0.011 3.111 1 96 203 ALA B C 1
ATOM 5735 O O . ALA B 1 203 ? -19.844 -0.874 3.586 1 96 203 ALA B O 1
ATOM 5736 N N . PHE B 1 204 ? -19.641 1.009 2.414 1 96.06 204 PHE B N 1
ATOM 5737 C CA . PHE B 1 204 ? -21.031 1.168 2.039 1 96.06 204 PHE B CA 1
ATOM 5738 C C . PHE B 1 204 ? -21.922 1.298 3.277 1 96.06 204 PHE B C 1
ATOM 5740 O O . PHE B 1 204 ? -22.922 0.604 3.402 1 96.06 204 PHE B O 1
ATOM 5747 N N . VAL B 1 205 ? -21.453 2.164 4.207 1 97.06 205 VAL B N 1
ATOM 5748 C CA . VAL B 1 205 ? -22.219 2.439 5.41 1 97.06 205 VAL B CA 1
ATOM 5749 C C . VAL B 1 205 ? -22.578 3.924 5.469 1 97.06 205 VAL B C 1
ATOM 5751 O O . VAL B 1 205 ? -21.953 4.742 4.785 1 97.06 205 VAL B O 1
ATOM 5754 N N . LYS B 1 206 ? -23.609 4.215 6.219 1 96.69 206 LYS B N 1
ATOM 5755 C CA . LYS B 1 206 ? -23.969 5.617 6.422 1 96.69 206 LYS B CA 1
ATOM 5756 C C . LYS B 1 206 ? -22.922 6.324 7.285 1 96.69 206 LYS B C 1
ATOM 5758 O O . LYS B 1 206 ? -22.234 5.688 8.078 1 96.69 206 LYS B O 1
ATOM 5763 N N . ARG B 1 207 ? -22.734 7.547 7.02 1 95.88 207 ARG B N 1
ATOM 5764 C CA . ARG B 1 207 ? -21.781 8.336 7.797 1 95.88 207 ARG B CA 1
ATOM 5765 C C . ARG B 1 207 ? -22.438 9.602 8.336 1 95.88 207 ARG B C 1
ATOM 5767 O O . ARG B 1 207 ? -2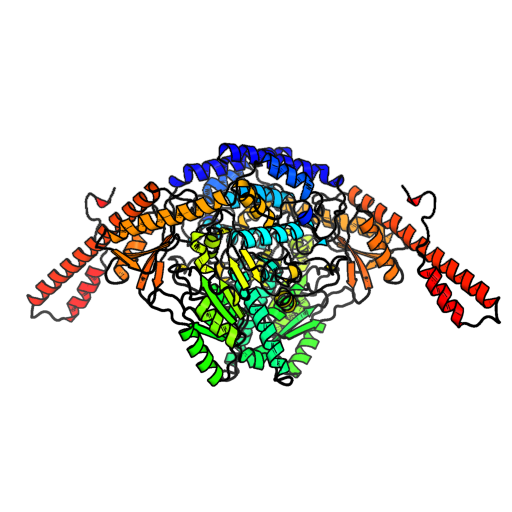3.312 10.172 7.699 1 95.88 207 ARG B O 1
ATOM 5774 N N . ARG B 1 208 ? -22.078 9.977 9.484 1 97.38 208 ARG B N 1
ATOM 5775 C CA . ARG B 1 208 ? -22.516 11.211 10.125 1 97.38 208 ARG B CA 1
ATOM 5776 C C . ARG B 1 208 ? -21.344 12.047 10.602 1 97.38 208 ARG B C 1
ATOM 5778 O O . ARG B 1 208 ? -20.531 11.594 11.422 1 97.38 208 ARG B O 1
ATOM 5785 N N . LYS B 1 209 ? -21.234 13.211 10.078 1 96.75 209 LYS B N 1
ATOM 5786 C CA . LYS B 1 209 ? -20.234 14.164 10.516 1 96.75 209 LYS B CA 1
ATOM 5787 C C . LYS B 1 209 ? -20.703 14.961 11.727 1 96.75 209 LYS B C 1
ATOM 5789 O O . LYS B 1 209 ? -21.812 15.508 11.719 1 96.75 209 LYS B O 1
ATOM 5794 N N . LEU B 1 210 ? -19.906 15.016 12.695 1 98.38 210 LEU B N 1
ATOM 5795 C CA . LEU B 1 210 ? -20.281 15.672 13.945 1 98.38 210 LEU B CA 1
ATOM 5796 C C . LEU B 1 210 ? -19.609 17.047 14.047 1 98.38 210 LEU B C 1
ATOM 5798 O O . LEU B 1 210 ? -18.438 17.203 13.672 1 98.38 210 LEU B O 1
ATOM 5802 N N . PRO B 1 211 ? -20.328 18 14.555 1 97.25 211 PRO B N 1
ATOM 5803 C CA . PRO B 1 211 ? -19.703 19.312 14.758 1 97.25 211 PRO B CA 1
ATOM 5804 C C . PRO B 1 211 ? -18.672 19.312 15.891 1 97.25 211 PRO B C 1
ATOM 5806 O O . PRO B 1 211 ? -18.703 18.438 16.766 1 97.25 211 PRO B O 1
ATOM 5809 N N . THR B 1 212 ? -17.781 20.266 15.844 1 97.44 212 THR B N 1
ATOM 5810 C CA . THR B 1 212 ? -16.734 20.406 16.844 1 97.44 212 THR B CA 1
ATOM 5811 C C . THR B 1 212 ? -16.969 21.656 17.703 1 97.44 212 THR B C 1
ATOM 5813 O O . THR B 1 212 ? -17.812 22.484 17.359 1 97.44 212 THR B O 1
ATOM 5816 N N . ASP B 1 213 ? -16.359 21.734 18.828 1 97.25 213 ASP B N 1
ATOM 5817 C CA . ASP B 1 213 ? -16.484 22.891 19.719 1 97.25 213 ASP B CA 1
ATOM 5818 C C . ASP B 1 213 ? -15.562 24.031 19.266 1 97.25 213 ASP B C 1
ATOM 5820 O O . ASP B 1 213 ? -15.109 24.047 18.125 1 97.25 213 ASP B O 1
ATOM 5824 N N . ALA B 1 214 ? -15.32 24.969 20.141 1 95.31 214 ALA B N 1
ATOM 5825 C CA . ALA B 1 214 ? -14.562 26.172 19.812 1 95.31 214 ALA B CA 1
ATOM 5826 C C . ALA B 1 214 ? -13.086 25.844 19.594 1 95.31 214 ALA B C 1
ATOM 5828 O O . ALA B 1 214 ? -12.367 26.625 18.969 1 95.31 214 ALA B O 1
ATOM 5829 N N . HIS B 1 215 ? -12.656 24.75 20.031 1 96.31 215 HIS B N 1
ATOM 5830 C CA . HIS B 1 215 ? -11.273 24.328 19.844 1 96.31 215 HIS B CA 1
ATOM 5831 C C . HIS B 1 215 ? -11.156 23.281 18.75 1 96.31 215 HIS B C 1
ATOM 5833 O O . HIS B 1 215 ? -10.141 22.594 18.641 1 96.31 215 HIS B O 1
ATOM 5839 N N . TYR B 1 216 ? -12.281 23.094 17.969 1 97.38 216 TYR B N 1
ATOM 5840 C CA . TYR B 1 216 ? -12.359 22.172 16.844 1 97.38 216 TYR B CA 1
ATOM 5841 C C . TYR B 1 216 ? -12.266 20.734 17.312 1 97.38 216 TYR B C 1
ATOM 5843 O O . TYR B 1 216 ? -11.742 19.875 16.594 1 97.38 216 TYR B O 1
ATOM 5851 N N . SER B 1 217 ? -12.703 20.453 18.5 1 97.81 217 SER B N 1
ATOM 5852 C CA . SER B 1 217 ? -12.703 19.125 19.109 1 97.81 217 SER B CA 1
ATOM 5853 C C . SER B 1 217 ? -14.109 18.531 19.141 1 97.81 217 SER B C 1
ATOM 5855 O O . SER B 1 217 ? -15.062 19.203 19.547 1 97.81 217 SER B O 1
ATOM 5857 N N . CYS B 1 218 ? -14.219 17.312 18.688 1 98.38 218 CYS B N 1
ATOM 5858 C CA . CYS B 1 218 ? -15.484 16.594 18.812 1 98.38 218 CYS B CA 1
ATOM 5859 C C . CYS B 1 218 ? -15.664 16.062 20.234 1 98.38 218 CYS B C 1
ATOM 5861 O O . CYS B 1 218 ? -14.773 15.398 20.766 1 98.38 218 CYS B O 1
ATOM 5863 N N . ARG B 1 219 ? -16.906 16.328 20.812 1 98.31 219 ARG B N 1
ATOM 5864 C CA . ARG B 1 219 ? -17.125 16.031 22.234 1 98.31 219 ARG B CA 1
ATOM 5865 C C . ARG B 1 219 ? -18.078 14.852 22.391 1 98.31 219 ARG B C 1
ATOM 5867 O O . ARG B 1 219 ? -18.875 14.555 21.5 1 98.31 219 ARG B O 1
ATOM 5874 N N . GLY B 1 220 ? -17.969 14.234 23.578 1 98.38 220 GLY B N 1
ATOM 5875 C CA . GLY B 1 220 ? -18.828 13.102 23.906 1 98.38 220 GLY B CA 1
ATOM 5876 C C . GLY B 1 220 ? -20.297 13.43 23.828 1 98.38 220 GLY B C 1
ATOM 5877 O O . GLY B 1 220 ? -21.094 12.641 23.312 1 98.38 220 GLY B O 1
ATOM 5878 N N . GLU B 1 221 ? -20.656 14.594 24.312 1 98.25 221 GLU B N 1
ATOM 5879 C CA . GLU B 1 221 ? -22.062 14.984 24.344 1 98.25 221 GLU B CA 1
ATOM 5880 C C . GLU B 1 221 ? -22.625 15.133 22.922 1 98.25 221 GLU B C 1
ATOM 5882 O O . GLU B 1 221 ? -23.781 14.805 22.672 1 98.25 221 GLU B O 1
ATOM 5887 N N . THR B 1 222 ? -21.812 15.68 22.078 1 98.56 222 THR B N 1
ATOM 5888 C CA . THR B 1 222 ? -22.219 15.789 20.672 1 98.56 222 THR B CA 1
ATOM 5889 C C . THR B 1 222 ? -22.484 14.406 20.078 1 98.56 222 THR B C 1
ATOM 5891 O O . THR B 1 222 ? -23.484 14.211 19.391 1 98.56 222 THR B O 1
ATOM 5894 N N . LEU B 1 223 ? -21.609 13.453 20.344 1 98.75 223 LEU B N 1
ATOM 5895 C CA . LEU B 1 223 ? -21.781 12.086 19.875 1 98.75 223 LEU B CA 1
ATOM 5896 C C . LEU B 1 223 ? -23.031 11.461 20.5 1 98.75 223 LEU B C 1
ATOM 5898 O O . LEU B 1 223 ? -23.812 10.812 19.797 1 98.75 223 LEU B O 1
ATOM 5902 N N . ARG B 1 224 ? -23.203 11.664 21.797 1 98.56 224 ARG B N 1
ATOM 5903 C CA . ARG B 1 224 ? -24.344 11.102 22.5 1 98.56 224 ARG B CA 1
ATOM 5904 C C . ARG B 1 224 ? -25.656 11.547 21.844 1 98.56 224 ARG B C 1
ATOM 5906 O O . ARG B 1 224 ? -26.531 10.727 21.562 1 98.56 224 ARG B O 1
ATOM 5913 N N . LYS B 1 225 ? -25.812 12.836 21.594 1 98.56 225 LYS B N 1
ATOM 5914 C CA . LYS B 1 225 ? -27.016 13.383 20.984 1 98.56 225 LYS B CA 1
ATOM 5915 C C . LYS B 1 225 ? -27.234 12.805 19.578 1 98.56 225 LYS B C 1
ATOM 5917 O O . LYS B 1 225 ? -28.375 12.461 19.219 1 98.56 225 LYS B O 1
ATOM 5922 N N . ALA B 1 226 ? -26.172 12.727 18.812 1 98.62 226 ALA B N 1
ATOM 5923 C CA . ALA B 1 226 ? -26.266 12.188 17.469 1 98.62 226 ALA B CA 1
ATOM 5924 C C . ALA B 1 226 ? -26.703 10.727 17.484 1 98.62 226 ALA B C 1
ATOM 5926 O O . ALA B 1 226 ? -27.531 10.305 16.688 1 98.62 226 ALA B O 1
ATOM 5927 N N . VAL B 1 227 ? -26.125 9.938 18.359 1 98.5 227 VAL B N 1
ATOM 5928 C CA . VAL B 1 227 ? -26.422 8.516 18.484 1 98.5 227 VAL B CA 1
ATOM 5929 C C . VAL B 1 227 ? -27.891 8.328 18.875 1 98.5 227 VAL B C 1
ATOM 5931 O O . VAL B 1 227 ? -28.594 7.504 18.281 1 98.5 227 VAL B O 1
ATOM 5934 N N . GLU B 1 228 ? -28.344 9.086 19.859 1 98.19 228 GLU B N 1
ATOM 5935 C CA . GLU B 1 228 ? -29.719 8.992 20.297 1 98.19 228 GLU B CA 1
ATOM 5936 C C . GLU B 1 228 ? -30.688 9.32 19.156 1 98.19 228 GLU B C 1
ATOM 5938 O O . GLU B 1 228 ? -31.672 8.617 18.953 1 98.19 228 GLU B O 1
ATOM 5943 N N . THR B 1 229 ? -30.422 10.367 18.453 1 98.19 229 THR B N 1
ATOM 5944 C CA . THR B 1 229 ? -31.25 10.773 17.328 1 98.19 229 THR B CA 1
ATOM 5945 C C . THR B 1 229 ? -31.312 9.664 16.266 1 98.19 229 THR B C 1
ATOM 5947 O O . THR B 1 229 ? -32.375 9.359 15.742 1 98.19 229 THR B O 1
ATOM 5950 N N . ASP B 1 230 ? -30.172 9.062 15.969 1 98 230 ASP B N 1
ATOM 5951 C CA . ASP B 1 230 ? -30.094 8.047 14.922 1 98 230 ASP B CA 1
ATOM 5952 C C . ASP B 1 230 ? -30.781 6.754 15.367 1 98 230 ASP B C 1
ATOM 5954 O O . ASP B 1 230 ? -31.422 6.078 14.57 1 98 230 ASP B O 1
ATOM 5958 N N . VAL B 1 231 ? -30.594 6.418 16.625 1 97.81 231 VAL B N 1
ATOM 5959 C CA . VAL B 1 231 ? -31.266 5.242 17.156 1 97.81 231 VAL B CA 1
ATOM 5960 C C . VAL B 1 231 ? -32.781 5.43 17.078 1 97.81 231 VAL B C 1
ATOM 5962 O O . VAL B 1 231 ? -33.5 4.492 16.734 1 97.81 231 VAL B O 1
ATOM 5965 N N . GLU B 1 232 ? -33.281 6.594 17.328 1 97.75 232 GLU B N 1
ATOM 5966 C CA . GLU B 1 232 ? -34.688 6.902 17.234 1 97.75 232 GLU B CA 1
ATOM 5967 C C . GLU B 1 232 ? -35.188 6.754 15.797 1 97.75 232 GLU B C 1
ATOM 5969 O O . GLU B 1 232 ? -36.344 6.41 15.57 1 97.75 232 GLU B O 1
ATOM 5974 N N . LYS B 1 233 ? -34.375 7 14.867 1 97 233 LYS B N 1
ATOM 5975 C CA . LYS B 1 233 ? -34.719 6.898 13.453 1 97 233 LYS B CA 1
ATOM 5976 C C . LYS B 1 233 ? -34.562 5.465 12.945 1 97 233 LYS B C 1
ATOM 5978 O O . LYS B 1 233 ? -34.75 5.199 11.758 1 97 233 LYS B O 1
ATOM 5983 N N . GLY B 1 234 ? -34.125 4.52 13.859 1 95.88 234 GLY B N 1
ATOM 5984 C CA . GLY B 1 234 ? -34.031 3.113 13.5 1 95.88 234 GLY B CA 1
ATOM 5985 C C . GLY B 1 234 ? -32.688 2.725 12.969 1 95.88 234 GLY B C 1
ATOM 5986 O O . GLY B 1 234 ? -32.5 1.616 12.461 1 95.88 234 GLY B O 1
ATOM 5987 N N . LEU B 1 235 ? -31.719 3.637 13.086 1 97.75 235 LEU B N 1
ATOM 5988 C CA . LEU B 1 235 ? -30.359 3.334 12.648 1 97.75 235 LEU B CA 1
ATOM 5989 C C . LEU B 1 235 ? -29.578 2.668 13.773 1 97.75 235 LEU B C 1
ATOM 5991 O O . LEU B 1 235 ? -30 2.688 14.93 1 97.75 235 LEU B O 1
ATOM 5995 N N . VAL B 1 236 ? -28.484 2.023 13.398 1 98.12 236 VAL B N 1
ATOM 5996 C CA . VAL B 1 236 ? -27.656 1.289 14.352 1 98.12 236 VAL B CA 1
ATOM 5997 C C . VAL B 1 236 ? -26.234 1.864 14.352 1 98.12 236 VAL B C 1
ATOM 5999 O O . VAL B 1 236 ? -25.422 1.545 13.477 1 98.12 236 VAL B O 1
ATOM 6002 N N . PRO B 1 237 ? -25.891 2.719 15.344 1 98.56 237 PRO B N 1
ATOM 6003 C CA . PRO B 1 237 ? -24.5 3.158 15.508 1 98.56 237 PRO B CA 1
ATOM 6004 C C . PRO B 1 237 ? -23.531 1.994 15.711 1 98.56 237 PRO B C 1
ATOM 6006 O O . PRO B 1 237 ? -23.828 1.073 16.484 1 98.56 237 PRO B O 1
ATOM 6009 N N . PHE B 1 238 ? -22.297 2.021 14.969 1 98.56 238 PHE B N 1
ATOM 6010 C CA . PHE B 1 238 ? -21.438 0.855 15.125 1 98.56 238 PHE B CA 1
ATOM 6011 C C . PHE B 1 238 ? -19.984 1.269 15.195 1 98.56 238 PHE B C 1
ATOM 6013 O O . PHE B 1 238 ? -19.125 0.5 15.656 1 98.56 238 PHE B O 1
ATOM 6020 N N . PHE B 1 239 ? -19.641 2.467 14.758 1 98.81 239 PHE B N 1
ATOM 6021 C CA . PHE B 1 239 ? -18.25 2.865 14.602 1 98.81 239 PHE B CA 1
ATOM 6022 C C . PHE B 1 239 ? -18.078 4.359 14.836 1 98.81 239 PHE B C 1
ATOM 6024 O O . PHE B 1 239 ? -18.906 5.164 14.383 1 98.81 239 PHE B O 1
ATOM 6031 N N . VAL B 1 240 ? -17.094 4.773 15.57 1 98.94 240 VAL B N 1
ATOM 6032 C CA . VAL B 1 240 ? -16.703 6.16 15.797 1 98.94 240 VAL B CA 1
ATOM 6033 C C . VAL B 1 240 ? -15.211 6.336 15.516 1 98.94 240 VAL B C 1
ATOM 6035 O O . VAL B 1 240 ? -14.383 5.582 16.031 1 98.94 240 VAL B O 1
ATOM 6038 N N . CYS B 1 241 ? -14.859 7.273 14.688 1 98.88 241 CYS B N 1
ATOM 6039 C CA . CYS B 1 241 ? -13.461 7.637 14.477 1 98.88 241 CYS B CA 1
ATOM 6040 C C . CYS B 1 241 ? -13.125 8.938 15.188 1 98.88 241 CYS B C 1
ATOM 6042 O O . CYS B 1 241 ? -13.602 10.008 14.805 1 98.88 241 CYS B O 1
ATOM 6044 N N . ALA B 1 242 ? -12.398 8.836 16.219 1 98.88 242 ALA B N 1
ATOM 6045 C CA . ALA B 1 242 ? -11.82 10.008 16.875 1 98.88 242 ALA B CA 1
ATOM 6046 C C . ALA B 1 242 ? -10.445 10.328 16.297 1 98.88 242 ALA B C 1
ATOM 6048 O O . ALA B 1 242 ? -9.719 9.43 15.867 1 98.88 242 ALA B O 1
ATOM 6049 N N . THR B 1 243 ? -10.117 11.594 16.297 1 98.62 243 THR B N 1
ATOM 6050 C CA . THR B 1 243 ? -8.828 12.008 15.758 1 98.62 243 THR B CA 1
ATOM 6051 C C . THR B 1 243 ? -8 12.742 16.812 1 98.62 243 THR B C 1
ATOM 6053 O O . THR B 1 243 ? -8.516 13.625 17.5 1 98.62 243 THR B O 1
ATOM 6056 N N . ILE B 1 244 ? -6.812 12.328 16.984 1 98.06 244 ILE B N 1
ATOM 6057 C CA . ILE B 1 244 ? -5.84 13.125 17.719 1 98.06 244 ILE B CA 1
ATOM 6058 C C . ILE B 1 244 ? -4.887 13.812 16.75 1 98.06 244 ILE B C 1
ATOM 6060 O O . ILE B 1 244 ? -3.953 13.188 16.234 1 98.06 244 ILE B O 1
ATOM 6064 N N . GLY B 1 245 ? -5.039 15.086 16.594 1 97.81 245 GLY B N 1
ATOM 6065 C CA . GLY B 1 245 ? -4.273 15.836 15.617 1 97.81 245 GLY B CA 1
ATOM 6066 C C . GLY B 1 245 ? -4.906 15.836 14.242 1 97.81 245 GLY B C 1
ATOM 6067 O O . GLY B 1 245 ? -4.367 15.242 13.305 1 97.81 245 GLY B O 1
ATOM 6068 N N . THR B 1 246 ? -6.043 16.547 14.078 1 97.12 246 THR B N 1
ATOM 6069 C CA . THR B 1 246 ? -6.727 16.625 12.797 1 97.12 246 THR B CA 1
ATOM 6070 C C . THR B 1 246 ? -5.844 17.297 11.75 1 97.12 246 THR B C 1
ATOM 6072 O O . THR B 1 246 ? -4.945 18.062 12.094 1 97.12 246 THR B O 1
ATOM 6075 N N . THR B 1 247 ? -6.098 17.016 10.523 1 94.06 247 THR B N 1
ATOM 6076 C CA . THR B 1 247 ? -5.25 17.469 9.43 1 94.06 247 THR B CA 1
ATOM 6077 C C . THR B 1 247 ? -5.27 18.984 9.312 1 94.06 247 THR B C 1
ATOM 6079 O O . THR B 1 247 ? -4.23 19.609 9.109 1 94.06 247 THR B O 1
ATOM 6082 N N . GLY B 1 248 ? -6.398 19.562 9.469 1 94.62 248 GLY B N 1
ATOM 6083 C CA . GLY B 1 248 ? -6.57 20.984 9.188 1 94.62 248 GLY B CA 1
ATOM 6084 C C . GLY B 1 248 ? -5.953 21.875 10.242 1 94.62 248 GLY B C 1
ATOM 6085 O O . GLY B 1 248 ? -5.219 22.812 9.914 1 94.62 248 GLY B O 1
ATOM 6086 N N . VAL B 1 249 ? -6.238 21.547 11.484 1 96.38 249 VAL B N 1
ATOM 6087 C CA . VAL B 1 249 ? -5.848 22.5 12.516 1 96.38 249 VAL B CA 1
ATOM 6088 C C . VAL B 1 249 ? -5.152 21.766 13.656 1 96.38 249 VAL B C 1
ATOM 6090 O O . VAL B 1 249 ? -4.773 22.375 14.656 1 96.38 249 VAL B O 1
ATOM 6093 N N . CYS B 1 250 ? -4.922 20.438 13.469 1 97.25 250 CYS B N 1
ATOM 6094 C CA . CYS B 1 250 ? -4.23 19.578 14.438 1 97.25 250 CYS B CA 1
ATOM 6095 C C . CYS B 1 250 ? -4.957 19.578 15.773 1 97.25 250 CYS B C 1
ATOM 6097 O O . CYS B 1 250 ? -4.32 19.578 16.828 1 97.25 250 CYS B O 1
ATOM 6099 N N . ALA B 1 251 ? -6.242 19.656 15.742 1 97.62 251 ALA B N 1
ATOM 6100 C CA . ALA B 1 251 ? -7.062 19.562 16.953 1 97.62 251 ALA B CA 1
ATOM 6101 C C . ALA B 1 251 ? -7.215 18.109 17.406 1 97.62 251 ALA B C 1
ATOM 6103 O O . ALA B 1 251 ? -7.047 17.188 16.609 1 97.62 251 ALA B O 1
ATOM 6104 N N . CYS B 1 252 ? -7.457 17.922 18.672 1 98.19 252 CYS B N 1
ATOM 6105 C CA . CYS B 1 252 ? -7.668 16.609 19.25 1 98.19 252 CYS B CA 1
ATOM 6106 C C . CYS B 1 252 ? -9.109 16.453 19.734 1 98.19 252 CYS B C 1
ATOM 6108 O O . CYS B 1 252 ? -9.625 17.297 20.453 1 98.19 252 CYS B O 1
ATOM 6110 N N . ASP B 1 253 ? -9.734 15.406 19.312 1 98.5 253 ASP B N 1
ATOM 6111 C CA . ASP B 1 253 ? -11.062 15.078 19.812 1 98.5 253 ASP B CA 1
ATOM 6112 C C . ASP B 1 253 ? -10.992 14.633 21.281 1 98.5 253 ASP B C 1
ATOM 6114 O O . ASP B 1 253 ? -9.914 14.312 21.781 1 98.5 253 ASP B O 1
ATOM 6118 N N . ASP B 1 254 ? -12.172 14.703 21.938 1 98.25 254 ASP B N 1
ATOM 6119 C CA . ASP B 1 254 ? -12.297 14.273 23.328 1 98.25 254 ASP B CA 1
ATOM 6120 C C . ASP B 1 254 ? -12.438 12.758 23.438 1 98.25 254 ASP B C 1
ATOM 6122 O O . ASP B 1 254 ? -13.531 12.25 23.672 1 98.25 254 ASP B O 1
ATOM 6126 N N . VAL B 1 255 ? -11.32 12.047 23.375 1 98.62 255 VAL B N 1
ATOM 6127 C CA . VAL B 1 255 ? -11.312 10.594 23.297 1 98.62 255 VAL B CA 1
ATOM 6128 C C . VAL B 1 255 ? -12 10 24.516 1 98.62 255 VAL B C 1
ATOM 6130 O O . VAL B 1 255 ? -12.75 9.031 24.422 1 98.62 255 VAL B O 1
ATOM 6133 N N . GLU B 1 256 ? -11.766 10.562 25.656 1 98.56 256 GLU B N 1
ATOM 6134 C CA . GLU B 1 256 ? -12.383 10.055 26.875 1 98.56 256 GLU B CA 1
ATOM 6135 C C . GLU B 1 256 ? -13.898 10.203 26.844 1 98.56 256 GLU B C 1
ATOM 6137 O O . GLU B 1 256 ? -14.633 9.258 27.125 1 98.56 256 GLU B O 1
ATOM 6142 N N . GLY B 1 257 ? -14.375 11.461 26.578 1 98.56 257 GLY B N 1
ATOM 6143 C CA . GLY B 1 257 ? -15.805 11.688 26.469 1 98.56 257 GLY B CA 1
ATOM 6144 C C . GLY B 1 257 ? -16.469 10.828 25.406 1 98.56 257 GLY B C 1
ATOM 6145 O O . GLY B 1 257 ? -17.531 10.266 25.641 1 98.56 257 GLY B O 1
ATOM 6146 N N . LEU B 1 258 ? -15.844 10.719 24.219 1 98.81 258 LEU B N 1
ATOM 6147 C CA . LEU B 1 258 ? -16.344 9.859 23.156 1 98.81 258 LEU B CA 1
ATOM 6148 C C . LEU B 1 258 ? -16.359 8.398 23.594 1 98.81 258 LEU B C 1
ATOM 6150 O O . LEU B 1 258 ? -17.312 7.668 23.312 1 98.81 258 LEU B O 1
ATOM 6154 N N . GLY B 1 259 ? -15.25 8.023 24.234 1 98.75 259 GLY B N 1
ATOM 6155 C CA . GLY B 1 259 ? -15.102 6.652 24.688 1 98.75 259 GLY B CA 1
ATOM 6156 C C . GLY B 1 259 ? -16.188 6.219 25.656 1 98.75 259 GLY B C 1
ATOM 6157 O O . GLY B 1 259 ? -16.672 5.086 25.594 1 98.75 259 GLY B O 1
ATOM 6158 N N . ARG B 1 260 ? -16.594 7.051 26.562 1 98.31 260 ARG B N 1
ATOM 6159 C CA . ARG B 1 260 ? -17.672 6.738 27.5 1 98.31 260 ARG B CA 1
ATOM 6160 C C . ARG B 1 260 ? -18.969 6.434 26.766 1 98.31 260 ARG B C 1
ATOM 6162 O O . ARG B 1 260 ? -19.656 5.465 27.078 1 98.31 260 ARG B O 1
ATOM 6169 N N . VAL B 1 261 ? -19.25 7.262 25.812 1 98.56 261 VAL B N 1
ATOM 6170 C CA . VAL B 1 261 ? -20.453 7.043 25.031 1 98.56 261 VAL B CA 1
ATOM 6171 C C . VAL B 1 261 ? -20.359 5.723 24.281 1 98.56 261 VAL B C 1
ATOM 6173 O O . VAL B 1 261 ? -21.312 4.941 24.234 1 98.56 261 VAL B O 1
ATOM 6176 N N . CYS B 1 262 ? -19.172 5.465 23.672 1 98.56 262 CYS B N 1
ATOM 6177 C CA . CYS B 1 262 ? -18.953 4.25 22.906 1 98.56 262 CYS B CA 1
ATOM 6178 C C . CYS B 1 262 ? -19.094 3.012 23.781 1 98.56 262 CYS B C 1
ATOM 6180 O O . CYS B 1 262 ? -19.656 1.999 23.359 1 98.56 262 CYS B O 1
ATOM 6182 N N . SER B 1 263 ? -18.547 3.117 24.922 1 97.44 263 SER B N 1
ATOM 6183 C CA . SER B 1 263 ? -18.609 1.996 25.859 1 97.44 263 SER B CA 1
ATOM 6184 C C . SER B 1 263 ? -20.047 1.693 26.266 1 97.44 263 SER B C 1
ATOM 6186 O O . SER B 1 263 ? -20.438 0.529 26.359 1 97.44 263 SER B O 1
ATOM 6188 N N . GLU B 1 264 ? -20.828 2.693 26.516 1 96.19 264 GLU B N 1
ATOM 6189 C CA . GLU B 1 264 ? -22.219 2.547 26.922 1 96.19 264 GLU B CA 1
ATOM 6190 C C . GLU B 1 264 ? -23.047 1.863 25.844 1 96.19 264 GLU B C 1
ATOM 6192 O O . GLU B 1 264 ? -24 1.148 26.141 1 96.19 264 GLU B O 1
ATOM 6197 N N . ARG B 1 265 ? -22.672 2.021 24.672 1 94.94 265 ARG B N 1
ATOM 6198 C CA . ARG B 1 265 ? -23.5 1.563 23.562 1 94.94 265 ARG B CA 1
ATOM 6199 C C . ARG B 1 265 ? -22.797 0.46 22.781 1 94.94 265 ARG B C 1
ATOM 6201 O O . ARG B 1 265 ? -23.281 0.031 21.734 1 94.94 265 ARG B O 1
ATOM 6208 N N . ASN B 1 266 ? -21.641 0 23.188 1 95.25 266 ASN B N 1
ATOM 6209 C CA . ASN B 1 266 ? -20.844 -1.049 22.562 1 95.25 266 ASN B CA 1
ATOM 6210 C C . ASN B 1 266 ? -20.453 -0.68 21.141 1 95.25 266 ASN B C 1
ATOM 6212 O O . ASN B 1 266 ? -20.656 -1.467 20.219 1 95.25 266 ASN B O 1
ATOM 6216 N N . LEU B 1 267 ? -20.047 0.581 20.953 1 98.06 267 LEU B N 1
ATOM 6217 C CA . LEU B 1 267 ? -19.562 1.053 19.656 1 98.06 267 LEU B CA 1
ATOM 6218 C C . LEU B 1 267 ? -18.062 0.82 19.516 1 98.06 267 LEU B C 1
ATOM 6220 O O . LEU B 1 267 ? -17.328 0.857 20.516 1 98.06 267 LEU B O 1
ATOM 6224 N N . TRP B 1 268 ? -17.609 0.577 18.312 1 98.56 268 TRP B N 1
ATOM 6225 C CA . TRP B 1 268 ? -16.188 0.497 18.016 1 98.56 268 TRP B CA 1
ATOM 6226 C C . TRP B 1 268 ? -15.555 1.888 17.953 1 98.56 268 TRP B C 1
ATOM 6228 O O . TRP B 1 268 ? -15.867 2.682 17.062 1 98.56 268 TRP B O 1
ATOM 6238 N N . LEU B 1 269 ? -14.703 2.223 18.875 1 98.81 269 LEU B N 1
ATOM 6239 C CA . LEU B 1 269 ? -13.984 3.492 18.859 1 98.81 269 LEU B CA 1
ATOM 6240 C C . LEU B 1 269 ? -12.594 3.322 18.266 1 98.81 269 LEU B C 1
ATOM 6242 O O . LEU B 1 269 ? -11.742 2.652 18.859 1 98.81 269 LEU B O 1
ATOM 6246 N N . HIS B 1 270 ? -12.352 3.881 17.125 1 98.88 270 HIS B N 1
ATOM 6247 C CA . HIS B 1 270 ? -11.039 3.973 16.484 1 98.88 270 HIS B CA 1
ATOM 6248 C C . HIS B 1 270 ? -10.43 5.355 16.688 1 98.88 270 HIS B C 1
ATOM 6250 O O . HIS B 1 270 ? -11.109 6.371 16.516 1 98.88 270 HIS B O 1
ATOM 6256 N N . VAL B 1 271 ? -9.195 5.418 17.031 1 98.88 271 VAL B N 1
ATOM 6257 C CA . VAL B 1 271 ? -8.5 6.695 17.141 1 98.88 271 VAL B CA 1
ATOM 6258 C C . VAL B 1 271 ? -7.457 6.824 16.031 1 98.88 271 VAL B C 1
ATOM 6260 O O . VAL B 1 271 ? -6.527 6.016 15.953 1 98.88 271 VAL B O 1
ATOM 6263 N N . ASP B 1 272 ? -7.656 7.797 15.234 1 98.69 272 ASP B N 1
ATOM 6264 C CA . ASP B 1 272 ? -6.695 8.148 14.195 1 98.69 272 ASP B CA 1
ATOM 6265 C C . ASP B 1 272 ? -5.695 9.188 14.703 1 98.69 272 ASP B C 1
ATOM 6267 O O . ASP B 1 272 ? -6.051 10.344 14.922 1 98.69 272 ASP B O 1
ATOM 6271 N N . GLY B 1 273 ? -4.484 8.781 14.875 1 98.62 273 GLY B N 1
ATOM 6272 C CA . GLY B 1 273 ? -3.391 9.672 15.242 1 98.62 273 GLY B CA 1
ATOM 6273 C C . GLY B 1 273 ? -2.277 9.695 14.211 1 98.62 273 GLY B C 1
ATOM 6274 O O . GLY B 1 273 ? -1.097 9.656 14.555 1 98.62 273 GLY B O 1
ATOM 6275 N N . ALA B 1 274 ? -2.619 9.789 12.961 1 98.19 274 ALA B N 1
ATOM 6276 C CA . ALA B 1 274 ? -1.649 9.633 11.875 1 98.19 274 ALA B CA 1
ATOM 6277 C C . ALA B 1 274 ? -0.438 10.539 12.102 1 98.19 274 ALA B C 1
ATOM 6279 O O . ALA B 1 274 ? 0.706 10.086 12.008 1 98.19 274 ALA B O 1
ATOM 6280 N N . TYR B 1 275 ? -0.698 11.781 12.406 1 98.25 275 TYR B N 1
ATOM 6281 C CA . TYR B 1 275 ? 0.41 12.703 12.617 1 98.25 275 TYR B CA 1
ATOM 6282 C C . TYR B 1 275 ? 0.753 12.812 14.094 1 98.25 275 TYR B C 1
ATOM 6284 O O . TYR B 1 275 ? 1.802 12.336 14.531 1 98.25 275 TYR B O 1
ATOM 6292 N N . SER B 1 276 ? -0.134 13.266 14.93 1 98.12 276 SER B N 1
ATOM 6293 C CA . SER B 1 276 ? 0.163 13.68 16.297 1 98.12 276 SER B CA 1
ATOM 6294 C C . SER B 1 276 ? 0.286 12.469 17.219 1 98.12 276 SER B C 1
ATOM 6296 O O . SER B 1 276 ? 0.814 12.578 18.328 1 98.12 276 SER B O 1
ATOM 6298 N N . GLY B 1 277 ? -0.241 11.289 16.75 1 98.25 277 GLY B N 1
ATOM 6299 C CA . GLY B 1 277 ? 0.002 10.086 17.531 1 98.25 277 GLY B CA 1
ATOM 6300 C C . GLY B 1 277 ? 1.475 9.836 17.797 1 98.25 277 GLY B C 1
ATOM 6301 O O . GLY B 1 277 ? 1.834 9.219 18.812 1 98.25 277 GLY B O 1
ATOM 6302 N N . ASN B 1 278 ? 2.303 10.336 16.922 1 98.56 278 ASN B N 1
ATOM 6303 C CA . ASN B 1 278 ? 3.746 10.195 17.078 1 98.56 278 ASN B CA 1
ATOM 6304 C C . ASN B 1 278 ? 4.246 10.875 18.344 1 98.56 278 ASN B C 1
ATOM 6306 O O . ASN B 1 278 ? 5.242 10.453 18.938 1 98.56 278 ASN B O 1
ATOM 6310 N N . ALA B 1 279 ? 3.584 11.883 18.797 1 98.62 279 ALA B N 1
ATOM 6311 C CA . ALA B 1 279 ? 4.004 12.656 19.953 1 98.62 279 ALA B CA 1
ATOM 6312 C C . ALA B 1 279 ? 3.938 11.82 21.234 1 98.62 279 ALA B C 1
ATOM 6314 O O . ALA B 1 279 ? 4.57 12.164 22.234 1 98.62 279 ALA B O 1
ATOM 6315 N N . LEU B 1 280 ? 3.219 10.719 21.172 1 98.69 280 LEU B N 1
ATOM 6316 C CA . LEU B 1 280 ? 3 9.891 22.359 1 98.69 280 LEU B CA 1
ATOM 6317 C C . LEU B 1 280 ? 4.309 9.266 22.828 1 98.69 280 LEU B C 1
ATOM 6319 O O . LEU B 1 280 ? 4.398 8.789 23.969 1 98.69 280 LEU B O 1
ATOM 6323 N N . ILE B 1 281 ? 5.34 9.25 21.969 1 98.56 281 ILE B N 1
ATOM 6324 C CA . ILE B 1 281 ? 6.609 8.695 22.438 1 98.56 281 ILE B CA 1
ATOM 6325 C C . ILE B 1 281 ? 7.246 9.648 23.453 1 98.56 281 ILE B C 1
ATOM 6327 O O . ILE B 1 281 ? 8.195 9.281 24.141 1 98.56 281 ILE B O 1
ATOM 6331 N N . CYS B 1 282 ? 6.797 10.891 23.484 1 98.69 282 CYS B N 1
ATOM 6332 C CA . CYS B 1 282 ? 7.207 11.875 24.469 1 98.69 282 CYS B CA 1
ATOM 6333 C C . CYS B 1 282 ? 6.273 11.859 25.672 1 98.69 282 CYS B C 1
ATOM 6335 O O . CYS B 1 282 ? 5.078 12.133 25.547 1 98.69 282 CYS B O 1
ATOM 6337 N N . PRO B 1 283 ? 6.773 11.688 26.828 1 97.88 283 PRO B N 1
ATOM 6338 C CA . PRO B 1 283 ? 5.941 11.562 28.016 1 97.88 283 PRO B CA 1
ATOM 6339 C C . PRO B 1 283 ? 5.035 12.766 28.25 1 97.88 283 PRO B C 1
ATOM 6341 O O . PRO B 1 283 ? 3.918 12.625 28.75 1 97.88 283 PRO B O 1
ATOM 6344 N N . GLU B 1 284 ? 5.465 13.961 27.906 1 98.19 284 GLU B N 1
ATOM 6345 C CA . GLU B 1 284 ? 4.703 15.18 28.172 1 98.19 284 GLU B CA 1
ATOM 6346 C C . GLU B 1 284 ? 3.418 15.211 27.344 1 98.19 284 GLU B C 1
ATOM 6348 O O . GLU B 1 284 ? 2.518 16.016 27.625 1 98.19 284 GLU B O 1
ATOM 6353 N N . PHE B 1 285 ? 3.273 14.328 26.359 1 98.44 285 PHE B N 1
ATOM 6354 C CA . PHE B 1 285 ? 2.074 14.32 25.531 1 98.44 285 PHE B CA 1
ATOM 6355 C C . PHE B 1 285 ? 1.199 13.117 25.875 1 98.44 285 PHE B C 1
ATOM 6357 O O . PHE B 1 285 ? 0.163 12.898 25.234 1 98.44 285 PHE B O 1
ATOM 6364 N N . ARG B 1 286 ? 1.466 12.32 26.844 1 97.44 286 ARG B N 1
ATOM 6365 C CA . ARG B 1 286 ? 0.762 11.078 27.141 1 97.44 286 ARG B CA 1
ATOM 6366 C C . ARG B 1 286 ? -0.605 11.352 27.75 1 97.44 286 ARG B C 1
ATOM 6368 O O . ARG B 1 286 ? -1.41 10.438 27.922 1 97.44 286 ARG B O 1
ATOM 6375 N N . TYR B 1 287 ? -0.856 12.641 28.047 1 96.88 287 TYR B N 1
ATOM 6376 C CA . TYR B 1 287 ? -2.219 13 28.438 1 96.88 287 TYR B CA 1
ATOM 6377 C C . TYR B 1 287 ? -3.199 12.68 27.312 1 96.88 287 TYR B C 1
ATOM 6379 O O . TYR B 1 287 ? -4.395 12.5 27.547 1 96.88 287 TYR B O 1
ATOM 6387 N N . LEU B 1 288 ? -2.721 12.586 26.109 1 96.94 288 LEU B N 1
ATOM 6388 C CA . LEU B 1 288 ? -3.539 12.273 24.938 1 96.94 288 LEU B CA 1
ATOM 6389 C C . LEU B 1 288 ? -4.07 10.844 25.016 1 96.94 288 LEU B C 1
ATOM 6391 O O . LEU B 1 288 ? -4.988 10.477 24.281 1 96.94 288 LEU B O 1
ATOM 6395 N N . LEU B 1 289 ? -3.512 10.008 25.875 1 97.75 289 LEU B N 1
ATOM 6396 C CA . LEU B 1 289 ? -3.941 8.625 26.031 1 97.75 289 LEU B CA 1
ATOM 6397 C C . LEU B 1 289 ? -5.188 8.539 26.906 1 97.75 289 LEU B C 1
ATOM 6399 O O . LEU B 1 289 ? -5.77 7.461 27.062 1 97.75 289 LEU B O 1
ATOM 6403 N N . ARG B 1 290 ? -5.551 9.695 27.5 1 97.44 290 ARG B N 1
ATOM 6404 C CA . ARG B 1 290 ? -6.777 9.688 28.297 1 97.44 290 ARG B CA 1
ATOM 6405 C C . ARG B 1 290 ? -7.949 9.133 27.5 1 97.44 290 ARG B C 1
ATOM 6407 O O . ARG B 1 290 ? -8.234 9.609 26.391 1 97.44 290 ARG B O 1
ATOM 6414 N N . GLY B 1 291 ? -8.609 8.086 27.984 1 98.06 291 GLY B N 1
ATOM 6415 C CA . GLY B 1 291 ? -9.75 7.469 27.328 1 98.06 291 GLY B CA 1
ATOM 6416 C C . GLY B 1 291 ? -9.383 6.219 26.562 1 98.06 291 GLY B C 1
ATOM 6417 O O . GLY B 1 291 ? -10.266 5.5 26.078 1 98.06 291 GLY B O 1
ATOM 6418 N N . PHE B 1 292 ? -8.148 5.824 26.484 1 98.31 292 PHE B N 1
ATOM 6419 C CA . PHE B 1 292 ? -7.699 4.715 25.641 1 98.31 292 PHE B CA 1
ATOM 6420 C C . PHE B 1 292 ? -8.188 3.385 26.203 1 98.31 292 PHE B C 1
ATOM 6422 O O . PHE B 1 292 ? -8.125 2.359 25.516 1 98.31 292 PHE B O 1
ATOM 6429 N N . GLN B 1 293 ? -8.672 3.375 27.406 1 97.06 293 GLN B N 1
ATOM 6430 C CA . GLN B 1 293 ? -9.289 2.156 27.922 1 97.06 293 GLN B CA 1
ATOM 6431 C C . GLN B 1 293 ? -10.539 1.791 27.125 1 97.06 293 GLN B C 1
ATOM 6433 O O . GLN B 1 293 ? -10.977 0.64 27.141 1 97.06 293 GLN B O 1
ATOM 6438 N N . TYR B 1 294 ? -11.102 2.838 26.422 1 98 294 TYR B N 1
ATOM 6439 C CA . TYR B 1 294 ? -12.312 2.611 25.641 1 98 294 TYR B CA 1
ATOM 6440 C C . TYR B 1 294 ? -11.992 2.328 24.188 1 98 294 TYR B C 1
ATOM 6442 O O . TYR B 1 294 ? -12.859 1.917 23.406 1 98 294 TYR B O 1
ATOM 6450 N N . VAL B 1 295 ? -10.75 2.512 23.75 1 98.44 295 VAL B N 1
ATOM 6451 C CA . VAL B 1 295 ? -10.359 2.504 22.344 1 98.44 295 VAL B CA 1
ATOM 6452 C C . VAL B 1 295 ? -10.188 1.064 21.859 1 98.44 295 VAL B C 1
ATOM 6454 O O . VAL B 1 295 ? -9.5 0.268 22.5 1 98.44 295 VAL B O 1
ATOM 6457 N N . LYS B 1 296 ? -10.781 0.755 20.719 1 98.19 296 LYS B N 1
ATOM 6458 C CA . LYS B 1 296 ? -10.695 -0.586 20.141 1 98.19 296 LYS B CA 1
ATOM 6459 C C . LYS B 1 296 ? -9.539 -0.692 19.156 1 98.19 296 LYS B C 1
ATOM 6461 O O . LYS B 1 296 ? -8.977 -1.772 18.969 1 98.19 296 LYS B O 1
ATOM 6466 N N . SER B 1 297 ? -9.25 0.321 18.516 1 98.5 297 SER B N 1
ATOM 6467 C CA . SER B 1 297 ? -8.125 0.339 17.578 1 98.5 297 SER B CA 1
ATOM 6468 C C . SER B 1 297 ? -7.488 1.723 17.516 1 98.5 297 SER B C 1
ATOM 6470 O O . SER B 1 297 ? -8.148 2.73 17.766 1 98.5 297 SER B O 1
ATOM 6472 N N . PHE B 1 298 ? -6.23 1.809 17.234 1 98.69 298 PHE B N 1
ATOM 6473 C CA . PHE B 1 298 ? -5.434 3.027 17.172 1 98.69 298 PHE B CA 1
ATOM 6474 C C . PHE B 1 298 ? -4.398 2.93 16.047 1 98.69 298 PHE B C 1
ATOM 6476 O O . PHE B 1 298 ? -3.803 1.872 15.836 1 98.69 298 PHE B O 1
ATOM 6483 N N . ASN B 1 299 ? -4.18 4.008 15.25 1 98.75 299 ASN B N 1
ATOM 6484 C CA . ASN B 1 299 ? -3.117 4 14.258 1 98.75 299 ASN B CA 1
ATOM 6485 C C . ASN B 1 299 ? -2.295 5.285 14.297 1 98.75 299 ASN B C 1
ATOM 6487 O O . ASN B 1 299 ? -2.771 6.316 14.789 1 98.75 299 ASN B O 1
ATOM 6491 N N . PHE B 1 300 ? -1.096 5.266 13.867 1 98.19 300 PHE B N 1
ATOM 6492 C CA . PHE B 1 300 ? -0.304 6.457 13.586 1 98.19 300 PHE B CA 1
ATOM 6493 C C . PHE B 1 300 ? 0.727 6.176 12.5 1 98.19 300 PHE B C 1
ATOM 6495 O O . PHE B 1 300 ? 0.877 5.035 12.062 1 98.19 300 PHE B O 1
ATOM 6502 N N . ASN B 1 301 ? 1.414 7.258 12.008 1 98.25 301 ASN B N 1
ATOM 6503 C CA . ASN B 1 301 ? 2.334 7.16 10.875 1 98.25 301 ASN B CA 1
ATOM 6504 C C . ASN B 1 301 ? 3.754 7.555 11.273 1 98.25 301 ASN B C 1
ATOM 6506 O O . ASN B 1 301 ? 4.113 8.734 11.227 1 98.25 301 ASN B O 1
ATOM 6510 N N . PRO B 1 302 ? 4.609 6.523 11.5 1 98.31 302 PRO B N 1
ATOM 6511 C CA . PRO B 1 302 ? 6.02 6.863 11.711 1 98.31 302 PRO B CA 1
ATOM 6512 C C . PRO B 1 302 ? 6.621 7.645 10.547 1 98.31 302 PRO B C 1
ATOM 6514 O O . PRO B 1 302 ? 7.57 8.406 10.734 1 98.31 302 PRO B O 1
ATOM 6517 N N . ASN B 1 303 ? 6.047 7.52 9.352 1 97.75 303 ASN B N 1
ATOM 6518 C CA . ASN B 1 303 ? 6.605 8.203 8.195 1 97.75 303 ASN B CA 1
ATOM 6519 C C . ASN B 1 303 ? 6.25 9.688 8.195 1 97.75 303 ASN B C 1
ATOM 6521 O O . ASN B 1 303 ? 6.805 10.461 7.41 1 97.75 303 ASN B O 1
ATOM 6525 N N . LYS B 1 304 ? 5.375 10.133 9.047 1 97.19 304 LYS B N 1
ATOM 6526 C CA . LYS B 1 304 ? 5.082 11.555 9.164 1 97.19 304 LYS B CA 1
ATOM 6527 C C . LYS B 1 304 ? 6.027 12.234 10.148 1 97.19 304 LYS B C 1
ATOM 6529 O O . LYS B 1 304 ? 6.539 13.32 9.883 1 97.19 304 LYS B O 1
ATOM 6534 N N . TRP B 1 305 ? 6.281 11.562 11.297 1 97.94 305 TRP B N 1
ATOM 6535 C CA . TRP B 1 305 ? 6.918 12.344 12.352 1 97.94 305 TRP B CA 1
ATOM 6536 C C . TRP B 1 305 ? 7.914 11.5 13.141 1 97.94 305 TRP B C 1
ATOM 6538 O O . TRP B 1 305 ? 8.156 11.75 14.32 1 97.94 305 TRP B O 1
ATOM 6548 N N . MET B 1 306 ? 8.461 10.383 12.562 1 97.5 306 MET B N 1
ATOM 6549 C CA . MET B 1 306 ? 9.461 9.57 13.25 1 97.5 306 MET B CA 1
ATOM 6550 C C . MET B 1 306 ? 10.648 9.273 12.344 1 97.5 306 MET B C 1
ATOM 6552 O O . MET B 1 306 ? 11.312 8.242 12.492 1 97.5 306 MET B O 1
ATOM 6556 N N . MET B 1 307 ? 10.805 10.062 11.367 1 97 307 MET B N 1
ATOM 6557 C CA . MET B 1 307 ? 11.992 10.047 10.523 1 97 307 MET B CA 1
ATOM 6558 C C . MET B 1 307 ? 12.047 8.781 9.68 1 97 307 MET B C 1
ATOM 6560 O O . MET B 1 307 ? 13.125 8.352 9.266 1 97 307 MET B O 1
ATOM 6564 N N . VAL B 1 308 ? 10.906 8.148 9.477 1 98.06 308 VAL B N 1
ATOM 6565 C CA . VAL B 1 308 ? 10.812 6.93 8.672 1 98.06 308 VAL B CA 1
ATOM 6566 C C . VAL B 1 308 ? 10.289 7.27 7.277 1 98.06 308 VAL B C 1
ATOM 6568 O O . VAL B 1 308 ? 9.312 8.008 7.137 1 98.06 308 VAL B O 1
ATOM 6571 N N . ASN B 1 309 ? 10.977 6.746 6.242 1 97.5 309 ASN B N 1
ATOM 6572 C CA . ASN B 1 309 ? 10.516 6.977 4.879 1 97.5 309 ASN B CA 1
ATOM 6573 C C . ASN B 1 309 ? 9.141 6.363 4.641 1 97.5 309 ASN B C 1
ATOM 6575 O O . ASN B 1 309 ? 8.805 5.328 5.223 1 97.5 309 ASN B O 1
ATOM 6579 N N . PHE B 1 310 ? 8.312 7.012 3.82 1 96.5 310 PHE B N 1
ATOM 6580 C CA . PHE B 1 310 ? 7.051 6.461 3.346 1 96.5 310 PHE B CA 1
ATOM 6581 C C . PHE B 1 310 ? 7.281 5.188 2.543 1 96.5 310 PHE B C 1
ATOM 6583 O O . PHE B 1 310 ? 8.281 5.07 1.829 1 96.5 310 PHE B O 1
ATOM 6590 N N . ASP B 1 311 ? 6.438 4.25 2.764 1 95.62 311 ASP B N 1
ATOM 6591 C CA . ASP B 1 311 ? 5.195 4.191 3.527 1 95.62 311 ASP B CA 1
ATOM 6592 C C . ASP B 1 311 ? 5.355 3.324 4.773 1 95.62 311 ASP B C 1
ATOM 6594 O O . ASP B 1 311 ? 5.973 2.258 4.719 1 95.62 311 ASP B O 1
ATOM 6598 N N . CYS B 1 312 ? 4.824 3.734 5.828 1 97.56 312 CYS B N 1
ATOM 6599 C CA . CYS B 1 312 ? 4.832 3.014 7.094 1 97.56 312 CYS B CA 1
ATOM 6600 C C . CYS B 1 312 ? 3.738 3.529 8.023 1 97.56 312 CYS B C 1
ATOM 6602 O O . CYS B 1 312 ? 3.879 4.598 8.625 1 97.56 312 CYS B O 1
ATOM 6604 N N . SER B 1 313 ? 2.652 2.861 8.117 1 97.69 313 SER B N 1
ATOM 6605 C CA . SER B 1 313 ? 1.58 3.123 9.07 1 97.69 313 SER B CA 1
ATOM 6606 C C . SER B 1 313 ? 1.389 1.947 10.023 1 97.69 313 SER B C 1
ATOM 6608 O O . SER B 1 313 ? 1.424 0.789 9.602 1 97.69 313 SER B O 1
ATOM 6610 N N . VAL B 1 314 ? 1.293 2.236 11.242 1 98.38 314 VAL B N 1
ATOM 6611 C CA . VAL B 1 314 ? 1.16 1.173 12.234 1 98.38 314 VAL B CA 1
ATOM 6612 C C . VAL B 1 314 ? -0.187 1.292 12.945 1 98.38 314 VAL B C 1
ATOM 6614 O O . VAL B 1 314 ? -0.638 2.398 13.25 1 98.38 314 VAL B O 1
ATOM 6617 N N . MET B 1 315 ? -0.786 0.154 13.188 1 98.12 315 MET B N 1
ATOM 6618 C CA . MET B 1 315 ? -2.076 0.161 13.867 1 98.12 315 MET B CA 1
ATOM 6619 C C . MET B 1 315 ? -2.15 -0.955 14.906 1 98.12 315 MET B C 1
ATOM 6621 O O . MET B 1 315 ? -1.516 -1.999 14.742 1 98.12 315 MET B O 1
ATOM 6625 N N . TRP B 1 316 ? -2.857 -0.741 15.953 1 98.06 316 TRP B N 1
ATOM 6626 C CA . TRP B 1 316 ? -3.137 -1.707 17 1 98.06 316 TRP B CA 1
ATOM 6627 C C . TRP B 1 316 ? -4.637 -1.959 17.125 1 98.06 316 TRP B C 1
ATOM 6629 O O . TRP B 1 316 ? -5.445 -1.083 16.828 1 98.06 316 TRP B O 1
ATOM 6639 N N . VAL B 1 317 ? -4.98 -3.127 17.531 1 96.88 317 VAL B N 1
ATOM 6640 C CA . VAL B 1 317 ? -6.355 -3.504 17.859 1 96.88 317 VAL B CA 1
ATOM 6641 C C . VAL B 1 317 ? -6.383 -4.238 19.188 1 96.88 317 VAL B C 1
ATOM 6643 O O . VAL B 1 317 ? -5.402 -4.875 19.578 1 96.88 317 VAL B O 1
ATOM 6646 N N . ARG B 1 318 ? -7.453 -4.156 19.859 1 95.69 318 ARG B N 1
ATOM 6647 C CA . ARG B 1 318 ? -7.605 -4.855 21.141 1 95.69 318 ARG B CA 1
ATOM 6648 C C . ARG B 1 318 ? -7.93 -6.328 20.922 1 95.69 318 ARG B C 1
ATOM 6650 O O . ARG B 1 318 ? -7.684 -7.16 21.797 1 95.69 318 ARG B O 1
ATOM 6657 N N . ASP B 1 319 ? -8.539 -6.578 19.781 1 94 319 ASP B N 1
ATOM 6658 C CA . ASP B 1 319 ? -8.914 -7.945 19.438 1 94 319 ASP B CA 1
ATOM 6659 C C . ASP B 1 319 ? -8.516 -8.281 18 1 94 319 ASP B C 1
ATOM 6661 O O . ASP B 1 319 ? -9.234 -7.953 17.062 1 94 319 ASP B O 1
ATOM 6665 N N . LYS B 1 320 ? -7.449 -9.016 17.891 1 90.56 320 LYS B N 1
ATOM 6666 C CA . LYS B 1 320 ? -6.918 -9.312 16.562 1 90.56 320 LYS B CA 1
ATOM 6667 C C . LYS B 1 320 ? -7.875 -10.211 15.773 1 90.56 320 LYS B C 1
ATOM 6669 O O . LYS B 1 320 ? -7.891 -10.18 14.547 1 90.56 320 LYS B O 1
ATOM 6674 N N . HIS B 1 321 ? -8.734 -10.953 16.375 1 88.69 321 HIS B N 1
ATOM 6675 C CA . HIS B 1 321 ? -9.656 -11.852 15.695 1 88.69 321 HIS B CA 1
ATOM 6676 C C . HIS B 1 321 ? -10.734 -11.078 14.945 1 88.69 321 HIS B C 1
ATOM 6678 O O . HIS B 1 321 ? -11.273 -11.562 13.945 1 88.69 321 HIS B O 1
ATOM 6684 N N . ALA B 1 322 ? -11.055 -9.922 15.438 1 86.5 322 ALA B N 1
ATOM 6685 C CA . ALA B 1 322 ? -12.031 -9.102 14.734 1 86.5 322 ALA B CA 1
ATOM 6686 C C . ALA B 1 322 ? -11.539 -8.727 13.336 1 86.5 322 ALA B C 1
ATOM 6688 O O . ALA B 1 322 ? -12.32 -8.68 12.383 1 86.5 322 ALA B O 1
ATOM 6689 N N . LEU B 1 323 ? -10.227 -8.492 13.234 1 85.62 323 LEU B N 1
ATOM 6690 C CA . LEU B 1 323 ? -9.641 -8.148 11.945 1 85.62 323 LEU B CA 1
ATOM 6691 C C . LEU B 1 323 ? -9.609 -9.359 11.016 1 85.62 323 LEU B C 1
ATOM 6693 O O . LEU B 1 323 ? -9.992 -9.266 9.852 1 85.62 323 LEU B O 1
ATOM 6697 N N . THR B 1 324 ? -9.148 -10.445 11.578 1 84.94 324 THR B N 1
ATOM 6698 C CA . THR B 1 324 ? -8.961 -11.648 10.773 1 84.94 324 THR B CA 1
ATOM 6699 C C . THR B 1 324 ? -10.297 -12.188 10.281 1 84.94 324 THR B C 1
ATOM 6701 O O . THR B 1 324 ? -10.391 -12.719 9.172 1 84.94 324 THR B O 1
ATOM 6704 N N . ASN B 1 325 ? -11.297 -12.016 11.078 1 82.44 325 ASN B N 1
ATOM 6705 C CA . ASN B 1 325 ? -12.617 -12.492 10.688 1 82.44 325 ASN B CA 1
ATOM 6706 C C . ASN B 1 325 ? -13.172 -11.688 9.508 1 82.44 325 ASN B C 1
ATOM 6708 O O . ASN B 1 325 ? -13.922 -12.227 8.688 1 82.44 325 ASN B O 1
ATOM 6712 N N . ALA B 1 326 ? -12.766 -10.523 9.477 1 83.56 326 ALA B N 1
ATOM 6713 C CA . ALA B 1 326 ? -13.328 -9.633 8.469 1 83.56 326 ALA B CA 1
ATOM 6714 C C . ALA B 1 326 ? -12.594 -9.773 7.141 1 83.56 326 ALA B C 1
ATOM 6716 O O . ALA B 1 326 ? -13.18 -9.578 6.07 1 83.56 326 ALA B O 1
ATOM 6717 N N . LEU B 1 327 ? -11.328 -10.18 7.164 1 81.12 327 LEU B N 1
ATOM 6718 C CA . LEU B 1 327 ? -10.523 -10 5.961 1 81.12 327 LEU B CA 1
ATOM 6719 C C . LEU B 1 327 ? -9.891 -11.32 5.527 1 81.12 327 LEU B C 1
ATOM 6721 O O . LEU B 1 327 ? -9.102 -11.352 4.582 1 81.12 327 LEU B O 1
ATOM 6725 N N . THR B 1 328 ? -10.219 -12.391 6.043 1 78.06 328 THR B N 1
ATOM 6726 C CA . THR B 1 328 ? -9.523 -13.648 5.777 1 78.06 328 THR B CA 1
ATOM 6727 C C . THR B 1 328 ? -10.141 -14.359 4.574 1 78.06 328 THR B C 1
ATOM 6729 O O . THR B 1 328 ? -11.359 -14.469 4.465 1 78.06 328 THR B O 1
ATOM 6732 N N . VAL B 1 329 ? -9.219 -14.656 3.627 1 74.81 329 VAL B N 1
ATOM 6733 C CA . VAL B 1 329 ? -9.438 -15.633 2.562 1 74.81 329 VAL B CA 1
ATOM 6734 C C . VAL B 1 329 ? -8.328 -16.688 2.588 1 74.81 329 VAL B C 1
ATOM 6736 O O . VAL B 1 329 ? -7.16 -16.359 2.807 1 74.81 329 VAL B O 1
ATOM 6739 N N . ASN B 1 330 ? -8.633 -17.953 2.768 1 71.19 330 ASN B N 1
ATOM 6740 C CA . ASN B 1 330 ? -7.578 -18.938 2.996 1 71.19 330 ASN B CA 1
ATOM 6741 C C . ASN B 1 330 ? -7.48 -19.938 1.843 1 71.19 330 ASN B C 1
ATOM 6743 O O . ASN B 1 330 ? -8.117 -20.984 1.873 1 71.19 330 ASN B O 1
ATOM 6747 N N . PRO B 1 331 ? -6.621 -19.641 0.896 1 68.25 331 PRO B N 1
ATOM 6748 C CA . PRO B 1 331 ? -6.379 -20.609 -0.165 1 68.25 331 PRO B CA 1
ATOM 6749 C C . PRO B 1 331 ? -5.359 -21.672 0.234 1 68.25 331 PRO B C 1
ATOM 6751 O O . PRO B 1 331 ? -4.52 -21.438 1.104 1 68.25 331 PRO B O 1
ATOM 6754 N N . ILE B 1 332 ? -5.391 -22.719 -0.339 1 66 332 ILE B N 1
ATOM 6755 C CA . ILE B 1 332 ? -4.562 -23.875 -0.008 1 66 332 ILE B CA 1
ATOM 6756 C C . ILE B 1 332 ? -3.086 -23.516 -0.147 1 66 332 ILE B C 1
ATOM 6758 O O . ILE B 1 332 ? -2.273 -23.844 0.721 1 66 332 ILE B O 1
ATOM 6762 N N . TYR B 1 333 ? -2.738 -22.812 -1.099 1 70.19 333 TYR B N 1
ATOM 6763 C CA . TYR B 1 333 ? -1.332 -22.531 -1.379 1 70.19 333 TYR B CA 1
ATOM 6764 C C . TYR B 1 333 ? -0.758 -21.531 -0.378 1 70.19 333 TYR B C 1
ATOM 6766 O O . TYR B 1 333 ? 0.457 -21.328 -0.325 1 70.19 333 TYR B O 1
ATOM 6774 N N . LEU B 1 334 ? -1.556 -20.984 0.429 1 74.5 334 LEU B N 1
ATOM 6775 C CA . LEU B 1 334 ? -1.129 -20.016 1.436 1 74.5 334 LEU B CA 1
ATOM 6776 C C . LEU B 1 334 ? -1.097 -20.656 2.82 1 74.5 334 LEU B C 1
ATOM 6778 O O . LEU B 1 334 ? -0.702 -20.016 3.797 1 74.5 334 LEU B O 1
ATOM 6782 N N . GLN B 1 335 ? -1.418 -21.891 2.883 1 69.5 335 GLN B N 1
ATOM 6783 C CA . GLN B 1 335 ? -1.428 -22.594 4.16 1 69.5 335 GLN B CA 1
ATOM 6784 C C . GLN B 1 335 ? -0.042 -23.141 4.5 1 69.5 335 GLN B C 1
ATOM 6786 O O . GLN B 1 335 ? 0.721 -23.5 3.605 1 69.5 335 GLN B O 1
ATOM 6791 N N . HIS B 1 336 ? 0.304 -23.109 5.75 1 72 336 HIS B N 1
ATOM 6792 C CA . HIS B 1 336 ? 1.587 -23.641 6.199 1 72 336 HIS B CA 1
ATOM 6793 C C . HIS B 1 336 ? 1.458 -24.328 7.551 1 72 336 HIS B C 1
ATOM 6795 O O . HIS B 1 336 ? 0.457 -24.141 8.25 1 72 336 HIS B O 1
ATOM 6801 N N . ASP B 1 337 ? 2.408 -25.031 7.965 1 65 337 ASP B N 1
ATOM 6802 C CA . ASP B 1 337 ? 2.385 -25.891 9.141 1 65 337 ASP B CA 1
ATOM 6803 C C . ASP B 1 337 ? 2.271 -25.078 10.422 1 65 337 ASP B C 1
ATOM 6805 O O . ASP B 1 337 ? 1.704 -25.531 11.414 1 65 337 ASP B O 1
ATOM 6809 N N . ASN B 1 338 ? 2.75 -23.906 10.359 1 68.31 338 ASN B N 1
ATOM 6810 C CA . ASN B 1 338 ? 2.801 -23.109 11.578 1 68.31 338 ASN B CA 1
ATOM 6811 C C . ASN B 1 338 ? 1.595 -22.172 11.68 1 68.31 338 ASN B C 1
ATOM 6813 O O . ASN B 1 338 ? 1.602 -21.234 12.477 1 68.31 338 ASN B O 1
ATOM 6817 N N . GLU B 1 339 ? 0.682 -22.375 10.93 1 68.25 339 GLU B N 1
ATOM 6818 C CA . GLU B 1 339 ? -0.478 -21.484 10.844 1 68.25 339 GLU B CA 1
ATOM 6819 C C . GLU B 1 339 ? -1.127 -21.297 12.211 1 68.25 339 GLU B C 1
ATOM 6821 O O . GLU B 1 339 ? -1.587 -20.188 12.531 1 68.25 339 GLU B O 1
ATOM 6826 N N . ALA B 1 340 ? -1.176 -22.391 13.016 1 64.5 340 ALA B N 1
ATOM 6827 C CA . ALA B 1 340 ? -1.847 -22.344 14.312 1 64.5 340 ALA B CA 1
ATOM 6828 C C . ALA B 1 340 ? -1.04 -21.531 15.328 1 64.5 340 ALA B C 1
ATOM 6830 O O . ALA B 1 340 ? -1.589 -21.031 16.312 1 64.5 340 ALA B O 1
ATOM 6831 N N . HIS B 1 341 ? 0.27 -21.234 15.008 1 66 341 HIS B N 1
ATOM 6832 C CA . HIS B 1 341 ? 1.151 -20.656 16.016 1 66 341 HIS B CA 1
ATOM 6833 C C . HIS B 1 341 ? 1.771 -19.359 15.523 1 66 341 HIS B C 1
ATOM 6835 O O . HIS B 1 341 ? 2.639 -18.781 16.188 1 66 341 HIS B O 1
ATOM 6841 N N . SER B 1 342 ? 1.214 -18.969 14.406 1 78.56 342 SER B N 1
ATOM 6842 C CA . SER B 1 342 ? 1.892 -17.797 13.836 1 78.56 342 SER B CA 1
ATOM 6843 C C . SER B 1 342 ? 0.892 -16.797 13.266 1 78.56 342 SER B C 1
ATOM 6845 O O . SER B 1 342 ? -0.269 -17.141 13.031 1 78.56 342 SER B O 1
ATOM 6847 N N . ILE B 1 343 ? 1.372 -15.656 13.18 1 79.75 343 ILE B N 1
ATOM 6848 C CA . ILE B 1 343 ? 0.57 -14.586 12.586 1 79.75 343 ILE B CA 1
ATOM 6849 C C . ILE B 1 343 ? 0.8 -14.547 11.078 1 79.75 343 ILE B C 1
ATOM 6851 O O . ILE B 1 343 ? 1.944 -14.555 10.617 1 79.75 343 ILE B O 1
ATOM 6855 N N . ASP B 1 344 ? -0.272 -14.641 10.273 1 79.88 344 ASP B N 1
ATOM 6856 C CA . ASP B 1 344 ? -0.226 -14.336 8.844 1 79.88 344 ASP B CA 1
ATOM 6857 C C . ASP B 1 344 ? -0.839 -12.961 8.562 1 79.88 344 ASP B C 1
ATOM 6859 O O . ASP B 1 344 ? -2.062 -12.828 8.5 1 79.88 344 ASP B O 1
ATOM 6863 N N . TYR B 1 345 ? -0.019 -12.07 8.25 1 80.06 345 TYR B N 1
ATOM 6864 C CA . TYR B 1 345 ? -0.432 -10.672 8.172 1 80.06 345 TYR B CA 1
ATOM 6865 C C . TYR B 1 345 ? -1.266 -10.414 6.922 1 80.06 345 TYR B C 1
ATOM 6867 O O . TYR B 1 345 ? -1.935 -9.383 6.812 1 80.06 345 TYR B O 1
ATOM 6875 N N . ARG B 1 346 ? -1.243 -11.273 5.953 1 81.5 346 ARG B N 1
ATOM 6876 C CA . ARG B 1 346 ? -2.119 -11.172 4.789 1 81.5 346 ARG B CA 1
ATOM 6877 C C . ARG B 1 346 ? -3.582 -11.109 5.211 1 81.5 346 ARG B C 1
ATOM 6879 O O . ARG B 1 346 ? -4.426 -10.594 4.473 1 81.5 346 ARG B O 1
ATOM 6886 N N . ASN B 1 347 ? -3.93 -11.625 6.379 1 79.88 347 ASN B N 1
ATOM 6887 C CA . ASN B 1 347 ? -5.301 -11.664 6.879 1 79.88 347 ASN B CA 1
ATOM 6888 C C . ASN B 1 347 ? -5.664 -10.383 7.617 1 79.88 347 ASN B C 1
ATOM 6890 O O . ASN B 1 347 ? -6.805 -10.211 8.055 1 79.88 347 ASN B O 1
ATOM 6894 N N . TRP B 1 348 ? -4.664 -9.461 7.711 1 81.31 348 TRP B N 1
ATOM 6895 C CA . TRP B 1 348 ? -4.875 -8.25 8.492 1 81.31 348 TRP B CA 1
ATOM 6896 C C . TRP B 1 348 ? -4.957 -7.023 7.594 1 81.31 348 TRP B C 1
ATOM 6898 O O . TRP B 1 348 ? -5.211 -5.914 8.062 1 81.31 348 TRP B O 1
ATOM 6908 N N . THR B 1 349 ? -4.719 -7.211 6.312 1 87.19 349 THR B N 1
ATOM 6909 C CA . THR B 1 349 ? -4.594 -6.09 5.387 1 87.19 349 THR B CA 1
ATOM 6910 C C . THR B 1 349 ? -5.418 -6.336 4.125 1 87.19 349 THR B C 1
ATOM 6912 O O . THR B 1 349 ? -5.883 -7.453 3.889 1 87.19 349 THR B O 1
ATOM 6915 N N . ILE B 1 350 ? -5.578 -5.293 3.35 1 88.81 350 ILE B N 1
ATOM 6916 C CA . ILE B 1 350 ? -6.258 -5.414 2.064 1 88.81 350 ILE B CA 1
ATOM 6917 C C . ILE B 1 350 ? -5.367 -6.168 1.08 1 88.81 350 ILE B C 1
ATOM 6919 O O . ILE B 1 350 ? -5.789 -7.164 0.485 1 88.81 350 ILE B O 1
ATOM 6923 N N . PRO B 1 351 ? -4.125 -5.715 0.955 1 89.88 351 PRO B N 1
ATOM 6924 C CA . PRO B 1 351 ? -3.229 -6.543 0.144 1 89.88 351 PRO B CA 1
ATOM 6925 C C . PRO B 1 351 ? -2.82 -7.836 0.849 1 89.88 351 PRO B C 1
ATOM 6927 O O . PRO B 1 351 ? -2.807 -7.891 2.082 1 89.88 351 PRO B O 1
ATOM 6930 N N . LEU B 1 352 ? -2.484 -8.812 0.088 1 87.56 352 LEU B N 1
ATOM 6931 C CA . LEU B 1 352 ? -1.943 -10.023 0.685 1 87.56 352 LEU B CA 1
ATOM 6932 C C . LEU B 1 352 ? -0.431 -9.922 0.855 1 87.56 352 LEU B C 1
ATOM 6934 O O . LEU B 1 352 ? 0.103 -10.25 1.916 1 87.56 352 LEU B O 1
ATOM 6938 N N . SER B 1 353 ? 0.224 -9.391 -0.133 1 91.06 353 SER B N 1
ATOM 6939 C CA . SER B 1 353 ? 1.677 -9.25 -0.118 1 91.06 353 SER B CA 1
ATOM 6940 C C . SER B 1 353 ? 2.107 -8.016 0.673 1 91.06 353 SER B C 1
ATOM 6942 O O . SER B 1 353 ? 1.436 -6.984 0.637 1 91.06 353 SER B O 1
ATOM 6944 N N . ARG B 1 354 ? 3.26 -8.148 1.309 1 92.38 354 ARG B N 1
ATOM 6945 C CA . ARG B 1 354 ? 3.752 -7.051 2.137 1 92.38 354 ARG B CA 1
ATOM 6946 C C . ARG B 1 354 ? 5.258 -6.867 1.96 1 92.38 354 ARG B C 1
ATOM 6948 O O . ARG B 1 354 ? 5.996 -7.844 1.846 1 92.38 354 ARG B O 1
ATOM 6955 N N . ARG B 1 355 ? 5.637 -5.656 2.035 1 94.56 355 ARG B N 1
ATOM 6956 C CA . ARG B 1 355 ? 7.051 -5.297 2.049 1 94.56 355 ARG B CA 1
ATOM 6957 C C . ARG B 1 355 ? 7.645 -5.449 3.447 1 94.56 355 ARG B C 1
ATOM 6959 O O . ARG B 1 355 ? 6.91 -5.461 4.438 1 94.56 355 ARG B O 1
ATOM 6966 N N . PHE B 1 356 ? 8.938 -5.586 3.525 1 96.94 356 PHE B N 1
ATOM 6967 C CA . PHE B 1 356 ? 9.641 -5.703 4.797 1 96.94 356 PHE B CA 1
ATOM 6968 C C . PHE B 1 356 ? 9.781 -4.344 5.465 1 96.94 356 PHE B C 1
ATOM 6970 O O . PHE B 1 356 ? 10.891 -3.93 5.82 1 96.94 356 PHE B O 1
ATOM 6977 N N . ARG B 1 357 ? 8.688 -3.717 5.824 1 97.25 357 ARG B N 1
ATOM 6978 C CA . ARG B 1 357 ? 8.648 -2.348 6.328 1 97.25 357 ARG B CA 1
ATOM 6979 C C . ARG B 1 357 ? 9.203 -2.268 7.746 1 97.25 357 ARG B C 1
ATOM 6981 O O . ARG B 1 357 ? 9.711 -1.225 8.164 1 97.25 357 ARG B O 1
ATOM 6988 N N . SER B 1 358 ? 9.133 -3.35 8.484 1 98.06 358 SER B N 1
ATOM 6989 C CA . SER B 1 358 ? 9.562 -3.324 9.875 1 98.06 358 SER B CA 1
ATOM 6990 C C . SER B 1 358 ? 11.07 -3.104 9.984 1 98.06 358 SER B C 1
ATOM 6992 O O . SER B 1 358 ? 11.562 -2.625 11.008 1 98.06 358 SER B O 1
ATOM 6994 N N . LEU B 1 359 ? 11.773 -3.381 8.922 1 98.31 359 LEU B N 1
ATOM 6995 C CA . LEU B 1 359 ? 13.227 -3.221 8.938 1 98.31 359 LEU B CA 1
ATOM 6996 C C . LEU B 1 359 ? 13.609 -1.753 9.094 1 98.31 359 LEU B C 1
ATOM 6998 O O . LEU B 1 359 ? 14.523 -1.421 9.852 1 98.31 359 LEU B O 1
ATOM 7002 N N . LYS B 1 360 ? 12.961 -0.881 8.375 1 98.44 360 LYS B N 1
ATOM 7003 C CA . LYS B 1 360 ? 13.32 0.53 8.477 1 98.44 360 LYS B CA 1
ATOM 7004 C C . LYS B 1 360 ? 12.945 1.096 9.844 1 98.44 360 LYS B C 1
ATOM 7006 O O . LYS B 1 360 ? 13.633 1.965 10.375 1 98.44 360 LYS B O 1
ATOM 7011 N N . LEU B 1 361 ? 11.859 0.621 10.43 1 98.56 361 LEU B N 1
ATOM 7012 C CA . LEU B 1 361 ? 11.547 1.012 11.797 1 98.56 361 LEU B CA 1
ATOM 7013 C C . LEU B 1 361 ? 12.664 0.593 12.75 1 98.56 361 LEU B C 1
ATOM 7015 O O . LEU B 1 361 ? 13.102 1.387 13.586 1 98.56 361 LEU B O 1
ATOM 7019 N N . TRP B 1 362 ? 13.062 -0.664 12.586 1 98.75 362 TRP B N 1
ATOM 7020 C CA . TRP B 1 362 ? 14.086 -1.247 13.445 1 98.75 362 TRP B CA 1
ATOM 7021 C C . TRP B 1 362 ? 15.383 -0.45 13.367 1 98.75 362 TRP B C 1
ATOM 7023 O O . TRP B 1 362 ? 15.977 -0.121 14.398 1 98.75 362 TRP B O 1
ATOM 7033 N N . PHE B 1 363 ? 15.812 -0.066 12.172 1 98.75 363 PHE B N 1
ATOM 7034 C CA . PHE B 1 363 ? 17.031 0.711 11.969 1 98.75 363 PHE B CA 1
ATOM 7035 C C . PHE B 1 363 ? 16.891 2.109 12.555 1 98.75 363 PHE B C 1
ATOM 7037 O O . PHE B 1 363 ? 17.766 2.582 13.273 1 98.75 363 PHE B O 1
ATOM 7044 N N . VAL B 1 364 ? 15.805 2.791 12.328 1 98.69 364 VAL B N 1
ATOM 7045 C CA . VAL B 1 364 ? 15.609 4.172 12.766 1 98.69 364 VAL B CA 1
ATOM 7046 C C . VAL B 1 364 ? 15.57 4.234 14.289 1 98.69 364 VAL B C 1
ATOM 7048 O O . VAL B 1 364 ? 16.25 5.051 14.906 1 98.69 364 VAL B O 1
ATOM 7051 N N . ILE B 1 365 ? 14.781 3.328 14.891 1 98.81 365 ILE B N 1
ATOM 7052 C CA . ILE B 1 365 ? 14.648 3.342 16.344 1 98.81 365 ILE B CA 1
ATOM 7053 C C . ILE B 1 365 ? 16.016 3.086 16.984 1 98.81 365 ILE B C 1
ATOM 7055 O O . ILE B 1 365 ? 16.391 3.766 17.938 1 98.81 365 ILE B O 1
ATOM 7059 N N . ARG B 1 366 ? 16.75 2.152 16.453 1 98.69 366 ARG B N 1
ATOM 7060 C CA . ARG B 1 366 ? 18.016 1.773 17.078 1 98.69 366 ARG B CA 1
ATOM 7061 C C . ARG B 1 366 ? 19.078 2.83 16.812 1 98.69 366 ARG B C 1
ATOM 7063 O O . ARG B 1 366 ? 19.922 3.084 17.688 1 98.69 366 ARG B O 1
ATOM 7070 N N . MET B 1 367 ? 19.078 3.486 15.672 1 98.19 367 MET B N 1
ATOM 7071 C CA . MET B 1 367 ? 20.125 4.438 15.32 1 98.19 367 MET B CA 1
ATOM 7072 C C . MET B 1 367 ? 19.891 5.785 15.992 1 98.19 367 MET B C 1
ATOM 7074 O O . MET B 1 367 ? 20.828 6.539 16.234 1 98.19 367 MET B O 1
ATOM 7078 N N . TYR B 1 368 ? 18.625 6.117 16.266 1 97.94 368 TYR B N 1
ATOM 7079 C CA . TYR B 1 368 ? 18.328 7.387 16.922 1 97.94 368 TYR B CA 1
ATOM 7080 C C . TYR B 1 368 ? 18.125 7.195 18.422 1 97.94 368 TYR B C 1
ATOM 7082 O O . TYR B 1 368 ? 18.375 8.117 19.203 1 97.94 368 TYR B O 1
ATOM 7090 N N . GLY B 1 369 ? 17.75 5.965 18.812 1 98.31 369 GLY B N 1
ATOM 7091 C CA . GLY B 1 369 ? 17.266 5.777 20.156 1 98.31 369 GLY B CA 1
ATOM 7092 C C . GLY B 1 369 ? 15.945 6.488 20.422 1 98.31 369 GLY B C 1
ATOM 7093 O O . GLY B 1 369 ? 15.578 7.414 19.703 1 98.31 369 GLY B O 1
ATOM 7094 N N . VAL B 1 370 ? 15.281 6.039 21.5 1 98.62 370 VAL B N 1
ATOM 7095 C CA . VAL B 1 370 ? 14.023 6.672 21.875 1 98.62 370 VAL B CA 1
ATOM 7096 C C . VAL B 1 370 ? 14.25 8.156 22.156 1 98.62 370 VAL B C 1
ATOM 7098 O O . VAL B 1 370 ? 13.461 9 21.719 1 98.62 370 VAL B O 1
ATOM 7101 N N . GLU B 1 371 ? 15.32 8.5 22.734 1 98.5 371 GLU B N 1
ATOM 7102 C CA . GLU B 1 371 ? 15.617 9.883 23.109 1 98.5 371 GLU B CA 1
ATOM 7103 C C . GLU B 1 371 ? 15.812 10.758 21.875 1 98.5 371 GLU B C 1
ATOM 7105 O O . GLU B 1 371 ? 15.367 11.906 21.844 1 98.5 371 GLU B O 1
ATOM 7110 N N . GLY B 1 372 ? 16.547 10.211 20.891 1 98.25 372 GLY B N 1
ATOM 7111 C CA . GLY B 1 372 ? 16.734 10.969 19.672 1 98.25 372 GLY B CA 1
ATOM 7112 C C . GLY B 1 372 ? 15.438 11.258 18.938 1 98.25 372 GLY B C 1
ATOM 7113 O O . GLY B 1 372 ? 15.242 12.359 18.422 1 98.25 372 GLY B O 1
ATOM 7114 N N . LEU B 1 373 ? 14.57 10.344 18.938 1 98.56 373 LEU B N 1
ATOM 7115 C CA . LEU B 1 373 ? 13.281 10.516 18.297 1 98.56 373 LEU B CA 1
ATOM 7116 C C . LEU B 1 373 ? 12.414 11.508 19.062 1 98.56 373 LEU B C 1
ATOM 7118 O O . LEU B 1 373 ? 11.688 12.305 18.469 1 98.56 373 LEU B O 1
ATOM 7122 N N . GLN B 1 374 ? 12.484 11.43 20.391 1 98.75 374 GLN B N 1
ATOM 7123 C CA . GLN B 1 374 ? 11.773 12.391 21.219 1 98.75 374 GLN B CA 1
ATOM 7124 C C . GLN B 1 374 ? 12.266 13.812 20.969 1 98.75 374 GLN B C 1
ATOM 7126 O O . GLN B 1 374 ? 11.469 14.742 20.859 1 98.75 374 GLN B O 1
ATOM 7131 N N . GLN B 1 375 ? 13.539 13.961 20.844 1 98.44 375 GLN B N 1
ATOM 7132 C CA . GLN B 1 375 ? 14.125 15.281 20.594 1 98.44 375 GLN B CA 1
ATOM 7133 C C . GLN B 1 375 ? 13.672 15.828 19.25 1 98.44 375 GLN B C 1
ATOM 7135 O O . GLN B 1 375 ? 13.445 17.031 19.109 1 98.44 375 GLN B O 1
ATOM 7140 N N . TYR B 1 376 ? 13.617 14.992 18.281 1 97.94 376 TYR B N 1
ATOM 7141 C CA . TYR B 1 376 ? 13.125 15.383 16.969 1 97.94 376 TYR B CA 1
ATOM 7142 C C . TYR B 1 376 ? 11.734 15.984 17.062 1 97.94 376 TYR B C 1
ATOM 7144 O O . TYR B 1 376 ? 11.484 17.078 16.547 1 97.94 376 TYR B O 1
ATOM 7152 N N . ILE B 1 377 ? 10.82 15.344 17.75 1 98.56 377 ILE B N 1
ATOM 7153 C CA . ILE B 1 377 ? 9.445 15.805 17.906 1 98.56 377 ILE B CA 1
ATOM 7154 C C . ILE B 1 377 ? 9.43 17.109 18.703 1 98.56 377 ILE B C 1
ATOM 7156 O O . ILE B 1 377 ? 8.773 18.078 18.312 1 98.56 377 ILE B O 1
ATOM 7160 N N . ARG B 1 378 ? 10.195 17.172 19.781 1 98.62 378 ARG B N 1
ATOM 7161 C CA . ARG B 1 378 ? 10.25 18.344 20.625 1 98.62 378 ARG B CA 1
ATOM 7162 C C . ARG B 1 378 ? 10.766 19.562 19.859 1 98.62 378 ARG B C 1
ATOM 7164 O O . ARG B 1 378 ? 10.328 20.688 20.094 1 98.62 378 ARG B O 1
ATOM 7171 N N . SER B 1 379 ? 11.711 19.312 18.984 1 98.56 379 SER B N 1
ATOM 7172 C CA . SER B 1 379 ? 12.25 20.422 18.188 1 98.56 379 SER B CA 1
ATOM 7173 C C . SER B 1 379 ? 11.188 21 17.25 1 98.56 379 SER B C 1
ATOM 7175 O O . SER B 1 379 ? 11.133 22.219 17.062 1 98.56 379 SER B O 1
ATOM 7177 N N . HIS B 1 380 ? 10.398 20.172 16.641 1 98.62 380 HIS B N 1
ATOM 7178 C CA . HIS B 1 380 ? 9.32 20.641 15.789 1 98.62 380 HIS B CA 1
ATOM 7179 C C . HIS B 1 380 ? 8.305 21.453 16.594 1 98.62 380 HIS B C 1
ATOM 7181 O O . HIS B 1 380 ? 7.836 22.5 16.125 1 98.62 380 HIS B O 1
ATOM 7187 N N . VAL B 1 381 ? 7.957 20.969 17.766 1 98.75 381 VAL B N 1
ATOM 7188 C CA . VAL B 1 381 ? 7.008 21.656 18.625 1 98.75 381 VAL B CA 1
ATOM 7189 C C . VAL B 1 381 ? 7.566 23.016 19.031 1 98.75 381 VAL B C 1
ATOM 7191 O O . VAL B 1 381 ? 6.852 24.016 19 1 98.75 381 VAL B O 1
ATOM 7194 N N . ALA B 1 382 ? 8.82 23.016 19.359 1 98.75 382 ALA B N 1
ATOM 7195 C CA . ALA B 1 382 ? 9.469 24.266 19.766 1 98.75 382 ALA B CA 1
ATOM 7196 C C . ALA B 1 382 ? 9.453 25.297 18.625 1 98.75 382 ALA B C 1
ATOM 7198 O O . ALA B 1 382 ? 9.227 26.484 18.859 1 98.75 382 ALA B O 1
ATOM 7199 N N . MET B 1 383 ? 9.734 24.859 17.453 1 98.75 383 MET B N 1
ATOM 7200 C CA . MET B 1 383 ? 9.766 25.766 16.312 1 98.75 383 MET B CA 1
ATOM 7201 C C . MET B 1 383 ? 8.367 26.266 15.969 1 98.75 383 MET B C 1
ATOM 7203 O O . MET B 1 383 ? 8.195 27.406 15.531 1 98.75 383 MET B O 1
ATOM 7207 N N . ALA B 1 384 ? 7.383 25.406 16.125 1 98.81 384 ALA B N 1
ATOM 7208 C CA . ALA B 1 384 ? 6.008 25.859 15.945 1 98.81 384 ALA B CA 1
ATOM 7209 C C . ALA B 1 384 ? 5.645 26.953 16.938 1 98.81 384 ALA B C 1
ATOM 7211 O O . ALA B 1 384 ? 4.973 27.922 16.594 1 98.81 384 ALA B O 1
ATOM 7212 N N . LYS B 1 385 ? 6.07 26.797 18.188 1 98.75 385 LYS B N 1
ATOM 7213 C CA . LYS B 1 385 ? 5.82 27.797 19.219 1 98.75 385 LYS B CA 1
ATOM 7214 C C . LYS B 1 385 ? 6.527 29.125 18.891 1 98.75 385 LYS B C 1
ATOM 7216 O O . LYS B 1 385 ? 6 30.203 19.156 1 98.75 385 LYS B O 1
ATOM 7221 N N . ARG B 1 386 ? 7.707 29.016 18.344 1 98.69 386 ARG B N 1
ATOM 7222 C CA . ARG B 1 386 ? 8.422 30.219 17.922 1 98.69 386 ARG B CA 1
ATOM 7223 C C . ARG B 1 386 ? 7.656 30.953 16.828 1 98.69 386 ARG B C 1
ATOM 7225 O O . ARG B 1 386 ? 7.547 32.188 16.844 1 98.69 386 ARG B O 1
ATOM 7232 N N . PHE B 1 387 ? 7.199 30.234 15.852 1 98.81 387 PHE B N 1
ATOM 7233 C CA . PHE B 1 387 ? 6.406 30.828 14.781 1 98.81 387 PHE B CA 1
ATOM 7234 C C . PHE B 1 387 ? 5.129 31.453 15.336 1 98.81 387 PHE B C 1
ATOM 7236 O O . PHE B 1 387 ? 4.758 32.562 14.953 1 98.81 387 PHE B O 1
ATOM 7243 N N . GLU B 1 388 ? 4.461 30.688 16.219 1 98.88 388 GLU B N 1
ATOM 7244 C CA . GLU B 1 388 ? 3.273 31.203 16.875 1 98.88 388 GLU B CA 1
ATOM 7245 C C . GLU B 1 388 ? 3.549 32.562 17.516 1 98.88 388 GLU B C 1
ATOM 7247 O O . GLU B 1 388 ? 2.74 33.5 17.406 1 98.88 388 GLU B O 1
ATOM 7252 N N . ALA B 1 389 ? 4.637 32.688 18.188 1 98.69 389 ALA B N 1
ATOM 7253 C CA . ALA B 1 389 ? 5.008 33.906 18.859 1 98.69 389 ALA B CA 1
ATOM 7254 C C . ALA B 1 389 ? 5.184 35.062 17.859 1 98.69 389 ALA B C 1
ATOM 7256 O O . ALA B 1 389 ? 4.781 36.188 18.141 1 98.69 389 ALA B O 1
ATOM 7257 N N . LEU B 1 390 ? 5.812 34.781 16.781 1 98.69 390 LEU B N 1
ATOM 7258 C CA . LEU B 1 390 ? 5.988 35.781 15.734 1 98.69 390 LEU B CA 1
ATOM 7259 C C . LEU B 1 390 ? 4.641 36.281 15.219 1 98.69 390 LEU B C 1
ATOM 7261 O O . LEU B 1 390 ? 4.434 37.469 15.062 1 98.69 390 LEU B O 1
ATOM 7265 N N . VAL B 1 391 ? 3.736 35.375 14.961 1 98.75 391 VAL B N 1
ATOM 7266 C CA . VAL B 1 391 ? 2.42 35.719 14.43 1 98.75 391 VAL B CA 1
ATOM 7267 C C . VAL B 1 391 ? 1.654 36.562 15.445 1 98.75 391 VAL B C 1
ATOM 7269 O O . VAL B 1 391 ? 1.03 37.562 15.086 1 98.75 391 VAL B O 1
ATOM 7272 N N . ARG B 1 392 ? 1.679 36.188 16.656 1 98.12 392 ARG B N 1
ATOM 7273 C CA . ARG B 1 392 ? 0.934 36.875 17.703 1 98.12 392 ARG B CA 1
ATOM 7274 C C . ARG B 1 392 ? 1.463 38.281 17.906 1 98.12 392 ARG B C 1
ATOM 7276 O O . ARG B 1 392 ? 0.715 39.188 18.312 1 98.12 392 ARG B O 1
ATOM 7283 N N . ARG B 1 393 ? 2.664 38.531 17.578 1 97.94 393 ARG B N 1
ATOM 7284 C CA . ARG B 1 393 ? 3.281 39.844 17.766 1 97.94 393 ARG B CA 1
ATOM 7285 C C . ARG B 1 393 ? 2.887 40.812 16.656 1 97.94 393 ARG B C 1
ATOM 7287 O O . ARG B 1 393 ? 3.09 42.031 16.766 1 97.94 393 ARG B O 1
ATOM 7294 N N . ASP B 1 394 ? 2.447 40.281 15.602 1 97.94 394 ASP B N 1
ATOM 7295 C CA . ASP B 1 394 ? 2.045 41.094 14.461 1 97.94 394 ASP B CA 1
ATOM 7296 C C . ASP B 1 394 ? 0.531 41.281 14.43 1 97.94 394 ASP B C 1
ATOM 7298 O O . ASP B 1 394 ? -0.212 40.344 14.133 1 97.94 394 ASP B O 1
ATOM 7302 N N . ALA B 1 395 ? 0.035 42.5 14.609 1 97.12 395 ALA B N 1
ATOM 7303 C CA . ALA B 1 395 ? -1.377 42.812 14.797 1 97.12 395 ALA B CA 1
ATOM 7304 C C . ALA B 1 395 ? -2.174 42.531 13.523 1 97.12 395 ALA B C 1
ATOM 7306 O O . ALA B 1 395 ? -3.404 42.469 13.555 1 97.12 395 ALA B O 1
ATOM 7307 N N . ARG B 1 396 ? -1.544 42.406 12.438 1 96.69 396 ARG B N 1
ATOM 7308 C CA . ARG B 1 396 ? -2.221 42.156 11.164 1 96.69 396 ARG B CA 1
ATOM 7309 C C . ARG B 1 396 ? -2.775 40.719 11.109 1 96.69 396 ARG B C 1
ATOM 7311 O O . ARG B 1 396 ? -3.656 40.438 10.297 1 96.69 396 ARG B O 1
ATOM 7318 N N . PHE B 1 397 ? -2.18 39.844 11.945 1 98.56 397 PHE B N 1
ATOM 7319 C CA . PHE B 1 397 ? -2.475 38.406 11.828 1 98.56 397 PHE B CA 1
ATOM 7320 C C . PHE B 1 397 ? -3.232 37.906 13.047 1 98.56 397 PHE B C 1
ATOM 7322 O O . PHE B 1 397 ? -3.26 38.562 14.086 1 98.56 397 PHE B O 1
ATOM 7329 N N . GLU B 1 398 ? -3.908 36.781 12.883 1 98.25 398 GLU B N 1
ATOM 7330 C CA . GLU B 1 398 ? -4.504 36.031 13.984 1 98.25 398 GLU B CA 1
ATOM 7331 C C . GLU B 1 398 ? -4.289 34.531 13.805 1 98.25 398 GLU B C 1
ATOM 7333 O O . GLU B 1 398 ? -4.031 34.062 12.695 1 98.25 398 GLU B O 1
ATOM 7338 N N . ILE B 1 399 ? -4.309 33.875 14.891 1 98.25 399 ILE B N 1
ATOM 7339 C CA . ILE B 1 399 ? -4.137 32.406 14.922 1 98.25 399 ILE B CA 1
ATOM 7340 C C . ILE B 1 399 ? -5.473 31.75 15.219 1 98.25 399 ILE B C 1
ATOM 7342 O O . ILE B 1 399 ? -6.25 32.219 16.047 1 98.25 399 ILE B O 1
ATOM 7346 N N . LEU B 1 400 ? -5.777 30.703 14.492 1 97.06 400 LEU B N 1
ATOM 7347 C CA . LEU B 1 400 ? -6.941 29.875 14.789 1 97.06 400 LEU B CA 1
ATOM 7348 C C . LEU B 1 400 ? -6.516 28.5 15.289 1 97.06 400 LEU B C 1
ATOM 7350 O O . LEU B 1 400 ? -5.594 27.891 14.742 1 97.06 400 LEU B O 1
ATOM 7354 N N . GLY B 1 401 ? -7.195 28.016 16.359 1 95.56 401 GLY B N 1
ATOM 7355 C CA . GLY B 1 401 ? -6.863 26.734 16.953 1 95.56 401 GLY B CA 1
ATOM 7356 C C . GLY B 1 401 ? -5.715 26.812 17.953 1 95.56 401 GLY B C 1
ATOM 7357 O O . GLY B 1 401 ? -4.988 27.797 17.984 1 95.56 401 GLY B O 1
ATOM 7358 N N . ASP B 1 402 ? -5.578 25.766 18.688 1 96.5 402 ASP B N 1
ATOM 7359 C CA . ASP B 1 402 ? -4.488 25.672 19.656 1 96.5 402 ASP B CA 1
ATOM 7360 C C . ASP B 1 402 ? -3.203 25.172 18.984 1 96.5 402 ASP B C 1
ATOM 7362 O O . ASP B 1 402 ? -3.244 24.312 18.125 1 96.5 402 ASP B O 1
ATOM 7366 N N . VAL B 1 403 ? -2.113 25.812 19.328 1 98.06 403 VAL B N 1
ATOM 7367 C CA . VAL B 1 403 ? -0.817 25.359 18.844 1 98.06 403 VAL B CA 1
ATOM 7368 C C . VAL B 1 403 ? -0.191 24.406 19.859 1 98.06 403 VAL B C 1
ATOM 7370 O O . VAL B 1 403 ? 0.491 24.828 20.781 1 98.06 403 VAL B O 1
ATOM 7373 N N . VAL B 1 404 ? -0.374 23.125 19.594 1 97.38 404 VAL B N 1
ATOM 7374 C CA . VAL B 1 404 ? 0.063 22.109 20.547 1 97.38 404 VAL B CA 1
ATOM 7375 C C . VAL B 1 404 ? 1.256 21.344 19.969 1 97.38 404 VAL B C 1
ATOM 7377 O O . VAL B 1 404 ? 2.197 21.016 20.703 1 97.38 404 VAL B O 1
ATOM 7380 N N . PHE B 1 405 ? 1.233 21.109 18.672 1 98.19 405 PHE B N 1
ATOM 7381 C CA . PHE B 1 405 ? 2.221 20.266 18.016 1 98.19 405 PHE B CA 1
ATOM 7382 C C . PHE B 1 405 ? 3.049 21.062 17.016 1 98.19 405 PHE B C 1
ATOM 7384 O O . PHE B 1 405 ? 3.557 22.141 17.359 1 98.19 405 PHE B O 1
ATOM 7391 N N . GLY B 1 406 ? 3.209 20.578 15.828 1 98.25 406 GLY B N 1
ATOM 7392 C CA . GLY B 1 406 ? 4.086 21.219 14.859 1 98.25 406 GLY B CA 1
ATOM 7393 C C . GLY B 1 406 ? 3.338 22 13.797 1 98.25 406 GLY B C 1
ATOM 7394 O O . GLY B 1 406 ? 3.852 22.203 12.695 1 98.25 406 GLY B O 1
ATOM 7395 N N . LEU B 1 407 ? 2.084 22.438 14.094 1 98.56 407 LEU B N 1
ATOM 7396 C CA . LEU B 1 407 ? 1.263 23.125 13.109 1 98.56 407 LEU B CA 1
ATOM 7397 C C . LEU B 1 407 ? 0.711 24.438 13.672 1 98.56 407 LEU B C 1
ATOM 7399 O O . LEU B 1 407 ? 0.265 24.484 14.82 1 98.56 407 LEU B O 1
ATOM 7403 N N . VAL B 1 408 ? 0.78 25.531 12.906 1 98.75 408 VAL B N 1
ATOM 7404 C CA . VAL B 1 408 ? 0.16 26.812 13.242 1 98.75 408 VAL B CA 1
ATOM 7405 C C . VAL B 1 408 ? -0.758 27.25 12.102 1 98.75 408 VAL B C 1
ATOM 7407 O O . VAL B 1 408 ? -0.325 27.359 10.953 1 98.75 408 VAL B O 1
ATOM 7410 N N . CYS B 1 409 ? -1.986 27.422 12.398 1 98.5 409 CYS B N 1
ATOM 7411 C CA . CYS B 1 409 ? -2.936 27.984 11.438 1 98.5 409 CYS B CA 1
ATOM 7412 C C . CYS B 1 409 ? -3.111 29.484 11.648 1 98.5 409 CYS B C 1
ATOM 7414 O O . CYS B 1 409 ? -3.494 29.922 12.742 1 98.5 409 CYS B O 1
ATOM 7416 N N . PHE B 1 410 ? -2.865 30.266 10.602 1 98.81 410 PHE B N 1
ATOM 7417 C CA . PHE B 1 410 ? -2.916 31.703 10.75 1 98.81 410 PHE B CA 1
ATOM 7418 C C . PHE B 1 410 ? -3.545 32.344 9.523 1 98.81 410 PHE B C 1
ATOM 7420 O O . PHE B 1 410 ? -3.736 31.703 8.5 1 98.81 410 PHE B O 1
ATOM 7427 N N . ARG B 1 411 ? -3.924 33.531 9.664 1 98.62 411 ARG B N 1
ATOM 7428 C CA . ARG B 1 411 ? -4.512 34.281 8.562 1 98.62 411 ARG B CA 1
ATOM 7429 C C . ARG B 1 411 ? -4.379 35.781 8.789 1 98.62 411 ARG B C 1
ATOM 7431 O O . ARG B 1 411 ? -4.105 36.219 9.906 1 98.62 411 ARG B O 1
ATOM 7438 N N . LEU B 1 412 ? -4.488 36.562 7.719 1 98.12 412 LEU B N 1
ATOM 7439 C CA . LEU B 1 412 ? -4.668 38 7.84 1 98.12 412 LEU B CA 1
ATOM 7440 C C . LEU B 1 412 ? -6.047 38.312 8.406 1 98.12 412 LEU B C 1
ATOM 7442 O O . LEU B 1 412 ? -7.047 37.719 7.992 1 98.12 412 LEU B O 1
ATOM 7446 N N . LYS B 1 413 ? -6.051 39.219 9.375 1 97.19 413 LYS B N 1
ATOM 7447 C CA . LYS B 1 413 ? -7.355 39.688 9.852 1 97.19 413 LYS B CA 1
ATOM 7448 C C . LYS B 1 413 ? -8.148 40.344 8.719 1 97.19 413 LYS B C 1
ATOM 7450 O O . LYS B 1 413 ? -7.59 41.062 7.902 1 97.19 413 LYS B O 1
ATOM 7455 N N . GLY B 1 414 ? -9.414 40 8.617 1 95.56 414 GLY B N 1
ATOM 7456 C CA . GLY B 1 414 ? -10.25 40.531 7.551 1 95.56 414 GLY B CA 1
ATOM 7457 C C . GLY B 1 414 ? -10.938 39.438 6.75 1 95.56 414 GLY B C 1
ATOM 7458 O O . GLY B 1 414 ? -11.102 38.312 7.238 1 95.56 414 GLY B O 1
ATOM 7459 N N . PRO B 1 415 ? -11.43 39.719 5.578 1 95.69 415 PRO B N 1
ATOM 7460 C CA . PRO B 1 415 ? -12.141 38.75 4.766 1 95.69 415 PRO B CA 1
ATOM 7461 C C . PRO B 1 415 ? -11.211 37.656 4.234 1 95.69 415 PRO B C 1
ATOM 7463 O O . PRO B 1 415 ? -10 37.875 4.121 1 95.69 415 PRO B O 1
ATOM 7466 N N . ASN B 1 416 ? -11.727 36.531 3.92 1 97.12 416 ASN B N 1
ATOM 7467 C CA . ASN B 1 416 ? -10.984 35.375 3.457 1 97.12 416 ASN B CA 1
ATOM 7468 C C . ASN B 1 416 ? -10.102 35.719 2.258 1 97.12 416 ASN B C 1
ATOM 7470 O O . ASN B 1 416 ? -9.016 35.156 2.102 1 97.12 416 ASN B O 1
ATOM 7474 N N . ASN B 1 417 ? -10.594 36.562 1.412 1 95.56 417 ASN B N 1
ATOM 7475 C CA . ASN B 1 417 ? -9.891 36.844 0.167 1 95.56 417 ASN B CA 1
ATOM 7476 C C . ASN B 1 417 ? -8.5 37.438 0.427 1 95.56 417 ASN B C 1
ATOM 7478 O O . ASN B 1 417 ? -7.586 37.25 -0.38 1 95.56 417 ASN B O 1
ATOM 7482 N N . LEU B 1 418 ? -8.352 38.188 1.512 1 96.5 418 LEU B N 1
ATOM 7483 C CA . LEU B 1 418 ? -7.035 38.719 1.868 1 96.5 418 LEU B CA 1
ATOM 7484 C C . LEU B 1 418 ? -6.047 37.594 2.117 1 96.5 418 LEU B C 1
ATOM 7486 O O . LEU B 1 418 ? -4.926 37.625 1.602 1 96.5 418 LEU B O 1
ATOM 7490 N N . THR B 1 419 ? -6.484 36.656 2.896 1 98.06 419 THR B N 1
ATOM 7491 C CA . THR B 1 419 ? -5.641 35.531 3.219 1 98.06 419 THR B CA 1
ATOM 7492 C C . THR B 1 419 ? -5.379 34.688 1.978 1 98.06 419 THR B C 1
ATOM 7494 O O . THR B 1 419 ? -4.277 34.156 1.798 1 98.06 419 THR B O 1
ATOM 7497 N N . GLU B 1 420 ? -6.348 34.469 1.134 1 97.5 420 GLU B N 1
ATOM 7498 C CA . GLU B 1 420 ? -6.184 33.75 -0.124 1 97.5 420 GLU B CA 1
ATOM 7499 C C . GLU B 1 420 ? -5.102 34.406 -0.993 1 97.5 420 GLU B C 1
ATOM 7501 O O . GLU B 1 420 ? -4.258 33.688 -1.559 1 97.5 420 GLU B O 1
ATOM 7506 N N . SER B 1 421 ? -5.188 35.719 -1.11 1 97.06 421 SER B N 1
ATOM 7507 C CA . SER B 1 421 ? -4.199 36.469 -1.891 1 97.06 421 SER B CA 1
ATOM 7508 C C . SER B 1 421 ? -2.803 36.312 -1.298 1 97.06 421 SER B C 1
ATOM 7510 O O . SER B 1 421 ? -1.822 36.156 -2.033 1 97.06 421 SER B O 1
ATOM 7512 N N . LEU B 1 422 ? -2.729 36.406 -0.006 1 98.25 422 LEU B N 1
ATOM 7513 C CA . LEU B 1 422 ? -1.448 36.25 0.674 1 98.25 422 LEU B CA 1
ATOM 7514 C C . LEU B 1 422 ? -0.837 34.875 0.363 1 98.25 422 LEU B C 1
ATOM 7516 O O . LEU B 1 422 ? 0.338 34.781 0.003 1 98.25 422 LEU B O 1
ATOM 7520 N N . LEU B 1 423 ? -1.633 33.812 0.53 1 98.31 423 LEU B N 1
ATOM 7521 C CA . LEU B 1 423 ? -1.146 32.469 0.278 1 98.31 423 LEU B CA 1
ATOM 7522 C C . LEU B 1 423 ? -0.652 32.312 -1.157 1 98.31 423 LEU B C 1
ATOM 7524 O O . LEU B 1 423 ? 0.402 31.734 -1.4 1 98.31 423 LEU B O 1
ATOM 7528 N N . ARG B 1 424 ? -1.417 32.812 -2.078 1 96.69 424 ARG B N 1
ATOM 7529 C CA . ARG B 1 424 ? -1.035 32.781 -3.484 1 96.69 424 ARG B CA 1
ATOM 7530 C C . ARG B 1 424 ? 0.326 33.438 -3.709 1 96.69 424 ARG B C 1
ATOM 7532 O O . ARG B 1 424 ? 1.173 32.875 -4.418 1 96.69 424 ARG B O 1
ATOM 7539 N N . ARG B 1 425 ? 0.535 34.562 -3.133 1 96.44 425 ARG B N 1
ATOM 7540 C CA . ARG B 1 425 ? 1.782 35.281 -3.303 1 96.44 425 ARG B CA 1
ATOM 7541 C C . ARG B 1 425 ? 2.951 34.562 -2.666 1 96.44 425 ARG B C 1
ATOM 7543 O O . ARG B 1 425 ? 4.043 34.5 -3.234 1 96.44 425 ARG B O 1
ATOM 7550 N N . ILE B 1 426 ? 2.721 34.062 -1.503 1 97.62 426 ILE B N 1
ATOM 7551 C CA . ILE B 1 426 ? 3.754 33.281 -0.819 1 97.62 426 ILE B CA 1
ATOM 7552 C C . ILE B 1 426 ? 4.207 32.125 -1.706 1 97.62 426 ILE B C 1
ATOM 7554 O O . ILE B 1 426 ? 5.406 31.938 -1.933 1 97.62 426 ILE B O 1
ATOM 7558 N N . ASN B 1 427 ? 3.27 31.359 -2.227 1 95.94 427 ASN B N 1
ATOM 7559 C CA . ASN B 1 427 ? 3.58 30.188 -3.031 1 95.94 427 ASN B CA 1
ATOM 7560 C C . ASN B 1 427 ? 4.215 30.578 -4.363 1 95.94 427 ASN B C 1
ATOM 7562 O O . ASN B 1 427 ? 5.105 29.875 -4.855 1 95.94 427 ASN B O 1
ATOM 7566 N N . GLN B 1 428 ? 3.768 31.625 -4.91 1 94.12 428 GLN B N 1
ATOM 7567 C CA . GLN B 1 428 ? 4.316 32.094 -6.18 1 94.12 428 GLN B CA 1
ATOM 7568 C C . GLN B 1 428 ? 5.77 32.531 -6.02 1 94.12 428 GLN B C 1
ATOM 7570 O O . GLN B 1 428 ? 6.551 32.469 -6.973 1 94.12 428 GLN B O 1
ATOM 7575 N N . SER B 1 429 ? 6.117 32.969 -4.863 1 93.69 429 SER B N 1
ATOM 7576 C CA . SER B 1 429 ? 7.48 33.438 -4.617 1 93.69 429 SER B CA 1
ATOM 7577 C C . SER B 1 429 ? 8.477 32.281 -4.785 1 93.69 429 SER B C 1
ATOM 7579 O O . SER B 1 429 ? 9.656 32.531 -5.059 1 93.69 429 SER B O 1
ATOM 7581 N N . GLY B 1 430 ? 8.016 31.031 -4.477 1 94.31 430 GLY B N 1
ATOM 7582 C CA . GLY B 1 430 ? 8.891 29.875 -4.562 1 94.31 430 GLY B CA 1
ATOM 7583 C C . GLY B 1 430 ? 9.82 29.734 -3.369 1 94.31 430 GLY B C 1
ATOM 7584 O O . GLY B 1 430 ? 10.562 28.75 -3.264 1 94.31 430 GLY B O 1
ATOM 7585 N N . LYS B 1 431 ? 9.75 30.656 -2.49 1 95.94 431 LYS B N 1
ATOM 7586 C CA . LYS B 1 431 ? 10.633 30.672 -1.33 1 95.94 431 LYS B CA 1
ATOM 7587 C C . LYS B 1 431 ? 10.023 29.906 -0.164 1 95.94 431 LYS B C 1
ATOM 7589 O O . LYS B 1 431 ? 10.734 29.469 0.744 1 95.94 431 LYS B O 1
ATOM 7594 N N . ALA B 1 432 ? 8.75 29.812 -0.139 1 97.62 432 ALA B N 1
ATOM 7595 C CA . ALA B 1 432 ? 8 29.031 0.837 1 97.62 432 ALA B CA 1
ATOM 7596 C C . ALA B 1 432 ? 6.77 28.391 0.196 1 97.62 432 ALA B C 1
ATOM 7598 O O . ALA B 1 432 ? 6.293 28.859 -0.843 1 97.62 432 ALA B O 1
ATOM 7599 N N . HIS B 1 433 ? 6.398 27.344 0.738 1 97.5 433 HIS B N 1
ATOM 7600 C CA . HIS B 1 433 ? 5.203 26.656 0.256 1 97.5 433 HIS B CA 1
ATOM 7601 C C . HIS B 1 433 ? 4.285 26.266 1.41 1 97.5 433 HIS B C 1
ATOM 7603 O O . HIS B 1 433 ? 4.723 25.625 2.369 1 97.5 433 HIS B O 1
ATOM 7609 N N . MET B 1 434 ? 3.084 26.75 1.374 1 97.75 434 MET B N 1
ATOM 7610 C CA . MET B 1 434 ? 2.059 26.453 2.371 1 97.75 434 MET B CA 1
ATOM 7611 C C . MET B 1 434 ? 0.727 26.125 1.701 1 97.75 434 MET B C 1
ATOM 7613 O O . MET B 1 434 ? 0.55 26.391 0.508 1 97.75 434 MET B O 1
ATOM 7617 N N . VAL B 1 435 ? -0.177 25.5 2.438 1 96 435 VAL B N 1
ATOM 7618 C CA . VAL B 1 435 ? -1.483 25.141 1.899 1 96 435 VAL B CA 1
ATOM 7619 C C . VAL B 1 435 ? -2.584 25.641 2.828 1 96 435 VAL B C 1
ATOM 7621 O O . VAL B 1 435 ? -2.318 26 3.977 1 96 435 VAL B O 1
ATOM 7624 N N . PRO B 1 436 ? -3.781 25.734 2.295 1 96.62 436 PRO B N 1
ATOM 7625 C CA . PRO B 1 436 ? -4.887 26.266 3.092 1 96.62 436 PRO B CA 1
ATOM 7626 C C . PRO B 1 436 ? -5.652 25.188 3.842 1 96.62 436 PRO B C 1
ATOM 7628 O O . PRO B 1 436 ? -5.422 24 3.619 1 96.62 436 PRO B O 1
ATOM 7631 N N . ALA B 1 437 ? -6.41 25.562 4.723 1 95.5 437 ALA B N 1
ATOM 7632 C CA . ALA B 1 437 ? -7.508 24.812 5.324 1 95.5 437 ALA B CA 1
ATOM 7633 C C . ALA B 1 437 ? -8.727 25.703 5.539 1 95.5 437 ALA B C 1
ATOM 7635 O O . ALA B 1 437 ? -8.625 26.922 5.539 1 95.5 437 ALA B O 1
ATOM 7636 N N . SER B 1 438 ? -9.789 25.109 5.531 1 94.06 438 SER B N 1
ATOM 7637 C CA . SER B 1 438 ? -11.031 25.797 5.875 1 94.06 438 SER B CA 1
ATOM 7638 C C . SER B 1 438 ? -11.539 25.375 7.246 1 94.06 438 SER B C 1
ATOM 7640 O O . SER B 1 438 ? -11.844 24.188 7.457 1 94.06 438 SER B O 1
ATOM 7642 N N . LEU B 1 439 ? -11.555 26.312 8.164 1 94.56 439 LEU B N 1
ATOM 7643 C CA . LEU B 1 439 ? -12.055 26.047 9.508 1 94.56 439 LEU B CA 1
ATOM 7644 C C . LEU B 1 439 ? -13.383 26.766 9.742 1 94.56 439 LEU B C 1
ATOM 7646 O O . LEU B 1 439 ? -13.414 27.938 10.094 1 94.56 439 LEU B O 1
ATOM 7650 N N . ARG B 1 440 ? -14.492 25.984 9.594 1 90.69 440 ARG B N 1
ATOM 7651 C CA . ARG B 1 440 ? -15.844 26.531 9.734 1 90.69 440 ARG B CA 1
ATOM 7652 C C . ARG B 1 440 ? -16.047 27.75 8.836 1 90.69 440 ARG B C 1
ATOM 7654 O O . ARG B 1 440 ? -16.484 28.797 9.289 1 90.69 440 ARG B O 1
ATOM 7661 N N . GLY B 1 441 ? -15.523 27.625 7.688 1 91.19 441 GLY B N 1
ATOM 7662 C CA . GLY B 1 441 ? -15.734 28.656 6.68 1 91.19 441 GLY B CA 1
ATOM 7663 C C . GLY B 1 441 ? -14.625 29.688 6.641 1 91.19 441 GLY B C 1
ATOM 7664 O O . GLY B 1 441 ? -14.555 30.5 5.715 1 91.19 441 GLY B O 1
ATOM 7665 N N . THR B 1 442 ? -13.781 29.688 7.582 1 95.62 442 THR B N 1
ATOM 7666 C CA . THR B 1 442 ? -12.672 30.625 7.625 1 95.62 442 THR B CA 1
ATOM 7667 C C . THR B 1 442 ? -11.445 30.062 6.922 1 95.62 442 THR B C 1
ATOM 7669 O O . THR B 1 442 ? -10.992 28.953 7.25 1 95.62 442 THR B O 1
ATOM 7672 N N . PHE B 1 443 ? -11 30.844 5.949 1 96.88 443 PHE B N 1
ATOM 7673 C CA . PHE B 1 443 ? -9.812 30.453 5.199 1 96.88 443 PHE B CA 1
ATOM 7674 C C . PHE B 1 443 ? -8.547 30.75 5.996 1 96.88 443 PHE B C 1
ATOM 7676 O O . PHE B 1 443 ? -8.328 31.891 6.41 1 96.88 443 PHE B O 1
ATOM 7683 N N . VAL B 1 444 ? -7.75 29.75 6.188 1 98.06 444 VAL B N 1
ATOM 7684 C CA . VAL B 1 444 ? -6.523 29.938 6.957 1 98.06 444 VAL B CA 1
ATOM 7685 C C . VAL B 1 444 ? -5.34 29.344 6.188 1 98.06 444 VAL B C 1
ATOM 7687 O O . VAL B 1 444 ? -5.523 28.547 5.266 1 98.06 444 VAL B O 1
ATOM 7690 N N . ILE B 1 445 ? -4.137 29.797 6.535 1 98.62 445 ILE B N 1
ATOM 7691 C CA . ILE B 1 445 ? -2.887 29.25 6.023 1 98.62 445 ILE B CA 1
ATOM 7692 C C . ILE B 1 445 ? -2.271 28.312 7.059 1 98.62 445 ILE B C 1
ATOM 7694 O O . ILE B 1 445 ? -2.203 28.641 8.242 1 98.62 445 ILE B O 1
ATOM 7698 N N . ARG B 1 446 ? -1.906 27.188 6.633 1 98.38 446 ARG B N 1
ATOM 7699 C CA . ARG B 1 446 ? -1.267 26.203 7.508 1 98.38 446 ARG B CA 1
ATOM 7700 C C . ARG B 1 446 ? 0.253 26.312 7.426 1 98.38 446 ARG B C 1
ATOM 7702 O O . ARG B 1 446 ? 0.831 26.188 6.344 1 98.38 446 ARG B O 1
ATOM 7709 N N . PHE B 1 447 ? 0.861 26.531 8.531 1 98.62 447 PHE B N 1
ATOM 7710 C CA . PHE B 1 447 ? 2.311 26.453 8.672 1 98.62 447 PHE B CA 1
ATOM 7711 C C . PHE B 1 447 ? 2.717 25.219 9.445 1 98.62 447 PHE B C 1
ATOM 7713 O O . PHE B 1 447 ? 2.607 25.172 10.672 1 98.62 447 PHE B O 1
ATOM 7720 N N . ALA B 1 448 ? 3.18 24.188 8.773 1 98.44 448 ALA B N 1
ATOM 7721 C CA . ALA B 1 448 ? 3.66 22.953 9.406 1 98.44 448 ALA B CA 1
ATOM 7722 C C . ALA B 1 448 ? 5.184 22.922 9.453 1 98.44 448 ALA B C 1
ATOM 7724 O O . ALA B 1 448 ? 5.852 23.25 8.469 1 98.44 448 ALA B O 1
ATOM 7725 N N . VAL B 1 449 ? 5.758 22.609 10.602 1 98.5 449 VAL B N 1
ATOM 7726 C CA . VAL B 1 449 ? 7.199 22.406 10.695 1 98.5 449 VAL B CA 1
ATOM 7727 C C . VAL B 1 449 ? 7.566 21.031 10.148 1 98.5 449 VAL B C 1
ATOM 7729 O O . VAL B 1 449 ? 7.137 20.016 10.68 1 98.5 449 VAL B O 1
ATOM 7732 N N . CYS B 1 450 ? 8.43 21.016 9.086 1 97.56 450 CYS B N 1
ATOM 7733 C CA . CYS B 1 450 ? 8.609 19.75 8.375 1 97.56 450 CYS B CA 1
ATOM 7734 C C . CYS B 1 450 ? 10.086 19.375 8.297 1 97.56 450 CYS B C 1
ATOM 7736 O O . CYS B 1 450 ? 10.43 18.203 8.234 1 97.56 450 CYS B O 1
ATOM 7738 N N . HIS B 1 451 ? 11.008 20.422 8.289 1 96.75 451 HIS B N 1
ATOM 7739 C CA . HIS B 1 451 ? 12.43 20.141 8.109 1 96.75 451 HIS B CA 1
ATOM 7740 C C . HIS B 1 451 ? 12.945 19.219 9.211 1 96.75 451 HIS B C 1
ATOM 7742 O O . HIS B 1 451 ? 12.57 19.359 10.375 1 96.75 451 HIS B O 1
ATOM 7748 N N . PRO B 1 452 ? 13.789 18.25 8.867 1 94 452 PRO B N 1
ATOM 7749 C CA . PRO B 1 452 ? 14.273 17.312 9.875 1 94 452 PRO B CA 1
ATOM 7750 C C . PRO B 1 452 ? 15.039 18 11.008 1 94 452 PRO B C 1
ATOM 7752 O O . PRO B 1 452 ? 15.055 17.5 12.141 1 94 452 PRO B O 1
ATOM 7755 N N . ASP B 1 453 ? 15.711 19.016 10.664 1 95 453 ASP B N 1
ATOM 7756 C CA . ASP B 1 453 ? 16.438 19.812 11.648 1 95 453 ASP B CA 1
ATOM 7757 C C . ASP B 1 453 ? 16.047 21.281 11.562 1 95 453 ASP B C 1
ATOM 7759 O O . ASP B 1 453 ? 16.844 22.125 11.156 1 95 453 ASP B O 1
ATOM 7763 N N . PRO B 1 454 ? 14.852 21.578 12.047 1 97.25 454 PRO B N 1
ATOM 7764 C CA . PRO B 1 454 ? 14.375 22.953 11.953 1 97.25 454 PRO B CA 1
ATOM 7765 C C . PRO B 1 454 ? 15.109 23.891 12.898 1 97.25 454 PRO B C 1
ATOM 7767 O O . PRO B 1 454 ? 15.438 23.516 14.023 1 97.25 454 PRO B O 1
ATOM 7770 N N . THR B 1 455 ? 15.383 25.094 12.453 1 97.5 455 THR B N 1
ATOM 7771 C CA . THR B 1 455 ? 16.062 26.094 13.258 1 97.5 455 THR B CA 1
ATOM 7772 C C . THR B 1 455 ? 15.234 27.375 13.328 1 97.5 455 THR B C 1
ATOM 7774 O O . THR B 1 455 ? 14.289 27.562 12.562 1 97.5 455 THR B O 1
ATOM 7777 N N . GLU B 1 456 ? 15.617 28.172 14.273 1 98 456 GLU B N 1
ATOM 7778 C CA . GLU B 1 456 ? 14.969 29.484 14.383 1 98 456 GLU B CA 1
ATOM 7779 C C . GLU B 1 456 ? 15.172 30.312 13.117 1 98 456 GLU B C 1
ATOM 7781 O O . GLU B 1 456 ? 14.289 31.078 12.727 1 98 456 GLU B O 1
ATOM 7786 N N . GLU B 1 457 ? 16.312 30.141 12.531 1 97.75 457 GLU B N 1
ATOM 7787 C CA . GLU B 1 457 ? 16.609 30.859 11.289 1 97.75 457 GLU B CA 1
ATOM 7788 C C . GLU B 1 457 ? 15.625 30.469 10.188 1 97.75 457 GLU B C 1
ATOM 7790 O O . GLU B 1 457 ? 15.18 31.328 9.422 1 97.75 457 GLU B O 1
ATOM 7795 N N . HIS B 1 458 ? 15.344 29.188 10.078 1 97.69 458 HIS B N 1
ATOM 7796 C CA . HIS B 1 458 ? 14.359 28.719 9.102 1 97.69 458 HIS B CA 1
ATOM 7797 C C . HIS B 1 458 ? 13.016 29.406 9.312 1 97.69 458 HIS B C 1
ATOM 7799 O O . HIS B 1 458 ? 12.391 29.875 8.352 1 97.69 458 HIS B O 1
ATOM 7805 N N . VAL B 1 459 ? 12.586 29.5 10.562 1 98.38 459 VAL B N 1
ATOM 7806 C CA . VAL B 1 459 ? 11.297 30.078 10.922 1 98.38 459 VAL B CA 1
ATOM 7807 C C . VAL B 1 459 ? 11.297 31.578 10.602 1 98.38 459 VAL B C 1
ATOM 7809 O O . VAL B 1 459 ? 10.328 32.094 10.031 1 98.38 459 VAL B O 1
ATOM 7812 N N . GLN B 1 460 ? 12.375 32.25 10.922 1 98 460 GLN B N 1
ATOM 7813 C CA . GLN B 1 460 ? 12.492 33.656 10.688 1 98 460 GLN B CA 1
ATOM 7814 C C . GLN B 1 460 ? 12.484 34 9.195 1 98 460 GLN B C 1
ATOM 7816 O O . GLN B 1 460 ? 11.875 34.969 8.766 1 98 460 GLN B O 1
ATOM 7821 N N . GLN B 1 461 ? 13.164 33.188 8.477 1 97.19 461 GLN B N 1
ATOM 7822 C CA . GLN B 1 461 ? 13.203 33.375 7.031 1 97.19 461 GLN B CA 1
ATOM 7823 C C . GLN B 1 461 ? 11.812 33.25 6.426 1 97.19 461 GLN B C 1
ATOM 7825 O O . GLN B 1 461 ? 11.406 34.062 5.59 1 97.19 461 GLN B O 1
ATOM 7830 N N . THR B 1 462 ? 11.102 32.25 6.805 1 98.25 462 THR B N 1
ATOM 7831 C CA . THR B 1 462 ? 9.75 32.062 6.293 1 98.25 462 THR B CA 1
ATOM 7832 C C . THR B 1 462 ? 8.836 33.188 6.746 1 98.25 462 THR B C 1
ATOM 7834 O O . THR B 1 462 ? 8 33.656 5.973 1 98.25 462 THR B O 1
ATOM 7837 N N . TRP B 1 463 ? 8.984 33.625 8.008 1 98.62 463 TRP B N 1
ATOM 7838 C CA . TRP B 1 463 ? 8.195 34.75 8.508 1 98.62 463 TRP B CA 1
ATOM 7839 C C . TRP B 1 463 ? 8.461 36 7.695 1 98.62 463 TRP B C 1
ATOM 7841 O O . TRP B 1 463 ? 7.547 36.781 7.422 1 98.62 463 TRP B O 1
ATOM 7851 N N . GLY B 1 464 ? 9.734 36.188 7.316 1 98.31 464 GLY B N 1
ATOM 7852 C CA . GLY B 1 464 ? 10.078 37.312 6.441 1 98.31 464 GLY B CA 1
ATOM 7853 C C . GLY B 1 464 ? 9.344 37.25 5.109 1 98.31 464 GLY B C 1
ATOM 7854 O O . GLY B 1 464 ? 8.867 38.281 4.625 1 98.31 464 GLY B O 1
ATOM 7855 N N . VAL B 1 465 ? 9.281 36.062 4.527 1 97.94 465 VAL B N 1
ATOM 7856 C CA . VAL B 1 465 ? 8.555 35.906 3.275 1 97.94 465 VAL B CA 1
ATOM 7857 C C . VAL B 1 465 ? 7.082 36.25 3.475 1 97.94 465 VAL B C 1
ATOM 7859 O O . VAL B 1 465 ? 6.484 36.938 2.646 1 97.94 465 VAL B O 1
ATOM 7862 N N . ILE B 1 466 ? 6.469 35.812 4.57 1 98.62 466 ILE B N 1
ATOM 7863 C CA . ILE B 1 466 ? 5.055 36 4.871 1 98.62 466 ILE B CA 1
ATOM 7864 C C . ILE B 1 466 ? 4.773 37.5 5.059 1 98.62 466 ILE B C 1
ATOM 7866 O O . ILE B 1 466 ? 3.846 38.031 4.453 1 98.62 466 ILE B O 1
ATOM 7870 N N . THR B 1 467 ? 5.582 38.188 5.848 1 98.19 467 THR B N 1
ATOM 7871 C CA . THR B 1 467 ? 5.316 39.594 6.195 1 98.19 467 THR B CA 1
ATOM 7872 C C . THR B 1 467 ? 5.539 40.5 4.992 1 98.19 467 THR B C 1
ATOM 7874 O O . THR B 1 467 ? 4.812 41.469 4.801 1 98.19 467 THR B O 1
ATOM 7877 N N . SER B 1 468 ? 6.59 40.156 4.191 1 97.12 468 SER B N 1
ATOM 7878 C CA . SER B 1 468 ? 6.82 40.938 2.98 1 97.12 468 SER B CA 1
ATOM 7879 C C . SER B 1 468 ? 5.633 40.844 2.029 1 97.12 468 SER B C 1
ATOM 7881 O O . SER B 1 468 ? 5.234 41.844 1.43 1 97.12 468 SER B O 1
ATOM 7883 N N . ASN B 1 469 ? 5.125 39.688 1.876 1 97.19 469 ASN B N 1
ATOM 7884 C CA . ASN B 1 469 ? 3.988 39.5 0.98 1 97.19 469 ASN B CA 1
ATOM 7885 C C . ASN B 1 469 ? 2.701 40.062 1.585 1 97.19 469 ASN B C 1
ATOM 7887 O O . ASN B 1 469 ? 1.822 40.531 0.86 1 97.19 469 ASN B O 1
ATOM 7891 N N . ALA B 1 470 ? 2.559 39.969 2.92 1 97.5 470 ALA B N 1
ATOM 7892 C CA . ALA B 1 470 ? 1.405 40.562 3.594 1 97.5 470 ALA B CA 1
ATOM 7893 C C . ALA B 1 470 ? 1.347 42.094 3.361 1 97.5 470 ALA B C 1
ATOM 7895 O O . ALA B 1 470 ? 0.266 42.656 3.174 1 97.5 470 ALA B O 1
ATOM 7896 N N . GLU B 1 471 ? 2.479 42.719 3.385 1 95.12 471 GLU B N 1
ATOM 7897 C CA . GLU B 1 471 ? 2.557 44.156 3.115 1 95.12 471 GLU B CA 1
ATOM 7898 C C . GLU B 1 471 ? 2.039 44.5 1.716 1 95.12 471 GLU B C 1
ATOM 7900 O O . GLU B 1 471 ? 1.31 45.469 1.531 1 95.12 471 GLU B O 1
ATOM 7905 N N . CYS B 1 472 ? 2.426 43.688 0.826 1 92.94 472 CYS B N 1
ATOM 7906 C CA . CYS B 1 472 ? 1.994 43.875 -0.553 1 92.94 472 CYS B CA 1
ATOM 7907 C C . CYS B 1 472 ? 0.484 43.719 -0.68 1 92.94 472 CYS B C 1
ATOM 7909 O O . CYS B 1 472 ? -0.176 44.5 -1.344 1 92.94 472 CYS B O 1
ATOM 7911 N N . VAL B 1 473 ? -0.071 42.719 -0.083 1 94.25 473 VAL B N 1
ATOM 7912 C CA . VAL B 1 473 ? -1.497 42.438 -0.165 1 94.25 473 VAL B CA 1
ATOM 7913 C C . VAL B 1 473 ? -2.299 43.562 0.478 1 94.25 473 VAL B C 1
ATOM 7915 O O . VAL B 1 473 ? -3.318 44 -0.064 1 94.25 473 VAL B O 1
ATOM 7918 N N . LEU B 1 474 ? -1.851 44.031 1.614 1 91.12 474 LEU B N 1
ATOM 7919 C CA . LEU B 1 474 ? -2.57 45.062 2.348 1 91.12 474 LEU B CA 1
ATOM 7920 C C . LEU B 1 474 ? -2.445 46.406 1.646 1 91.12 474 LEU B C 1
ATOM 7922 O O . LEU B 1 474 ? -3.373 47.219 1.684 1 91.12 474 LEU B O 1
ATOM 7926 N N . PHE B 1 475 ? -1.347 46.594 1.021 1 86.44 475 PHE B N 1
ATOM 7927 C CA . PHE B 1 475 ? -1.163 47.812 0.242 1 86.44 475 PHE B CA 1
ATOM 7928 C C . PHE B 1 475 ? -2.088 47.844 -0.97 1 86.44 475 PHE B C 1
ATOM 7930 O O . PHE B 1 475 ? -2.709 48.875 -1.272 1 86.44 475 PHE B O 1
ATOM 7937 N N . GLU B 1 476 ? -2.098 46.781 -1.664 1 82.75 476 GLU B N 1
ATOM 7938 C CA . GLU B 1 476 ? -2.971 46.656 -2.828 1 82.75 476 GLU B CA 1
ATOM 7939 C C . GLU B 1 476 ? -4.43 46.875 -2.445 1 82.75 476 GLU B C 1
ATOM 7941 O O . GLU B 1 476 ? -5.191 47.5 -3.199 1 82.75 476 GLU B O 1
ATOM 7946 N N . ARG B 1 477 ? -4.797 46.375 -1.393 1 75.88 477 ARG B N 1
ATOM 7947 C CA . ARG B 1 477 ? -6.16 46.594 -0.907 1 75.88 477 ARG B CA 1
ATOM 7948 C C . ARG B 1 477 ? -6.43 48.062 -0.614 1 75.88 477 ARG B C 1
ATOM 7950 O O . ARG B 1 477 ? -7.496 48.562 -0.949 1 75.88 477 ARG B O 1
ATOM 7957 N N . GLU B 1 478 ? -5.484 48.688 0.006 1 74 478 GLU B N 1
ATOM 7958 C CA . GLU B 1 478 ? -5.633 50.094 0.334 1 74 478 GLU B CA 1
ATOM 7959 C C . GLU B 1 478 ? -5.723 50.938 -0.929 1 74 478 GLU B C 1
ATOM 7961 O O . GLU B 1 478 ? -6.508 51.875 -0.988 1 74 478 GLU B O 1
ATOM 7966 N N . VAL B 1 479 ? -4.906 50.531 -1.852 1 69 479 VAL B N 1
ATOM 7967 C CA . VAL B 1 479 ? -4.914 51.281 -3.105 1 69 479 VAL B CA 1
ATOM 7968 C C . VAL B 1 479 ? -6.262 51.125 -3.801 1 69 479 VAL B C 1
ATOM 7970 O O . VAL B 1 479 ? -6.828 52.094 -4.316 1 69 479 VAL B O 1
ATOM 7973 N N . VAL B 1 480 ? -6.715 49.906 -3.766 1 67.56 480 VAL B N 1
ATOM 7974 C CA . VAL B 1 480 ? -8.008 49.625 -4.387 1 67.56 480 VAL B CA 1
ATOM 7975 C C . VAL B 1 480 ? -9.109 50.375 -3.643 1 67.56 480 VAL B C 1
ATOM 7977 O O . VAL B 1 480 ? -9.992 50.969 -4.262 1 67.56 480 VAL B O 1
ATOM 7980 N N . VAL B 1 481 ? -9.023 50.406 -2.373 1 67.44 481 VAL B N 1
ATOM 7981 C CA . VAL B 1 481 ? -10.023 51.062 -1.551 1 67.44 481 VAL B CA 1
ATOM 7982 C C . VAL B 1 481 ? -9.961 52.594 -1.784 1 67.44 481 VAL B C 1
ATOM 7984 O O . VAL B 1 481 ? -10.992 53.25 -1.914 1 67.44 481 VAL B O 1
ATOM 7987 N N . GLU B 1 482 ? -8.766 53.031 -1.869 1 66.44 482 GLU B N 1
ATOM 7988 C CA . GLU B 1 482 ? -8.594 54.469 -2.105 1 66.44 482 GLU B CA 1
ATOM 7989 C C . GLU B 1 482 ? -9.109 54.844 -3.486 1 66.44 482 GLU B C 1
ATOM 7991 O O . GLU B 1 482 ? -9.758 55.906 -3.641 1 66.44 482 GLU B O 1
ATOM 7996 N N . LYS B 1 483 ? -8.828 54 -4.398 1 67.56 483 LYS B N 1
ATOM 7997 C CA . LYS B 1 483 ? -9.312 54.25 -5.75 1 67.56 483 LYS B CA 1
ATOM 7998 C C . LYS B 1 483 ? -10.836 54.219 -5.801 1 67.56 483 LYS B C 1
ATOM 8000 O O . LYS B 1 483 ? -11.461 55.062 -6.453 1 67.56 483 LYS B O 1
ATOM 8005 N N . LEU B 1 484 ? -11.273 53.25 -5.062 1 65.38 484 LEU B N 1
ATOM 8006 C CA . LEU B 1 484 ? -12.727 53.125 -5.008 1 65.38 484 LEU B CA 1
ATOM 8007 C C . LEU B 1 484 ? -13.336 54.344 -4.277 1 65.38 484 LEU B C 1
ATOM 8009 O O . LEU B 1 484 ? -14.367 54.844 -4.691 1 65.38 484 LEU B O 1
ATOM 8013 N N . ARG B 1 485 ? -12.719 54.812 -3.285 1 64.88 485 ARG B N 1
ATOM 8014 C CA . ARG B 1 485 ? -13.164 56 -2.541 1 64.88 485 ARG B CA 1
ATOM 8015 C C . ARG B 1 485 ? -13.125 57.25 -3.418 1 64.88 485 ARG B C 1
ATOM 8017 O O . ARG B 1 485 ? -14.062 58.062 -3.395 1 64.88 485 ARG B O 1
ATOM 8024 N N . ARG B 1 486 ? -12.172 57.375 -4.164 1 69.75 486 ARG B N 1
ATOM 8025 C CA . ARG B 1 486 ? -12.031 58.5 -5.066 1 69.75 486 ARG B CA 1
ATOM 8026 C C . ARG B 1 486 ? -13.094 58.469 -6.16 1 69.75 486 ARG B C 1
ATOM 8028 O O . ARG B 1 486 ? -13.664 59.5 -6.512 1 69.75 486 ARG B O 1
ATOM 8035 N N . LEU B 1 487 ? -13.234 57.219 -6.605 1 65.69 487 LEU B N 1
ATOM 8036 C CA . LEU B 1 487 ? -14.266 57.062 -7.629 1 65.69 487 LEU B CA 1
ATOM 8037 C C . LEU B 1 487 ? -15.648 57.375 -7.07 1 65.69 487 LEU B C 1
ATOM 8039 O O . LEU B 1 487 ? -16.453 58.031 -7.734 1 65.69 487 LEU B O 1
ATOM 8043 N N . PHE B 1 488 ? -15.82 56.938 -5.875 1 66.31 488 PHE B N 1
ATOM 8044 C CA . PHE B 1 488 ? -17.094 57.188 -5.227 1 66.31 488 PHE B CA 1
ATOM 8045 C C . PHE B 1 488 ? -17.25 58.688 -4.93 1 66.31 488 PHE B C 1
ATOM 8047 O O . PHE B 1 488 ? -18.328 59.25 -5.09 1 66.31 488 PHE B O 1
ATOM 8054 N N . SER B 1 489 ? -16.281 59.375 -4.512 1 68.44 489 SER B N 1
ATOM 8055 C CA . SER B 1 489 ? -16.312 60.781 -4.246 1 68.44 489 SER B CA 1
ATOM 8056 C C . SER B 1 489 ? -16.547 61.594 -5.52 1 68.44 489 SER B C 1
ATOM 8058 O O . SER B 1 489 ? -17.344 62.531 -5.523 1 68.44 489 SER B O 1
ATOM 8060 N N . LYS B 1 490 ? -15.969 61.188 -6.551 1 68.44 490 LYS B N 1
ATOM 8061 C CA . LYS B 1 490 ? -16.188 61.844 -7.848 1 68.44 490 LYS B CA 1
ATOM 8062 C C . LYS B 1 490 ? -17.609 61.625 -8.328 1 68.44 490 LYS B C 1
ATOM 8064 O O . LYS B 1 490 ? -18.203 62.531 -8.914 1 68.44 490 LYS B O 1
ATOM 8069 N N . TYR B 1 491 ? -18 60.438 -8.031 1 59.09 491 TYR B N 1
ATOM 8070 C CA . TYR B 1 491 ? -19.375 60.125 -8.422 1 59.09 491 TYR B CA 1
ATOM 8071 C C . TYR B 1 491 ? -20.359 60.969 -7.633 1 59.09 491 TYR B C 1
ATOM 8073 O O . TYR B 1 491 ? -21.375 61.406 -8.18 1 59.09 491 TYR B O 1
ATOM 8081 N N . LYS B 1 492 ? -20.188 61.156 -6.414 1 62.09 492 LYS B N 1
ATOM 8082 C CA . LYS B 1 492 ? -21.047 61.969 -5.59 1 62.09 492 LYS B CA 1
ATOM 8083 C C . LYS B 1 492 ? -21.031 63.438 -6.059 1 62.09 492 LYS B C 1
ATOM 8085 O O . LYS B 1 492 ? -22.047 64.125 -5.992 1 62.09 492 LYS B O 1
ATOM 8090 N N . GLU B 1 493 ? -19.922 63.781 -6.488 1 61.62 493 GLU B N 1
ATOM 8091 C CA . GLU B 1 493 ? -19.812 65.125 -6.973 1 61.62 493 GLU B CA 1
ATOM 8092 C C . GLU B 1 493 ? -20.516 65.312 -8.32 1 61.62 493 GLU B C 1
ATOM 8094 O O . GLU B 1 493 ? -21 66.375 -8.648 1 61.62 493 GLU B O 1
ATOM 8099 N N . ASN B 1 494 ? -20.453 64.125 -9.086 1 55.44 494 ASN B N 1
ATOM 8100 C CA . ASN B 1 494 ? -21.109 64.25 -10.383 1 55.44 494 ASN B CA 1
ATOM 8101 C C . ASN B 1 494 ? -22.531 63.719 -10.344 1 55.44 494 ASN B C 1
ATOM 8103 O O . ASN B 1 494 ? -22.75 62.531 -10.555 1 55.44 494 ASN B O 1
ATOM 8107 N N . ARG B 1 495 ? -23.5 64.312 -9.648 1 52 495 ARG B N 1
ATOM 8108 C CA . ARG B 1 495 ? -24.891 63.969 -9.328 1 52 495 ARG B CA 1
ATOM 8109 C C . ARG B 1 495 ? -25.672 63.594 -10.586 1 52 495 ARG B C 1
ATOM 8111 O O . ARG B 1 495 ? -26.734 63 -10.5 1 52 495 ARG B O 1
ATOM 8118 N N . SER B 1 496 ? -25.578 64.25 -11.734 1 45.53 496 SER B N 1
ATOM 8119 C CA . SER B 1 496 ? -26.5 64 -12.844 1 45.53 496 SER B CA 1
ATOM 8120 C C . SER B 1 496 ? -26.156 62.719 -13.547 1 45.53 496 SER B C 1
ATOM 8122 O O . SER B 1 496 ? -26.781 62.375 -14.555 1 45.53 496 SER B O 1
ATOM 8124 N N . ARG B 1 497 ? -24.969 62.094 -13.438 1 46.94 497 ARG B N 1
ATOM 8125 C CA . ARG B 1 497 ? -24.594 60.969 -14.297 1 46.94 497 ARG B CA 1
ATOM 8126 C C . ARG B 1 497 ? -25.094 59.656 -13.727 1 46.94 497 ARG B C 1
ATOM 8128 O O . ARG B 1 497 ? -25.047 59.438 -12.516 1 46.94 497 ARG B O 1
ATOM 8135 N N . ARG B 1 498 ? -25.938 58.906 -14.469 1 46.69 498 ARG B N 1
ATOM 8136 C CA . ARG B 1 498 ? -26.703 57.688 -14.242 1 46.69 498 ARG B CA 1
ATOM 8137 C C . ARG B 1 498 ? -25.844 56.594 -13.617 1 46.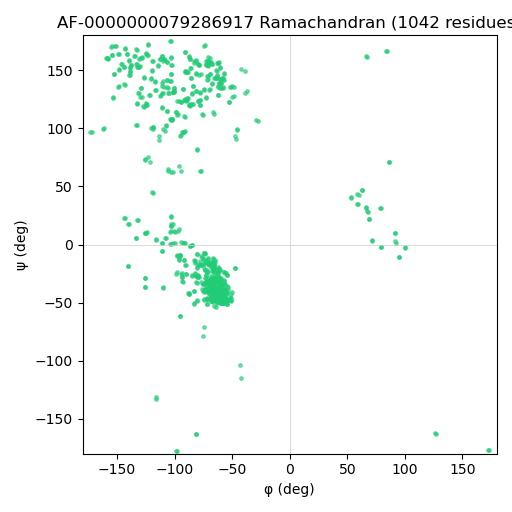69 498 ARG B C 1
ATOM 8139 O O . ARG B 1 498 ? -24.719 56.375 -14.047 1 46.69 498 ARG B O 1
ATOM 8146 N N . PRO B 1 499 ? -26.266 55.969 -12.477 1 45.03 499 PRO B N 1
ATOM 8147 C CA . PRO B 1 499 ? -25.656 54.906 -11.688 1 45.03 499 PRO B CA 1
ATOM 8148 C C . PRO B 1 499 ? -25.172 53.719 -12.539 1 45.03 499 PRO B C 1
ATOM 8150 O O . PRO B 1 499 ? -24.312 52.969 -12.109 1 45.03 499 PRO B O 1
ATOM 8153 N N . ILE B 1 500 ? -25.672 53.562 -13.742 1 44.31 500 ILE B N 1
ATOM 8154 C CA . ILE B 1 500 ? -25.422 52.344 -14.477 1 44.31 500 ILE B CA 1
ATOM 8155 C C . ILE B 1 500 ? -23.984 52.312 -14.977 1 44.31 500 ILE B C 1
ATOM 8157 O O . ILE B 1 500 ? -23.375 51.25 -15.094 1 44.31 500 ILE B O 1
ATOM 8161 N N . ARG B 1 501 ? -23.422 53.406 -15.414 1 45.53 501 ARG B N 1
ATOM 8162 C CA . ARG B 1 501 ? -22.094 53.438 -16.016 1 45.53 501 ARG B CA 1
ATOM 8163 C C . ARG B 1 501 ? -21.016 53.219 -14.961 1 45.53 501 ARG B C 1
ATOM 8165 O O . ARG B 1 501 ? -19.875 52.875 -15.297 1 45.53 501 ARG B O 1
ATOM 8172 N N . ILE B 1 502 ? -21.312 53.5 -13.805 1 43.12 502 ILE B N 1
ATOM 8173 C CA . ILE B 1 502 ? -20.312 53.375 -12.75 1 43.12 502 ILE B CA 1
ATOM 8174 C C . ILE B 1 502 ? -20.062 51.906 -12.422 1 43.12 502 ILE B C 1
ATOM 8176 O O . ILE B 1 502 ? -18.922 51.5 -12.188 1 43.12 502 ILE B O 1
ATOM 8180 N N . LEU B 1 503 ? -21.141 51.156 -12.406 1 47.28 503 LEU B N 1
ATOM 8181 C CA . LEU B 1 503 ? -20.906 49.719 -12.172 1 47.28 503 LEU B CA 1
ATOM 8182 C C . LEU B 1 503 ? -20.016 49.125 -13.258 1 47.28 503 LEU B C 1
ATOM 8184 O O . LEU B 1 503 ? -19.172 48.281 -12.977 1 47.28 503 LEU B O 1
ATOM 8188 N N . GLY B 1 504 ? -20.125 49.688 -14.391 1 49.66 504 GLY B N 1
ATOM 8189 C CA . GLY B 1 504 ? -19.281 49.25 -15.492 1 49.66 504 GLY B CA 1
ATOM 8190 C C . GLY B 1 504 ? -17.828 49.656 -15.344 1 49.66 504 GLY B C 1
ATOM 8191 O O . GLY B 1 504 ? -16.922 48.875 -15.617 1 49.66 504 GLY B O 1
ATOM 8192 N N . GLU B 1 505 ? -17.531 50.844 -14.859 1 48.72 505 GLU B N 1
ATOM 8193 C CA . GLU B 1 505 ? -16.172 51.344 -14.68 1 48.72 505 GLU B CA 1
ATOM 8194 C C . GLU B 1 505 ? -15.5 50.688 -13.477 1 48.72 505 GLU B C 1
ATOM 8196 O O . GLU B 1 505 ? -14.297 50.438 -13.508 1 48.72 505 GLU B O 1
ATOM 8201 N N . LEU B 1 506 ? -16.219 50.531 -12.453 1 43.16 506 LEU B N 1
ATOM 8202 C CA . LEU B 1 506 ? -15.703 49.75 -11.32 1 43.16 506 LEU B CA 1
ATOM 8203 C C . LEU B 1 506 ? -15.32 48.344 -11.75 1 43.16 506 LEU B C 1
ATOM 8205 O O . LEU B 1 506 ? -14.289 47.812 -11.312 1 43.16 506 LEU B O 1
ATOM 8209 N N . LYS B 1 507 ? -16.109 47.844 -12.562 1 45.12 507 LYS B N 1
ATOM 8210 C CA . LYS B 1 507 ? -15.789 46.531 -13.102 1 45.12 507 LYS B CA 1
ATOM 8211 C C . LYS B 1 507 ? -14.516 46.562 -13.938 1 45.12 507 LYS B C 1
ATOM 8213 O O . LYS B 1 507 ? -13.719 45.625 -13.922 1 45.12 507 LYS B O 1
ATOM 8218 N N . LYS B 1 508 ? -14.414 47.594 -14.695 1 44.34 508 LYS B N 1
ATOM 8219 C CA . LYS B 1 508 ? -13.266 47.719 -15.586 1 44.34 508 LYS B CA 1
ATOM 8220 C C . LYS B 1 508 ? -12 48.031 -14.805 1 44.34 508 LYS B C 1
ATOM 8222 O O . LYS B 1 508 ? -10.922 47.5 -15.117 1 44.34 508 LYS B O 1
ATOM 8227 N N . ASN B 1 509 ? -12.078 48.938 -13.914 1 40.94 509 ASN B N 1
ATOM 8228 C CA . ASN B 1 509 ? -10.875 49.344 -13.188 1 40.94 509 ASN B CA 1
ATOM 8229 C C . ASN B 1 509 ? -10.508 48.312 -12.125 1 40.94 509 ASN B C 1
ATOM 8231 O O . ASN B 1 509 ? -9.391 48.312 -11.602 1 40.94 509 ASN B O 1
ATOM 8235 N N . CYS B 1 510 ? -11.492 47.656 -11.539 1 37.84 510 CYS B N 1
ATOM 8236 C CA . CYS B 1 510 ? -11.148 46.594 -10.586 1 37.84 510 CYS B CA 1
ATOM 8237 C C . CYS B 1 510 ? -10.469 45.438 -11.289 1 37.84 510 CYS B C 1
ATOM 8239 O O . CYS B 1 510 ? -9.945 44.531 -10.633 1 37.84 510 CYS B O 1
ATOM 8241 N N . ILE B 1 511 ? -10.789 45.219 -12.531 1 37.94 511 ILE B N 1
ATOM 8242 C CA . ILE B 1 511 ? -10.156 44.094 -13.227 1 37.94 511 ILE B CA 1
ATOM 8243 C C . ILE B 1 511 ? -8.75 44.5 -13.664 1 37.94 511 ILE B C 1
ATOM 8245 O O . ILE B 1 511 ? -8.008 43.688 -14.219 1 37.94 511 ILE B O 1
ATOM 8249 N N . GLU B 1 512 ? -8.555 45.781 -13.883 1 33.69 512 GLU B N 1
ATOM 8250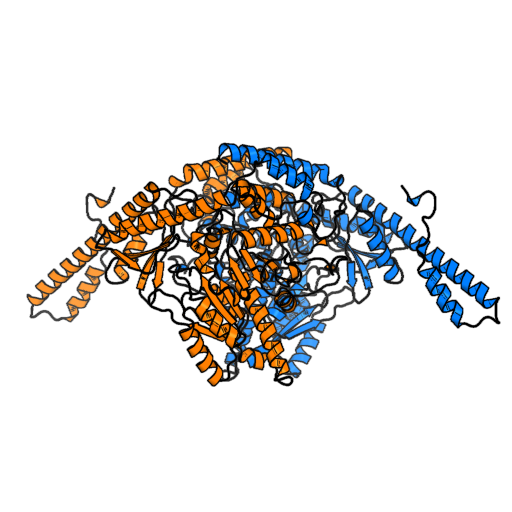 C CA . GLU B 1 512 ? -7.234 46.031 -14.453 1 33.69 512 GLU B CA 1
ATOM 8251 C C . GLU B 1 512 ? -6.133 45.688 -13.453 1 33.69 512 GLU B C 1
ATOM 8253 O O . GLU B 1 512 ? -6.172 46.125 -12.305 1 33.69 512 GLU B O 1
ATOM 8258 N N . PRO B 1 513 ? -5.371 44.688 -13.719 1 33.91 513 PRO B N 1
ATOM 8259 C CA . PRO B 1 513 ? -4.199 44.375 -12.898 1 33.91 513 PRO B CA 1
ATOM 8260 C C . PRO B 1 513 ? -3.348 45.594 -12.578 1 33.91 513 PRO B C 1
ATOM 8262 O O . PRO B 1 513 ? -3.145 46.438 -13.445 1 33.91 513 PRO B O 1
ATOM 8265 N N . LEU B 1 514 ? -3.469 46.219 -11.414 1 34.81 514 LEU B N 1
ATOM 8266 C CA . LEU B 1 514 ? -2.547 47.281 -10.984 1 34.81 514 LEU B CA 1
ATOM 8267 C C . LEU B 1 514 ? -1.164 47.062 -11.594 1 34.81 514 LEU B C 1
ATOM 8269 O O . LEU B 1 514 ? -0.628 45.969 -11.562 1 34.81 514 LEU B O 1
ATOM 8273 N N . GLY B 1 515 ? -0.698 47.844 -12.594 1 30.95 515 GLY B N 1
ATOM 8274 C CA . GLY B 1 515 ? 0.642 47.844 -13.156 1 30.95 515 GLY B CA 1
ATOM 8275 C C . GLY B 1 515 ? 1.733 47.75 -12.109 1 30.95 515 GLY B C 1
ATOM 8276 O O . GLY B 1 515 ? 1.477 47.938 -10.914 1 30.95 515 GLY B O 1
ATOM 8277 N N . PRO B 1 516 ? 2.906 47.156 -12.453 1 31.5 516 PRO B N 1
ATOM 8278 C CA . PRO B 1 516 ? 4.066 46.969 -11.578 1 31.5 516 PRO B CA 1
ATOM 8279 C C . PRO B 1 516 ? 4.438 48.219 -10.805 1 31.5 516 PRO B C 1
ATOM 8281 O O . PRO B 1 516 ? 4.477 49.312 -11.383 1 31.5 516 PRO B O 1
ATOM 8284 N N . HIS B 1 517 ? 3.998 48.5 -9.672 1 29.95 517 HIS B N 1
ATOM 8285 C CA . HIS B 1 517 ? 4.582 49.594 -8.906 1 29.95 517 HIS B CA 1
ATOM 8286 C C . HIS B 1 517 ? 6.098 49.625 -9.078 1 29.95 517 HIS B C 1
ATOM 8288 O O . HIS B 1 517 ? 6.754 48.594 -9.125 1 29.95 517 HIS B O 1
ATOM 8294 N N . PRO B 1 518 ? 6.754 50.781 -9.406 1 28.28 518 PRO B N 1
ATOM 8295 C CA . PRO B 1 518 ? 8.18 50.906 -9.695 1 28.28 518 PRO B CA 1
ATOM 8296 C C . PRO B 1 518 ? 9.055 50.125 -8.719 1 28.28 518 PRO B C 1
ATOM 8298 O O . PRO B 1 518 ? 9.93 49.375 -9.148 1 28.28 518 PRO B O 1
ATOM 8301 N N . LYS B 1 519 ? 9.789 50.719 -7.672 1 32.84 519 LYS B N 1
ATOM 8302 C CA . LYS B 1 519 ? 11.133 50.531 -7.137 1 32.84 519 LYS B CA 1
ATOM 8303 C C . LYS B 1 519 ? 11.211 49.25 -6.305 1 32.84 519 LYS B C 1
ATOM 8305 O O . LYS B 1 519 ? 12.141 48.469 -6.465 1 32.84 519 LYS B O 1
ATOM 8310 N N . THR B 1 520 ? 10.727 49.188 -4.992 1 28.81 520 THR B N 1
ATOM 8311 C CA . THR B 1 520 ? 11.273 48.375 -3.908 1 28.81 520 THR B CA 1
ATOM 8312 C C . THR B 1 520 ? 10.766 46.938 -3.986 1 28.81 520 THR B C 1
ATOM 8314 O O . THR B 1 520 ? 11.164 46.094 -3.186 1 28.81 520 THR B O 1
ATOM 8317 N N . CYS B 1 521 ? 9.633 46.656 -4.59 1 29.5 521 CYS B N 1
ATOM 8318 C CA . CYS B 1 521 ? 9.242 45.281 -4.414 1 29.5 521 CYS B CA 1
ATOM 8319 C C . CYS B 1 521 ? 10.039 44.375 -5.34 1 29.5 521 CYS B C 1
ATOM 8321 O O . CYS B 1 521 ? 9.688 43.188 -5.523 1 29.5 521 CYS B O 1
ATOM 8323 N N . ARG B 1 522 ? 10.734 44.875 -6.355 1 29.69 522 ARG B N 1
ATOM 8324 C CA . ARG B 1 522 ? 11.508 44.062 -7.285 1 29.69 522 ARG B CA 1
ATOM 8325 C C . ARG B 1 522 ? 12.617 43.312 -6.559 1 29.69 522 ARG B C 1
ATOM 8327 O O . ARG B 1 522 ? 13.43 42.625 -7.188 1 29.69 522 ARG B O 1
ATOM 8334 N N . ARG B 1 523 ? 13.133 43.688 -5.293 1 24.05 523 ARG B N 1
ATOM 8335 C CA . ARG B 1 523 ? 14.258 42.875 -4.852 1 24.05 523 ARG B CA 1
ATOM 8336 C C . ARG B 1 523 ? 13.781 41.469 -4.43 1 24.05 523 ARG B C 1
ATOM 8338 O O . ARG B 1 523 ? 12.75 41.344 -3.779 1 24.05 523 ARG B O 1
#

Nearest PDB structures (foldseek):
  8ora-assembly1_A-2  TM=9.909E-01  e=1.673E-66  Homo sapiens
  4e1o-assembly3_E  TM=9.898E-01  e=2.280E-65  Homo sapiens
  6liu-assembly1_B  TM=9.415E-01  e=2.640E-57  Papaver somniferum
  3vp6-assembly1_B  TM=8.911E-01  e=1.862E-35  Homo sapiens
  6zek-assembly1_A  TM=8.608E-01  e=9.075E-33  Mus musculus

Organism: Patiria miniata (NCBI:txid46514)

Solvent-accessible surface area (backbone atoms only — not comparable to full-atom values): 53056 Å² total; per-residue (Å²): 134,51,61,71,56,40,28,53,52,38,29,52,48,34,46,51,41,38,51,48,65,70,49,38,76,77,50,57,28,50,45,90,68,57,84,64,52,56,68,72,74,43,78,83,57,69,44,56,56,55,49,55,72,68,59,52,53,50,44,41,63,68,55,40,55,56,23,34,27,39,46,68,19,65,34,26,16,48,54,78,25,56,13,54,38,70,48,16,38,51,28,48,42,50,42,46,61,59,32,49,53,39,32,30,36,82,47,13,42,31,49,44,47,45,34,50,49,46,46,35,27,50,38,58,51,38,64,54,63,62,55,32,31,58,84,36,82,94,47,48,14,17,58,50,80,39,68,30,63,36,51,50,52,30,49,52,50,46,18,39,49,48,51,49,49,53,55,47,35,71,78,39,70,87,58,53,68,39,63,59,41,63,28,31,32,34,36,32,36,71,56,48,54,60,47,56,59,48,30,30,59,54,58,60,39,46,73,44,72,35,72,51,52,96,60,56,23,32,45,20,67,59,50,47,54,52,50,53,54,38,45,72,72,67,34,41,72,37,37,34,47,43,32,38,33,23,76,67,52,47,27,48,35,37,46,37,47,39,22,53,50,25,61,76,65,72,32,40,30,32,37,44,10,40,51,48,43,51,47,23,53,30,75,93,46,40,71,75,51,52,34,53,90,45,46,42,29,40,35,28,22,46,15,32,56,56,39,25,44,76,64,38,12,39,34,32,25,40,48,45,61,48,38,35,70,54,45,57,68,87,54,68,58,75,60,58,92,54,55,92,71,47,66,47,57,24,25,68,41,84,40,47,71,33,69,56,56,43,48,24,52,54,38,34,44,34,54,37,4,52,53,45,49,37,49,50,48,51,49,30,28,50,51,28,50,52,46,50,52,56,44,69,71,36,85,62,39,48,73,54,62,62,75,78,48,35,43,42,32,30,31,47,70,72,60,48,67,59,28,51,51,34,54,52,49,36,41,69,67,23,64,31,35,60,31,48,30,69,62,94,82,40,51,32,40,32,44,24,55,30,32,86,79,70,49,70,65,43,50,51,53,48,48,50,51,51,52,58,39,43,50,50,50,54,46,52,49,48,50,50,49,50,50,49,49,51,50,50,51,50,44,65,71,46,71,86,64,68,74,69,61,50,60,53,46,52,52,52,61,70,61,48,75,78,69,83,75,84,75,79,79,76,113,134,53,60,68,55,41,28,53,51,35,29,51,49,35,45,50,41,38,50,48,66,71,48,37,77,76,50,57,28,50,44,90,70,56,85,64,51,57,68,71,73,44,79,83,57,68,44,58,56,55,47,54,71,67,61,53,53,50,43,42,64,70,55,40,57,55,23,32,26,40,47,66,19,68,35,26,15,47,54,78,23,56,14,54,37,70,48,16,40,50,27,48,42,47,43,46,60,60,32,50,52,39,32,30,37,83,48,12,40,30,50,44,46,44,34,50,49,47,46,34,26,51,38,58,51,38,65,53,63,62,56,32,30,57,84,36,81,92,48,49,13,18,58,50,79,40,68,30,62,35,50,50,52,30,49,51,50,44,17,39,48,48,51,48,50,54,56,47,35,70,77,38,70,86,59,54,67,38,62,58,40,65,27,32,32,31,38,32,35,72,57,47,53,62,48,56,59,49,29,31,60,56,59,61,39,45,73,44,72,34,74,52,52,96,60,56,22,35,44,22,68,59,50,47,54,52,49,54,54,37,44,74,74,65,34,40,73,37,38,35,48,40,33,36,34,22,76,67,53,48,24,47,33,37,46,38,48,39,22,52,48,26,59,76,65,72,32,43,29,33,36,45,9,40,50,48,42,52,47,23,53,30,74,93,44,40,71,71,52,50,36,53,91,45,47,41,29,42,34,27,23,46,15,31,56,58,40,24,43,74,62,38,11,40,35,35,24,38,48,46,62,49,37,36,71,54,45,59,70,86,55,70,58,75,60,57,92,54,56,92,72,47,67,47,57,24,25,67,40,84,40,47,70,34,69,57,56,42,47,23,52,54,39,34,44,33,53,37,4,52,52,46,48,37,49,49,48,50,50,29,26,50,51,28,52,52,48,49,52,56,43,70,72,36,84,61,40,48,74,55,63,62,74,78,48,34,43,42,32,32,30,49,69,74,60,49,65,59,28,53,52,34,52,51,49,39,42,69,65,22,64,31,34,60,30,49,30,69,60,94,81,41,51,31,40,30,44,23,55,28,30,87,78,71,47,71,64,43,51,50,53,48,48,51,52,50,52,56,40,43,52,51,50,54,47,52,50,48,50,50,50,49,51,49,48,50,52,49,52,50,44,64,70,44,70,85,64,67,74,71,62,50,60,53,45,53,53,52,60,69,61,48,73,80,70,85,75,82,76,78,80,77,114

Radius of gyration: 30.99 Å; Cα contacts (8 Å, |Δi|>4): 2081; chains: 2; bounding box: 68×133×58 Å

Secondary structure (DSSP, 8-state):
--HHHHHHHHHHHHHHHHHHHHTGGGS-SS----TTHHHHHS-SS--SSPPPHHHHHHHIIIIIGGG---TTSTTB-SSS-----HHHHHHHHHHHHH----SSTTT-HHHHHHHHHHHHHHHHHHT--GGGSTT-TT---EEEEES-HHHHHHHHHHHHHHHHHHHHHHH-TTS-HHHHHTTEEEEEETTS-HHHHHHHHHHT-EEEEEP--TTS---HHHHHHHHHHHHHTT-EEEEEEEEBS-TTT--B--HHHHHHHHHHHT-EEEEEETTGGGGGGSGGGGGGGTTGGG-SEEEE-HHHHSSPPS--EEEEES-HHHHHHHH----GGG--TTGGGS--GGGTSSSS----THHHHHHHHHHHHHHHHHHHHHHHHHHHHHHHHHHHH-TTEEEES---SSEEEEEESS-HHHHHHHHHHHHHHSS-B-EEEEETTEEEEEEE---SS--HHHHHHHHHHHHHHHHHHHHHHHHHHHHHHHHHHHHHH-TTS-THHHHHHHHHHSSS-----SSGGG-/--HHHHHHHHHHHHHHHHHHHHTGGGS-SS----TTHHHHHS-SS--SSPPPHHHHHHHIIIIIGGG---TTSTTB-SSS-----HHHHHHHHHHHHH----SSTTT-HHHHHHHHHHHHHHHHHHT--GGGSTT-TT---EEEEES-HHHHHHHHHHHHHHHHHHHHHHH-TTS-HHHHHTTEEEEEETTS-HHHHHHHHHHT-EEEEEP--TTS---HHHHHHHHHHHHHTT-EEEEEEEEBS-TTT--B--HHHHHHHHHHHT-EEEEEETTGGGGGGSGGGGGGGTTGGG-SEEEE-HHHHSSPPS--EEEEES-HHHHHHHH----GGG--GGGGGS--GGGTSSSS----THHHHHHHHHHHHHHHHHHHHHHHHHHHHHHHHHHHH-TTEEEES---SSEEEEEESS-HHHHHHHHHHHHHHSS-B-EEEEETTEEEEEEE---SS--HHHHHHHHHHHHHHHHHHHHHHHHHHHHHHHHHHHHHH-TTS-THHHHHHHHHHHSS-----SSGGG-